Protein AF-0000000086188003 (afdb_homodimer)

pLDDT: mean 90.9, std 12.48, range [24.56, 98.94]

Structure (mmCIF, N/CA/C/O backbone):
data_AF-0000000086188003-model_v1
#
loop_
_entity.id
_entity.type
_entity.pdbx_description
1 polymer Gamma-glutamyltranspeptidase
#
loop_
_atom_site.group_PDB
_atom_site.id
_atom_site.type_symbol
_atom_site.label_atom_id
_atom_site.label_alt_id
_atom_site.label_comp_id
_atom_site.label_asym_id
_atom_site.label_entity_id
_atom_site.label_seq_id
_atom_site.pdbx_PDB_ins_code
_atom_site.Cartn_x
_atom_site.Cartn_y
_atom_site.Cartn_z
_atom_site.occupancy
_atom_site.B_iso_or_equiv
_atom_site.auth_seq_id
_atom_site.auth_comp_id
_atom_site.auth_asym_id
_atom_site.auth_atom_id
_atom_site.pdbx_PDB_model_num
ATOM 1 N N . MET A 1 1 ? -21.703 -11.188 10.836 1 42.25 1 MET A N 1
ATOM 2 C CA . MET A 1 1 ? -21.641 -9.891 10.164 1 42.25 1 MET A CA 1
ATOM 3 C C . MET A 1 1 ? -20.391 -9.781 9.297 1 42.25 1 MET A C 1
ATOM 5 O O . MET A 1 1 ? -19.344 -10.344 9.633 1 42.25 1 MET A O 1
ATOM 9 N N . PRO A 1 2 ? -20.578 -9.297 8.102 1 60.19 2 PRO A N 1
ATOM 10 C CA . PRO A 1 2 ? -19.391 -9.234 7.246 1 60.19 2 PRO A CA 1
ATOM 11 C C . PRO A 1 2 ? -18.266 -8.398 7.855 1 60.19 2 PRO A C 1
ATOM 13 O O . PRO A 1 2 ? -18.531 -7.441 8.586 1 60.19 2 PRO A O 1
ATOM 16 N N . THR A 1 3 ? -17.172 -8.914 7.965 1 78.94 3 THR A N 1
ATOM 17 C CA . THR A 1 3 ? -15.992 -8.242 8.5 1 78.94 3 THR A CA 1
ATOM 18 C C . THR A 1 3 ? -15.805 -6.875 7.848 1 78.94 3 THR A C 1
ATOM 20 O O . THR A 1 3 ? -15.945 -6.738 6.633 1 78.94 3 THR A O 1
ATOM 23 N N . ARG A 1 4 ? -15.695 -5.871 8.664 1 89 4 ARG A N 1
ATOM 24 C CA . ARG A 1 4 ? -15.445 -4.512 8.195 1 89 4 ARG A CA 1
ATOM 25 C C . ARG A 1 4 ? -14.203 -4.457 7.32 1 89 4 ARG A C 1
ATOM 27 O O . ARG A 1 4 ? -13.148 -4.984 7.688 1 89 4 ARG A O 1
ATOM 34 N N . ARG A 1 5 ? -14.422 -3.898 6.188 1 91.38 5 ARG A N 1
ATOM 35 C CA . ARG A 1 5 ? -13.305 -3.664 5.277 1 91.38 5 ARG A CA 1
ATOM 36 C C . ARG A 1 5 ? -12.859 -2.205 5.316 1 91.38 5 ARG A C 1
ATOM 38 O O . ARG A 1 5 ? -13.609 -1.338 5.777 1 91.38 5 ARG A O 1
ATOM 45 N N . VAL A 1 6 ? -11.672 -1.933 4.871 1 95.5 6 VAL A N 1
ATOM 46 C CA . VAL A 1 6 ? -11.148 -0.577 5 1 95.5 6 VAL A CA 1
ATOM 47 C C . VAL A 1 6 ? -10.25 -0.253 3.811 1 95.5 6 VAL A C 1
ATOM 49 O O . VAL A 1 6 ? -9.648 -1.152 3.213 1 95.5 6 VAL A O 1
ATOM 52 N N . ALA A 1 7 ? -10.242 0.967 3.395 1 96.88 7 ALA A N 1
ATOM 53 C CA . ALA A 1 7 ? -9.227 1.56 2.523 1 96.88 7 ALA A CA 1
ATOM 54 C C . ALA A 1 7 ? -8.398 2.598 3.273 1 96.88 7 ALA A C 1
ATOM 56 O O . ALA A 1 7 ? -8.945 3.473 3.945 1 96.88 7 ALA A O 1
ATOM 57 N N . VAL A 1 8 ? -7.074 2.488 3.189 1 98 8 VAL A N 1
ATOM 58 C CA . VAL A 1 8 ? -6.156 3.377 3.891 1 98 8 VAL A CA 1
ATOM 59 C C . VAL A 1 8 ? -5.141 3.953 2.908 1 98 8 VAL A C 1
ATOM 61 O O . VAL A 1 8 ? -4.516 3.211 2.145 1 98 8 VAL A O 1
ATOM 64 N N . ALA A 1 9 ? -4.992 5.211 2.867 1 98.19 9 ALA A N 1
ATOM 65 C CA . ALA A 1 9 ? -3.859 5.895 2.246 1 98.19 9 ALA A CA 1
ATOM 66 C C . ALA A 1 9 ? -2.965 6.547 3.297 1 98.19 9 ALA A C 1
ATOM 68 O O . ALA A 1 9 ? -3.439 7.324 4.129 1 98.19 9 ALA A O 1
ATOM 69 N N . ALA A 1 10 ? -1.712 6.211 3.27 1 97.19 10 ALA A N 1
ATOM 70 C CA . ALA A 1 10 ? -0.79 6.668 4.309 1 97.19 10 ALA A CA 1
ATOM 71 C C . ALA A 1 10 ? 0.584 6.98 3.721 1 97.19 10 ALA A C 1
ATOM 73 O O . ALA A 1 10 ? 0.861 6.652 2.564 1 97.19 10 ALA A O 1
ATOM 74 N N . PRO A 1 11 ? 1.441 7.621 4.5 1 94.69 11 PRO A N 1
ATOM 75 C CA . PRO A 1 11 ? 2.752 8.047 3.996 1 94.69 11 PRO A CA 1
ATOM 76 C C . PRO A 1 11 ? 3.67 6.867 3.68 1 94.69 11 PRO A C 1
ATOM 78 O O . PRO A 1 11 ? 4.625 7.012 2.91 1 94.69 11 PRO A O 1
ATOM 81 N N . ASN A 1 12 ? 3.441 5.727 4.258 1 93.88 12 ASN A N 1
ATOM 82 C CA . ASN A 1 12 ? 4.234 4.535 3.973 1 93.88 12 ASN A CA 1
ATOM 83 C C . ASN A 1 12 ? 3.467 3.258 4.293 1 93.88 12 ASN A C 1
ATOM 85 O O . ASN A 1 12 ? 2.369 3.312 4.852 1 93.88 12 ASN A O 1
ATOM 89 N N . ALA A 1 13 ? 4.082 2.148 3.967 1 94.81 13 ALA A N 1
ATOM 90 C CA . ALA A 1 13 ? 3.367 0.879 4.055 1 94.81 13 ALA A CA 1
ATOM 91 C C . ALA A 1 13 ? 3.199 0.443 5.508 1 94.81 13 ALA A C 1
ATOM 93 O O . ALA A 1 13 ? 2.209 -0.204 5.855 1 94.81 13 ALA A O 1
ATOM 94 N N . LEU A 1 14 ? 4.105 0.763 6.406 1 96.31 14 LEU A N 1
ATOM 95 C CA . LEU A 1 14 ? 3.959 0.449 7.82 1 96.31 14 LEU A CA 1
ATOM 96 C C . LEU A 1 14 ? 2.719 1.123 8.398 1 96.31 14 LEU A C 1
ATOM 98 O O . LEU A 1 14 ? 1.961 0.501 9.148 1 96.31 14 LEU A O 1
ATOM 102 N N . ALA A 1 15 ? 2.607 2.383 8.055 1 97.75 15 ALA A N 1
ATOM 103 C CA . ALA A 1 15 ? 1.451 3.143 8.523 1 97.75 15 ALA A CA 1
ATOM 104 C C . ALA A 1 15 ? 0.156 2.58 7.941 1 97.75 15 ALA A C 1
ATOM 106 O O . ALA A 1 15 ? -0.849 2.467 8.648 1 97.75 15 ALA A O 1
ATOM 107 N N . ALA A 1 16 ? 0.165 2.246 6.68 1 97.25 16 ALA A N 1
ATOM 108 C CA . ALA A 1 16 ? -1.018 1.654 6.059 1 97.25 16 ALA A CA 1
ATOM 109 C C . ALA A 1 16 ? -1.39 0.335 6.73 1 97.25 16 ALA A C 1
ATOM 111 O O . ALA A 1 16 ? -2.57 0.053 6.945 1 97.25 16 ALA A O 1
ATOM 112 N N . GLN A 1 17 ? -0.409 -0.468 7.02 1 96.19 17 GLN A N 1
ATOM 113 C CA . GLN A 1 17 ? -0.63 -1.735 7.707 1 96.19 17 GLN A CA 1
ATOM 114 C C . GLN A 1 17 ? -1.275 -1.517 9.07 1 96.19 17 GLN A C 1
ATOM 116 O O . GLN A 1 17 ? -2.176 -2.26 9.461 1 96.19 17 GLN A O 1
ATOM 121 N N . ALA A 1 18 ? -0.812 -0.528 9.797 1 97.75 18 ALA A N 1
ATOM 122 C CA . ALA A 1 18 ? -1.379 -0.223 11.109 1 97.75 18 ALA A CA 1
ATOM 123 C C . ALA A 1 18 ? -2.871 0.084 11 1 97.75 18 ALA A C 1
ATOM 125 O O . ALA A 1 18 ? -3.666 -0.379 11.82 1 97.75 18 ALA A O 1
ATOM 126 N N . GLY A 1 19 ? -3.197 0.898 10.031 1 97.94 19 GLY A N 1
ATOM 127 C CA . GLY A 1 19 ? -4.605 1.188 9.812 1 97.94 19 GLY A CA 1
ATOM 128 C C . GLY A 1 19 ? -5.434 -0.051 9.531 1 97.94 19 GLY A C 1
ATOM 129 O O . GLY A 1 19 ? -6.52 -0.221 10.094 1 97.94 19 GLY A O 1
ATOM 130 N N . SER A 1 20 ? -4.938 -0.918 8.688 1 95 20 SER A N 1
ATOM 131 C CA . SER A 1 20 ? -5.625 -2.16 8.352 1 95 20 SER A CA 1
ATOM 132 C C . SER A 1 20 ? -5.773 -3.059 9.578 1 95 20 SER A C 1
ATOM 134 O O . SER A 1 20 ? -6.852 -3.607 9.82 1 95 20 SER A O 1
ATOM 136 N N . ASP A 1 21 ? -4.727 -3.199 10.336 1 95.69 21 ASP A N 1
ATOM 137 C CA . ASP A 1 21 ? -4.715 -4.062 11.508 1 95.69 21 ASP A CA 1
ATOM 138 C C . ASP A 1 21 ? -5.781 -3.637 12.516 1 95.69 21 ASP A C 1
ATOM 140 O O . ASP A 1 21 ? -6.5 -4.477 13.062 1 95.69 21 ASP A O 1
ATOM 144 N N . ILE A 1 22 ? -5.824 -2.346 12.695 1 97.38 22 ILE A N 1
ATOM 145 C CA . ILE A 1 22 ? -6.766 -1.835 13.688 1 97.38 22 ILE A CA 1
ATOM 146 C C . ILE A 1 22 ? -8.195 -2.102 13.227 1 97.38 22 ILE A C 1
ATOM 148 O O . ILE A 1 22 ? -9.062 -2.436 14.039 1 97.38 22 ILE A O 1
ATOM 152 N N . THR A 1 23 ? -8.422 -1.973 11.977 1 95.75 23 THR A N 1
ATOM 153 C CA . THR A 1 23 ? -9.75 -2.266 11.453 1 95.75 23 THR A CA 1
ATOM 154 C C . THR A 1 23 ? -10.086 -3.742 11.641 1 95.75 23 THR A C 1
ATOM 156 O O . THR A 1 23 ? -11.227 -4.086 11.977 1 95.75 23 THR A O 1
ATOM 159 N N . HIS A 1 24 ? -9.141 -4.625 11.422 1 91.94 24 HIS A N 1
ATOM 160 C CA . HIS A 1 24 ? -9.328 -6.062 11.578 1 91.94 24 HIS A CA 1
ATOM 161 C C . HIS A 1 24 ? -9.625 -6.426 13.023 1 91.94 24 HIS A C 1
ATOM 163 O O . HIS A 1 24 ? -10.25 -7.449 13.305 1 91.94 24 HIS A O 1
ATOM 169 N N . LEU A 1 25 ? -9.211 -5.527 13.953 1 94.5 25 LEU A N 1
ATOM 170 C CA . LEU A 1 25 ? -9.492 -5.727 15.367 1 94.5 25 LEU A CA 1
ATOM 171 C C . LEU A 1 25 ? -10.852 -5.148 15.734 1 94.5 25 LEU A C 1
ATOM 173 O O . LEU A 1 25 ? -11.242 -5.148 16.906 1 94.5 25 LEU A O 1
ATOM 177 N N . GLY A 1 26 ? -11.523 -4.613 14.734 1 95.12 26 GLY A N 1
ATOM 178 C CA . GLY A 1 26 ? -12.836 -4.043 14.969 1 95.12 26 GLY A CA 1
ATOM 179 C C . GLY A 1 26 ? -12.812 -2.537 15.148 1 95.12 26 GLY A C 1
ATOM 180 O O . GLY A 1 26 ? -13.812 -1.94 15.562 1 95.12 26 GLY A O 1
ATOM 181 N N . GLY A 1 27 ? -11.695 -1.922 14.875 1 97.69 27 GLY A N 1
ATOM 182 C CA . GLY A 1 27 ? -11.562 -0.485 15.062 1 97.69 27 GLY A CA 1
ATOM 183 C C . GLY A 1 27 ? -12.289 0.324 14 1 97.69 27 GLY A C 1
ATOM 184 O O . GLY A 1 27 ? -12.484 -0.152 12.883 1 97.69 27 GLY A O 1
ATOM 185 N N . SER A 1 28 ? -12.625 1.535 14.32 1 98.31 28 SER A N 1
ATOM 186 C CA . SER A 1 28 ? -13.234 2.48 13.398 1 98.31 28 SER A CA 1
ATOM 187 C C . SER A 1 28 ? -12.188 3.117 12.484 1 98.31 28 SER A C 1
ATOM 189 O O . SER A 1 28 ? -10.984 2.969 12.719 1 98.31 28 SER A O 1
ATOM 191 N N . PRO A 1 29 ? -12.656 3.809 11.445 1 98.62 29 PRO A N 1
ATOM 192 C CA . PRO A 1 29 ? -11.719 4.582 10.625 1 98.62 29 PRO A CA 1
ATOM 193 C C . PRO A 1 29 ? -10.93 5.602 11.438 1 98.62 29 PRO A C 1
ATOM 195 O O . PRO A 1 29 ? -9.781 5.902 11.109 1 98.62 29 PRO A O 1
ATOM 198 N N . VAL A 1 30 ? -11.5 6.102 12.492 1 98.88 30 VAL A N 1
ATOM 199 C CA . VAL A 1 30 ? -10.789 7.035 13.367 1 98.88 30 VAL A CA 1
ATOM 200 C C . VAL A 1 30 ? -9.648 6.309 14.078 1 98.88 30 VAL A C 1
ATOM 202 O O . VAL A 1 30 ? -8.523 6.801 14.109 1 98.88 30 VAL A O 1
ATOM 205 N N . ASP A 1 31 ? -9.961 5.121 14.625 1 98.81 31 ASP A N 1
ATOM 206 C CA . ASP A 1 31 ? -8.922 4.309 15.25 1 98.81 31 ASP A CA 1
ATOM 207 C C . ASP A 1 31 ? -7.785 4.02 14.266 1 98.81 31 ASP A C 1
ATOM 209 O O . ASP A 1 31 ? -6.609 4.137 14.609 1 98.81 31 ASP A O 1
ATOM 213 N N . ALA A 1 32 ? -8.203 3.617 13.078 1 98.75 32 ALA A N 1
ATOM 214 C CA . ALA A 1 32 ? -7.242 3.252 12.039 1 98.75 32 ALA A CA 1
ATOM 215 C C . ALA A 1 32 ? -6.371 4.441 11.656 1 98.75 32 ALA A C 1
ATOM 217 O O . ALA A 1 32 ? -5.156 4.301 11.484 1 98.75 32 ALA A O 1
ATOM 218 N N . ALA A 1 33 ? -6.961 5.594 11.508 1 98.88 33 ALA A N 1
ATOM 219 C CA . ALA A 1 33 ? -6.234 6.797 11.102 1 98.88 33 ALA A CA 1
ATOM 220 C C . ALA A 1 33 ? -5.242 7.227 12.18 1 98.88 33 ALA A C 1
ATOM 222 O O . ALA A 1 33 ? -4.117 7.617 11.875 1 98.88 33 ALA A O 1
ATOM 223 N N . ILE A 1 34 ? -5.68 7.184 13.414 1 98.88 34 ILE A N 1
ATOM 224 C CA . ILE A 1 34 ? -4.805 7.559 14.516 1 98.88 34 ILE A CA 1
ATOM 225 C C . ILE A 1 34 ? -3.621 6.594 14.594 1 98.88 34 ILE A C 1
ATOM 227 O O . ILE A 1 34 ? -2.473 7.02 14.727 1 98.88 34 ILE A O 1
ATOM 231 N N . ALA A 1 35 ? -3.889 5.285 14.484 1 98.81 35 ALA A N 1
ATOM 232 C CA . ALA A 1 35 ? -2.816 4.293 14.516 1 98.81 35 ALA A CA 1
ATOM 233 C C . ALA A 1 35 ? -1.811 4.539 13.391 1 98.81 35 ALA A C 1
ATOM 235 O O . ALA A 1 35 ? -0.599 4.48 13.617 1 98.81 35 ALA A O 1
ATOM 236 N N . ALA A 1 36 ? -2.324 4.758 12.242 1 98.69 36 ALA A N 1
ATOM 237 C CA . ALA A 1 36 ? -1.461 5.02 11.094 1 98.69 36 ALA A CA 1
ATOM 238 C C . ALA A 1 36 ? -0.613 6.27 11.312 1 98.69 36 ALA A C 1
ATOM 240 O O . ALA A 1 36 ? 0.575 6.289 10.984 1 98.69 36 ALA A O 1
ATOM 241 N N . MET A 1 37 ? -1.189 7.312 11.852 1 98.69 37 MET A N 1
ATOM 242 C CA . MET A 1 37 ? -0.454 8.555 12.094 1 98.69 37 MET A CA 1
ATOM 243 C C . MET A 1 37 ? 0.604 8.352 13.172 1 98.69 37 MET A C 1
ATOM 245 O O . MET A 1 37 ? 1.71 8.883 13.07 1 98.69 37 MET A O 1
ATOM 249 N N . LEU A 1 38 ? 0.266 7.602 14.211 1 98.69 38 LEU A N 1
ATOM 250 C CA . LEU A 1 38 ? 1.247 7.34 15.258 1 98.69 38 LEU A CA 1
ATOM 251 C C . LEU A 1 38 ? 2.449 6.586 14.695 1 98.69 38 LEU A C 1
ATOM 253 O O . LEU A 1 38 ? 3.592 6.875 15.062 1 98.69 38 LEU A O 1
ATOM 257 N N . VAL A 1 39 ? 2.188 5.625 13.82 1 98.38 39 VAL A N 1
ATOM 258 C CA . VAL A 1 39 ? 3.287 4.918 13.172 1 98.38 39 VAL A CA 1
ATOM 259 C C . VAL A 1 39 ? 4.09 5.895 12.312 1 98.38 39 VAL A C 1
ATOM 261 O O . VAL A 1 39 ? 5.316 5.797 12.234 1 98.38 39 VAL A O 1
ATOM 264 N N . THR A 1 40 ? 3.426 6.793 11.68 1 97.62 40 THR A N 1
ATOM 265 C CA . THR A 1 40 ? 4.086 7.805 10.859 1 97.62 40 THR A CA 1
ATOM 266 C C . THR A 1 40 ? 5.016 8.664 11.711 1 97.62 40 THR A C 1
ATOM 268 O O . THR A 1 40 ? 6.125 9 11.289 1 97.62 40 THR A O 1
ATOM 271 N N . TYR A 1 41 ? 4.598 9.016 12.938 1 97.25 41 TYR A N 1
ATOM 272 C CA . TYR A 1 41 ? 5.434 9.797 13.844 1 97.25 41 TYR A CA 1
ATOM 273 C C . TYR A 1 41 ? 6.754 9.086 14.117 1 97.25 41 TYR A C 1
ATOM 275 O O . TYR A 1 41 ? 7.781 9.734 14.336 1 97.25 41 TYR A O 1
ATOM 283 N N . VAL A 1 42 ? 6.723 7.789 14.062 1 97.56 42 VAL A N 1
ATOM 284 C CA . VAL A 1 42 ? 7.91 6.992 14.359 1 97.56 42 VAL A CA 1
ATOM 285 C C . VAL A 1 42 ? 8.734 6.801 13.094 1 97.56 42 VAL A C 1
ATOM 287 O O . VAL A 1 42 ? 9.953 7 13.102 1 97.56 42 VAL A O 1
ATOM 290 N N . SER A 1 43 ? 8.055 6.539 12 1 96.25 43 SER A N 1
ATOM 291 C CA . SER A 1 43 ? 8.719 6.004 10.812 1 96.25 43 SER A CA 1
ATOM 292 C C . SER A 1 43 ? 9.117 7.117 9.852 1 96.25 43 SER A C 1
ATOM 294 O O . SER A 1 43 ? 9.844 6.879 8.883 1 96.25 43 SER A O 1
ATOM 296 N N . GLU A 1 44 ? 8.68 8.336 10.117 1 94.44 44 GLU A N 1
ATOM 297 C CA . GLU A 1 44 ? 9.031 9.461 9.25 1 94.44 44 GLU A CA 1
ATOM 298 C C . GLU A 1 44 ? 9.727 10.57 10.039 1 94.44 44 GLU A C 1
ATOM 300 O O . GLU A 1 44 ? 9.242 11.703 10.078 1 94.44 44 GLU A O 1
ATOM 305 N N . PRO A 1 45 ? 10.891 10.227 10.578 1 93.25 45 PRO A N 1
ATOM 306 C CA . PRO A 1 45 ? 11.594 11.25 11.359 1 93.25 45 PRO A CA 1
ATOM 307 C C . PRO A 1 45 ? 11.969 12.477 10.523 1 93.25 45 PRO A C 1
ATOM 309 O O . PRO A 1 45 ? 12.414 12.336 9.383 1 93.25 45 PRO A O 1
ATOM 312 N N . GLY A 1 46 ? 11.727 13.609 11.117 1 88.56 46 GLY A N 1
ATOM 313 C CA . GLY A 1 46 ? 12.031 14.852 10.422 1 88.56 46 GLY A CA 1
ATOM 314 C C . GLY A 1 46 ? 10.867 15.375 9.609 1 88.56 46 GLY A C 1
ATOM 315 O O . GLY A 1 46 ? 10.664 16.594 9.516 1 88.56 46 GLY A O 1
ATOM 316 N N . VAL A 1 47 ? 10.102 14.523 9.023 1 88.12 47 VAL A N 1
ATOM 317 C CA . VAL A 1 47 ? 8.945 14.922 8.219 1 88.12 47 VAL A CA 1
ATOM 318 C C . VAL A 1 47 ? 7.82 15.383 9.141 1 88.12 47 VAL A C 1
ATOM 320 O O . VAL A 1 47 ? 7.148 16.375 8.852 1 88.12 47 VAL A O 1
ATOM 323 N N . VAL A 1 48 ? 7.617 14.633 10.18 1 92.5 48 VAL A N 1
ATOM 324 C CA . VAL A 1 48 ? 6.625 14.969 11.195 1 92.5 48 VAL A CA 1
ATOM 325 C C . VAL A 1 48 ? 7.047 14.398 12.547 1 92.5 48 VAL A C 1
ATOM 327 O O . VAL A 1 48 ? 7.84 13.453 12.602 1 92.5 48 VAL A O 1
ATOM 330 N N . SER A 1 49 ? 6.602 15.055 13.625 1 92.06 49 SER A N 1
ATOM 331 C CA . SER A 1 49 ? 6.957 14.562 14.961 1 92.06 49 SER A CA 1
ATOM 332 C C . SER A 1 49 ? 5.734 14.508 15.867 1 92.06 49 SER A C 1
ATOM 334 O O . SER A 1 49 ? 4.711 15.133 15.586 1 92.06 49 SER A O 1
ATOM 336 N N . ALA A 1 50 ? 5.895 13.789 16.922 1 90.69 50 ALA A N 1
ATOM 337 C CA . ALA A 1 50 ? 4.789 13.422 17.812 1 90.69 50 ALA A CA 1
ATOM 338 C C . ALA A 1 50 ? 4.309 14.633 18.609 1 90.69 50 ALA A C 1
ATOM 340 O O . ALA A 1 50 ? 3.148 14.68 19.031 1 90.69 50 ALA A O 1
ATOM 341 N N . LEU A 1 51 ? 5.195 15.625 18.812 1 97.12 51 LEU A N 1
ATOM 342 C CA . LEU A 1 51 ? 4.766 16.781 19.578 1 97.12 51 LEU A CA 1
ATOM 343 C C . LEU A 1 51 ? 4.332 17.922 18.656 1 97.12 51 LEU A C 1
ATOM 345 O O . LEU A 1 51 ? 4.77 19.062 18.828 1 97.12 51 LEU A O 1
ATOM 349 N N . GLY A 1 52 ? 3.484 17.594 17.719 1 96.38 52 GLY A N 1
ATOM 350 C CA . GLY A 1 52 ? 2.922 18.547 16.781 1 96.38 52 GLY A CA 1
ATOM 351 C C . GLY A 1 52 ? 1.44 18.797 16.984 1 96.38 52 GLY A C 1
ATOM 352 O O . GLY A 1 52 ? 0.928 18.609 18.094 1 96.38 52 GLY A O 1
ATOM 353 N N . GLY A 1 53 ? 0.825 19.469 16 1 96.94 53 GLY A N 1
ATOM 354 C CA . GLY A 1 53 ? -0.613 19.672 15.93 1 96.94 53 GLY A CA 1
ATOM 355 C C . GLY A 1 53 ? -1.287 18.812 14.875 1 96.94 53 GLY A C 1
ATOM 356 O O . GLY A 1 53 ? -0.616 18.203 14.039 1 96.94 53 GLY A O 1
ATOM 357 N N . ALA A 1 54 ? -2.564 18.734 14.984 1 98.06 54 ALA A N 1
ATOM 358 C CA . ALA A 1 54 ? -3.307 17.922 14.023 1 98.06 54 ALA A CA 1
ATOM 359 C C . ALA A 1 54 ? -4.746 18.422 13.883 1 98.06 54 ALA A C 1
ATOM 361 O O . ALA A 1 54 ? -5.266 19.094 14.781 1 98.06 54 ALA A O 1
ATOM 362 N N . PHE A 1 55 ? -5.289 18.156 12.75 1 98.44 55 PHE A N 1
ATOM 363 C CA . PHE A 1 55 ? -6.734 18.188 12.547 1 98.44 55 PHE A CA 1
ATOM 364 C C . PHE A 1 55 ? -7.262 16.797 12.18 1 98.44 55 PHE A C 1
ATOM 366 O O . PHE A 1 55 ? -6.691 16.125 11.328 1 98.44 55 PHE A O 1
ATOM 373 N N . VAL A 1 56 ? -8.281 16.391 12.914 1 98.81 56 VAL A N 1
ATOM 374 C CA . VAL A 1 56 ? -8.977 15.133 12.609 1 98.81 56 VAL A CA 1
ATOM 375 C C . VAL A 1 56 ? -10.367 15.438 12.062 1 98.81 56 VAL A C 1
ATOM 377 O O . VAL A 1 56 ? -11.234 15.922 12.789 1 98.81 56 VAL A O 1
ATOM 380 N N . ASN A 1 57 ? -10.578 15.203 10.781 1 98.88 57 ASN A N 1
ATOM 381 C CA . ASN A 1 57 ? -11.875 15.391 10.141 1 98.88 57 ASN A CA 1
ATOM 382 C C . ASN A 1 57 ? -12.617 14.07 9.992 1 98.88 57 ASN A C 1
ATOM 384 O O . ASN A 1 57 ? -12.164 13.164 9.289 1 98.88 57 ASN A O 1
ATOM 388 N N . VAL A 1 58 ? -13.805 13.977 10.625 1 98.88 58 VAL A N 1
ATOM 389 C CA . VAL A 1 58 ? -14.562 12.727 10.648 1 98.88 58 VAL A CA 1
ATOM 390 C C . VAL A 1 58 ? -15.961 12.961 10.086 1 98.88 58 VAL A C 1
ATOM 392 O O . VAL A 1 58 ? -16.672 13.883 10.5 1 98.88 58 VAL A O 1
ATOM 395 N N . TRP A 1 59 ? -16.328 12.203 9.148 1 98.81 59 TRP A N 1
ATOM 396 C CA . TRP A 1 59 ? -17.719 12.086 8.758 1 98.81 59 TRP A CA 1
ATOM 397 C C . TRP A 1 59 ? -18.25 10.695 9.086 1 98.81 59 TRP A C 1
ATOM 399 O O . TRP A 1 59 ? -18.062 9.75 8.32 1 98.81 59 TRP A O 1
ATOM 409 N N . PRO A 1 60 ? -18.984 10.602 10.25 1 98.31 60 PRO A N 1
ATOM 410 C CA . PRO A 1 60 ? -19.516 9.289 10.633 1 98.31 60 PRO A CA 1
ATOM 411 C C . PRO A 1 60 ? -20.562 8.773 9.664 1 98.31 60 PRO A C 1
ATOM 413 O O . PRO A 1 60 ? -21.125 9.547 8.883 1 98.31 60 PRO A O 1
ATOM 416 N N . ALA A 1 61 ? -20.781 7.449 9.695 1 95.12 61 ALA A N 1
ATOM 417 C CA . ALA A 1 61 ? -21.75 6.824 8.812 1 95.12 61 ALA A CA 1
ATOM 418 C C . ALA A 1 61 ? -23.141 7.426 9.016 1 95.12 61 ALA A C 1
ATOM 420 O O . ALA A 1 61 ? -23.906 7.594 8.062 1 95.12 61 ALA A O 1
ATOM 421 N N . ASP A 1 62 ? -23.328 7.637 10.336 1 92.69 62 ASP A N 1
ATOM 422 C CA . ASP A 1 62 ? -24.594 8.258 10.703 1 92.69 62 ASP A CA 1
ATOM 423 C C . ASP A 1 62 ? -24.375 9.57 11.453 1 92.69 62 ASP A C 1
ATOM 425 O O . ASP A 1 62 ? -23.781 9.578 12.531 1 92.69 62 ASP A O 1
ATOM 429 N N . GLY A 1 63 ? -24.609 10.68 10.805 1 94.44 63 GLY A N 1
ATOM 430 C CA . GLY A 1 63 ? -24.469 11.969 11.461 1 94.44 63 GLY A CA 1
ATOM 431 C C . GLY A 1 63 ? -23.734 12.992 10.625 1 94.44 63 GLY A C 1
ATOM 432 O O . GLY A 1 63 ? -23.375 12.719 9.477 1 94.44 63 GLY A O 1
ATOM 433 N N . ASP A 1 64 ? -23.438 14.148 11.312 1 97.12 64 ASP A N 1
ATOM 434 C CA . ASP A 1 64 ? -22.797 15.266 10.641 1 97.12 64 ASP A CA 1
ATOM 435 C C . ASP A 1 64 ? -21.281 15.195 10.805 1 97.12 64 ASP A C 1
ATOM 437 O O . ASP A 1 64 ? -20.781 14.586 11.758 1 97.12 64 ASP A O 1
ATOM 441 N N . PRO A 1 65 ? -20.547 15.773 9.875 1 98.31 65 PRO A N 1
ATOM 442 C CA . PRO A 1 65 ? -19.078 15.789 10 1 98.31 65 PRO A CA 1
ATOM 443 C C . PRO A 1 65 ? -18.594 16.672 11.148 1 98.31 65 PRO A C 1
ATOM 445 O O . PRO A 1 65 ? -19.188 17.719 11.414 1 98.31 65 PRO A O 1
ATOM 448 N N . VAL A 1 66 ? -17.562 16.234 11.773 1 98.25 66 VAL A N 1
ATOM 449 C CA . VAL A 1 66 ? -16.938 16.922 12.891 1 98.25 66 VAL A CA 1
ATOM 450 C C . VAL A 1 66 ? -15.438 17.031 12.664 1 98.25 66 VAL A C 1
ATOM 452 O O . VAL A 1 66 ? -14.812 16.094 12.156 1 98.25 66 VAL A O 1
ATOM 455 N N . VAL A 1 67 ? -14.906 18.188 13.031 1 98.62 67 VAL A N 1
ATOM 456 C CA . VAL A 1 67 ? -13.461 18.375 13 1 98.62 67 VAL A CA 1
ATOM 457 C C . VAL A 1 67 ? -12.93 18.547 14.422 1 98.62 67 VAL A C 1
ATOM 459 O O . VAL A 1 67 ? -13.352 19.453 15.141 1 98.62 67 VAL A O 1
ATOM 462 N N . ILE A 1 68 ? -12.062 17.656 14.797 1 98.81 68 ILE A N 1
ATOM 463 C CA . ILE A 1 68 ? -11.344 17.859 16.047 1 98.81 68 ILE A CA 1
ATOM 464 C C . ILE A 1 68 ? -10.117 18.75 15.805 1 98.81 68 ILE A C 1
ATOM 466 O O . ILE A 1 68 ? -9.148 18.312 15.172 1 98.81 68 ILE A O 1
ATOM 470 N N . ASP A 1 69 ? -10.211 19.984 16.281 1 98.31 69 ASP A N 1
ATOM 471 C CA . ASP A 1 69 ? -9.102 20.922 16.234 1 98.31 69 ASP A CA 1
ATOM 472 C C . ASP A 1 69 ? -8.102 20.641 17.344 1 98.31 69 ASP A C 1
ATOM 474 O O . ASP A 1 69 ? -8.359 20.953 18.516 1 98.31 69 ASP A O 1
ATOM 478 N N . ALA A 1 70 ? -7.016 20.062 16.953 1 98.5 70 ALA A N 1
ATOM 479 C CA . ALA A 1 70 ? -5.922 19.734 17.859 1 98.5 70 ALA A CA 1
ATOM 480 C C . ALA A 1 70 ? -4.625 20.406 17.438 1 98.5 70 ALA A C 1
ATOM 482 O O . ALA A 1 70 ? -3.537 19.859 17.609 1 98.5 70 ALA A O 1
ATOM 483 N N . ASN A 1 71 ? -4.738 21.516 16.781 1 96.75 71 ASN A N 1
ATOM 484 C CA . ASN A 1 71 ? -3.559 22.266 16.359 1 96.75 71 ASN A CA 1
ATOM 485 C C . ASN A 1 71 ? -2.814 22.859 17.547 1 96.75 71 ASN A C 1
ATOM 487 O O . ASN A 1 71 ? -3.34 22.906 18.656 1 96.75 71 ASN A O 1
ATOM 491 N N . CYS A 1 72 ? -1.613 23.297 17.312 1 96.75 72 CYS A N 1
ATOM 492 C CA . CYS A 1 72 ? -0.766 23.875 18.344 1 96.75 72 CYS A CA 1
ATOM 493 C C . CYS A 1 72 ? -1.272 25.25 18.766 1 96.75 72 CYS A C 1
ATOM 495 O O . CYS A 1 72 ? -2.023 25.891 18.031 1 96.75 72 CYS A O 1
ATOM 497 N N . GLU A 1 73 ? -0.882 25.688 19.938 1 96.31 73 GLU A N 1
ATOM 498 C CA . GLU A 1 73 ? -1.232 27.031 20.406 1 96.31 73 GLU A CA 1
ATOM 499 C C . GLU A 1 73 ? -0.016 27.75 20.969 1 96.31 73 GLU A C 1
ATOM 501 O O . GLU A 1 73 ? 0.986 27.125 21.312 1 96.31 73 GLU A O 1
ATOM 506 N N . MET A 1 74 ? -0.121 29.031 21.062 1 96.31 74 MET A N 1
ATOM 507 C CA . MET A 1 74 ? 0.95 29.844 21.609 1 96.31 74 MET A CA 1
ATOM 508 C C . MET A 1 74 ? 1.195 29.516 23.078 1 96.31 74 MET A C 1
ATOM 510 O O . MET A 1 74 ? 0.276 29.578 23.906 1 96.31 74 MET A O 1
ATOM 514 N N . PRO A 1 75 ? 2.471 29.156 23.469 1 98.19 75 PRO A N 1
ATOM 515 C CA . PRO A 1 75 ? 2.799 28.859 24.859 1 98.19 75 PRO A CA 1
ATOM 516 C C . PRO A 1 75 ? 3.164 30.125 25.656 1 98.19 75 PRO A C 1
ATOM 518 O O . PRO A 1 75 ? 3.121 31.234 25.109 1 98.19 75 PRO A O 1
ATOM 521 N N . GLY A 1 76 ? 3.414 29.906 27 1 98.12 76 GLY A N 1
ATOM 522 C CA . GLY A 1 76 ? 3.955 30.969 27.828 1 98.12 76 GLY A CA 1
ATOM 523 C C . GLY A 1 76 ? 3.057 31.328 29 1 98.12 76 GLY A C 1
ATOM 524 O O . GLY A 1 76 ? 3.215 32.406 29.609 1 98.12 76 GLY A O 1
ATOM 525 N N . ARG A 1 77 ? 2.102 30.5 29.234 1 97.31 77 ARG A N 1
ATOM 526 C CA . ARG A 1 77 ? 1.241 30.766 30.391 1 97.31 77 ARG A CA 1
ATOM 527 C C . ARG A 1 77 ? 2.061 30.859 31.672 1 97.31 77 ARG A C 1
ATOM 529 O O . ARG A 1 77 ? 2.863 29.984 31.969 1 97.31 77 ARG A O 1
ATOM 536 N N . GLY A 1 78 ? 1.823 32 32.344 1 96.12 78 GLY A N 1
ATOM 537 C CA . GLY A 1 78 ? 2.445 32.188 33.625 1 96.12 78 GLY A CA 1
ATOM 538 C C . GLY A 1 78 ? 3.863 32.719 33.531 1 96.12 78 GLY A C 1
ATOM 539 O O . GLY A 1 78 ? 4.496 33 34.562 1 96.12 78 GLY A O 1
ATOM 540 N N . LEU A 1 79 ? 4.395 32.906 32.406 1 96.94 79 LEU A N 1
ATOM 541 C CA . LEU A 1 79 ? 5.762 33.375 32.25 1 96.94 79 LEU A CA 1
ATOM 542 C C . LEU A 1 79 ? 5.797 34.906 32.156 1 96.94 79 LEU A C 1
ATOM 544 O O . LEU A 1 79 ? 4.883 35.531 31.578 1 96.94 79 LEU A O 1
ATOM 548 N N . PRO A 1 80 ? 6.863 35.5 32.688 1 95.62 80 PRO A N 1
ATOM 549 C CA . PRO A 1 80 ? 7.031 36.938 32.5 1 95.62 80 PRO A CA 1
ATOM 550 C C . PRO A 1 80 ? 7.355 37.312 31.031 1 95.62 80 PRO A C 1
ATOM 552 O O . PRO A 1 80 ? 7.938 36.469 30.312 1 95.62 80 PRO A O 1
ATOM 555 N N . GLN A 1 81 ? 7.031 38.5 30.609 1 93.25 81 GLN A N 1
ATOM 556 C CA . GLN A 1 81 ? 7.227 38.938 29.25 1 93.25 81 GLN A CA 1
ATOM 557 C C . GLN A 1 81 ? 8.688 38.844 28.828 1 93.25 81 GLN A C 1
ATOM 559 O O . GLN A 1 81 ? 9 38.625 27.656 1 93.25 81 GLN A O 1
ATOM 564 N N . SER A 1 82 ? 9.602 38.906 29.75 1 94 82 SER A N 1
ATOM 565 C CA . SER A 1 82 ? 11.031 38.906 29.484 1 94 82 SER A CA 1
ATOM 566 C C . SER A 1 82 ? 11.477 37.562 28.938 1 94 82 SER A C 1
ATOM 568 O O . SER A 1 82 ? 12.555 37.438 28.344 1 94 82 SER A O 1
ATOM 570 N N . ARG A 1 83 ? 10.648 36.594 29.078 1 94.94 83 ARG A N 1
ATOM 571 C CA . ARG A 1 83 ? 10.992 35.25 28.625 1 94.94 83 ARG A CA 1
ATOM 572 C C . ARG A 1 83 ? 10.719 35.094 27.141 1 94.94 83 ARG A C 1
ATOM 574 O O . ARG A 1 83 ? 11.227 34.156 26.5 1 94.94 83 ARG A O 1
ATOM 581 N N . PHE A 1 84 ? 9.891 35.938 26.609 1 94.5 84 PHE A N 1
ATOM 582 C CA . PHE A 1 84 ? 9.492 35.844 25.203 1 94.5 84 PHE A CA 1
ATOM 583 C C . PHE A 1 84 ? 10.586 36.406 24.297 1 94.5 84 PHE A C 1
ATOM 585 O O . PHE A 1 84 ? 11.32 37.312 24.703 1 94.5 84 PHE A O 1
ATOM 592 N N . GLY A 1 85 ? 10.773 35.781 23.094 1 91.38 85 GLY A N 1
ATOM 593 C CA . GLY A 1 85 ? 11.75 36.25 22.109 1 91.38 85 GLY A CA 1
ATOM 594 C C . GLY A 1 85 ? 13.102 35.562 22.266 1 91.38 85 GLY A C 1
ATOM 595 O O . GLY A 1 85 ? 14.07 35.969 21.609 1 91.38 85 GLY A O 1
ATOM 596 N N . HIS A 1 86 ? 13.141 34.562 23.078 1 91.25 86 HIS A N 1
ATOM 597 C CA . HIS A 1 86 ? 14.391 33.875 23.312 1 91.25 86 HIS A CA 1
ATOM 598 C C . HIS A 1 86 ? 14.289 32.406 22.906 1 91.25 86 HIS A C 1
ATOM 600 O O . HIS A 1 86 ? 13.219 31.938 22.516 1 91.25 86 HIS A O 1
ATOM 606 N N . GLY A 1 87 ? 15.5 31.734 22.953 1 93.12 87 GLY A N 1
ATOM 607 C CA . GLY A 1 87 ? 15.539 30.281 22.766 1 93.12 87 GLY A CA 1
ATOM 608 C C . GLY A 1 87 ? 15.414 29.875 21.312 1 93.12 87 GLY A C 1
ATOM 609 O O . GLY A 1 87 ? 15.008 28.75 21.016 1 93.12 87 GLY A O 1
ATOM 610 N N . MET A 1 88 ? 15.695 30.797 20.438 1 94.12 88 MET A N 1
ATOM 611 C CA . MET A 1 88 ? 15.562 30.5 19.016 1 94.12 88 MET A CA 1
ATOM 612 C C . MET A 1 88 ? 16.922 30.547 18.312 1 94.12 88 MET A C 1
ATOM 614 O O . MET A 1 88 ? 17.766 31.359 18.656 1 94.12 88 MET A O 1
ATOM 618 N N . LEU A 1 89 ? 17.125 29.656 17.422 1 94.19 89 LEU A N 1
ATOM 619 C CA . LEU A 1 89 ? 18.312 29.547 16.594 1 94.19 89 LEU A CA 1
ATOM 620 C C . LEU A 1 89 ? 17.984 29.734 15.117 1 94.19 89 LEU A C 1
ATOM 622 O O . LEU A 1 89 ? 17.203 28.938 14.555 1 94.19 89 LEU A O 1
ATOM 626 N N . GLU A 1 90 ? 18.562 30.766 14.508 1 93.44 90 GLU A N 1
ATOM 627 C CA . GLU A 1 90 ? 18.359 31 13.086 1 93.44 90 GLU A CA 1
ATOM 628 C C . GLU A 1 90 ? 19.203 30.047 12.242 1 93.44 90 GLU A C 1
ATOM 630 O O . GLU A 1 90 ? 20.422 29.969 12.438 1 93.44 90 GLU A O 1
ATOM 635 N N . LEU A 1 91 ? 18.547 29.297 11.398 1 92.75 91 LEU A N 1
ATOM 636 C CA . LEU A 1 91 ? 19.234 28.359 10.531 1 92.75 91 LEU A CA 1
ATOM 637 C C . LEU A 1 91 ? 18.891 28.609 9.07 1 92.75 91 LEU A C 1
ATOM 639 O O . LEU A 1 91 ? 17.734 28.906 8.734 1 92.75 91 LEU A O 1
ATOM 643 N N . ASN A 1 92 ? 19.891 28.578 8.281 1 88.81 92 ASN A N 1
ATOM 644 C CA . ASN A 1 92 ? 19.719 28.578 6.832 1 88.81 92 ASN A CA 1
ATOM 645 C C . ASN A 1 92 ? 19.891 27.172 6.254 1 88.81 92 ASN A C 1
ATOM 647 O O . ASN A 1 92 ? 20.953 26.578 6.344 1 88.81 92 ASN A O 1
ATOM 651 N N . LEU A 1 93 ? 18.812 26.672 5.699 1 84.31 93 LEU A N 1
ATOM 652 C CA . LEU A 1 93 ? 18.797 25.297 5.215 1 84.31 93 LEU A CA 1
ATOM 653 C C . LEU A 1 93 ? 18.75 25.266 3.691 1 84.31 93 LEU A C 1
ATOM 655 O O . LEU A 1 93 ? 18.141 26.125 3.062 1 84.31 93 LEU A O 1
ATOM 659 N N . ALA A 1 94 ? 19.406 24.312 3.07 1 74.5 94 ALA A N 1
ATOM 660 C CA . ALA A 1 94 ? 19.406 24.125 1.623 1 74.5 94 ALA A CA 1
ATOM 661 C C . ALA A 1 94 ? 18.125 23.406 1.167 1 74.5 94 ALA A C 1
ATOM 663 O O . ALA A 1 94 ? 18.047 22.953 0.023 1 74.5 94 ALA A O 1
ATOM 664 N N . TYR A 1 95 ? 17.188 23.391 1.857 1 70.88 95 TYR A N 1
ATOM 665 C CA . TYR A 1 95 ? 15.93 22.75 1.524 1 70.88 95 TYR A CA 1
ATOM 666 C C . TYR A 1 95 ? 15.047 23.688 0.694 1 70.88 95 TYR A C 1
ATOM 668 O O . TYR A 1 95 ? 14.961 24.891 0.973 1 70.88 95 TYR A O 1
ATOM 676 N N . GLY A 1 96 ? 14.461 23.188 -0.365 1 59.56 96 GLY A N 1
ATOM 677 C CA . GLY A 1 96 ? 13.555 23.953 -1.207 1 59.56 96 GLY A CA 1
ATOM 678 C C . GLY A 1 96 ? 14.227 25.125 -1.892 1 59.56 96 GLY A C 1
ATOM 679 O O . GLY A 1 96 ? 13.609 26.188 -2.068 1 59.56 96 GLY A O 1
ATOM 680 N N . GLY A 1 97 ? 15.414 25.031 -2.131 1 63.56 97 GLY A N 1
ATOM 681 C CA . GLY A 1 97 ? 16.141 26.094 -2.795 1 63.56 97 GLY A CA 1
ATOM 682 C C . GLY A 1 97 ? 16.75 27.094 -1.829 1 63.56 97 GLY A C 1
ATOM 683 O O . GLY A 1 97 ? 17.266 28.125 -2.248 1 63.56 97 GLY A O 1
ATOM 684 N N . GLY A 1 98 ? 16.688 26.781 -0.614 1 72.44 98 GLY A N 1
ATOM 685 C CA . GLY A 1 98 ? 17.219 27.656 0.417 1 72.44 98 GLY A CA 1
ATOM 686 C C . GLY A 1 98 ? 16.141 28.344 1.236 1 72.44 98 GLY A C 1
ATOM 687 O O . GLY A 1 98 ? 15.305 29.062 0.691 1 72.44 98 GLY A O 1
ATOM 688 N N . ILE A 1 99 ? 16.125 28.016 2.602 1 76.44 99 ILE A N 1
ATOM 689 C CA . ILE A 1 99 ? 15.125 28.609 3.48 1 76.44 99 ILE A CA 1
ATOM 690 C C . ILE A 1 99 ? 15.758 28.953 4.824 1 76.44 99 ILE A C 1
ATOM 692 O O . ILE A 1 99 ? 16.719 28.312 5.246 1 76.44 99 ILE A O 1
ATOM 696 N N . THR A 1 100 ? 15.242 29.984 5.352 1 85.56 100 THR A N 1
ATOM 697 C CA . THR A 1 100 ? 15.625 30.344 6.715 1 85.56 100 THR A CA 1
ATOM 698 C C . THR A 1 100 ? 14.531 29.922 7.699 1 85.56 100 THR A C 1
ATOM 700 O O . THR A 1 100 ? 13.359 30.266 7.516 1 85.56 100 THR A O 1
ATOM 703 N N . ILE A 1 101 ? 14.93 29.125 8.68 1 87.19 101 ILE A N 1
ATOM 704 C CA . ILE A 1 101 ? 13.992 28.75 9.742 1 87.19 101 ILE A CA 1
ATOM 705 C C . ILE A 1 101 ? 14.602 29.078 11.102 1 87.19 101 ILE A C 1
ATOM 707 O O . ILE A 1 101 ? 15.789 29.359 11.203 1 87.19 101 ILE A O 1
ATOM 711 N N . PHE A 1 102 ? 13.742 29.109 12.031 1 92.25 102 PHE A N 1
ATOM 712 C CA . PHE A 1 102 ? 14.195 29.25 13.406 1 92.25 102 PHE A CA 1
ATOM 713 C C . PHE A 1 102 ? 13.93 27.969 14.195 1 92.25 102 PHE A C 1
ATOM 715 O O . PHE A 1 102 ? 12.797 27.5 14.25 1 92.25 102 PHE A O 1
ATOM 722 N N . ALA A 1 103 ? 15.016 27.422 14.742 1 95.5 103 ALA A N 1
ATOM 723 C CA . ALA A 1 103 ? 14.961 26.188 15.508 1 95.5 103 ALA A CA 1
ATOM 724 C C . ALA A 1 103 ? 15.156 26.453 17 1 95.5 103 ALA A C 1
ATOM 726 O O . ALA A 1 103 ? 15.156 27.609 17.438 1 95.5 103 ALA A O 1
ATOM 727 N N . GLY A 1 104 ? 15.125 25.391 17.828 1 96.44 104 GLY A N 1
ATOM 728 C CA . GLY A 1 104 ? 15.336 25.531 19.25 1 96.44 104 GLY A CA 1
ATOM 729 C C . GLY A 1 104 ? 14.055 25.469 20.062 1 96.44 104 GLY A C 1
ATOM 730 O O . GLY A 1 104 ? 12.961 25.453 19.484 1 96.44 104 GLY A O 1
ATOM 731 N N . ALA A 1 105 ? 14.219 25.531 21.359 1 97.31 105 ALA A N 1
ATOM 732 C CA . ALA A 1 105 ? 13.086 25.344 22.266 1 97.31 105 ALA A CA 1
ATOM 733 C C . ALA A 1 105 ? 12.102 26.5 22.141 1 97.31 105 ALA A C 1
ATOM 735 O O . ALA A 1 105 ? 10.891 26.312 22.281 1 97.31 105 ALA A O 1
ATOM 736 N N . GLY A 1 106 ? 12.641 27.641 21.875 1 96.94 106 GLY A N 1
ATOM 737 C CA . GLY A 1 106 ? 11.789 28.812 21.75 1 96.94 106 GLY A CA 1
ATOM 738 C C . GLY A 1 106 ? 10.883 28.781 20.531 1 96.94 106 GLY A C 1
ATOM 739 O O . GLY A 1 106 ? 9.93 29.547 20.438 1 96.94 106 GLY A O 1
ATOM 740 N N . SER A 1 107 ? 11.172 27.891 19.625 1 96.75 107 SER A N 1
ATOM 741 C CA . SER A 1 107 ? 10.398 27.812 18.391 1 96.75 107 SER A CA 1
ATOM 742 C C . SER A 1 107 ? 9.227 26.844 18.531 1 96.75 107 SER A C 1
ATOM 744 O O . SER A 1 107 ? 8.422 26.688 17.609 1 96.75 107 SER A O 1
ATOM 746 N N . ALA A 1 108 ? 9.078 26.219 19.672 1 97.38 108 ALA A N 1
ATOM 747 C CA . ALA A 1 108 ? 8.07 25.188 19.859 1 97.38 108 ALA A CA 1
ATOM 748 C C . ALA A 1 108 ? 6.777 25.766 20.422 1 97.38 108 ALA A C 1
ATOM 750 O O . ALA A 1 108 ? 6.809 26.594 21.328 1 97.38 108 ALA A O 1
ATOM 751 N N . ALA A 1 109 ? 5.676 25.375 19.844 1 97.44 109 ALA A N 1
ATOM 752 C CA . ALA A 1 109 ? 4.348 25.703 20.344 1 97.44 109 ALA A CA 1
ATOM 753 C C . ALA A 1 109 ? 3.781 24.547 21.172 1 97.44 109 ALA A C 1
ATOM 755 O O . ALA A 1 109 ? 4.301 23.438 21.141 1 97.44 109 ALA A O 1
ATOM 756 N N . THR A 1 110 ? 2.807 24.859 22.016 1 98.44 110 THR A N 1
ATOM 757 C CA . THR A 1 110 ? 2.164 23.812 22.797 1 98.44 110 THR A CA 1
ATOM 758 C C . THR A 1 110 ? 1.544 22.766 21.875 1 98.44 110 THR A C 1
ATOM 760 O O . THR A 1 110 ? 0.672 23.078 21.062 1 98.44 110 THR A O 1
ATOM 763 N N . PRO A 1 111 ? 2.018 21.516 21.953 1 98.44 111 PRO A N 1
ATOM 764 C CA . PRO A 1 111 ? 1.515 20.484 21.031 1 98.44 111 PRO A CA 1
ATOM 765 C C . PRO A 1 111 ? 0.096 20.031 21.375 1 98.44 111 PRO A C 1
ATOM 767 O O . PRO A 1 111 ? -0.271 19.969 22.547 1 98.44 111 PRO A O 1
ATOM 770 N N . GLY A 1 112 ? -0.714 19.672 20.359 1 98.56 112 GLY A N 1
ATOM 771 C CA . GLY A 1 112 ? -2.098 19.312 20.625 1 98.56 112 GLY A CA 1
ATOM 772 C C . GLY A 1 112 ? -2.484 17.969 20.047 1 98.56 112 GLY A C 1
ATOM 773 O O . GLY A 1 112 ? -3.535 17.422 20.391 1 98.56 112 GLY A O 1
ATOM 774 N N . ALA A 1 113 ? -1.659 17.297 19.281 1 98.38 113 ALA A N 1
ATOM 775 C CA . ALA A 1 113 ? -2.031 16.141 18.469 1 98.38 113 ALA A CA 1
ATOM 776 C C . ALA A 1 113 ? -2.562 15 19.344 1 98.38 113 ALA A C 1
ATOM 778 O O . ALA A 1 113 ? -3.652 14.477 19.094 1 98.38 113 ALA A O 1
ATOM 779 N N . PHE A 1 114 ? -1.843 14.648 20.422 1 98.75 114 PHE A N 1
ATOM 780 C CA . PHE A 1 114 ? -2.238 13.516 21.25 1 98.75 114 PHE A CA 1
ATOM 781 C C . PHE A 1 114 ? -3.561 13.797 21.953 1 98.75 114 PHE A C 1
ATOM 783 O O . PHE A 1 114 ? -4.402 12.914 22.078 1 98.75 114 PHE A O 1
ATOM 790 N N . ALA A 1 115 ? -3.736 15.047 22.422 1 98.69 115 ALA A N 1
ATOM 791 C CA . ALA A 1 115 ? -5.02 15.414 23.031 1 98.69 115 ALA A CA 1
ATOM 792 C C . ALA A 1 115 ? -6.156 15.266 22.016 1 98.69 115 ALA A C 1
ATOM 794 O O . ALA A 1 115 ? -7.238 14.781 22.359 1 98.69 115 ALA A O 1
ATOM 795 N N . GLY A 1 116 ? -5.902 15.719 20.828 1 98.75 116 GLY A N 1
ATOM 796 C CA . GLY A 1 116 ? -6.895 15.594 19.781 1 98.75 116 GLY A CA 1
ATOM 797 C C . GLY A 1 116 ? -7.199 14.148 19.422 1 98.75 116 GLY A C 1
ATOM 798 O O . GLY A 1 116 ? -8.352 13.797 19.172 1 98.75 116 GLY A O 1
ATOM 799 N N . PHE A 1 117 ? -6.195 13.32 19.312 1 98.81 117 PHE A N 1
ATOM 800 C CA . PHE A 1 117 ? -6.387 11.906 19.016 1 98.81 117 PHE A CA 1
ATOM 801 C C . PHE A 1 117 ? -7.215 11.227 20.109 1 98.81 117 PHE A C 1
ATOM 803 O O . PHE A 1 117 ? -8.109 10.438 19.812 1 98.81 117 PHE A O 1
ATOM 810 N N . ALA A 1 118 ? -6.922 11.562 21.328 1 98.69 118 ALA A N 1
ATOM 811 C CA . ALA A 1 118 ? -7.691 11.008 22.438 1 98.69 118 ALA A CA 1
ATOM 812 C C . ALA A 1 118 ? -9.156 11.43 22.359 1 98.69 118 ALA A C 1
ATOM 814 O O . ALA A 1 118 ? -10.055 10.625 22.609 1 98.69 118 ALA A O 1
ATOM 815 N N . GLU A 1 119 ? -9.383 12.672 22.047 1 98.69 119 GLU A N 1
ATOM 816 C CA . GLU A 1 119 ? -10.75 13.172 21.922 1 98.69 119 GLU A CA 1
ATOM 817 C C . GLU A 1 119 ? -11.484 12.492 20.766 1 98.69 119 GLU A C 1
ATOM 819 O O . GLU A 1 119 ? -12.648 12.102 20.906 1 98.69 119 GLU A O 1
ATOM 824 N N . ALA A 1 120 ? -10.828 12.383 19.656 1 98.81 120 ALA A N 1
ATOM 825 C CA . ALA A 1 120 ? -11.43 11.695 18.516 1 98.81 120 ALA A CA 1
ATOM 826 C C . ALA A 1 120 ? -11.75 10.242 18.859 1 98.81 120 ALA A C 1
ATOM 828 O O . ALA A 1 120 ? -12.812 9.727 18.484 1 98.81 120 ALA A O 1
ATOM 829 N N . HIS A 1 121 ? -10.82 9.578 19.5 1 98.81 121 HIS A N 1
ATOM 830 C CA . HIS A 1 121 ? -11.008 8.195 19.922 1 98.81 121 HIS A CA 1
ATOM 831 C C . HIS A 1 121 ? -12.18 8.07 20.891 1 98.81 121 HIS A C 1
ATOM 833 O O . HIS A 1 121 ? -12.977 7.133 20.781 1 98.81 121 HIS A O 1
ATOM 839 N N . ARG A 1 122 ? -12.242 8.961 21.828 1 98.5 122 ARG A N 1
ATOM 840 C CA . ARG A 1 122 ? -13.344 8.945 22.797 1 98.5 122 ARG A CA 1
ATOM 841 C C . ARG A 1 122 ? -14.695 9.039 22.094 1 98.5 122 ARG A C 1
ATOM 843 O O . ARG A 1 122 ? -15.648 8.359 22.469 1 98.5 122 ARG A O 1
ATOM 850 N N . ARG A 1 123 ? -14.773 9.781 21.125 1 98.19 123 ARG A N 1
ATOM 851 C CA . ARG A 1 123 ? -16.031 10.062 20.438 1 98.19 123 ARG A CA 1
ATOM 852 C C . ARG A 1 123 ? -16.375 8.953 19.453 1 98.19 123 ARG A C 1
ATOM 854 O O . ARG A 1 123 ? -17.547 8.602 19.281 1 98.19 123 ARG A O 1
ATOM 861 N N . PHE A 1 124 ? -15.328 8.383 18.75 1 98.38 124 PHE A N 1
ATOM 862 C CA . PHE A 1 124 ? -15.648 7.562 17.594 1 98.38 124 PHE A CA 1
ATOM 863 C C . PHE A 1 124 ? -14.906 6.23 17.641 1 98.38 124 PHE A C 1
ATOM 865 O O . PHE A 1 124 ? -15.109 5.363 16.797 1 98.38 124 PHE A O 1
ATOM 872 N N . GLY A 1 125 ? -13.984 6.105 18.609 1 98.31 125 GLY A N 1
ATOM 873 C CA . GLY A 1 125 ? -13.195 4.883 18.719 1 98.31 125 GLY A CA 1
ATOM 874 C C . GLY A 1 125 ? -14.039 3.66 19.031 1 98.31 125 GLY A C 1
ATOM 875 O O . GLY A 1 125 ? -15.117 3.773 19.609 1 98.31 125 GLY A O 1
ATOM 876 N N . GLN A 1 126 ? -13.539 2.484 18.625 1 98.19 126 GLN A N 1
ATOM 877 C CA . GLN A 1 126 ? -14.297 1.254 18.828 1 98.19 126 GLN A CA 1
ATOM 878 C C . GLN A 1 126 ? -13.398 0.133 19.344 1 98.19 126 GLN A C 1
ATOM 880 O O . GLN A 1 126 ? -13.844 -1.006 19.484 1 98.19 126 GLN A O 1
ATOM 885 N N . VAL A 1 127 ? -12.086 0.405 19.531 1 97.94 127 VAL A N 1
ATOM 886 C CA . VAL A 1 127 ? -11.156 -0.513 20.172 1 97.94 127 VAL A CA 1
ATOM 887 C C . VAL A 1 127 ? -10.43 0.199 21.312 1 97.94 127 VAL A C 1
ATOM 889 O O . VAL A 1 127 ? -10.461 1.429 21.406 1 97.94 127 VAL A O 1
ATOM 892 N N . PRO A 1 128 ? -9.781 -0.555 22.234 1 98.25 128 PRO A N 1
ATOM 893 C CA . PRO A 1 128 ? -9.078 0.107 23.344 1 98.25 128 PRO A CA 1
ATOM 894 C C . PRO A 1 128 ? -7.953 1.02 22.859 1 98.25 128 PRO A C 1
ATOM 896 O O . PRO A 1 128 ? -7.254 0.692 21.906 1 98.25 128 PRO A O 1
ATOM 899 N N . TRP A 1 129 ? -7.793 2.094 23.547 1 98.56 129 TRP A N 1
ATOM 900 C CA . TRP A 1 129 ? -6.754 3.074 23.266 1 98.56 129 TRP A CA 1
ATOM 901 C C . TRP A 1 129 ? -5.387 2.406 23.156 1 98.56 129 TRP A C 1
ATOM 903 O O . TRP A 1 129 ? -4.594 2.738 22.266 1 98.56 129 TRP A O 1
ATOM 913 N N . ARG A 1 130 ? -5.09 1.474 23.969 1 98.19 130 ARG A N 1
ATOM 914 C CA . ARG A 1 130 ? -3.811 0.774 23.953 1 98.19 130 ARG A CA 1
ATOM 915 C C . ARG A 1 130 ? -3.58 0.063 22.625 1 98.19 130 ARG A C 1
ATOM 917 O O . ARG A 1 130 ? -2.455 0.019 22.125 1 98.19 130 ARG A O 1
ATOM 924 N N . ALA A 1 131 ? -4.676 -0.516 22.062 1 97.62 131 ALA A N 1
ATOM 925 C CA . ALA A 1 131 ? -4.574 -1.207 20.781 1 97.62 131 ALA A CA 1
ATOM 926 C C . ALA A 1 131 ? -4.18 -0.241 19.656 1 97.62 131 ALA A C 1
ATOM 928 O O . ALA A 1 131 ? -3.41 -0.596 18.766 1 97.62 131 ALA A O 1
ATOM 929 N N . VAL A 1 132 ? -4.68 0.971 19.734 1 98.56 132 VAL A N 1
ATOM 930 C CA . VAL A 1 132 ? -4.43 1.999 18.734 1 98.56 132 VAL A CA 1
ATOM 931 C C . VAL A 1 132 ? -2.965 2.428 18.781 1 98.56 132 VAL A C 1
ATOM 933 O O . VAL A 1 132 ? -2.359 2.723 17.75 1 98.56 132 VAL A O 1
ATOM 936 N N . CYS A 1 133 ? -2.334 2.371 19.953 1 98.69 133 CYS A N 1
ATOM 937 C CA . CYS A 1 133 ? -0.97 2.842 20.156 1 98.69 133 CYS A CA 1
ATOM 938 C C . CYS A 1 133 ? 0.039 1.743 19.844 1 98.69 133 CYS A C 1
ATOM 940 O O . CYS A 1 133 ? 1.198 2.027 19.547 1 98.69 133 CYS A O 1
ATOM 942 N N . GLU A 1 134 ? -0.351 0.515 19.875 1 97.94 134 GLU A N 1
ATOM 943 C CA . GLU A 1 134 ? 0.53 -0.649 19.891 1 97.94 134 GLU A CA 1
ATOM 944 C C . GLU A 1 134 ? 1.381 -0.714 18.625 1 97.94 134 GLU A C 1
ATOM 946 O O . GLU A 1 134 ? 2.576 -1.007 18.688 1 97.94 134 GLU A O 1
ATOM 951 N N . PRO A 1 135 ? 0.759 -0.498 17.453 1 97.88 135 PRO A N 1
ATOM 952 C CA . PRO A 1 135 ? 1.596 -0.591 16.266 1 97.88 135 PRO A CA 1
ATOM 953 C C . PRO A 1 135 ? 2.789 0.361 16.297 1 97.88 135 PRO A C 1
ATOM 955 O O . PRO A 1 135 ? 3.896 -0.016 15.906 1 97.88 135 PRO A O 1
ATOM 958 N N . ALA A 1 136 ? 2.566 1.549 16.75 1 98.56 136 ALA A N 1
ATOM 959 C CA . ALA A 1 136 ? 3.648 2.525 16.828 1 98.56 136 ALA A CA 1
ATOM 960 C C . ALA A 1 136 ? 4.699 2.105 17.844 1 98.56 136 ALA A C 1
ATOM 962 O O . ALA A 1 136 ? 5.902 2.273 17.609 1 98.56 136 ALA A O 1
ATOM 963 N N . ILE A 1 137 ? 4.266 1.58 18.984 1 98.5 137 ILE A N 1
ATOM 964 C CA . ILE A 1 137 ? 5.168 1.092 20.016 1 98.5 137 ILE A CA 1
ATOM 965 C C . ILE A 1 137 ? 6.059 -0.011 19.453 1 98.5 137 ILE A C 1
ATOM 967 O O . ILE A 1 137 ? 7.273 0.002 19.641 1 98.5 137 ILE A O 1
ATOM 971 N N . ASN A 1 138 ? 5.453 -0.932 18.703 1 97 138 ASN A N 1
ATOM 972 C CA . ASN A 1 138 ? 6.18 -2.057 18.125 1 97 138 ASN A CA 1
ATOM 973 C C . ASN A 1 138 ? 7.207 -1.59 17.094 1 97 138 ASN A C 1
ATOM 975 O O . ASN A 1 138 ? 8.352 -2.055 17.109 1 97 138 ASN A O 1
ATOM 979 N N . VAL A 1 139 ? 6.824 -0.666 16.234 1 97.31 139 VAL A N 1
ATOM 980 C CA . VAL A 1 139 ? 7.73 -0.169 15.203 1 97.31 139 VAL A CA 1
ATOM 981 C C . VAL A 1 139 ? 8.906 0.559 15.859 1 97.31 139 VAL A C 1
ATOM 983 O O . VAL A 1 139 ? 10.055 0.397 15.438 1 97.31 139 VAL A O 1
ATOM 986 N N . ALA A 1 140 ? 8.594 1.32 16.891 1 97.88 140 ALA A N 1
ATOM 987 C CA . ALA A 1 140 ? 9.633 2.076 17.578 1 97.88 140 ALA A CA 1
ATOM 988 C C . ALA A 1 140 ? 10.609 1.142 18.297 1 97.88 140 ALA A C 1
ATOM 990 O O . ALA A 1 140 ? 11.805 1.415 18.359 1 97.88 140 ALA A O 1
ATOM 991 N N . ARG A 1 141 ? 10.125 0.069 18.844 1 96.94 141 ARG A N 1
ATOM 992 C CA . ARG A 1 141 ? 10.922 -0.85 19.656 1 96.94 141 ARG A CA 1
ATOM 993 C C . ARG A 1 141 ? 11.688 -1.831 18.781 1 96.94 141 ARG A C 1
ATOM 995 O O . ARG A 1 141 ? 12.875 -2.076 19 1 96.94 141 ARG A O 1
ATOM 1002 N N . GLN A 1 142 ? 11.031 -2.424 17.797 1 93.44 142 GLN A N 1
ATOM 1003 C CA . GLN A 1 142 ? 11.617 -3.469 16.969 1 93.44 142 GLN A CA 1
ATOM 1004 C C . GLN A 1 142 ? 12.492 -2.873 15.867 1 93.44 142 GLN A C 1
ATOM 1006 O O . GLN A 1 142 ? 13.43 -3.518 15.398 1 93.44 142 GLN A O 1
ATOM 1011 N N . GLY A 1 143 ? 12.078 -1.682 15.445 1 95 143 GLY A N 1
ATOM 1012 C CA . GLY A 1 143 ? 12.852 -1.002 14.422 1 95 143 GLY A CA 1
ATOM 1013 C C . GLY A 1 143 ? 12.227 -1.092 13.047 1 95 143 GLY A C 1
ATOM 1014 O O . GLY A 1 143 ? 11.297 -1.867 12.828 1 95 143 GLY A O 1
ATOM 1015 N N . TYR A 1 144 ? 12.695 -0.294 12.172 1 94.38 144 TYR A N 1
ATOM 1016 C CA . TYR A 1 144 ? 12.273 -0.196 10.781 1 94.38 144 TYR A CA 1
ATOM 1017 C C . TYR A 1 144 ? 13.406 0.305 9.898 1 94.38 144 TYR A C 1
ATOM 1019 O O . TYR A 1 144 ? 14.383 0.876 10.391 1 94.38 144 TYR A O 1
ATOM 1027 N N . ARG A 1 145 ? 13.32 0.073 8.617 1 93.44 145 ARG A N 1
ATOM 1028 C CA . ARG A 1 145 ? 14.258 0.638 7.652 1 93.44 145 ARG A CA 1
ATOM 1029 C C . ARG A 1 145 ? 13.789 2.002 7.16 1 93.44 145 ARG A C 1
ATOM 1031 O O . ARG A 1 145 ? 12.656 2.137 6.684 1 93.44 145 ARG A O 1
ATOM 1038 N N . LEU A 1 146 ? 14.68 2.938 7.297 1 94 146 LEU A N 1
ATOM 1039 C CA . LEU A 1 146 ? 14.336 4.316 6.965 1 94 146 LEU A CA 1
ATOM 1040 C C . LEU A 1 146 ? 14.008 4.453 5.484 1 94 146 LEU A C 1
ATOM 1042 O O . LEU A 1 146 ? 14.773 4.004 4.629 1 94 146 LEU A O 1
ATOM 1046 N N . GLY A 1 147 ? 12.867 5.082 5.176 1 89.56 147 GLY A N 1
ATOM 1047 C CA . GLY A 1 147 ? 12.438 5.309 3.803 1 89.56 147 GLY A CA 1
ATOM 1048 C C . GLY A 1 147 ? 13.156 6.465 3.135 1 89.56 147 GLY A C 1
ATOM 1049 O O . GLY A 1 147 ? 13.859 7.234 3.797 1 89.56 147 GLY A O 1
ATOM 1050 N N . SER A 1 148 ? 12.938 6.617 1.87 1 84.69 148 SER A N 1
ATOM 1051 C CA . SER A 1 148 ? 13.68 7.594 1.071 1 84.69 148 SER A CA 1
ATOM 1052 C C . SER A 1 148 ? 13.227 9.016 1.381 1 84.69 148 SER A C 1
ATOM 1054 O O . SER A 1 148 ? 14.031 9.945 1.358 1 84.69 148 SER A O 1
ATOM 1056 N N . ALA A 1 149 ? 11.969 9.203 1.689 1 83.69 149 ALA A N 1
ATOM 1057 C CA . ALA A 1 149 ? 11.453 10.547 1.944 1 83.69 149 ALA A CA 1
ATOM 1058 C C . ALA A 1 149 ? 12.078 11.141 3.199 1 83.69 149 ALA A C 1
ATOM 1060 O O . ALA A 1 149 ? 12.648 12.234 3.152 1 83.69 149 ALA A O 1
ATOM 1061 N N . ALA A 1 150 ? 11.977 10.422 4.23 1 88.81 150 ALA A N 1
ATOM 1062 C CA . ALA A 1 150 ? 12.547 10.891 5.488 1 88.81 150 ALA A CA 1
ATOM 1063 C C . ALA A 1 150 ? 14.062 11.008 5.395 1 88.81 150 ALA A C 1
ATOM 1065 O O . ALA A 1 150 ? 14.656 11.961 5.91 1 88.81 150 ALA A O 1
ATOM 1066 N N . ALA A 1 151 ? 14.711 10.094 4.719 1 90.88 151 ALA A N 1
ATOM 1067 C CA . ALA A 1 151 ? 16.156 10.102 4.57 1 90.88 151 ALA A CA 1
ATOM 1068 C C . ALA A 1 151 ? 16.625 11.328 3.787 1 90.88 151 ALA A C 1
ATOM 1070 O O . ALA A 1 151 ? 17.625 11.953 4.133 1 90.88 151 ALA A O 1
ATOM 1071 N N . SER A 1 152 ? 15.922 11.594 2.742 1 85.75 152 SER A N 1
ATOM 1072 C CA . SER A 1 152 ? 16.281 12.758 1.928 1 85.75 152 SER A CA 1
ATOM 1073 C C . SER A 1 152 ? 16.203 14.039 2.742 1 85.75 152 SER A C 1
ATOM 1075 O O . SER A 1 152 ? 17.094 14.898 2.631 1 85.75 152 SER A O 1
ATOM 1077 N N . TYR A 1 153 ? 15.18 14.164 3.553 1 87.44 153 TYR A N 1
ATOM 1078 C CA . TYR A 1 153 ? 15.047 15.336 4.406 1 87.44 153 TYR A CA 1
ATOM 1079 C C . TYR A 1 153 ? 16.188 15.414 5.41 1 87.44 153 TYR A C 1
ATOM 1081 O O . TYR A 1 153 ? 16.812 16.469 5.582 1 87.44 153 TYR A O 1
ATOM 1089 N N . LEU A 1 154 ? 16.484 14.297 6.039 1 90.94 154 LEU A N 1
ATOM 1090 C CA . LEU A 1 154 ? 17.547 14.242 7.031 1 90.94 154 LEU A CA 1
ATOM 1091 C C . LEU A 1 154 ? 18.891 14.586 6.398 1 90.94 154 LEU A C 1
ATOM 1093 O O . LEU A 1 154 ? 19.719 15.281 7.004 1 90.94 154 LEU A O 1
ATOM 1097 N N . GLN A 1 155 ? 19.109 14.164 5.203 1 87.75 155 GLN A N 1
ATOM 1098 C CA . GLN A 1 155 ? 20.375 14.414 4.531 1 87.75 155 GLN A CA 1
ATOM 1099 C C . GLN A 1 155 ? 20.531 15.891 4.176 1 87.75 155 GLN A C 1
ATOM 1101 O O . GLN A 1 155 ? 21.641 16.422 4.215 1 87.75 155 GLN A O 1
ATOM 1106 N N . ILE A 1 156 ? 19.453 16.469 3.91 1 86.19 156 ILE A N 1
ATOM 1107 C CA . ILE A 1 156 ? 19.5 17.859 3.465 1 86.19 156 ILE A CA 1
ATOM 1108 C C . ILE A 1 156 ? 19.688 18.781 4.664 1 86.19 156 ILE A C 1
ATOM 1110 O O . ILE A 1 156 ? 20.469 19.734 4.609 1 86.19 156 ILE A O 1
ATOM 1114 N N . VAL A 1 157 ? 19.016 18.438 5.762 1 90 157 VAL A N 1
ATOM 1115 C CA . VAL A 1 157 ? 18.984 19.438 6.832 1 90 157 VAL A CA 1
ATOM 1116 C C . VAL A 1 157 ? 19.625 18.859 8.086 1 90 157 VAL A C 1
ATOM 1118 O O . VAL A 1 157 ? 19.844 19.578 9.07 1 90 157 VAL A O 1
ATOM 1121 N N . GLY A 1 158 ? 20.016 17.672 8.102 1 90.94 158 GLY A N 1
ATOM 1122 C CA . GLY A 1 158 ? 20.328 16.906 9.305 1 90.94 158 GLY A CA 1
ATOM 1123 C C . GLY A 1 158 ? 21.469 17.516 10.102 1 90.94 158 GLY A C 1
ATOM 1124 O O . GLY A 1 158 ? 21.359 17.703 11.32 1 90.94 158 GLY A O 1
ATOM 1125 N N . GLU A 1 159 ? 22.5 17.906 9.516 1 91.69 159 GLU A N 1
ATOM 1126 C CA . GLU A 1 159 ? 23.656 18.438 10.227 1 91.69 159 GLU A CA 1
ATOM 1127 C C . GLU A 1 159 ? 23.328 19.75 10.93 1 91.69 159 GLU A C 1
ATOM 1129 O O . GLU A 1 159 ? 23.703 19.953 12.094 1 91.69 159 GLU A O 1
ATOM 1134 N N . ALA A 1 160 ? 22.562 20.562 10.258 1 92.81 160 ALA A N 1
ATOM 1135 C CA . ALA A 1 160 ? 22.266 21.891 10.789 1 92.81 160 ALA A CA 1
ATOM 1136 C C . ALA A 1 160 ? 21.109 21.828 11.781 1 92.81 160 ALA A C 1
ATOM 1138 O O . ALA A 1 160 ? 21.125 22.5 12.812 1 92.81 160 ALA A O 1
ATOM 1139 N N . LEU A 1 161 ? 20.125 21.016 11.555 1 94.44 161 LEU A N 1
ATOM 1140 C CA . LEU A 1 161 ? 18.859 21.078 12.289 1 94.44 161 LEU A CA 1
ATOM 1141 C C . LEU A 1 161 ? 18.781 19.969 13.336 1 94.44 161 LEU A C 1
ATOM 1143 O O . LEU A 1 161 ? 18.219 20.172 14.414 1 94.44 161 LEU A O 1
ATOM 1147 N N . PHE A 1 162 ? 19.359 18.828 13.055 1 94.19 162 PHE A N 1
ATOM 1148 C CA . PHE A 1 162 ? 19.219 17.688 13.945 1 94.19 162 PHE A CA 1
ATOM 1149 C C . PHE A 1 162 ? 20.547 17.328 14.594 1 94.19 162 PHE A C 1
ATOM 1151 O O . PHE A 1 162 ? 20.641 16.359 15.344 1 94.19 162 PHE A O 1
ATOM 1158 N N . GLY A 1 163 ? 21.578 18.172 14.398 1 94.25 163 GLY A N 1
ATOM 1159 C CA . GLY A 1 163 ? 22.922 17.828 14.852 1 94.25 163 GLY A CA 1
ATOM 1160 C C . GLY A 1 163 ? 23.312 18.547 16.125 1 94.25 163 GLY A C 1
ATOM 1161 O O . GLY A 1 163 ? 24.25 18.141 16.812 1 94.25 163 GLY A O 1
ATOM 1162 N N . PHE A 1 164 ? 22.625 19.609 16.469 1 93.5 164 PHE A N 1
ATOM 1163 C CA . PHE A 1 164 ? 23.109 20.438 17.578 1 93.5 164 PHE A CA 1
ATOM 1164 C C . PHE A 1 164 ? 22.594 19.922 18.906 1 93.5 164 PHE A C 1
ATOM 1166 O O . PHE A 1 164 ? 23.219 20.156 19.953 1 93.5 164 PHE A O 1
ATOM 1173 N N . ASP A 1 165 ? 21.484 19.281 19 1 95.56 165 ASP A N 1
ATOM 1174 C CA . ASP A 1 165 ? 20.969 18.641 20.203 1 95.56 165 ASP A CA 1
ATOM 1175 C C . ASP A 1 165 ? 21.484 17.219 20.328 1 95.56 165 ASP A C 1
ATOM 1177 O O . ASP A 1 165 ? 21.234 16.375 19.453 1 95.56 165 ASP A O 1
ATOM 1181 N N . PRO A 1 166 ? 22.109 16.922 21.453 1 95.44 166 PRO A N 1
ATOM 1182 C CA . PRO A 1 166 ? 22.719 15.594 21.578 1 95.44 166 PRO A CA 1
ATOM 1183 C C . PRO A 1 166 ? 21.703 14.461 21.547 1 95.44 166 PRO A C 1
ATOM 1185 O O . PRO A 1 166 ? 21.984 13.383 21 1 95.44 166 PRO A O 1
ATOM 1188 N N . GLN A 1 167 ? 20.547 14.656 22.125 1 95.25 167 GLN A N 1
ATOM 1189 C CA . GLN A 1 167 ? 19.531 13.617 22.125 1 95.25 167 GLN A CA 1
ATOM 1190 C C . GLN A 1 167 ? 19 13.375 20.703 1 95.25 167 GLN A C 1
ATOM 1192 O O . GLN A 1 167 ? 18.828 12.219 20.297 1 95.25 167 GLN A O 1
ATOM 1197 N N . THR A 1 168 ? 18.781 14.438 20 1 96.38 168 THR A N 1
ATOM 1198 C CA . THR A 1 168 ? 18.281 14.32 18.641 1 96.38 168 THR A CA 1
ATOM 1199 C C . THR A 1 168 ? 19.328 13.695 17.734 1 96.38 168 THR A C 1
ATOM 1201 O O . THR A 1 168 ? 19.016 12.844 16.906 1 96.38 168 THR A O 1
ATOM 1204 N N . ARG A 1 169 ? 20.562 14.133 17.891 1 96.06 169 ARG A N 1
ATOM 1205 C CA . ARG A 1 169 ? 21.656 13.578 17.094 1 96.06 169 ARG A CA 1
ATOM 1206 C C . ARG A 1 169 ? 21.781 12.078 17.297 1 96.06 169 ARG A C 1
ATOM 1208 O O . ARG A 1 169 ? 21.953 11.32 16.328 1 96.06 169 ARG A O 1
ATOM 1215 N N . ALA A 1 170 ? 21.656 11.633 18.5 1 94.94 170 ALA A N 1
ATOM 1216 C CA . ALA A 1 170 ? 21.781 10.211 18.812 1 94.94 170 ALA A CA 1
ATOM 1217 C C . ALA A 1 170 ? 20.656 9.406 18.156 1 94.94 170 ALA A C 1
ATOM 1219 O O . ALA A 1 170 ? 20.859 8.25 17.766 1 94.94 170 ALA A O 1
ATOM 1220 N N . ALA A 1 171 ? 19.531 10.008 17.984 1 94 171 ALA A N 1
ATOM 1221 C CA . ALA A 1 171 ? 18.359 9.312 17.469 1 94 171 ALA A CA 1
ATOM 1222 C C . ALA A 1 171 ? 18.391 9.25 15.945 1 94 171 ALA A C 1
ATOM 1224 O O . ALA A 1 171 ? 17.906 8.281 15.352 1 94 171 ALA A O 1
ATOM 1225 N N . TYR A 1 172 ? 19 10.25 15.281 1 95.25 172 TYR A N 1
ATOM 1226 C CA . TYR A 1 172 ? 18.766 10.367 13.844 1 95.25 172 TYR A CA 1
ATOM 1227 C C . TYR A 1 172 ? 20.078 10.234 13.07 1 95.25 172 TYR A C 1
ATOM 1229 O O . TYR A 1 172 ? 20.078 10.227 11.836 1 95.25 172 TYR A O 1
ATOM 1237 N N . PHE A 1 173 ? 21.172 10.07 13.75 1 95.44 173 PHE A N 1
ATOM 1238 C CA . PHE A 1 173 ? 22.469 9.906 13.094 1 95.44 173 PHE A CA 1
ATOM 1239 C C . PHE A 1 173 ? 22.953 8.461 13.188 1 95.44 173 PHE A C 1
ATOM 1241 O O . PHE A 1 173 ? 22.688 7.777 14.18 1 95.44 173 PHE A O 1
ATOM 1248 N N . VAL A 1 174 ? 23.531 7.965 12.188 1 93.62 174 VAL A N 1
ATOM 1249 C CA . VAL A 1 174 ? 24.234 6.688 12.102 1 93.62 174 VAL A CA 1
ATOM 1250 C C . VAL A 1 174 ? 25.672 6.91 11.672 1 93.62 174 VAL A C 1
ATOM 1252 O O . VAL A 1 174 ? 25.938 7.531 10.641 1 93.62 174 VAL A O 1
ATOM 1255 N N . ASP A 1 175 ? 26.641 6.484 12.5 1 93.06 175 ASP A N 1
ATOM 1256 C CA . ASP A 1 175 ? 28.062 6.668 12.242 1 93.06 175 ASP A CA 1
ATOM 1257 C C . ASP A 1 175 ? 28.391 8.141 12.008 1 93.06 175 ASP A C 1
ATOM 1259 O O . ASP A 1 175 ? 29.016 8.492 11 1 93.06 175 ASP A O 1
ATOM 1263 N N . ASP A 1 176 ? 27.781 9.039 12.789 1 92.88 176 ASP A N 1
ATOM 1264 C CA . ASP A 1 176 ? 28.047 10.469 12.891 1 92.88 176 ASP A CA 1
ATOM 1265 C C . ASP A 1 176 ? 27.562 11.219 11.648 1 92.88 176 ASP A C 1
ATOM 1267 O O . ASP A 1 176 ? 28.047 12.305 11.336 1 92.88 176 ASP A O 1
ATOM 1271 N N . ALA A 1 177 ? 26.75 10.586 10.93 1 95.25 177 ALA A N 1
ATOM 1272 C CA . ALA A 1 177 ? 26.078 11.227 9.805 1 95.25 177 ALA A CA 1
ATOM 1273 C C . ALA A 1 177 ? 24.562 11.055 9.898 1 95.25 177 ALA A C 1
ATOM 1275 O O . ALA A 1 177 ? 24.078 10.094 10.492 1 95.25 177 ALA A O 1
ATOM 1276 N N . PRO A 1 178 ? 23.844 12.016 9.344 1 95.88 178 PRO A N 1
ATOM 1277 C CA . PRO A 1 178 ? 22.406 11.781 9.305 1 95.88 178 PRO A CA 1
ATOM 1278 C C . PRO A 1 178 ? 22.047 10.438 8.68 1 95.88 178 PRO A C 1
ATOM 1280 O O . PRO A 1 178 ? 22.656 10.023 7.695 1 95.88 178 PRO A O 1
ATOM 1283 N N . ALA A 1 179 ? 21.094 9.766 9.289 1 95.88 179 ALA A N 1
ATOM 1284 C CA . ALA A 1 179 ? 20.703 8.445 8.805 1 95.88 179 ALA A CA 1
ATOM 1285 C C . ALA A 1 179 ? 20.281 8.5 7.336 1 95.88 179 ALA A C 1
ATOM 1287 O O . ALA A 1 179 ? 19.625 9.461 6.906 1 95.88 179 ALA A O 1
ATOM 1288 N N . ASP A 1 180 ? 20.656 7.57 6.57 1 93.44 180 ASP A N 1
ATOM 1289 C CA . ASP A 1 180 ? 20.344 7.496 5.148 1 93.44 180 ASP A CA 1
ATOM 1290 C C . ASP A 1 180 ? 19.328 6.395 4.863 1 93.44 180 ASP A C 1
ATOM 1292 O O . ASP A 1 180 ? 18.969 5.629 5.758 1 93.44 180 ASP A O 1
ATOM 1296 N N . THR A 1 181 ? 18.844 6.434 3.596 1 92.19 181 THR A N 1
ATOM 1297 C CA . THR A 1 181 ? 17.844 5.465 3.154 1 92.19 181 THR A CA 1
ATOM 1298 C C . THR A 1 181 ? 18.297 4.043 3.473 1 92.19 181 THR A C 1
ATOM 1300 O O . THR A 1 181 ? 19.438 3.676 3.205 1 92.19 181 THR A O 1
ATOM 1303 N N . GLY A 1 182 ? 17.406 3.229 4.133 1 92.06 182 GLY A N 1
ATOM 1304 C CA . GLY A 1 182 ? 17.688 1.828 4.406 1 92.06 182 GLY A CA 1
ATOM 1305 C C . GLY A 1 182 ? 18.281 1.597 5.785 1 92.06 182 GLY A C 1
ATOM 1306 O O . GLY A 1 182 ? 18.312 0.464 6.27 1 92.06 182 GLY A O 1
ATOM 1307 N N . ALA A 1 183 ? 18.688 2.65 6.445 1 94.81 183 ALA A N 1
ATOM 1308 C CA . ALA A 1 183 ? 19.234 2.52 7.793 1 94.81 183 ALA A CA 1
ATOM 1309 C C . ALA A 1 183 ? 18.219 1.881 8.734 1 94.81 183 ALA A C 1
ATOM 1311 O O . ALA A 1 183 ? 17.031 2.193 8.68 1 94.81 183 ALA A O 1
ATOM 1312 N N . LEU A 1 184 ? 18.688 0.922 9.508 1 95.12 184 LEU A N 1
ATOM 1313 C CA . LEU A 1 184 ? 17.844 0.37 10.555 1 95.12 184 LEU A CA 1
ATOM 1314 C C . LEU A 1 184 ? 17.703 1.347 11.719 1 95.12 184 LEU A C 1
ATOM 1316 O O . LEU A 1 184 ? 18.688 1.642 12.398 1 95.12 184 LEU A O 1
ATOM 1320 N N . MET A 1 185 ? 16.531 1.823 11.922 1 96.44 185 MET A N 1
ATOM 1321 C CA . MET A 1 185 ? 16.266 2.809 12.969 1 96.44 185 MET A CA 1
ATOM 1322 C C . MET A 1 185 ? 15.469 2.182 14.109 1 96.44 185 MET A C 1
ATOM 1324 O O . MET A 1 185 ? 14.586 1.356 13.883 1 96.44 185 MET A O 1
ATOM 1328 N N . ARG A 1 186 ? 15.844 2.504 15.352 1 95.88 186 ARG A N 1
ATOM 1329 C CA . ARG A 1 186 ? 15.102 2.16 16.562 1 95.88 186 ARG A CA 1
ATOM 1330 C C . ARG A 1 186 ? 14.953 3.375 17.469 1 95.88 186 ARG A C 1
ATOM 1332 O O . ARG A 1 186 ? 15.82 4.258 17.484 1 95.88 186 ARG A O 1
ATOM 1339 N N . SER A 1 187 ? 13.844 3.461 18.125 1 96.19 187 SER A N 1
ATOM 1340 C CA . SER A 1 187 ? 13.594 4.531 19.078 1 96.19 187 SER A CA 1
ATOM 1341 C C . SER A 1 187 ? 13.039 3.986 20.391 1 96.19 187 SER A C 1
ATOM 1343 O O . SER A 1 187 ? 11.883 4.238 20.734 1 96.19 187 SER A O 1
ATOM 1345 N N . PRO A 1 188 ? 13.898 3.32 21.172 1 97.31 188 PRO A N 1
ATOM 1346 C CA . PRO A 1 188 ? 13.406 2.693 22.391 1 97.31 188 PRO A CA 1
ATOM 1347 C C . PRO A 1 188 ? 12.805 3.701 23.375 1 97.31 188 PRO A C 1
ATOM 1349 O O . PRO A 1 188 ? 11.805 3.408 24.031 1 97.31 188 PRO A O 1
ATOM 1352 N N . GLU A 1 189 ? 13.383 4.887 23.5 1 97.75 189 GLU A N 1
ATOM 1353 C CA . GLU A 1 189 ? 12.836 5.898 24.406 1 97.75 189 GLU A CA 1
ATOM 1354 C C . GLU A 1 189 ? 11.453 6.352 23.938 1 97.75 189 GLU A C 1
ATOM 1356 O O . GLU A 1 189 ? 10.562 6.559 24.766 1 97.75 189 GLU A O 1
ATOM 1361 N N . LEU A 1 190 ? 11.305 6.523 22.625 1 97.94 190 LEU A N 1
ATOM 1362 C CA . LEU A 1 190 ? 9.992 6.887 22.094 1 97.94 190 LEU A CA 1
ATOM 1363 C C . LEU A 1 190 ? 8.984 5.77 22.344 1 97.94 190 LEU A C 1
ATOM 1365 O O . LEU A 1 190 ? 7.82 6.039 22.656 1 97.94 190 LEU A O 1
ATOM 1369 N N . ALA A 1 191 ? 9.438 4.504 22.156 1 98.44 191 ALA A N 1
ATOM 1370 C CA . ALA A 1 191 ? 8.57 3.363 22.453 1 98.44 191 ALA A CA 1
ATOM 1371 C C . ALA A 1 191 ? 8.086 3.408 23.906 1 98.44 191 ALA A C 1
ATOM 1373 O O . ALA A 1 191 ? 6.906 3.176 24.172 1 98.44 191 ALA A O 1
ATOM 1374 N N . ASP A 1 192 ? 8.992 3.717 24.812 1 98.44 192 ASP A N 1
ATOM 1375 C CA . ASP A 1 192 ? 8.648 3.789 26.234 1 98.44 192 ASP A CA 1
ATOM 1376 C C . ASP A 1 192 ? 7.652 4.922 26.5 1 98.44 192 ASP A C 1
ATOM 1378 O O . ASP A 1 192 ? 6.703 4.75 27.266 1 98.44 192 ASP A O 1
ATOM 1382 N N . ALA A 1 193 ? 7.891 6.078 25.922 1 98.5 193 ALA A N 1
ATOM 1383 C CA . ALA A 1 193 ? 6.973 7.203 26.078 1 98.5 193 ALA A CA 1
ATOM 1384 C C . ALA A 1 193 ? 5.586 6.859 25.547 1 98.5 193 ALA A C 1
ATOM 1386 O O . ALA A 1 193 ? 4.578 7.168 26.188 1 98.5 193 ALA A O 1
ATOM 1387 N N . LEU A 1 194 ? 5.531 6.238 24.344 1 98.56 194 LEU A N 1
ATOM 1388 C CA . LEU A 1 194 ? 4.254 5.84 23.766 1 98.56 194 LEU A CA 1
ATOM 1389 C C . LEU A 1 194 ? 3.561 4.797 24.641 1 98.56 194 LEU A C 1
ATOM 1391 O O . LEU A 1 194 ? 2.332 4.777 24.719 1 98.56 194 LEU A O 1
ATOM 1395 N N . GLU A 1 195 ? 4.336 3.928 25.234 1 98.5 195 GLU A N 1
ATOM 1396 C CA . GLU A 1 195 ? 3.768 2.951 26.156 1 98.5 195 GLU A CA 1
ATOM 1397 C C . GLU A 1 195 ? 3.119 3.635 27.359 1 98.5 195 GLU A C 1
ATOM 1399 O O . GLU A 1 195 ? 2.045 3.229 27.797 1 98.5 195 GLU A O 1
ATOM 1404 N N . VAL A 1 196 ? 3.779 4.66 27.891 1 98.56 196 VAL A N 1
ATOM 1405 C CA . VAL A 1 196 ? 3.211 5.434 29 1 98.56 196 VAL A CA 1
ATOM 1406 C C . VAL A 1 196 ? 1.896 6.07 28.547 1 98.56 196 VAL A C 1
ATOM 1408 O O . VAL A 1 196 ? 0.896 6.012 29.266 1 98.56 196 VAL A O 1
ATOM 1411 N N . ILE A 1 197 ? 1.875 6.621 27.406 1 98.56 197 ILE A N 1
ATOM 1412 C CA . ILE A 1 197 ? 0.677 7.262 26.875 1 98.56 197 ILE A CA 1
ATOM 1413 C C . ILE A 1 197 ? -0.415 6.215 26.656 1 98.56 197 ILE A C 1
ATOM 1415 O O . ILE A 1 197 ? -1.592 6.477 26.922 1 98.56 197 ILE A O 1
ATOM 1419 N N . ALA A 1 198 ? -0.02 5.039 26.156 1 98.44 198 ALA A N 1
ATOM 1420 C CA . ALA A 1 198 ? -0.959 3.953 25.891 1 98.44 198 ALA A CA 1
ATOM 1421 C C . ALA A 1 198 ? -1.594 3.453 27.188 1 98.44 198 ALA A C 1
ATOM 1423 O O . ALA A 1 198 ? -2.773 3.096 27.203 1 98.44 198 ALA A O 1
ATOM 1424 N N . THR A 1 199 ? -0.835 3.457 28.281 1 97.81 199 THR A N 1
ATOM 1425 C CA . THR A 1 199 ? -1.269 2.834 29.531 1 97.81 199 THR A CA 1
ATOM 1426 C C . THR A 1 199 ? -1.919 3.863 30.453 1 97.81 199 THR A C 1
ATOM 1428 O O . THR A 1 199 ? -2.936 3.578 31.078 1 97.81 199 THR A O 1
ATOM 1431 N N . GLN A 1 200 ? -1.357 5.074 30.516 1 97.62 200 GLN A N 1
ATOM 1432 C CA . GLN A 1 200 ? -1.829 6.086 31.453 1 97.62 200 GLN A CA 1
ATOM 1433 C C . GLN A 1 200 ? -2.74 7.098 30.766 1 97.62 200 GLN A C 1
ATOM 1435 O O . GLN A 1 200 ? -3.395 7.902 31.422 1 97.62 200 GLN A O 1
ATOM 1440 N N . GLY A 1 201 ? -2.785 6.992 29.484 1 97.69 201 GLY A N 1
ATOM 1441 C CA . GLY A 1 201 ? -3.539 7.984 28.734 1 97.69 201 GLY A CA 1
ATOM 1442 C C . GLY A 1 201 ? -2.725 9.219 28.391 1 97.69 201 GLY A C 1
ATOM 1443 O O . GLY A 1 201 ? -1.584 9.359 28.828 1 97.69 201 GLY A O 1
ATOM 1444 N N . VAL A 1 202 ? -3.363 10.117 27.688 1 98 202 VAL A N 1
ATOM 1445 C CA . VAL A 1 202 ? -2.65 11.281 27.156 1 98 202 VAL A CA 1
ATOM 1446 C C . VAL A 1 202 ? -2.393 12.273 28.297 1 98 202 VAL A C 1
ATOM 1448 O O . VAL A 1 202 ? -1.56 13.172 28.156 1 98 202 VAL A O 1
ATOM 1451 N N . SER A 1 203 ? -2.992 12.109 29.453 1 97.69 203 SER A N 1
ATOM 1452 C CA . SER A 1 203 ? -2.738 12.953 30.625 1 97.69 203 SER A CA 1
ATOM 1453 C C . SER A 1 203 ? -1.271 12.898 31.031 1 97.69 203 SER A C 1
ATOM 1455 O O . SER A 1 203 ? -0.758 13.836 31.656 1 97.69 203 SER A O 1
ATOM 1457 N N . ALA A 1 204 ? -0.597 11.82 30.656 1 98.19 204 ALA A N 1
ATOM 1458 C CA . ALA A 1 204 ? 0.836 11.711 30.922 1 98.19 204 ALA A CA 1
ATOM 1459 C C . ALA A 1 204 ? 1.603 12.852 30.266 1 98.19 204 ALA A C 1
ATOM 1461 O O . ALA A 1 204 ? 2.623 13.305 30.781 1 98.19 204 ALA A O 1
ATOM 1462 N N . LEU A 1 205 ? 1.096 13.312 29.125 1 98.19 205 LEU A N 1
ATOM 1463 C CA . LEU A 1 205 ? 1.746 14.383 28.375 1 98.19 205 LEU A CA 1
ATOM 1464 C C . LEU A 1 205 ? 1.193 15.742 28.781 1 98.19 205 LEU A C 1
ATOM 1466 O O . LEU A 1 205 ? 1.881 16.766 28.641 1 98.19 205 LEU A O 1
ATOM 1470 N N . TYR A 1 206 ? -0.015 15.797 29.281 1 98.31 206 TYR A N 1
ATOM 1471 C CA . TYR A 1 206 ? -0.689 17.062 29.547 1 98.31 206 TYR A CA 1
ATOM 1472 C C . TYR A 1 206 ? -0.863 17.281 31.047 1 98.31 206 TYR A C 1
ATOM 1474 O O . TYR A 1 206 ? -1.951 17.641 31.5 1 98.31 206 TYR A O 1
ATOM 1482 N N . GLY A 1 207 ? 0.246 17.125 31.766 1 95.31 207 GLY A N 1
ATOM 1483 C CA . GLY A 1 207 ? 0.26 17.375 33.188 1 95.31 207 GLY A CA 1
ATOM 1484 C C . GLY A 1 207 ? 0.933 16.281 34 1 95.31 207 GLY A C 1
ATOM 1485 O O . GLY A 1 207 ? 1.212 16.453 35.188 1 95.31 207 GLY A O 1
ATOM 1486 N N . GLY A 1 208 ? 1.223 15.188 33.344 1 97.19 208 GLY A N 1
ATOM 1487 C CA . GLY A 1 208 ? 1.872 14.062 34 1 97.19 208 GLY A CA 1
ATOM 1488 C C . GLY A 1 208 ? 3.379 14.062 33.812 1 97.19 208 GLY A C 1
ATOM 1489 O O . GLY A 1 208 ? 3.996 15.117 33.688 1 97.19 208 GLY A O 1
ATOM 1490 N N . GLU A 1 209 ? 3.975 12.891 33.969 1 97.31 209 GLU A N 1
ATOM 1491 C CA . GLU A 1 209 ? 5.426 12.734 34 1 97.31 209 GLU A CA 1
ATOM 1492 C C . GLU A 1 209 ? 6.066 13.195 32.688 1 97.31 209 GLU A C 1
ATOM 1494 O O . GLU A 1 209 ? 7.086 13.883 32.688 1 97.31 209 GLU A O 1
ATOM 1499 N N . LEU A 1 210 ? 5.48 12.805 31.578 1 98.31 210 LEU A N 1
ATOM 1500 C CA . LEU A 1 210 ? 6.027 13.211 30.281 1 98.31 210 LEU A CA 1
ATOM 1501 C C . LEU A 1 210 ? 5.895 14.719 30.094 1 98.31 210 LEU A C 1
ATOM 1503 O O . LEU A 1 210 ? 6.801 15.359 29.547 1 98.31 210 LEU A O 1
ATOM 1507 N N . GLY A 1 211 ? 4.75 15.281 30.531 1 98.31 211 GLY A N 1
ATOM 1508 C CA . GLY A 1 211 ? 4.559 16.719 30.469 1 98.31 211 GLY A CA 1
ATOM 1509 C C . GLY A 1 211 ? 5.559 17.484 31.312 1 98.31 211 GLY A C 1
ATOM 1510 O O . GLY A 1 211 ? 6.047 18.547 30.891 1 98.31 211 GLY A O 1
ATOM 1511 N N . ARG A 1 212 ? 5.859 16.984 32.469 1 98.25 212 ARG A N 1
ATOM 1512 C CA . ARG A 1 212 ? 6.836 17.609 33.375 1 98.25 212 ARG A CA 1
ATOM 1513 C C . ARG A 1 212 ? 8.234 17.578 32.75 1 98.25 212 ARG A C 1
ATOM 1515 O O . ARG A 1 212 ? 8.969 18.562 32.812 1 98.25 212 ARG A O 1
ATOM 1522 N N . ALA A 1 213 ? 8.531 16.438 32.156 1 98 213 ALA A N 1
ATOM 1523 C CA . ALA A 1 213 ? 9.82 16.344 31.469 1 98 213 ALA A CA 1
ATOM 1524 C C . ALA A 1 213 ? 9.93 17.359 30.344 1 98 213 ALA A C 1
ATOM 1526 O O . ALA A 1 213 ? 10.977 17.984 30.156 1 98 213 ALA A O 1
ATOM 1527 N N . LEU A 1 214 ? 8.875 17.531 29.625 1 98.25 214 LEU A N 1
ATOM 1528 C CA . LEU A 1 214 ? 8.828 18.5 28.531 1 98.25 214 LEU A CA 1
ATOM 1529 C C . LEU A 1 214 ? 8.977 19.922 29.047 1 98.25 214 LEU A C 1
ATOM 1531 O O . LEU A 1 214 ? 9.812 20.688 28.562 1 98.25 214 LEU A O 1
ATOM 1535 N N . ALA A 1 215 ? 8.242 20.281 30.078 1 98.06 215 ALA A N 1
ATOM 1536 C CA . ALA A 1 215 ? 8.289 21.625 30.641 1 98.06 215 ALA A CA 1
ATOM 1537 C C . ALA A 1 215 ? 9.672 21.922 31.219 1 98.06 215 ALA A C 1
ATOM 1539 O O . ALA A 1 215 ? 10.172 23.047 31.078 1 98.06 215 ALA A O 1
ATOM 1540 N N . ASP A 1 216 ? 10.258 20.938 31.844 1 97.31 216 ASP A N 1
ATOM 1541 C CA . ASP A 1 216 ? 11.594 21.094 32.406 1 97.31 216 ASP A CA 1
ATOM 1542 C C . ASP A 1 216 ? 12.617 21.375 31.312 1 97.31 216 ASP A C 1
ATOM 1544 O O . ASP A 1 216 ? 13.484 22.25 31.469 1 97.31 216 ASP A O 1
ATOM 1548 N N . GLN A 1 217 ? 12.484 20.609 30.266 1 96.06 217 GLN A N 1
ATOM 1549 C CA . GLN A 1 217 ? 13.391 20.828 29.141 1 96.06 217 GLN A CA 1
ATOM 1550 C C . GLN A 1 217 ? 13.211 22.219 28.547 1 96.06 217 GLN A C 1
ATOM 1552 O O . GLN A 1 217 ? 14.188 22.859 28.172 1 96.06 217 GLN A O 1
ATOM 1557 N N . MET A 1 218 ? 12.039 22.672 28.422 1 97.31 218 MET A N 1
ATOM 1558 C CA . MET A 1 218 ? 11.734 24 27.906 1 97.31 218 MET A CA 1
ATOM 1559 C C . MET A 1 218 ? 12.359 25.078 28.781 1 97.31 218 MET A C 1
ATOM 1561 O O . MET A 1 218 ? 12.969 26.016 28.281 1 97.31 218 MET A O 1
ATOM 1565 N N . ASP A 1 219 ? 12.203 24.875 30.016 1 96.06 219 ASP A N 1
ATOM 1566 C CA . ASP A 1 219 ? 12.766 25.844 30.953 1 96.06 219 ASP A CA 1
ATOM 1567 C C . ASP A 1 219 ? 14.289 25.891 30.844 1 96.06 219 ASP A C 1
ATOM 1569 O O . ASP A 1 219 ? 14.875 26.984 30.828 1 96.06 219 ASP A O 1
ATOM 1573 N N . ALA A 1 220 ? 14.875 24.812 30.672 1 95.06 220 ALA A N 1
ATOM 1574 C CA . ALA A 1 220 ? 16.328 24.703 30.625 1 95.06 220 ALA A CA 1
ATOM 1575 C C . ALA A 1 220 ? 16.875 25.312 29.328 1 95.06 220 ALA A C 1
ATOM 1577 O O . ALA A 1 220 ? 17.984 25.859 29.312 1 95.06 220 ALA A O 1
ATOM 1578 N N . GLU A 1 221 ? 16.062 25.344 28.312 1 95.38 221 GLU A N 1
ATOM 1579 C CA . GLU A 1 221 ? 16.594 25.703 27 1 95.38 221 GLU A CA 1
ATOM 1580 C C . GLU A 1 221 ? 15.992 27.016 26.5 1 95.38 221 GLU A C 1
ATOM 1582 O O . GLU A 1 221 ? 16.188 27.375 25.328 1 95.38 221 GLU A O 1
ATOM 1587 N N . GLY A 1 222 ? 15.234 27.641 27.312 1 95.12 222 GLY A N 1
ATOM 1588 C CA . GLY A 1 222 ? 14.68 28.938 26.938 1 95.12 222 GLY A CA 1
ATOM 1589 C C . GLY A 1 222 ? 13.391 28.828 26.141 1 95.12 222 GLY A C 1
ATOM 1590 O O . GLY A 1 222 ? 13.031 29.75 25.422 1 95.12 222 GLY A O 1
ATOM 1591 N N . GLY A 1 223 ? 12.766 27.688 26.234 1 97.56 223 GLY A N 1
ATOM 1592 C CA . GLY A 1 223 ? 11.461 27.531 25.609 1 97.56 223 GLY A CA 1
ATOM 1593 C C . GLY A 1 223 ? 10.328 28.141 26.422 1 97.56 223 GLY A C 1
ATOM 1594 O O . GLY A 1 223 ? 10.555 28.625 27.531 1 97.56 223 GLY A O 1
ATOM 1595 N N . LEU A 1 224 ? 9.164 28.141 25.812 1 98.12 224 LEU A N 1
ATOM 1596 C CA . LEU A 1 224 ? 8.07 28.875 26.422 1 98.12 224 LEU A CA 1
ATOM 1597 C C . LEU A 1 224 ? 6.988 27.938 26.938 1 98.12 224 LEU A C 1
ATOM 1599 O O . LEU A 1 224 ? 6.102 28.344 27.688 1 98.12 224 LEU A O 1
ATOM 1603 N N . ILE A 1 225 ? 7.023 26.594 26.578 1 98.56 225 ILE A N 1
ATOM 1604 C CA . ILE A 1 225 ? 5.977 25.672 27 1 98.56 225 ILE A CA 1
ATOM 1605 C C . ILE A 1 225 ? 6.105 25.391 28.5 1 98.56 225 ILE A C 1
ATOM 1607 O O . ILE A 1 225 ? 7.129 24.891 28.953 1 98.56 225 ILE A O 1
ATOM 1611 N N . THR A 1 226 ? 5.094 25.719 29.219 1 98.5 226 THR A N 1
ATOM 1612 C CA . THR A 1 226 ? 5.062 25.484 30.656 1 98.5 226 THR A CA 1
ATOM 1613 C C . THR A 1 226 ? 4.129 24.328 30.984 1 98.5 226 THR A C 1
ATOM 1615 O O . THR A 1 226 ? 3.357 23.875 30.141 1 98.5 226 THR A O 1
ATOM 1618 N N . LEU A 1 227 ? 4.309 23.859 32.219 1 98.25 227 LEU A N 1
ATOM 1619 C CA . LEU A 1 227 ? 3.354 22.859 32.656 1 98.25 227 LEU A CA 1
ATOM 1620 C C . LEU A 1 227 ? 1.931 23.406 32.625 1 98.25 227 LEU A C 1
ATOM 1622 O O . LEU A 1 227 ? 0.981 22.656 32.344 1 98.25 227 LEU A O 1
ATOM 1626 N N . ALA A 1 228 ? 1.779 24.703 32.906 1 98.44 228 ALA A N 1
ATOM 1627 C CA . ALA A 1 228 ? 0.471 25.344 32.844 1 98.44 228 ALA A CA 1
ATOM 1628 C C . ALA A 1 228 ? -0.094 25.297 31.422 1 98.44 228 ALA A C 1
ATOM 1630 O O . ALA A 1 228 ? -1.3 25.125 31.234 1 98.44 228 ALA A O 1
ATOM 1631 N N . ASP A 1 229 ? 0.734 25.531 30.453 1 98.69 229 ASP A N 1
ATOM 1632 C CA . ASP A 1 229 ? 0.298 25.438 29.062 1 98.69 229 ASP A CA 1
ATOM 1633 C C . ASP A 1 229 ? -0.244 24.031 28.75 1 98.69 229 ASP A C 1
ATOM 1635 O O . ASP A 1 229 ? -1.315 23.891 28.172 1 98.69 229 ASP A O 1
ATOM 1639 N N . LEU A 1 230 ? 0.516 23.016 29.141 1 98.69 230 LEU A N 1
ATOM 1640 C CA . LEU A 1 230 ? 0.149 21.625 28.859 1 98.69 230 LEU A CA 1
ATOM 1641 C C . LEU A 1 230 ? -1.135 21.25 29.594 1 98.69 230 LEU A C 1
ATOM 1643 O O . LEU A 1 230 ? -2.018 20.609 29.016 1 98.69 230 LEU A O 1
ATOM 1647 N N . THR A 1 231 ? -1.264 21.672 30.812 1 98.25 231 THR A N 1
ATOM 1648 C CA . THR A 1 231 ? -2.428 21.328 31.609 1 98.25 231 THR A CA 1
ATOM 1649 C C . THR A 1 231 ? -3.678 22.031 31.078 1 98.25 231 THR A C 1
ATOM 1651 O O . THR A 1 231 ? -4.773 21.469 31.141 1 98.25 231 THR A O 1
ATOM 1654 N N . ALA A 1 232 ? -3.5 23.188 30.562 1 98.25 232 ALA A N 1
ATOM 1655 C CA . ALA A 1 232 ? -4.633 24 30.125 1 98.25 232 ALA A CA 1
ATOM 1656 C C . ALA A 1 232 ? -5.078 23.594 28.719 1 98.25 232 ALA A C 1
ATOM 1658 O O . ALA A 1 232 ? -6.184 23.938 28.297 1 98.25 232 ALA A O 1
ATOM 1659 N N . TYR A 1 233 ? -4.277 22.906 28.016 1 98.44 233 TYR A N 1
ATOM 1660 C CA . TYR A 1 233 ? -4.586 22.625 26.609 1 98.44 233 TYR A CA 1
ATOM 1661 C C . TYR A 1 233 ? -5.82 21.734 26.5 1 98.44 233 TYR A C 1
ATOM 1663 O O . TYR A 1 233 ? -5.969 20.766 27.25 1 98.44 233 TYR A O 1
ATOM 1671 N N . ARG A 1 234 ? -6.672 22.109 25.547 1 98.12 234 ARG A N 1
ATOM 1672 C CA . ARG A 1 234 ? -7.836 21.297 25.203 1 98.12 234 ARG A CA 1
ATOM 1673 C C . ARG A 1 234 ? -8.07 21.266 23.688 1 98.12 234 ARG A C 1
ATOM 1675 O O . ARG A 1 234 ? -8.031 22.312 23.031 1 98.12 234 ARG A O 1
ATOM 1682 N N . PRO A 1 235 ? -8.266 20.031 23.141 1 98.25 235 PRO A N 1
ATOM 1683 C CA . PRO A 1 235 ? -8.781 20 21.766 1 98.25 235 PRO A CA 1
ATOM 1684 C C . PRO A 1 235 ? -10.211 20.516 21.656 1 98.25 235 PRO A C 1
ATOM 1686 O O . PRO A 1 235 ? -10.961 20.484 22.641 1 98.25 235 PRO A O 1
ATOM 1689 N N . ILE A 1 236 ? -10.617 21.047 20.5 1 97.88 236 ILE A N 1
ATOM 1690 C CA . ILE A 1 236 ? -11.953 21.594 20.328 1 97.88 236 ILE A CA 1
ATOM 1691 C C . ILE A 1 236 ? -12.672 20.859 19.188 1 97.88 236 ILE A C 1
ATOM 1693 O O . ILE A 1 236 ? -12.164 20.797 18.062 1 97.88 236 ILE A O 1
ATOM 1697 N N . ALA A 1 237 ? -13.797 20.25 19.5 1 98 237 ALA A N 1
ATOM 1698 C CA . ALA A 1 237 ? -14.664 19.703 18.469 1 98 237 ALA A CA 1
ATOM 1699 C C . ALA A 1 237 ? -15.461 20.797 17.781 1 98 237 ALA A C 1
ATOM 1701 O O . ALA A 1 237 ? -16.25 21.5 18.422 1 98 237 ALA A O 1
ATOM 1702 N N . ARG A 1 238 ? -15.219 20.953 16.516 1 97.19 238 ARG A N 1
ATOM 1703 C CA . ARG A 1 238 ? -15.859 22.031 15.75 1 97.19 238 ARG A CA 1
ATOM 1704 C C . ARG A 1 238 ? -16.766 21.453 14.656 1 97.19 238 ARG A C 1
ATOM 1706 O O . ARG A 1 238 ? -16.484 20.391 14.109 1 97.19 238 ARG A O 1
ATOM 1713 N N . ARG A 1 239 ? -17.828 22.172 14.383 1 96.19 239 ARG A N 1
ATOM 1714 C CA . ARG A 1 239 ? -18.625 21.828 13.211 1 96.19 239 ARG A CA 1
ATOM 1715 C C . ARG A 1 239 ? -17.844 22.094 11.922 1 96.19 239 ARG A C 1
ATOM 1717 O O . ARG A 1 239 ? -17.297 23.188 11.742 1 96.19 239 ARG A O 1
ATOM 1724 N N . ALA A 1 240 ? -17.828 21.109 11.023 1 97.25 240 ALA A N 1
ATOM 1725 C CA . ALA A 1 240 ? -17.109 21.281 9.766 1 97.25 240 ALA A CA 1
ATOM 1726 C C . ALA A 1 240 ? -17.812 22.297 8.867 1 97.25 240 ALA A C 1
ATOM 1728 O O . ALA A 1 240 ? -19.031 22.453 8.938 1 97.25 240 ALA A O 1
ATOM 1729 N N . THR A 1 241 ? -17.062 23.031 8.102 1 95.44 241 THR A N 1
ATOM 1730 C CA . THR A 1 241 ? -17.641 23.844 7.031 1 95.44 241 THR A CA 1
ATOM 1731 C C . THR A 1 241 ? -18.125 22.969 5.883 1 95.44 241 THR A C 1
ATOM 1733 O O . THR A 1 241 ? -17.328 22.25 5.262 1 95.44 241 THR A O 1
ATOM 1736 N N . GLN A 1 242 ? -19.422 23.031 5.613 1 96.5 242 GLN A N 1
ATOM 1737 C CA . GLN A 1 242 ? -19.969 22.188 4.57 1 96.5 242 GLN A CA 1
ATOM 1738 C C . GLN A 1 242 ? -20.328 23 3.328 1 96.5 242 GLN A C 1
ATOM 1740 O O . GLN A 1 242 ? -20.844 24.109 3.434 1 96.5 242 GLN A O 1
ATOM 1745 N N . ASP A 1 243 ? -19.984 22.438 2.189 1 94.5 243 ASP A N 1
ATOM 1746 C CA . ASP A 1 243 ? -20.297 23.078 0.916 1 94.5 243 ASP A CA 1
ATOM 1747 C C . ASP A 1 243 ? -20.656 22.047 -0.148 1 94.5 243 ASP A C 1
ATOM 1749 O O . ASP A 1 243 ? -20.266 20.875 -0.038 1 94.5 243 ASP A O 1
ATOM 1753 N N . ALA A 1 244 ? -21.375 22.547 -1.116 1 95.62 244 ALA A N 1
ATOM 1754 C CA . ALA A 1 244 ? -21.688 21.703 -2.264 1 95.62 244 ALA A CA 1
ATOM 1755 C C . ALA A 1 244 ? -20.578 21.766 -3.309 1 95.62 244 ALA A C 1
ATOM 1757 O O . ALA A 1 244 ? -20 22.828 -3.553 1 95.62 244 ALA A O 1
ATOM 1758 N N . LEU A 1 245 ? -20.266 20.703 -3.914 1 97.5 245 LEU A N 1
ATOM 1759 C CA . LEU A 1 245 ? -19.375 20.562 -5.059 1 97.5 245 LEU A CA 1
ATOM 1760 C C . LEU A 1 245 ? -19.906 19.516 -6.031 1 97.5 245 LEU A C 1
ATOM 1762 O O . LEU A 1 245 ? -19.594 18.328 -5.902 1 97.5 245 LEU A O 1
ATOM 1766 N N . GLY A 1 246 ? -20.609 19.984 -7.102 1 96.31 246 GLY A N 1
ATOM 1767 C CA . GLY A 1 246 ? -21.375 19.031 -7.883 1 96.31 246 GLY A CA 1
ATOM 1768 C C . GLY A 1 246 ? -22.422 18.297 -7.066 1 96.31 246 GLY A C 1
ATOM 1769 O O . GLY A 1 246 ? -23.25 18.922 -6.402 1 96.31 246 GLY A O 1
ATOM 1770 N N . GLU A 1 247 ? -22.391 17 -7.078 1 96.75 247 GLU A N 1
ATOM 1771 C CA . GLU A 1 247 ? -23.328 16.188 -6.328 1 96.75 247 GLU A CA 1
ATOM 1772 C C . GLU A 1 247 ? -22.75 15.773 -4.977 1 96.75 247 GLU A C 1
ATOM 1774 O O . GLU A 1 247 ? -23.344 14.953 -4.27 1 96.75 247 GLU A O 1
ATOM 1779 N N . TRP A 1 248 ? -21.625 16.375 -4.723 1 98.12 248 TRP A N 1
ATOM 1780 C CA . TRP A 1 248 ? -20.953 16.078 -3.459 1 98.12 248 TRP A CA 1
ATOM 1781 C C . TRP A 1 248 ? -21.234 17.172 -2.434 1 98.12 248 TRP A C 1
ATOM 1783 O O . TRP A 1 248 ? -21.484 18.328 -2.799 1 98.12 248 TRP A O 1
ATOM 1793 N N . ARG A 1 249 ? -21.234 16.781 -1.188 1 98.12 249 ARG A N 1
ATOM 1794 C CA . ARG A 1 249 ? -21.047 17.688 -0.057 1 98.12 249 ARG A CA 1
ATOM 1795 C C . ARG A 1 249 ? -19.672 17.5 0.574 1 98.12 249 ARG A C 1
ATOM 1797 O O . ARG A 1 249 ? -19.297 16.391 0.926 1 98.12 249 ARG A O 1
ATOM 1804 N N . THR A 1 250 ? -18.938 18.578 0.669 1 98.38 250 THR A N 1
ATOM 1805 C CA . THR A 1 250 ? -17.609 18.516 1.251 1 98.38 250 THR A CA 1
ATOM 1806 C C . THR A 1 250 ? -17.609 19.062 2.674 1 98.38 250 THR A C 1
ATOM 1808 O O . THR A 1 250 ? -18.438 19.922 3.012 1 98.38 250 THR A O 1
ATOM 1811 N N . ALA A 1 251 ? -16.75 18.562 3.529 1 98.69 251 ALA A N 1
ATOM 1812 C CA . ALA A 1 251 ? -16.531 19.031 4.895 1 98.69 251 ALA A CA 1
ATOM 1813 C C . ALA A 1 251 ? -15.07 19.391 5.125 1 98.69 251 ALA A C 1
ATOM 1815 O O . ALA A 1 251 ? -14.203 18.516 5.098 1 98.69 251 ALA A O 1
ATOM 1816 N N . THR A 1 252 ? -14.773 20.656 5.305 1 97.5 252 THR A N 1
ATOM 1817 C CA . THR A 1 252 ? -13.414 21.141 5.562 1 97.5 252 THR A CA 1
ATOM 1818 C C . THR A 1 252 ? -13.305 21.703 6.969 1 97.5 252 THR A C 1
ATOM 1820 O O . THR A 1 252 ? -14.312 21.922 7.641 1 97.5 252 THR A O 1
ATOM 1823 N N . ASN A 1 253 ? -12.055 21.797 7.434 1 94.25 253 ASN A N 1
ATOM 1824 C CA . ASN A 1 253 ? -11.914 22.359 8.766 1 94.25 253 ASN A CA 1
ATOM 1825 C C . ASN A 1 253 ? -12.297 23.844 8.789 1 94.25 253 ASN A C 1
ATOM 1827 O O . ASN A 1 253 ? -11.945 24.594 7.875 1 94.25 253 ASN A O 1
ATOM 1831 N N . PRO A 1 254 ? -13.008 24.281 9.82 1 92.56 254 PRO A N 1
ATOM 1832 C CA . PRO A 1 254 ? -13.461 25.672 9.969 1 92.56 254 PRO A CA 1
ATOM 1833 C C . PRO A 1 254 ? -12.406 26.562 10.602 1 92.56 254 PRO A C 1
ATOM 1835 O O . PRO A 1 254 ? -11.359 26.094 11.039 1 92.56 254 PRO A O 1
ATOM 1838 N N . PRO A 1 255 ? -12.633 27.875 10.492 1 88 255 PRO A N 1
ATOM 1839 C CA . PRO A 1 255 ? -11.781 28.734 11.312 1 88 255 PRO A CA 1
ATOM 1840 C C . PRO A 1 255 ? -11.648 28.234 12.75 1 88 255 PRO A C 1
ATOM 1842 O O . PRO A 1 255 ? -12.562 27.594 13.273 1 88 255 PRO A O 1
ATOM 1845 N N . PRO A 1 256 ? -10.555 28.547 13.391 1 87.88 256 PRO A N 1
ATOM 1846 C CA . PRO A 1 256 ? -9.508 29.516 13.047 1 87.88 256 PRO A CA 1
ATOM 1847 C C . PRO A 1 256 ? -8.453 28.938 12.109 1 87.88 256 PRO A C 1
ATOM 1849 O O . PRO A 1 256 ? -7.445 29.578 11.82 1 87.88 256 PRO A O 1
ATOM 1852 N N . SER A 1 257 ? -8.664 27.688 11.672 1 86.81 257 SER A N 1
ATOM 1853 C CA . SER A 1 257 ? -7.754 27.172 10.648 1 86.81 257 SER A CA 1
ATOM 1854 C C . SER A 1 257 ? -7.785 28.062 9.406 1 86.81 257 SER A C 1
ATOM 1856 O O . SER A 1 257 ? -8.797 28.688 9.109 1 86.81 257 SER A O 1
ATOM 1858 N N . ILE A 1 258 ? -6.691 28.094 8.758 1 84.62 258 ILE A N 1
ATOM 1859 C CA . ILE A 1 258 ? -6.621 28.891 7.531 1 84.62 258 ILE A CA 1
ATOM 1860 C C . ILE A 1 258 ? -6.867 28 6.32 1 84.62 258 ILE A C 1
ATOM 1862 O O . ILE A 1 258 ? -7.562 28.375 5.379 1 84.62 258 ILE A O 1
ATOM 1866 N N . GLY A 1 259 ? -6.344 26.844 6.332 1 89.94 259 GLY A N 1
ATOM 1867 C CA . GLY A 1 259 ? -6.41 25.938 5.195 1 89.94 259 GLY A CA 1
ATOM 1868 C C . GLY A 1 259 ? -7.832 25.578 4.801 1 89.94 259 GLY A C 1
ATOM 1869 O O . GLY A 1 259 ? -8.164 25.547 3.611 1 89.94 259 GLY A O 1
ATOM 1870 N N . GLY A 1 260 ? -8.688 25.297 5.742 1 92.69 260 GLY A N 1
ATOM 1871 C CA . GLY A 1 260 ? -10.062 24.906 5.496 1 92.69 260 GLY A CA 1
ATOM 1872 C C . GLY A 1 260 ? -10.867 25.984 4.789 1 92.69 260 GLY A C 1
ATOM 1873 O O . GLY A 1 260 ? -11.422 25.734 3.709 1 92.69 260 GLY A O 1
ATOM 1874 N N . PRO A 1 261 ? -10.938 27.188 5.355 1 90.69 261 PRO A N 1
ATOM 1875 C CA . PRO A 1 261 ? -11.664 28.297 4.723 1 90.69 261 PRO A CA 1
ATOM 1876 C C . PRO A 1 261 ? -11.125 28.625 3.332 1 90.69 261 PRO A C 1
ATOM 1878 O O . PRO A 1 261 ? -11.898 28.938 2.424 1 90.69 261 PRO A O 1
ATOM 1881 N N . VAL A 1 262 ? -9.828 28.562 3.197 1 89.81 262 VAL A N 1
ATOM 1882 C CA . VAL A 1 262 ? -9.227 28.828 1.892 1 89.81 262 VAL A CA 1
ATOM 1883 C C . VAL A 1 262 ? -9.68 27.781 0.89 1 89.81 262 VAL A C 1
ATOM 1885 O O . VAL A 1 262 ? -10.141 28.109 -0.205 1 89.81 262 VAL A O 1
ATOM 1888 N N . LEU A 1 263 ? -9.594 26.547 1.255 1 95.25 263 LEU A N 1
ATOM 1889 C CA . LEU A 1 263 ? -10.016 25.453 0.374 1 95.25 263 LEU A CA 1
ATOM 1890 C C . LEU A 1 263 ? -11.508 25.547 0.076 1 95.25 263 LEU A C 1
ATOM 1892 O O . LEU A 1 263 ? -11.93 25.406 -1.073 1 95.25 263 LEU A O 1
ATOM 1896 N N . ALA A 1 264 ? -12.297 25.781 1.097 1 94.19 264 ALA A N 1
ATOM 1897 C CA . ALA A 1 264 ? -13.742 25.906 0.923 1 94.19 264 ALA A CA 1
ATOM 1898 C C . ALA A 1 264 ? -14.086 27 -0.084 1 94.19 264 ALA A C 1
ATOM 1900 O O . ALA A 1 264 ? -14.953 26.812 -0.938 1 94.19 264 ALA A O 1
ATOM 1901 N N . THR A 1 265 ? -13.406 28.078 0.049 1 92.31 265 THR A N 1
ATOM 1902 C CA . THR A 1 265 ? -13.641 29.188 -0.862 1 92.31 265 THR A CA 1
ATOM 1903 C C . THR A 1 265 ? -13.266 28.812 -2.293 1 92.31 265 THR A C 1
ATOM 1905 O O . THR A 1 265 ? -14.008 29.109 -3.232 1 92.31 265 THR A O 1
ATOM 1908 N N . MET A 1 266 ? -12.148 28.203 -2.432 1 94.56 266 MET A N 1
ATOM 1909 C CA . MET A 1 266 ? -11.719 27.75 -3.754 1 94.56 266 MET A CA 1
ATOM 1910 C C . MET A 1 266 ? -12.734 26.797 -4.359 1 94.56 266 MET A C 1
ATOM 1912 O O . MET A 1 266 ? -13.055 26.891 -5.547 1 94.56 266 MET A O 1
ATOM 1916 N N . LEU A 1 267 ? -13.25 25.891 -3.594 1 96.31 267 LEU A N 1
ATOM 1917 C CA . LEU A 1 267 ? -14.203 24.906 -4.066 1 96.31 267 LEU A CA 1
ATOM 1918 C C . LEU A 1 267 ? -15.523 25.562 -4.449 1 96.31 267 LEU A C 1
ATOM 1920 O O . LEU A 1 267 ? -16.156 25.172 -5.426 1 96.31 267 LEU A O 1
ATOM 1924 N N . ARG A 1 268 ? -15.984 26.562 -3.699 1 93.12 268 ARG A N 1
ATOM 1925 C CA . ARG A 1 268 ? -17.188 27.312 -4.035 1 93.12 268 ARG A CA 1
ATOM 1926 C C . ARG A 1 268 ? -17.062 27.984 -5.395 1 93.12 268 ARG A C 1
ATOM 1928 O O . ARG A 1 268 ? -18 27.969 -6.195 1 93.12 268 ARG A O 1
ATOM 1935 N N . LEU A 1 269 ? -15.914 28.547 -5.582 1 92.12 269 LEU A N 1
ATOM 1936 C CA . LEU A 1 269 ? -15.672 29.234 -6.852 1 92.12 269 LEU A CA 1
ATOM 1937 C C . LEU A 1 269 ? -15.594 28.234 -8 1 92.12 269 LEU A C 1
ATOM 1939 O O . LEU A 1 269 ? -16.062 28.5 -9.102 1 92.12 269 LEU A O 1
ATOM 1943 N N . LEU A 1 270 ? -14.969 27.078 -7.742 1 95.25 270 LEU A N 1
ATOM 1944 C CA . LEU A 1 270 ? -14.938 26.016 -8.742 1 95.25 270 LEU A CA 1
ATOM 1945 C C . LEU A 1 270 ? -16.359 25.578 -9.109 1 95.25 270 LEU A C 1
ATOM 1947 O O . LEU A 1 270 ? -16.641 25.328 -10.289 1 95.25 270 LEU A O 1
ATOM 1951 N N . GLN A 1 271 ? -17.172 25.406 -8.148 1 93.56 271 GLN A N 1
ATOM 1952 C CA . GLN A 1 271 ? -18.562 25.016 -8.352 1 93.56 271 GLN A CA 1
ATOM 1953 C C . GLN A 1 271 ? -19.297 26.016 -9.242 1 93.56 271 GLN A C 1
ATOM 1955 O O . GLN A 1 271 ? -20.109 25.625 -10.094 1 93.56 271 GLN A O 1
ATOM 1960 N N . ARG A 1 272 ? -19 27.266 -9.117 1 92.62 272 ARG A N 1
ATOM 1961 C CA . ARG A 1 272 ? -19.688 28.344 -9.82 1 92.62 272 ARG A CA 1
ATOM 1962 C C . ARG A 1 272 ? -19.109 28.547 -11.211 1 92.62 272 ARG A C 1
ATOM 1964 O O . ARG A 1 272 ? -19.859 28.844 -12.156 1 92.62 272 ARG A O 1
ATOM 1971 N N . ARG A 1 273 ? -17.781 28.375 -11.32 1 94.75 273 ARG A N 1
ATOM 1972 C CA . ARG A 1 273 ? -17.125 28.875 -12.523 1 94.75 273 ARG A CA 1
ATOM 1973 C C . ARG A 1 273 ? -16.609 27.719 -13.383 1 94.75 273 ARG A C 1
ATOM 1975 O O . ARG A 1 273 ? -16.281 27.922 -14.555 1 94.75 273 ARG A O 1
ATOM 1982 N N . GLY A 1 274 ? -16.5 26.578 -12.805 1 93.88 274 GLY A N 1
ATOM 1983 C CA . GLY A 1 274 ? -15.938 25.438 -13.516 1 93.88 274 GLY A CA 1
ATOM 1984 C C . GLY A 1 274 ? -14.484 25.172 -13.172 1 93.88 274 GLY A C 1
ATOM 1985 O O . GLY A 1 274 ? -13.883 25.906 -12.391 1 93.88 274 GLY A O 1
ATOM 1986 N N . SER A 1 275 ? -13.922 24.094 -13.844 1 95.62 275 SER A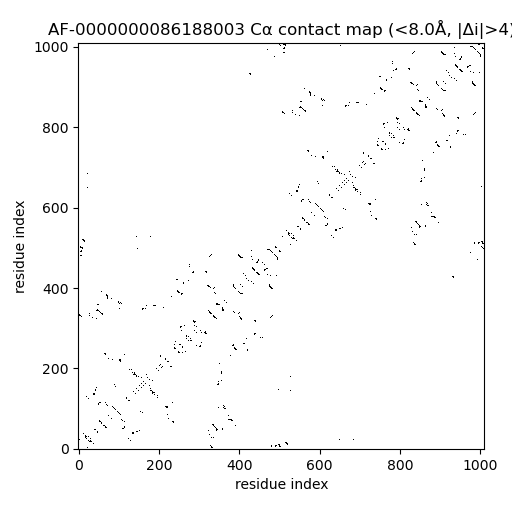 N 1
ATOM 1987 C CA . SER A 1 275 ? -12.609 23.609 -13.43 1 95.62 275 SER A CA 1
ATOM 1988 C C . SER A 1 275 ? -11.609 23.641 -14.586 1 95.62 275 SER A C 1
ATOM 1990 O O . SER A 1 275 ? -10.68 22.844 -14.633 1 95.62 275 SER A O 1
ATOM 1992 N N . SER A 1 276 ? -11.797 24.516 -15.578 1 95.44 276 SER A N 1
ATOM 1993 C CA . SER A 1 276 ? -10.797 24.656 -16.625 1 95.44 276 SER A CA 1
ATOM 1994 C C . SER A 1 276 ? -9.477 25.156 -16.062 1 95.44 276 SER A C 1
ATOM 1996 O O . SER A 1 276 ? -9.445 25.812 -15.031 1 95.44 276 SER A O 1
ATOM 1998 N N . PRO A 1 277 ? -8.352 24.828 -16.75 1 95.88 277 PRO A N 1
ATOM 1999 C CA . PRO A 1 277 ? -7.062 25.328 -16.281 1 95.88 277 PRO A CA 1
ATOM 2000 C C . PRO A 1 277 ? -7.051 26.844 -16.109 1 95.88 277 PRO A C 1
ATOM 2002 O O . PRO A 1 277 ? -6.43 27.359 -15.172 1 95.88 277 PRO A O 1
ATOM 2005 N N . GLU A 1 278 ? -7.738 27.562 -17 1 94.69 278 GLU A N 1
ATOM 2006 C CA . GLU A 1 278 ? -7.832 29.016 -16.891 1 94.69 278 GLU A CA 1
ATOM 2007 C C . GLU A 1 278 ? -8.508 29.438 -15.594 1 94.69 278 GLU A C 1
ATOM 2009 O O . GLU A 1 278 ? -8.039 30.344 -14.906 1 94.69 278 GLU A O 1
ATOM 2014 N N . GLU A 1 279 ? -9.609 28.797 -15.289 1 94.75 279 GLU A N 1
ATOM 2015 C CA . GLU A 1 279 ? -10.344 29.125 -14.07 1 94.75 279 GLU A CA 1
ATOM 2016 C C . GLU A 1 279 ? -9.562 28.719 -12.828 1 94.75 279 GLU A C 1
ATOM 2018 O O . GLU A 1 279 ? -9.594 29.406 -11.805 1 94.75 279 GLU A O 1
ATOM 2023 N N . ILE A 1 280 ? -8.914 27.594 -12.859 1 96.38 280 ILE A N 1
ATOM 2024 C CA . ILE A 1 280 ? -8.094 27.125 -11.742 1 96.38 280 ILE A CA 1
ATOM 2025 C C . ILE A 1 280 ? -7.035 28.172 -11.414 1 96.38 280 ILE A C 1
ATOM 2027 O O . ILE A 1 280 ? -6.859 28.547 -10.25 1 96.38 280 ILE A O 1
ATOM 2031 N N . LEU A 1 281 ? -6.363 28.688 -12.43 1 95.06 281 LEU A N 1
ATOM 2032 C CA . LEU A 1 281 ? -5.332 29.703 -12.242 1 95.06 281 LEU A CA 1
ATOM 2033 C C . LEU A 1 281 ? -5.934 31 -11.688 1 95.06 281 LEU A C 1
ATOM 2035 O O . LEU A 1 281 ? -5.375 31.609 -10.773 1 95.06 281 LEU A O 1
ATOM 2039 N N . ARG A 1 282 ? -7.047 31.375 -12.203 1 92.56 282 ARG A N 1
ATOM 2040 C CA . ARG A 1 282 ? -7.703 32.594 -11.773 1 92.56 282 ARG A CA 1
ATOM 2041 C C . ARG A 1 282 ? -8.148 32.5 -10.312 1 92.56 282 ARG A C 1
ATOM 2043 O O . ARG A 1 282 ? -7.984 33.438 -9.547 1 92.56 282 ARG A O 1
ATOM 2050 N N . ILE A 1 283 ? -8.719 31.406 -9.938 1 93.19 283 ILE A N 1
ATOM 2051 C CA . ILE A 1 283 ? -9.203 31.188 -8.586 1 93.19 283 ILE A CA 1
ATOM 2052 C C . ILE A 1 283 ? -8.031 31.203 -7.605 1 93.19 283 ILE A C 1
ATOM 2054 O O . ILE A 1 283 ? -8.102 31.812 -6.543 1 93.19 283 ILE A O 1
ATOM 2058 N N . GLN A 1 284 ? -6.977 30.469 -7.961 1 93.94 284 GLN A N 1
ATOM 2059 C CA . GLN A 1 284 ? -5.805 30.453 -7.094 1 93.94 284 GLN A CA 1
ATOM 2060 C C . GLN A 1 284 ? -5.262 31.859 -6.883 1 93.94 284 GLN A C 1
ATOM 2062 O O . GLN A 1 284 ? -4.887 32.219 -5.766 1 93.94 284 GLN A O 1
ATOM 2067 N N . ARG A 1 285 ? -5.188 32.594 -7.922 1 89.81 285 ARG A N 1
ATOM 2068 C CA . ARG A 1 285 ? -4.656 33.969 -7.832 1 89.81 285 ARG A CA 1
ATOM 2069 C C . ARG A 1 285 ? -5.551 34.844 -6.965 1 89.81 285 ARG A C 1
ATOM 2071 O O . ARG A 1 285 ? -5.059 35.594 -6.113 1 89.81 285 ARG A O 1
ATOM 2078 N N . GLU A 1 286 ? -6.852 34.719 -7.152 1 85.81 286 GLU A N 1
ATOM 2079 C CA . GLU A 1 286 ? -7.816 35.562 -6.422 1 85.81 286 GLU A CA 1
ATOM 2080 C C . GLU A 1 286 ? -7.82 35.188 -4.934 1 85.81 286 GLU A C 1
ATOM 2082 O O . GLU A 1 286 ? -7.75 36.094 -4.082 1 85.81 286 GLU A O 1
ATOM 2087 N N . VAL A 1 287 ? -7.902 33.969 -4.648 1 84.5 287 VAL A N 1
ATOM 2088 C CA . VAL A 1 287 ? -8 33.5 -3.262 1 84.5 287 VAL A CA 1
ATOM 2089 C C . VAL A 1 287 ? -6.648 33.688 -2.57 1 84.5 287 VAL A C 1
ATOM 2091 O O . VAL A 1 287 ? -6.59 34.062 -1.398 1 84.5 287 VAL A O 1
ATOM 2094 N N . GLY A 1 288 ? -5.574 33.344 -3.271 1 81.94 288 GLY A N 1
ATOM 2095 C CA . GLY A 1 288 ? -4.238 33.531 -2.734 1 81.94 288 GLY A CA 1
ATOM 2096 C C . GLY A 1 288 ? -3.953 34.969 -2.359 1 81.94 288 GLY A C 1
ATOM 2097 O O . GLY A 1 288 ? -3.334 35.25 -1.327 1 81.94 288 GLY A O 1
ATOM 2098 N N . SER A 1 289 ? -4.352 35.812 -3.172 1 74.88 289 SER A N 1
ATOM 2099 C CA . SER A 1 289 ? -4.168 37.25 -2.9 1 74.88 289 SER A CA 1
ATOM 2100 C C . SER A 1 289 ? -4.957 37.688 -1.671 1 74.88 289 SER A C 1
ATOM 2102 O O . SER A 1 289 ? -4.473 38.469 -0.868 1 74.88 289 SER A O 1
ATOM 2104 N N . TYR A 1 290 ? -6.133 37.156 -1.506 1 71.88 290 TYR A N 1
ATOM 2105 C CA . TYR A 1 290 ? -6.957 37.438 -0.343 1 71.88 290 TYR A CA 1
ATOM 2106 C C . TYR A 1 290 ? -6.32 36.906 0.934 1 71.88 290 TYR A C 1
ATOM 2108 O O . TYR A 1 290 ? -6.305 37.594 1.961 1 71.88 290 TYR A O 1
ATOM 2116 N N . ARG A 1 291 ? -5.883 35.844 0.909 1 71.62 291 ARG A N 1
ATOM 2117 C CA . ARG A 1 291 ? -5.238 35.188 2.047 1 71.62 291 ARG A CA 1
ATOM 2118 C C . ARG A 1 291 ? -4.031 36 2.521 1 71.62 291 ARG A C 1
ATOM 2120 O O . ARG A 1 291 ? -3.885 36.25 3.719 1 71.62 291 ARG A O 1
ATOM 2127 N N . SER A 1 292 ? -3.246 36.312 1.666 1 67 292 SER A N 1
ATOM 2128 C CA . SER A 1 292 ? -2.014 37.031 1.983 1 67 292 SER A CA 1
ATOM 2129 C C . SER A 1 292 ? -2.307 38.406 2.594 1 67 292 SER A C 1
ATOM 2131 O O . SER A 1 292 ? -1.603 38.844 3.504 1 67 292 SER A O 1
ATOM 2133 N N . ASP A 1 293 ? -3.395 38.938 2.17 1 66 293 ASP A N 1
ATOM 2134 C CA . ASP A 1 293 ? -3.699 40.312 2.564 1 66 293 ASP A CA 1
ATOM 2135 C C . ASP A 1 293 ? -4.465 40.344 3.885 1 66 293 ASP A C 1
ATOM 2137 O O . ASP A 1 293 ? -4.371 41.312 4.637 1 66 293 ASP A O 1
ATOM 2141 N N . ARG A 1 294 ? -5.145 39.281 4.184 1 65.69 294 ARG A N 1
ATOM 2142 C CA . ARG A 1 294 ? -6.086 39.406 5.293 1 65.69 294 ARG A CA 1
ATOM 2143 C C . ARG A 1 294 ? -5.852 38.312 6.32 1 65.69 294 ARG A C 1
ATOM 2145 O O . ARG A 1 294 ? -5.699 38.594 7.512 1 65.69 294 ARG A O 1
ATOM 2152 N N . LEU A 1 295 ? -5.738 37.156 5.918 1 66.19 295 LEU A N 1
ATOM 2153 C CA . LEU A 1 295 ? -5.715 36.031 6.844 1 66.19 295 LEU A CA 1
ATOM 2154 C C . LEU A 1 295 ? -4.352 35.938 7.523 1 66.19 295 LEU A C 1
ATOM 2156 O O . LEU A 1 295 ? -4.27 35.812 8.75 1 66.19 295 LEU A O 1
ATOM 2160 N N . ASP A 1 296 ? -3.355 36.125 6.766 1 66.44 296 ASP A N 1
ATOM 2161 C CA . ASP A 1 296 ? -2.006 35.875 7.273 1 66.44 296 ASP A CA 1
ATOM 2162 C C . ASP A 1 296 ? -1.592 36.969 8.258 1 66.44 296 ASP A C 1
ATOM 2164 O O . ASP A 1 296 ? -0.647 36.781 9.031 1 66.44 296 ASP A O 1
ATOM 2168 N N . VAL A 1 297 ? -2.367 38.062 8.242 1 65.5 297 VAL A N 1
ATOM 2169 C CA . VAL A 1 297 ? -1.993 39.156 9.109 1 65.5 297 VAL A CA 1
ATOM 2170 C C . VAL A 1 297 ? -3.076 39.375 10.164 1 65.5 297 VAL A C 1
ATOM 2172 O O . VAL A 1 297 ? -2.994 40.312 10.969 1 65.5 297 VAL A O 1
ATOM 2175 N N . ALA A 1 298 ? -4.031 38.406 10.203 1 64.06 298 ALA A N 1
ATOM 2176 C CA . ALA A 1 298 ? -5.168 38.594 11.102 1 64.06 298 ALA A CA 1
ATOM 2177 C C . ALA A 1 298 ? -4.801 38.25 12.539 1 64.06 298 ALA A C 1
ATOM 2179 O O . ALA A 1 298 ? -4.125 37.25 12.781 1 64.06 298 ALA A O 1
ATOM 2180 N N . GLU A 1 299 ? -5.215 39.094 13.391 1 63.72 299 GLU A N 1
ATOM 2181 C CA . GLU A 1 299 ? -5.051 38.812 14.812 1 63.72 299 GLU A CA 1
ATOM 2182 C C . GLU A 1 299 ? -6.039 37.75 15.273 1 63.72 299 GLU A C 1
ATOM 2184 O O . GLU A 1 299 ? -5.723 36.938 16.156 1 63.72 299 GLU A O 1
ATOM 2189 N N . ASP A 1 300 ? -7.188 37.781 14.711 1 63.88 300 ASP A N 1
ATOM 2190 C CA . ASP A 1 300 ? -8.258 36.844 15.023 1 63.88 300 ASP A CA 1
ATOM 2191 C C . ASP A 1 300 ? -8.555 35.938 13.828 1 63.88 300 ASP A C 1
ATOM 2193 O O . ASP A 1 300 ? -9.352 36.312 12.953 1 63.88 300 ASP A O 1
ATOM 2197 N N . LEU A 1 301 ? -8.047 34.844 13.844 1 66.94 301 LEU A N 1
ATOM 2198 C CA . LEU A 1 301 ? -8.148 33.938 12.719 1 66.94 301 LEU A CA 1
ATOM 2199 C C . LEU A 1 301 ? -9.562 33.375 12.578 1 66.94 301 LEU A C 1
ATOM 2201 O O . LEU A 1 301 ? -10 33.031 11.477 1 66.94 301 LEU A O 1
ATOM 2205 N N . GLU A 1 302 ? -10.219 33.219 13.656 1 67.38 302 GLU A N 1
ATOM 2206 C CA . GLU A 1 302 ? -11.609 32.812 13.578 1 67.38 302 GLU A CA 1
ATOM 2207 C C . GLU A 1 302 ? -12.453 33.781 12.781 1 67.38 302 GLU A C 1
ATOM 2209 O O . GLU A 1 302 ? -13.188 33.406 11.875 1 67.38 302 GLU A O 1
ATOM 2214 N N . ALA A 1 303 ? -12.281 35 13.172 1 67.5 303 ALA A N 1
ATOM 2215 C CA . ALA A 1 303 ? -13.047 36.062 12.516 1 67.5 303 ALA A CA 1
ATOM 2216 C C . ALA A 1 303 ? -12.633 36.188 11.047 1 67.5 303 ALA A C 1
ATOM 2218 O O . ALA A 1 303 ? -13.492 36.281 10.164 1 67.5 303 ALA A O 1
ATOM 2219 N N . ALA A 1 304 ? -11.359 36.156 10.805 1 63.78 304 ALA A N 1
ATOM 2220 C CA . ALA A 1 304 ? -10.852 36.344 9.445 1 63.78 304 ALA A CA 1
ATOM 2221 C C . ALA A 1 304 ? -11.258 35.188 8.539 1 63.78 304 ALA A C 1
ATOM 2223 O O . ALA A 1 304 ? -11.578 35.406 7.363 1 63.78 304 ALA A O 1
ATOM 2224 N N . GLY A 1 305 ? -11.25 34.062 9.008 1 68.12 305 GLY A N 1
ATOM 2225 C CA . GLY A 1 305 ? -11.672 32.906 8.25 1 68.12 305 GLY A CA 1
ATOM 2226 C C . GLY A 1 305 ? -13.141 32.938 7.875 1 68.12 305 GLY A C 1
ATOM 2227 O O . GLY A 1 305 ? -13.508 32.594 6.75 1 68.12 305 GLY A O 1
ATOM 2228 N N . VAL A 1 306 ? -13.906 33.406 8.805 1 62.84 306 VAL A N 1
ATOM 2229 C CA . VAL A 1 306 ? -15.336 33.531 8.562 1 62.84 306 VAL A CA 1
ATOM 2230 C C . VAL A 1 306 ? -15.57 34.594 7.477 1 62.84 306 VAL A C 1
ATOM 2232 O O . VAL A 1 306 ? -16.406 34.406 6.594 1 62.84 306 VAL A O 1
ATOM 2235 N N . GLU A 1 307 ? -14.773 35.625 7.598 1 63 307 GLU A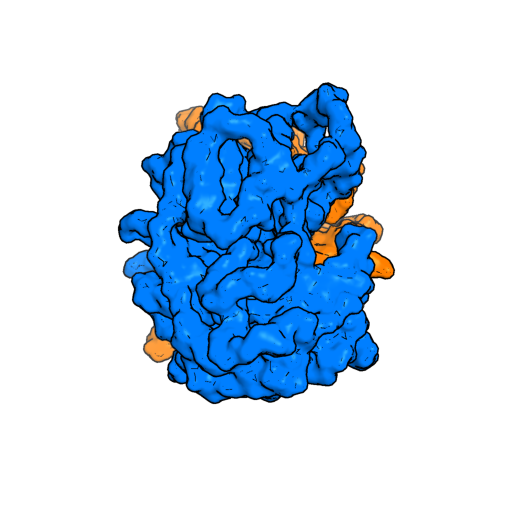 N 1
ATOM 2236 C CA . GLU A 1 307 ? -14.891 36.719 6.609 1 63 307 GLU A CA 1
ATOM 2237 C C . GLU A 1 307 ? -14.555 36.188 5.211 1 63 307 GLU A C 1
ATOM 2239 O O . GLU A 1 307 ? -15.227 36.562 4.238 1 63 307 GLU A O 1
ATOM 2244 N N . LEU A 1 308 ? -13.555 35.438 5.141 1 65.94 308 LEU A N 1
ATOM 2245 C CA . LEU A 1 308 ? -13.172 34.875 3.857 1 65.94 308 LEU A CA 1
ATOM 2246 C C . LEU A 1 308 ? -14.289 34 3.307 1 65.94 308 LEU A C 1
ATOM 2248 O O . LEU A 1 308 ? -14.625 34.062 2.123 1 65.94 308 LEU A O 1
ATOM 2252 N N . LEU A 1 309 ? -14.781 33.281 4.094 1 64.88 309 LEU A N 1
ATOM 2253 C CA . LEU A 1 309 ? -15.859 32.375 3.67 1 64.88 309 LEU A CA 1
ATOM 2254 C C . LEU A 1 309 ? -17.062 33.188 3.199 1 64.88 309 LEU A C 1
ATOM 2256 O O . LEU A 1 309 ? -17.781 32.75 2.295 1 64.88 309 LEU A O 1
ATOM 2260 N N . LYS A 1 310 ? -17.125 34.25 3.904 1 62.03 310 LYS A N 1
ATOM 2261 C CA . LYS A 1 310 ? -18.203 35.156 3.547 1 62.03 310 LYS A CA 1
ATOM 2262 C C . LYS A 1 310 ? -17.828 36.062 2.361 1 62.03 310 LYS A C 1
ATOM 2264 O O . LYS A 1 310 ? -18.688 36.5 1.614 1 62.03 310 LYS A O 1
ATOM 2269 N N . ALA A 1 311 ? -16.359 36.5 2.303 1 52.44 311 ALA A N 1
ATOM 2270 C CA . ALA A 1 311 ? -15.844 37.5 1.375 1 52.44 311 ALA A CA 1
ATOM 2271 C C . ALA A 1 311 ? -16.031 37.062 -0.073 1 52.44 311 ALA A C 1
ATOM 2273 O O . ALA A 1 311 ? -15.484 37.656 -0.993 1 52.44 311 ALA A O 1
ATOM 2274 N N . LEU A 1 312 ? -16.422 36.031 -0.345 1 50.28 312 LEU A N 1
ATOM 2275 C CA . LEU A 1 312 ? -16.453 35.781 -1.784 1 50.28 312 LEU A CA 1
ATOM 2276 C C . LEU A 1 312 ? -16.891 37.031 -2.535 1 50.28 312 LEU A C 1
ATOM 2278 O O . LEU A 1 312 ? -16.906 37.031 -3.768 1 50.28 312 LEU A O 1
ATOM 2282 N N . GLU A 1 313 ? -17.266 38.031 -1.804 1 31.08 313 GLU A N 1
ATOM 2283 C CA . GLU A 1 313 ? -17.719 39.125 -2.656 1 31.08 313 GLU A CA 1
ATOM 2284 C C . GLU A 1 313 ? -16.578 40.031 -3.053 1 31.08 313 GLU A C 1
ATOM 2286 O O . GLU A 1 313 ? -16.656 40.75 -4.059 1 31.08 313 GLU A O 1
ATOM 2291 N N . GLY A 1 314 ? -15.516 40.531 -2.146 1 29.12 314 GLY A N 1
ATOM 2292 C CA . GLY A 1 314 ? -14.68 41.688 -2.473 1 29.12 314 GLY A CA 1
ATOM 2293 C C . GLY A 1 314 ? -13.266 41.281 -2.873 1 29.12 314 GLY A C 1
ATOM 2294 O O . GLY A 1 314 ? -12.836 40.156 -2.627 1 29.12 314 GLY A O 1
ATOM 2295 N N . ASN A 1 315 ? -12.375 42 -3.717 1 28.17 315 ASN A N 1
ATOM 2296 C CA . ASN A 1 315 ? -11.266 41.781 -4.633 1 28.17 315 ASN A CA 1
ATOM 2297 C C . ASN A 1 315 ? -9.914 41.906 -3.93 1 28.17 315 ASN A C 1
ATOM 2299 O O . ASN A 1 315 ? -8.883 42.031 -4.582 1 28.17 315 ASN A O 1
ATOM 2303 N N . ASP A 1 316 ? -9.586 42.344 -2.75 1 24.56 316 ASP A N 1
ATOM 2304 C CA . ASP A 1 316 ? -8.234 42.875 -2.527 1 24.56 316 ASP A CA 1
ATOM 2305 C C . ASP A 1 316 ? -7.312 41.781 -1.971 1 24.56 316 ASP A C 1
ATOM 2307 O O . ASP A 1 316 ? -7.492 41.344 -0.84 1 24.56 316 ASP A O 1
ATOM 2311 N N . LEU A 1 317 ? -6.398 40.906 -2.688 1 28.62 317 LEU A N 1
ATOM 2312 C CA . LEU A 1 317 ? -5.914 39.594 -2.283 1 28.62 317 LEU A CA 1
ATOM 2313 C C . LEU A 1 317 ? -4.395 39.594 -2.15 1 28.62 317 LEU A C 1
ATOM 2315 O O . LEU A 1 317 ? -3.682 39.875 -3.119 1 28.62 317 LEU A O 1
ATOM 2319 N N . ARG A 1 318 ? -3.576 39.938 -0.98 1 29.17 318 ARG A N 1
ATOM 2320 C CA . ARG A 1 318 ? -2.127 40.031 -0.838 1 29.17 318 ARG A CA 1
ATOM 2321 C C . ARG A 1 318 ? -1.521 38.688 -0.468 1 29.17 318 ARG A C 1
ATOM 2323 O O . ARG A 1 318 ? -2.236 37.75 -0.066 1 29.17 318 ARG A O 1
ATOM 2330 N N . THR A 1 319 ? -0.054 38.281 -0.246 1 32.16 319 THR A N 1
ATOM 2331 C CA . THR A 1 319 ? 0.928 37.25 -0.546 1 32.16 319 THR A CA 1
ATOM 2332 C C . THR A 1 319 ? 1.051 36.281 0.615 1 32.16 319 THR A C 1
ATOM 2334 O O . THR A 1 319 ? 0.931 36.656 1.778 1 32.16 319 THR A O 1
ATOM 2337 N N . LEU A 1 320 ? 1.167 34.781 0.32 1 36.47 320 LEU A N 1
ATOM 2338 C CA . LEU A 1 320 ? 0.939 33.688 1.257 1 36.47 320 LEU A CA 1
ATOM 2339 C C . LEU A 1 320 ? 2.246 32.969 1.591 1 36.47 320 LEU A C 1
ATOM 2341 O O . LEU A 1 320 ? 3.055 32.688 0.701 1 36.47 320 LEU A O 1
ATOM 2345 N N . PRO A 1 321 ? 2.568 32.625 2.945 1 34.81 321 PRO A N 1
ATOM 2346 C CA . PRO A 1 321 ? 3.766 31.891 3.379 1 34.81 321 PRO A CA 1
ATOM 2347 C C . PRO A 1 321 ? 3.574 30.375 3.373 1 34.81 321 PRO A C 1
ATOM 2349 O O . PRO A 1 321 ? 2.449 29.891 3.529 1 34.81 321 PRO A O 1
ATOM 2352 N N . THR A 1 322 ? 4.688 29.406 2.867 1 45.22 322 THR A N 1
ATOM 2353 C CA . THR A 1 322 ? 4.492 28 2.494 1 45.22 322 THR A CA 1
ATOM 2354 C C . THR A 1 322 ? 5.305 27.078 3.398 1 45.22 322 THR A C 1
ATOM 2356 O O . THR A 1 322 ? 6.445 27.406 3.748 1 45.22 322 THR A O 1
ATOM 2359 N N . SER A 1 323 ? 4.793 26.359 4.414 1 46.34 323 SER A N 1
ATOM 2360 C CA . SER A 1 323 ? 5.516 25.297 5.121 1 46.34 323 SER A CA 1
ATOM 2361 C C . SER A 1 323 ? 5.262 23.938 4.492 1 46.34 323 SER A C 1
ATOM 2363 O O . SER A 1 323 ? 4.121 23.594 4.18 1 46.34 323 SER A O 1
ATOM 2365 N N . LYS A 1 324 ? 6.391 23.016 4.211 1 53.28 324 LYS A N 1
ATOM 2366 C CA . LYS A 1 324 ? 6.305 21.797 3.402 1 53.28 324 LYS A CA 1
ATOM 2367 C C . LYS A 1 324 ? 6.133 20.562 4.281 1 53.28 324 LYS A C 1
ATOM 2369 O O . LYS A 1 324 ? 5.766 19.5 3.791 1 53.28 324 LYS A O 1
ATOM 2374 N N . ASP A 1 325 ? 6.328 20.672 5.641 1 66.69 325 ASP A N 1
ATOM 2375 C CA . ASP A 1 325 ? 6.414 19.406 6.363 1 66.69 325 ASP A CA 1
ATOM 2376 C C . ASP A 1 325 ? 5.094 19.078 7.055 1 66.69 325 ASP A C 1
ATOM 2378 O O . ASP A 1 325 ? 4.652 19.812 7.938 1 66.69 325 ASP A O 1
ATOM 2382 N N . THR A 1 326 ? 4.414 18.203 6.59 1 84.31 326 THR A N 1
ATOM 2383 C CA . THR A 1 326 ? 3.064 17.766 6.93 1 84.31 326 THR A CA 1
ATOM 2384 C C . THR A 1 326 ? 2.836 16.328 6.477 1 84.31 326 THR A C 1
ATOM 2386 O O . THR A 1 326 ? 3.479 15.852 5.539 1 84.31 326 THR A O 1
ATOM 2389 N N . ALA A 1 327 ? 2.23 15.57 7.395 1 91.94 327 ALA A N 1
ATOM 2390 C CA . ALA A 1 327 ? 1.828 14.219 7.02 1 91.94 327 ALA A CA 1
ATOM 2391 C C . ALA A 1 327 ? 0.308 14.086 6.992 1 91.94 327 ALA A C 1
ATOM 2393 O O . ALA A 1 327 ? -0.397 14.812 7.699 1 91.94 327 ALA A O 1
ATOM 2394 N N . HIS A 1 328 ? -0.118 13.148 6.16 1 97.12 328 HIS A N 1
ATOM 2395 C CA . HIS A 1 328 ? -1.558 12.969 6.016 1 97.12 328 HIS A CA 1
ATOM 2396 C C . HIS A 1 328 ? -1.921 11.484 5.914 1 97.12 328 HIS A C 1
ATOM 2398 O O . HIS A 1 328 ? -1.179 10.703 5.316 1 97.12 328 HIS A O 1
ATOM 2404 N N . VAL A 1 329 ? -3.092 11.133 6.527 1 98.31 329 VAL A N 1
ATOM 2405 C CA . VAL A 1 329 ? -3.688 9.805 6.43 1 98.31 329 VAL A CA 1
ATOM 2406 C C . VAL A 1 329 ? -5.172 9.93 6.094 1 98.31 329 VAL A C 1
ATOM 2408 O O . VAL A 1 329 ? -5.887 10.734 6.691 1 98.31 329 VAL A O 1
ATOM 2411 N N . SER A 1 330 ? -5.641 9.102 5.148 1 98.81 330 SER A N 1
ATOM 2412 C CA . SER A 1 330 ? -7.059 9.008 4.809 1 98.81 330 SER A CA 1
ATOM 2413 C C . SER A 1 330 ? -7.57 7.582 4.977 1 98.81 330 SER A C 1
ATOM 2415 O O . SER A 1 330 ? -6.938 6.629 4.516 1 98.81 330 SER A O 1
ATOM 2417 N N . VAL A 1 331 ? -8.758 7.441 5.629 1 98.75 331 VAL A N 1
ATOM 2418 C CA . VAL A 1 331 ? -9.336 6.125 5.871 1 98.75 331 VAL A CA 1
ATOM 2419 C C . VAL A 1 331 ? -10.836 6.168 5.605 1 98.75 331 VAL A C 1
ATOM 2421 O O . VAL A 1 331 ? -11.531 7.09 6.039 1 98.75 331 VAL A O 1
ATOM 2424 N N . VAL A 1 332 ? -11.359 5.203 4.875 1 98.62 332 VAL A N 1
ATOM 2425 C CA . VAL A 1 332 ? -12.789 4.969 4.691 1 98.62 332 VAL A CA 1
ATOM 2426 C C . VAL A 1 332 ? -13.094 3.484 4.891 1 98.62 332 VAL A C 1
ATOM 2428 O O . VAL A 1 332 ? -12.312 2.623 4.484 1 98.62 332 VAL A O 1
ATOM 2431 N N . ASP A 1 333 ? -14.188 3.203 5.566 1 97.31 333 ASP A N 1
ATOM 2432 C CA . ASP A 1 333 ? -14.523 1.795 5.754 1 97.31 333 ASP A CA 1
ATOM 2433 C C . ASP A 1 333 ? -15.805 1.435 5.016 1 97.31 333 ASP A C 1
ATOM 2435 O O . ASP A 1 333 ? -16.438 2.297 4.406 1 97.31 333 ASP A O 1
ATOM 2439 N N . SER A 1 334 ? -16.172 0.17 5.047 1 94.12 334 SER A N 1
ATOM 2440 C CA . SER A 1 334 ? -17.312 -0.383 4.336 1 94.12 334 SER A CA 1
ATOM 2441 C C . SER A 1 334 ? -18.625 0.065 4.969 1 94.12 334 SER A C 1
ATOM 2443 O O . SER A 1 334 ? -19.688 -0.032 4.352 1 94.12 334 SER A O 1
ATOM 2445 N N . ASP A 1 335 ? -18.594 0.606 6.246 1 95.19 335 ASP A N 1
ATOM 2446 C CA . ASP A 1 335 ? -19.797 1.072 6.922 1 95.19 335 ASP A CA 1
ATOM 2447 C C . ASP A 1 335 ? -20.109 2.52 6.547 1 95.19 335 ASP A C 1
ATOM 2449 O O . ASP A 1 335 ? -21.188 3.029 6.871 1 95.19 335 ASP A O 1
ATOM 2453 N N . GLY A 1 336 ? -19.141 3.186 5.961 1 97.31 336 GLY A N 1
ATOM 2454 C CA . GLY A 1 336 ? -19.406 4.516 5.434 1 97.31 336 GLY A CA 1
ATOM 2455 C C . GLY A 1 336 ? -18.812 5.621 6.285 1 97.31 336 GLY A C 1
ATOM 2456 O O . GLY A 1 336 ? -19.156 6.793 6.109 1 97.31 336 GLY A O 1
ATOM 2457 N N . MET A 1 337 ? -17.984 5.312 7.199 1 98.5 337 MET A N 1
ATOM 2458 C CA . MET A 1 337 ? -17.297 6.359 7.949 1 98.5 337 MET A CA 1
ATOM 2459 C C . MET A 1 337 ? -16.016 6.785 7.227 1 98.5 337 MET A C 1
ATOM 2461 O O . MET A 1 337 ? -15.289 5.945 6.699 1 98.5 337 MET A O 1
ATOM 2465 N N . ALA A 1 338 ? -15.812 8.062 7.191 1 98.81 338 ALA A N 1
ATOM 2466 C CA . ALA A 1 338 ? -14.586 8.641 6.633 1 98.81 338 ALA A CA 1
ATOM 2467 C C . ALA A 1 338 ? -13.797 9.391 7.699 1 98.81 338 ALA A C 1
ATOM 2469 O O . ALA A 1 338 ? -14.383 10.062 8.555 1 98.81 338 ALA A O 1
ATOM 2470 N N . CYS A 1 339 ? -12.5 9.266 7.637 1 98.94 339 CYS A N 1
ATOM 2471 C CA . CYS A 1 339 ? -11.625 10.016 8.539 1 98.94 339 CYS A CA 1
ATOM 2472 C C . CYS A 1 339 ? -10.367 10.484 7.809 1 98.94 339 CYS A C 1
ATOM 2474 O O . CYS A 1 339 ? -9.656 9.68 7.211 1 98.94 339 CYS A O 1
ATOM 2476 N N . ALA A 1 340 ? -10.102 11.734 7.84 1 98.88 340 ALA A N 1
ATOM 2477 C CA . ALA A 1 340 ? -8.883 12.352 7.328 1 98.88 340 ALA A CA 1
ATOM 2478 C C . ALA A 1 340 ? -8.109 13.047 8.445 1 98.88 340 ALA A C 1
ATOM 2480 O O . ALA A 1 340 ? -8.664 13.867 9.172 1 98.88 340 ALA A O 1
ATOM 2481 N N . VAL A 1 341 ? -6.812 12.719 8.57 1 98.75 341 VAL A N 1
ATOM 2482 C CA . VAL A 1 341 ? -5.965 13.32 9.594 1 98.75 341 VAL A CA 1
ATOM 2483 C C . VAL A 1 341 ? -4.742 13.961 8.945 1 98.75 341 VAL A C 1
ATOM 2485 O O . VAL A 1 341 ? -4.016 13.305 8.195 1 98.75 341 VAL A O 1
ATOM 2488 N N . THR A 1 342 ? -4.555 15.172 9.156 1 98 342 THR A N 1
ATOM 2489 C CA . THR A 1 342 ? -3.32 15.859 8.797 1 98 342 THR A CA 1
ATOM 2490 C C . THR A 1 342 ? -2.607 16.375 10.039 1 98 342 THR A C 1
ATOM 2492 O O . THR A 1 342 ? -3.24 16.938 10.945 1 98 342 THR A O 1
ATOM 2495 N N . SER A 1 343 ? -1.35 16.109 10.125 1 97.31 343 SER A N 1
ATOM 2496 C CA . SER A 1 343 ? -0.54 16.547 11.258 1 97.31 343 SER A CA 1
ATOM 2497 C C . SER A 1 343 ? 0.714 17.281 10.797 1 97.31 343 SER A C 1
ATOM 2499 O O . SER A 1 343 ? 1.294 16.938 9.758 1 97.31 343 SER A O 1
ATOM 2501 N N . SER A 1 344 ? 1.086 18.266 11.617 1 94.81 344 SER A N 1
ATOM 2502 C CA . SER A 1 344 ? 2.275 19.062 11.312 1 94.81 344 SER A CA 1
ATOM 2503 C C . SER A 1 344 ? 3.078 19.359 12.57 1 94.81 344 SER A C 1
ATOM 2505 O O . SER A 1 344 ? 2.506 19.578 13.641 1 94.81 344 SER A O 1
ATOM 2507 N N . ALA A 1 345 ? 4.352 19.344 12.375 1 94.19 345 ALA A N 1
ATOM 2508 C CA . ALA A 1 345 ? 5.273 19.734 13.438 1 94.19 345 ALA A CA 1
ATOM 2509 C C . ALA A 1 345 ? 6.23 20.828 12.953 1 94.19 345 ALA A C 1
ATOM 2511 O O . ALA A 1 345 ? 7.246 21.094 13.594 1 94.19 345 ALA A O 1
ATOM 2512 N N . GLY A 1 346 ? 5.848 21.438 11.836 1 89.69 346 GLY A N 1
ATOM 2513 C CA . GLY A 1 346 ? 6.801 22.359 11.242 1 89.69 346 GLY A CA 1
ATOM 2514 C C . GLY A 1 346 ? 8.062 21.672 10.75 1 89.69 346 GLY A C 1
ATOM 2515 O O . GLY A 1 346 ? 8.039 20.5 10.398 1 89.69 346 GLY A O 1
ATOM 2516 N N . TYR A 1 347 ? 9.172 22.422 10.711 1 87.44 347 TYR A N 1
ATOM 2517 C CA . TYR A 1 347 ? 10.422 21.859 10.203 1 87.44 347 TYR A CA 1
ATOM 2518 C C . TYR A 1 347 ? 11.188 21.172 11.32 1 87.44 347 TYR A C 1
ATOM 2520 O O . TYR A 1 347 ? 12.273 20.625 11.086 1 87.44 347 TYR A O 1
ATOM 2528 N N . SER A 1 348 ? 10.656 21.109 12.469 1 92.5 348 SER A N 1
ATOM 2529 C CA . SER A 1 348 ? 11.273 20.547 13.672 1 92.5 348 SER A CA 1
ATOM 2530 C C . SER A 1 348 ? 12.117 21.594 14.398 1 92.5 348 SER A C 1
ATOM 2532 O O . SER A 1 348 ? 12.75 22.438 13.758 1 92.5 348 SER A O 1
ATOM 2534 N N . SER A 1 349 ? 12.172 21.516 15.641 1 95.38 349 SER A N 1
ATOM 2535 C CA . SER A 1 349 ? 12.992 22.406 16.469 1 95.38 349 SER A CA 1
ATOM 2536 C C . SER A 1 349 ? 14.422 21.875 16.562 1 95.38 349 SER A C 1
ATOM 2538 O O . SER A 1 349 ? 15.328 22.609 16.969 1 95.38 349 SER A O 1
ATOM 2540 N N . GLY A 1 350 ? 14.508 20.609 16.281 1 96 350 GLY A N 1
ATOM 2541 C CA . GLY A 1 350 ? 15.797 19.953 16.438 1 96 350 GLY A CA 1
ATOM 2542 C C . GLY A 1 350 ? 16.031 19.438 17.859 1 96 350 GLY A C 1
ATOM 2543 O O . GLY A 1 350 ? 17.062 18.844 18.141 1 96 350 GLY A O 1
ATOM 2544 N N . ILE A 1 351 ? 15.07 19.578 18.703 1 96.69 351 ILE A N 1
ATOM 2545 C CA . ILE A 1 351 ? 15.273 19.234 20.094 1 96.69 351 ILE A CA 1
ATOM 2546 C C . ILE A 1 351 ? 14.391 18.047 20.469 1 96.69 351 ILE A C 1
ATOM 2548 O O . ILE A 1 351 ? 13.195 18.047 20.188 1 96.69 351 ILE A O 1
ATOM 2552 N N . THR A 1 352 ? 15 17.062 21.109 1 96.94 352 THR A N 1
ATOM 2553 C CA . THR A 1 352 ? 14.289 15.922 21.672 1 96.94 352 THR A CA 1
ATOM 2554 C C . THR A 1 352 ? 14.234 16.016 23.203 1 96.94 352 THR A C 1
ATOM 2556 O O . THR A 1 352 ? 15.25 16.281 23.844 1 96.94 352 THR A O 1
ATOM 2559 N N . VAL A 1 353 ? 13.039 15.883 23.781 1 97.62 353 VAL A N 1
ATOM 2560 C CA . VAL A 1 353 ? 12.906 15.852 25.234 1 97.62 353 VAL A CA 1
ATOM 2561 C C . VAL A 1 353 ? 13.703 14.68 25.797 1 97.62 353 VAL A C 1
ATOM 2563 O O . VAL A 1 353 ? 13.438 13.523 25.453 1 97.62 353 VAL A O 1
ATOM 2566 N N . PRO A 1 354 ? 14.617 14.969 26.672 1 96 354 PRO A N 1
ATOM 2567 C CA . PRO A 1 354 ? 15.523 13.914 27.141 1 96 354 PRO A CA 1
ATOM 2568 C C . PRO A 1 354 ? 14.789 12.727 27.75 1 96 354 PRO A C 1
ATOM 2570 O O . PRO A 1 354 ? 13.844 12.922 28.531 1 96 354 PRO A O 1
ATOM 2573 N N . GLY A 1 355 ? 15.188 11.562 27.312 1 95.31 355 GLY A N 1
ATOM 2574 C CA . GLY A 1 355 ? 14.672 10.328 27.891 1 95.31 355 GLY A CA 1
ATOM 2575 C C . GLY A 1 355 ? 13.32 9.93 27.344 1 95.31 355 GLY A C 1
ATOM 2576 O O . GLY A 1 355 ? 12.719 8.953 27.797 1 95.31 355 GLY A O 1
ATOM 2577 N N . THR A 1 356 ? 12.797 10.648 26.406 1 97.19 356 THR A N 1
ATOM 2578 C CA . THR A 1 356 ? 11.438 10.367 25.969 1 97.19 356 THR A CA 1
ATOM 2579 C C . THR A 1 356 ? 11.406 10.023 24.469 1 97.19 356 THR A C 1
ATOM 2581 O O . THR A 1 356 ? 10.453 9.406 24 1 97.19 356 THR A O 1
ATOM 2584 N N . GLY A 1 357 ? 12.383 10.461 23.734 1 97 357 GLY A N 1
ATOM 2585 C CA . GLY A 1 357 ? 12.367 10.305 22.297 1 97 357 GLY A CA 1
ATOM 2586 C C . GLY A 1 357 ? 11.359 11.211 21.609 1 97 357 GLY A C 1
ATOM 2587 O O . GLY A 1 357 ? 11.211 11.172 20.375 1 97 357 GLY A O 1
ATOM 2588 N N . LEU A 1 358 ? 10.672 12.102 22.297 1 97.69 358 LEU A N 1
ATOM 2589 C CA . LEU A 1 358 ? 9.688 13.023 21.75 1 97.69 358 LEU A CA 1
ATOM 2590 C C . LEU A 1 358 ? 10.359 14.281 21.203 1 97.69 358 LEU A C 1
ATOM 2592 O O . LEU A 1 358 ? 10.977 15.031 21.969 1 97.69 358 LEU A O 1
ATOM 2596 N N . VAL A 1 359 ? 10.203 14.508 19.938 1 96.44 359 VAL A N 1
ATOM 2597 C CA . VAL A 1 359 ? 10.828 15.648 19.281 1 96.44 359 VAL A CA 1
ATOM 2598 C C . VAL A 1 359 ? 9.859 16.828 19.266 1 96.44 359 VAL A C 1
ATOM 2600 O O . VAL A 1 359 ? 8.703 16.688 18.859 1 96.44 359 VAL A O 1
ATOM 2603 N N . LEU A 1 360 ? 10.391 18 19.625 1 96.88 360 LEU A N 1
ATOM 2604 C CA . LEU A 1 360 ? 9.578 19.219 19.688 1 96.88 360 LEU A CA 1
ATOM 2605 C C . LEU A 1 360 ? 9.258 19.734 18.297 1 96.88 360 LEU A C 1
ATOM 2607 O O . LEU A 1 360 ? 10.086 19.656 17.391 1 96.88 360 LEU A O 1
ATOM 2611 N N . ASN A 1 361 ? 8.039 20.297 18.172 1 96.25 361 ASN A N 1
ATOM 2612 C CA . ASN A 1 361 ? 7.688 20.969 16.938 1 96.25 361 ASN A CA 1
ATOM 2613 C C . ASN A 1 361 ? 8.438 22.297 16.797 1 96.25 361 ASN A C 1
ATOM 2615 O O . ASN A 1 361 ? 9.195 22.688 17.688 1 96.25 361 ASN A O 1
ATOM 2619 N N . ASN A 1 362 ? 8.25 22.969 15.672 1 94.69 362 ASN A N 1
ATOM 2620 C CA . ASN A 1 362 ? 8.773 24.312 15.461 1 94.69 362 ASN A CA 1
ATOM 2621 C C . ASN A 1 362 ? 7.711 25.234 14.875 1 94.69 362 ASN A C 1
ATOM 2623 O O . ASN A 1 362 ? 8.008 26.062 14.016 1 94.69 362 ASN A O 1
ATOM 2627 N N . CYS A 1 363 ? 6.527 25.047 15.297 1 92.38 363 CYS A N 1
ATOM 2628 C CA . CYS A 1 363 ? 5.375 25.734 14.711 1 92.38 363 CYS A CA 1
ATOM 2629 C C . CYS A 1 363 ? 5.492 27.234 14.883 1 92.38 363 CYS A C 1
ATOM 2631 O O . CYS A 1 363 ? 4.879 28 14.133 1 92.38 363 CYS A O 1
ATOM 2633 N N . LEU A 1 364 ? 6.316 27.766 15.773 1 93.56 364 LEU A N 1
ATOM 2634 C CA . LEU A 1 364 ? 6.516 29.188 15.953 1 93.56 364 LEU A CA 1
ATOM 2635 C C . LEU A 1 364 ? 7.711 29.688 15.148 1 93.56 364 LEU A C 1
ATOM 2637 O O . LEU A 1 364 ? 7.879 30.891 14.945 1 93.56 364 LEU A O 1
ATOM 2641 N N . GLY A 1 365 ? 8.469 28.75 14.68 1 91.19 365 GLY A N 1
ATOM 2642 C CA . GLY A 1 365 ? 9.758 29.109 14.102 1 91.19 365 GLY A CA 1
ATOM 2643 C C . GLY A 1 365 ? 9.711 29.281 12.594 1 91.19 365 GLY A C 1
ATOM 2644 O O . GLY A 1 365 ? 10.75 29.391 11.945 1 91.19 365 GLY A O 1
ATOM 2645 N N . GLU A 1 366 ? 8.586 29.25 12.102 1 85.06 366 GLU A N 1
ATOM 2646 C CA . GLU A 1 366 ? 8.414 29.438 10.664 1 85.06 366 GLU A CA 1
ATOM 2647 C C . GLU A 1 366 ? 7.988 30.875 10.352 1 85.06 366 GLU A C 1
ATOM 2649 O O . GLU A 1 366 ? 6.828 31.234 10.555 1 85.06 366 GLU A O 1
ATOM 2654 N N . PRO A 1 367 ? 8.898 31.578 9.789 1 76.12 367 PRO A N 1
ATOM 2655 C CA . PRO A 1 367 ? 8.594 33 9.555 1 76.12 367 PRO A CA 1
ATOM 2656 C C . PRO A 1 367 ? 7.355 33.188 8.68 1 76.12 367 PRO A C 1
ATOM 2658 O O . PRO A 1 367 ? 6.609 34.156 8.867 1 76.12 367 PRO A O 1
ATOM 2661 N N . GLU A 1 368 ? 7.125 32.344 7.816 1 68.12 368 GLU A N 1
ATOM 2662 C CA . GLU A 1 368 ? 6.012 32.469 6.883 1 68.12 368 GLU A CA 1
ATOM 2663 C C . GLU A 1 368 ? 4.672 32.344 7.598 1 68.12 368 GLU A C 1
ATOM 2665 O O . GLU A 1 368 ? 3.672 32.938 7.16 1 68.12 368 GLU A O 1
ATOM 2670 N N . LEU A 1 369 ? 4.613 31.672 8.656 1 72 369 LEU A N 1
ATOM 2671 C CA . LEU A 1 369 ? 3.373 31.438 9.391 1 72 369 LEU A CA 1
ATOM 2672 C C . LEU A 1 369 ? 3.221 32.438 10.531 1 72 369 LEU A C 1
ATOM 2674 O O . LEU A 1 369 ? 2.123 32.594 11.07 1 72 369 LEU A O 1
ATOM 2678 N N . ASN A 1 370 ? 4.34 33.031 10.898 1 77.62 370 ASN A N 1
ATOM 2679 C CA . ASN A 1 370 ? 4.352 33.938 12.047 1 77.62 370 ASN A CA 1
ATOM 2680 C C . ASN A 1 370 ? 4.844 35.312 11.656 1 77.62 370 ASN A C 1
ATOM 2682 O O . ASN A 1 370 ? 5.77 35.844 12.281 1 77.62 370 ASN A O 1
ATOM 2686 N N . ARG A 1 371 ? 4.152 35.875 10.836 1 71.12 371 ARG A N 1
ATOM 2687 C CA . ARG A 1 371 ? 4.574 37.156 10.227 1 71.12 371 ARG A CA 1
ATOM 2688 C C . ARG A 1 371 ? 4.5 38.281 11.234 1 71.12 371 ARG A C 1
ATOM 2690 O O . ARG A 1 371 ? 5.234 39.281 11.125 1 71.12 371 ARG A O 1
ATOM 2697 N N . ARG A 1 372 ? 3.689 38.188 12.148 1 75.31 372 ARG A N 1
ATOM 2698 C CA . ARG A 1 372 ? 3.555 39.25 13.148 1 75.31 372 ARG A CA 1
ATOM 2699 C C . ARG A 1 372 ? 4.609 39.125 14.234 1 75.31 372 ARG A C 1
ATOM 2701 O O . ARG A 1 372 ? 4.766 40 15.07 1 75.31 372 ARG A O 1
ATOM 2708 N N . GLY A 1 373 ? 5.328 38.125 14.141 1 83.25 373 GLY A N 1
ATOM 2709 C CA . GLY A 1 373 ? 6.289 37.781 15.18 1 83.25 373 GLY A CA 1
ATOM 2710 C C . GLY A 1 373 ? 6.121 36.375 15.703 1 83.25 373 GLY A C 1
ATOM 2711 O O . GLY A 1 373 ? 5 35.875 15.812 1 83.25 373 GLY A O 1
ATOM 2712 N N . PHE A 1 374 ? 7.172 35.844 16.141 1 87.62 374 PHE A N 1
ATOM 2713 C CA . PHE A 1 374 ? 7.184 34.438 16.516 1 87.62 374 PHE A CA 1
ATOM 2714 C C . PHE A 1 374 ? 6.441 34.219 17.828 1 87.62 374 PHE A C 1
ATOM 2716 O O . PHE A 1 374 ? 5.879 33.156 18.062 1 87.62 374 PHE A O 1
ATOM 2723 N N . HIS A 1 375 ? 6.52 35.25 18.719 1 92.12 375 HIS A N 1
ATOM 2724 C CA . HIS A 1 375 ? 5.887 35.125 20.031 1 92.12 375 HIS A CA 1
ATOM 2725 C C . HIS A 1 375 ? 4.855 36.25 20.234 1 92.12 375 HIS A C 1
ATOM 2727 O O . HIS A 1 375 ? 4.727 36.781 21.328 1 92.12 375 HIS A O 1
ATOM 2733 N N . ALA A 1 376 ? 4.137 36.531 19.125 1 87.69 376 ALA A N 1
ATOM 2734 C CA . ALA A 1 376 ? 3.309 37.719 19.156 1 87.69 376 ALA A CA 1
ATOM 2735 C C . ALA A 1 376 ? 1.903 37.438 19.656 1 87.69 376 ALA A C 1
ATOM 2737 O O . ALA A 1 376 ? 1.19 38.312 20.109 1 87.69 376 ALA A O 1
ATOM 2738 N N . LEU A 1 377 ? 1.488 36.219 19.656 1 88.25 377 LEU A N 1
ATOM 2739 C CA . LEU A 1 377 ? 0.125 35.844 20.031 1 88.25 377 LEU A CA 1
ATOM 2740 C C . LEU A 1 377 ? 0.005 35.656 21.547 1 88.25 377 LEU A C 1
ATOM 2742 O O . LEU A 1 377 ? 0.97 35.281 22.203 1 88.25 377 LEU A O 1
ATOM 2746 N N . PRO A 1 378 ? -1.174 36.031 22.078 1 91.75 378 PRO A N 1
ATOM 2747 C CA . PRO A 1 378 ? -1.374 35.688 23.484 1 91.75 378 PRO A CA 1
ATOM 2748 C C . PRO A 1 378 ? -1.306 34.188 23.766 1 91.75 378 PRO A C 1
ATOM 2750 O O . PRO A 1 378 ? -1.796 33.375 22.953 1 91.75 378 PRO A O 1
ATOM 2753 N N . PRO A 1 379 ? -0.68 33.875 24.938 1 95.88 379 PRO A N 1
ATOM 2754 C CA . PRO A 1 379 ? -0.663 32.438 25.297 1 95.88 379 PRO A CA 1
ATOM 2755 C C . PRO A 1 379 ? -2.051 31.812 25.25 1 95.88 379 PRO A C 1
ATOM 2757 O O . PRO A 1 379 ? -3.025 32.406 25.703 1 95.88 379 PRO A O 1
ATOM 2760 N N . GLY A 1 380 ? -2.107 30.625 24.594 1 95.62 380 GLY A N 1
ATOM 2761 C CA . GLY A 1 380 ? -3.371 29.922 24.484 1 95.62 380 GLY A CA 1
ATOM 2762 C C . GLY A 1 380 ? -4.055 30.094 23.156 1 95.62 380 GLY A C 1
ATOM 2763 O O . GLY A 1 380 ? -5 29.375 22.828 1 95.62 380 GLY A O 1
ATOM 2764 N N . THR A 1 381 ? -3.545 30.953 22.328 1 92.75 381 THR A N 1
ATOM 2765 C CA . THR A 1 381 ? -4.129 31.203 21.016 1 92.75 381 THR A CA 1
ATOM 2766 C C . THR A 1 381 ? -3.691 30.141 20.016 1 92.75 381 THR A C 1
ATOM 2768 O O . THR A 1 381 ? -2.502 29.844 19.891 1 92.75 381 THR A O 1
ATOM 2771 N N . ARG A 1 382 ? -4.699 29.547 19.281 1 92.75 382 ARG A N 1
ATOM 2772 C CA . ARG A 1 382 ? -4.363 28.594 18.219 1 92.75 382 ARG A CA 1
ATOM 2773 C C . ARG A 1 382 ? -3.514 29.266 17.141 1 92.75 382 ARG A C 1
ATOM 2775 O O . ARG A 1 382 ? -3.789 30.391 16.734 1 92.75 382 ARG A O 1
ATOM 2782 N N . ILE A 1 383 ? -2.508 28.531 16.75 1 88.75 383 ILE A N 1
ATOM 2783 C CA . ILE A 1 383 ? -1.654 29.062 15.695 1 88.75 383 ILE A CA 1
ATOM 2784 C C . ILE A 1 383 ? -2.295 28.797 14.336 1 88.75 383 ILE A C 1
ATOM 2786 O O . ILE A 1 383 ? -3.111 27.875 14.195 1 88.75 383 ILE A O 1
ATOM 2790 N N . ALA A 1 384 ? -1.915 29.594 13.336 1 82.81 384 ALA A N 1
ATOM 2791 C CA . ALA A 1 384 ? -2.42 29.422 11.977 1 82.81 384 ALA A CA 1
ATOM 2792 C C . ALA A 1 384 ? -1.912 28.125 11.367 1 82.81 384 ALA A C 1
ATOM 2794 O O . ALA A 1 384 ? -0.778 27.719 11.617 1 82.81 384 ALA A O 1
ATOM 2795 N N . SER A 1 385 ? -2.752 27.531 10.531 1 88.19 385 SER A N 1
ATOM 2796 C CA . SER A 1 385 ? -2.35 26.297 9.859 1 88.19 385 SER A CA 1
ATOM 2797 C C . SER A 1 385 ? -2.99 26.188 8.477 1 88.19 385 SER A C 1
ATOM 2799 O O . SER A 1 385 ? -4.156 26.531 8.297 1 88.19 385 SER A O 1
ATOM 2801 N N . ASN A 1 386 ? -2.203 25.641 7.531 1 88.31 386 ASN A N 1
ATOM 2802 C CA . ASN A 1 386 ? -2.701 25.406 6.184 1 88.31 386 ASN A CA 1
ATOM 2803 C C . ASN A 1 386 ? -3.311 24.016 6.051 1 88.31 386 ASN A C 1
ATOM 2805 O O . ASN A 1 386 ? -3.887 23.672 5.012 1 88.31 386 ASN A O 1
ATOM 2809 N N . MET A 1 387 ? -3.207 23.203 7.098 1 94.5 387 MET A N 1
ATOM 2810 C CA . MET A 1 387 ? -3.748 21.844 7.027 1 94.5 387 MET A CA 1
ATOM 2811 C C . MET A 1 387 ? -5.23 21.875 6.68 1 94.5 387 MET A C 1
ATOM 2813 O O . MET A 1 387 ? -5.988 22.688 7.215 1 94.5 387 MET A O 1
ATOM 2817 N N . ALA A 1 388 ? -5.586 20.984 5.766 1 96.69 388 ALA A N 1
ATOM 2818 C CA . ALA A 1 388 ? -6.984 21 5.336 1 96.69 388 ALA A CA 1
ATOM 2819 C C . ALA A 1 388 ? -7.48 19.578 5.078 1 96.69 388 ALA A C 1
ATOM 2821 O O . ALA A 1 388 ? -8.023 19.281 4.008 1 96.69 388 ALA A O 1
ATOM 2822 N N . PRO A 1 389 ? -7.359 18.703 6.078 1 98.5 389 PRO A N 1
ATOM 2823 C CA . PRO A 1 389 ? -8.023 17.406 5.871 1 98.5 389 PRO A CA 1
ATOM 2824 C C . PRO A 1 389 ? -9.508 17.547 5.551 1 98.5 389 PRO A C 1
ATOM 2826 O O . PRO A 1 389 ? -10.203 18.359 6.176 1 98.5 389 PRO A O 1
ATOM 2829 N N . THR A 1 390 ? -9.992 16.766 4.59 1 98.81 390 THR A N 1
ATOM 2830 C CA . THR A 1 390 ? -11.336 16.953 4.051 1 98.81 390 THR A CA 1
ATOM 2831 C C . THR A 1 390 ? -12.055 15.617 3.891 1 98.81 390 THR A C 1
ATOM 2833 O O . THR A 1 390 ? -11.453 14.625 3.484 1 98.81 390 THR A O 1
ATOM 2836 N N . THR A 1 391 ? -13.312 15.57 4.273 1 98.88 391 THR A N 1
ATOM 2837 C CA . THR A 1 391 ? -14.203 14.461 3.963 1 98.88 391 THR A CA 1
ATOM 2838 C C . THR A 1 391 ? -15.328 14.914 3.041 1 98.88 391 THR A C 1
ATOM 2840 O O . THR A 1 391 ? -15.57 16.109 2.885 1 98.88 391 THR A O 1
ATOM 2843 N N . ALA A 1 392 ? -15.969 13.961 2.391 1 98.81 392 ALA A N 1
ATOM 2844 C CA . ALA A 1 392 ? -17.062 14.305 1.491 1 98.81 392 ALA A CA 1
ATOM 2845 C C . ALA A 1 392 ? -18.016 13.125 1.31 1 98.81 392 ALA A C 1
ATOM 2847 O O . ALA A 1 392 ? -17.641 11.977 1.515 1 98.81 392 ALA A O 1
ATOM 2848 N N . ARG A 1 393 ? -19.234 13.484 0.946 1 98.25 393 ARG A N 1
ATOM 2849 C CA . ARG A 1 393 ? -20.266 12.492 0.624 1 98.25 393 ARG A CA 1
ATOM 2850 C C . ARG A 1 393 ? -21 12.867 -0.662 1 98.25 393 ARG A C 1
ATOM 2852 O O . ARG A 1 393 ? -21.266 14.047 -0.912 1 98.25 393 ARG A O 1
ATOM 2859 N N . HIS A 1 394 ? -21.234 11.875 -1.384 1 97.62 394 HIS A N 1
ATOM 2860 C CA . HIS A 1 394 ? -22 12.016 -2.619 1 97.62 394 HIS A CA 1
ATOM 2861 C C . HIS A 1 394 ? -23.438 11.57 -2.428 1 97.62 394 HIS A C 1
ATOM 2863 O O . HIS A 1 394 ? -23.719 10.688 -1.614 1 97.62 394 HIS A O 1
ATOM 2869 N N . ARG A 1 395 ? -24.359 12.016 -3.205 1 94.69 395 ARG A N 1
ATOM 2870 C CA . ARG A 1 395 ? -25.781 11.695 -3.127 1 94.69 395 ARG A CA 1
ATOM 2871 C C . ARG A 1 395 ? -26.031 10.219 -3.412 1 94.69 395 ARG A C 1
ATOM 2873 O O . ARG A 1 395 ? -27 9.641 -2.916 1 94.69 395 ARG A O 1
ATOM 2880 N N . ASP A 1 396 ? -25.125 9.648 -4.137 1 94.81 396 ASP A N 1
ATOM 2881 C CA . ASP A 1 396 ? -25.328 8.266 -4.535 1 94.81 396 ASP A CA 1
ATOM 2882 C C . ASP A 1 396 ? -24.75 7.301 -3.5 1 94.81 396 ASP A C 1
ATOM 2884 O O . ASP A 1 396 ? -24.734 6.086 -3.713 1 94.81 396 ASP A O 1
ATOM 2888 N N . GLY A 1 397 ? -24.203 7.812 -2.426 1 94.81 397 GLY A N 1
ATOM 2889 C CA . GLY A 1 397 ? -23.719 6.961 -1.352 1 94.81 397 GLY A CA 1
ATOM 2890 C C . GLY A 1 397 ? -22.203 6.902 -1.273 1 94.81 397 GLY A C 1
ATOM 2891 O O . GLY A 1 397 ? -21.656 6.379 -0.306 1 94.81 397 GLY A O 1
ATOM 2892 N N . ARG A 1 398 ? -21.547 7.457 -2.252 1 97 398 ARG A N 1
ATOM 2893 C CA . ARG A 1 398 ? -20.078 7.488 -2.205 1 97 398 ARG A CA 1
ATOM 2894 C C . ARG A 1 398 ? -19.594 8.297 -1.013 1 97 398 ARG A C 1
ATOM 2896 O O . ARG A 1 398 ? -20.234 9.281 -0.619 1 97 398 ARG A O 1
ATOM 2903 N N . VAL A 1 399 ? -18.422 7.887 -0.455 1 98.44 399 VAL A N 1
ATOM 2904 C CA . VAL A 1 399 ? -17.75 8.547 0.664 1 98.44 399 VAL A CA 1
ATOM 2905 C C . VAL A 1 399 ? -16.281 8.781 0.323 1 98.44 399 VAL A C 1
ATOM 2907 O O . VAL A 1 399 ? -15.672 8 -0.408 1 98.44 399 VAL A O 1
ATOM 2910 N N . LEU A 1 400 ? -15.75 9.945 0.83 1 98.75 400 LEU A N 1
ATOM 2911 C CA . LEU A 1 400 ? -14.375 10.305 0.509 1 98.75 400 LEU A CA 1
ATOM 2912 C C . LEU A 1 400 ? -13.656 10.867 1.733 1 98.75 400 LEU A C 1
ATOM 2914 O O . LEU A 1 400 ? -14.234 11.648 2.488 1 98.75 400 LEU A O 1
ATOM 2918 N N . ALA A 1 401 ? -12.469 10.445 2.002 1 98.88 401 ALA A N 1
ATOM 2919 C CA . ALA A 1 401 ? -11.477 11.109 2.844 1 98.88 401 ALA A CA 1
ATOM 2920 C C . ALA A 1 401 ? -10.25 11.508 2.033 1 98.88 401 ALA A C 1
ATOM 2922 O O . ALA A 1 401 ? -9.75 10.711 1.227 1 98.88 401 ALA A O 1
ATOM 2923 N N . VAL A 1 402 ? -9.773 12.75 2.219 1 98.81 402 VAL A N 1
ATOM 2924 C CA . VAL A 1 402 ? -8.672 13.219 1.382 1 98.81 402 VAL A CA 1
ATOM 2925 C C . VAL A 1 402 ? -7.891 14.312 2.109 1 98.81 402 VAL A C 1
ATOM 2927 O O . VAL A 1 402 ? -8.453 15.039 2.932 1 98.81 402 VAL A O 1
ATOM 2930 N N . GLY A 1 403 ? -6.672 14.445 1.853 1 98.25 403 GLY A N 1
ATOM 2931 C CA . GLY A 1 403 ? -5.781 15.477 2.361 1 98.25 403 GLY A CA 1
ATOM 2932 C C . GLY A 1 403 ? -4.406 15.445 1.722 1 98.25 403 GLY A C 1
ATOM 2933 O O . GLY A 1 403 ? -4.152 14.648 0.822 1 98.25 403 GLY A O 1
ATOM 2934 N N . SER A 1 404 ? -3.594 16.344 2.17 1 96.69 404 SER A N 1
ATOM 2935 C CA . SER A 1 404 ? -2.266 16.469 1.579 1 96.69 404 SER A CA 1
ATOM 2936 C C . SER A 1 404 ? -1.317 17.234 2.496 1 96.69 404 SER A C 1
ATOM 2938 O O . SER A 1 404 ? -1.723 18.188 3.156 1 96.69 404 SER A O 1
ATOM 2940 N N . PRO A 1 405 ? -0.058 16.812 2.471 1 92.06 405 PRO A N 1
ATOM 2941 C CA . PRO A 1 405 ? 0.982 17.734 2.928 1 92.06 405 PRO A CA 1
ATOM 2942 C C . PRO A 1 405 ? 1.38 18.75 1.859 1 92.06 405 PRO A C 1
ATOM 2944 O O . PRO A 1 405 ? 0.887 18.688 0.73 1 92.06 405 PRO A O 1
ATOM 2947 N N . GLY A 1 406 ? 2.236 19.797 2.211 1 85 406 GLY A N 1
ATOM 2948 C CA . GLY A 1 406 ? 2.783 20.641 1.163 1 85 406 GLY A CA 1
ATOM 2949 C C . GLY A 1 406 ? 2.639 22.125 1.458 1 85 406 GLY A C 1
ATOM 2950 O O . GLY A 1 406 ? 2.49 22.938 0.54 1 85 406 GLY A O 1
ATOM 2951 N N . ALA A 1 407 ? 2.574 22.453 2.598 1 79.88 407 ALA A N 1
ATOM 2952 C CA . ALA A 1 407 ? 2.551 23.844 3.004 1 79.88 407 ALA A CA 1
ATOM 2953 C C . ALA A 1 407 ? 1.453 24.609 2.271 1 79.88 407 ALA A C 1
ATOM 2955 O O . ALA A 1 407 ? 0.289 24.203 2.287 1 79.88 407 ALA A O 1
ATOM 2956 N N . ASP A 1 408 ? 1.82 25.656 1.508 1 78.94 408 ASP A N 1
ATOM 2957 C CA . ASP A 1 408 ? 0.815 26.5 0.863 1 78.94 408 ASP A CA 1
ATOM 2958 C C . ASP A 1 408 ? 0.229 25.812 -0.366 1 78.94 408 ASP A C 1
ATOM 2960 O O . ASP A 1 408 ? -0.769 26.266 -0.925 1 78.94 408 ASP A O 1
ATOM 2964 N N . ARG A 1 409 ? 0.815 24.656 -0.714 1 89.62 409 ARG A N 1
ATOM 2965 C CA . ARG A 1 409 ? 0.316 23.922 -1.867 1 89.62 409 ARG A CA 1
ATOM 2966 C C . ARG A 1 409 ? -0.807 22.969 -1.464 1 89.62 409 ARG A C 1
ATOM 2968 O O . ARG A 1 409 ? -1.502 22.422 -2.322 1 89.62 409 ARG A O 1
ATOM 2975 N N . ILE A 1 410 ? -1.033 22.844 -0.176 1 92.25 410 ILE A N 1
ATOM 2976 C CA . ILE A 1 410 ? -2.049 21.906 0.296 1 92.25 410 ILE A CA 1
ATOM 2977 C C . ILE A 1 410 ? -3.393 22.234 -0.35 1 92.25 410 ILE A C 1
ATOM 2979 O O . ILE A 1 410 ? -4.016 21.375 -0.974 1 92.25 410 ILE A O 1
ATOM 2983 N N . THR A 1 411 ? -3.762 23.484 -0.296 1 93.62 411 THR A N 1
ATOM 2984 C CA . THR A 1 411 ? -5.109 23.844 -0.727 1 93.62 411 THR A CA 1
ATOM 2985 C C . THR A 1 411 ? -5.215 23.812 -2.248 1 93.62 411 THR A C 1
ATOM 2987 O O . THR A 1 411 ? -6.246 23.406 -2.793 1 93.62 411 THR A O 1
ATOM 2990 N N . THR A 1 412 ? -4.113 24.188 -2.943 1 95.38 412 THR A N 1
ATOM 2991 C CA . THR A 1 412 ? -4.18 24.172 -4.398 1 95.38 412 THR A CA 1
ATOM 2992 C C . THR A 1 412 ? -4.125 22.75 -4.93 1 95.38 412 THR A C 1
ATOM 2994 O O . THR A 1 412 ? -4.758 22.422 -5.941 1 95.38 412 THR A O 1
ATOM 2997 N N . ALA A 1 413 ? -3.355 21.906 -4.219 1 96.56 413 ALA A N 1
ATOM 2998 C CA . ALA A 1 413 ? -3.361 20.5 -4.594 1 96.56 413 ALA A CA 1
ATOM 2999 C C . ALA A 1 413 ? -4.746 19.875 -4.402 1 96.56 413 ALA A C 1
ATOM 3001 O O . ALA A 1 413 ? -5.258 19.203 -5.293 1 96.56 413 ALA A O 1
ATOM 3002 N N . LEU A 1 414 ? -5.355 20.156 -3.312 1 98.12 414 LEU A N 1
ATOM 3003 C CA . LEU A 1 414 ? -6.641 19.547 -2.977 1 98.12 414 LEU A CA 1
ATOM 3004 C C . LEU A 1 414 ? -7.746 20.094 -3.875 1 98.12 414 LEU A C 1
ATOM 3006 O O . LEU A 1 414 ? -8.633 19.359 -4.293 1 98.12 414 LEU A O 1
ATOM 3010 N N . MET A 1 415 ? -7.719 21.391 -4.176 1 97.62 415 MET A N 1
ATOM 3011 C CA . MET A 1 415 ? -8.742 21.953 -5.059 1 97.62 415 MET A CA 1
ATOM 3012 C C . MET A 1 415 ? -8.734 21.25 -6.41 1 97.62 415 MET A C 1
ATOM 3014 O O . MET A 1 415 ? -9.797 20.953 -6.965 1 97.62 415 MET A O 1
ATOM 3018 N N . GLN A 1 416 ? -7.566 21 -6.906 1 98 416 GLN A N 1
ATOM 3019 C CA . GLN A 1 416 ? -7.449 20.422 -8.234 1 98 416 GLN A CA 1
ATOM 3020 C C . GLN A 1 416 ? -7.863 18.938 -8.227 1 98 416 GLN A C 1
ATOM 3022 O O . GLN A 1 416 ? -8.555 18.484 -9.133 1 98 416 GLN A O 1
ATOM 3027 N N . VAL A 1 417 ? -7.477 18.188 -7.227 1 98.31 417 VAL A N 1
ATOM 3028 C CA . VAL A 1 417 ? -7.863 16.781 -7.125 1 98.31 417 VAL A CA 1
ATOM 3029 C C . VAL A 1 417 ? -9.375 16.688 -6.953 1 98.31 417 VAL A C 1
ATOM 3031 O O . VAL A 1 417 ? -10.016 15.828 -7.578 1 98.31 417 VAL A O 1
ATOM 3034 N N . LEU A 1 418 ? -9.93 17.531 -6.141 1 98.5 418 LEU A N 1
ATOM 3035 C CA . LEU A 1 418 ? -11.367 17.5 -5.902 1 98.5 418 LEU A CA 1
ATOM 3036 C C . LEU A 1 418 ? -12.133 17.969 -7.137 1 98.5 418 LEU A C 1
ATOM 3038 O O . LEU A 1 418 ? -13.234 17.484 -7.41 1 98.5 418 LEU A O 1
ATOM 3042 N N . ALA A 1 419 ? -11.586 18.891 -7.914 1 98 419 ALA A N 1
ATOM 3043 C CA . ALA A 1 419 ? -12.188 19.25 -9.195 1 98 419 ALA A CA 1
ATOM 3044 C C . ALA A 1 419 ? -12.281 18.047 -10.125 1 98 419 ALA A C 1
ATOM 3046 O O . ALA A 1 419 ? -13.328 17.812 -10.734 1 98 419 ALA A O 1
ATOM 3047 N N . HIS A 1 420 ? -11.234 17.328 -10.211 1 97.25 420 HIS A N 1
ATOM 3048 C CA . HIS A 1 420 ? -11.18 16.156 -11.094 1 97.25 420 HIS A CA 1
ATOM 3049 C C . HIS A 1 420 ? -12.117 15.062 -10.602 1 97.25 420 HIS A C 1
ATOM 3051 O O . HIS A 1 420 ? -12.875 14.484 -11.391 1 97.25 420 HIS A O 1
ATOM 3057 N N . TYR A 1 421 ? -12.109 14.797 -9.344 1 97.62 421 TYR A N 1
ATOM 3058 C CA . TYR A 1 421 ? -12.828 13.648 -8.812 1 97.62 421 TYR A CA 1
ATOM 3059 C C . TYR A 1 421 ? -14.305 13.969 -8.617 1 97.62 421 TYR A C 1
ATOM 3061 O O . TYR A 1 421 ? -15.18 13.18 -8.992 1 97.62 421 TYR A O 1
ATOM 3069 N N . CYS A 1 422 ? -14.586 15.109 -8.047 1 97.44 422 CYS A N 1
ATOM 3070 C CA . CYS A 1 422 ? -15.953 15.414 -7.641 1 97.44 422 CYS A CA 1
ATOM 3071 C C . CYS A 1 422 ? -16.703 16.109 -8.766 1 97.44 422 CYS A C 1
ATOM 3073 O O . CYS A 1 422 ? -17.875 15.812 -9.008 1 97.44 422 CYS A O 1
ATOM 3075 N N . LEU A 1 423 ? -16.094 16.984 -9.484 1 96.12 423 LEU A N 1
ATOM 3076 C CA . LEU A 1 423 ? -16.812 17.734 -10.516 1 96.12 423 LEU A CA 1
ATOM 3077 C C . LEU A 1 423 ? -16.766 17 -11.852 1 96.12 423 LEU A C 1
ATOM 3079 O O . LEU A 1 423 ? -17.781 16.875 -12.531 1 96.12 423 LEU A O 1
ATOM 3083 N N . GLU A 1 424 ? -15.547 16.547 -12.164 1 95.25 424 GLU A N 1
ATOM 3084 C CA . GLU A 1 424 ? -15.383 15.898 -13.461 1 95.25 424 GLU A CA 1
ATOM 3085 C C . GLU A 1 424 ? -15.656 14.398 -13.367 1 95.25 424 GLU A C 1
ATOM 3087 O O . GLU A 1 424 ? -15.766 13.719 -14.391 1 95.25 424 GLU A O 1
ATOM 3092 N N . GLU A 1 425 ? -15.695 13.844 -12.156 1 93.75 425 GLU A N 1
ATOM 3093 C CA . GLU A 1 425 ? -16.047 12.453 -11.883 1 93.75 425 GLU A CA 1
ATOM 3094 C C . GLU A 1 425 ? -15.039 11.492 -12.523 1 93.75 425 GLU A C 1
ATOM 3096 O O . GLU A 1 425 ? -15.422 10.5 -13.133 1 93.75 425 GLU A O 1
ATOM 3101 N N . ARG A 1 426 ? -13.789 11.898 -12.438 1 93 426 ARG A N 1
ATOM 3102 C CA . ARG A 1 426 ? -12.711 11.016 -12.859 1 93 426 ARG A CA 1
ATOM 3103 C C . ARG A 1 426 ? -12.398 9.984 -11.781 1 93 426 ARG A C 1
ATOM 3105 O O . ARG A 1 426 ? -12.719 10.188 -10.609 1 93 426 ARG A O 1
ATOM 3112 N N . PRO A 1 427 ? -11.789 8.805 -12.18 1 91.75 427 PRO A N 1
ATOM 3113 C CA . PRO A 1 427 ? -11.359 7.836 -11.18 1 91.75 427 PRO A CA 1
ATOM 3114 C C . PRO A 1 427 ? -10.383 8.43 -10.164 1 91.75 427 PRO A C 1
ATOM 3116 O O . PRO A 1 427 ? -9.609 9.328 -10.5 1 91.75 427 PRO A O 1
ATOM 3119 N N . LEU A 1 428 ? -10.414 7.906 -8.984 1 94.69 428 LEU A N 1
ATOM 3120 C CA . LEU A 1 428 ? -9.719 8.492 -7.848 1 94.69 428 LEU A CA 1
ATOM 3121 C C . LEU A 1 428 ? -8.219 8.602 -8.125 1 94.69 428 LEU A C 1
ATOM 3123 O O . LEU A 1 428 ? -7.633 9.672 -7.98 1 94.69 428 LEU A O 1
ATOM 3127 N N . GLN A 1 429 ? -7.602 7.48 -8.516 1 93.25 429 GLN A N 1
ATOM 3128 C CA . GLN A 1 429 ? -6.156 7.508 -8.727 1 93.25 429 GLN A CA 1
ATOM 3129 C C . GLN A 1 429 ? -5.781 8.445 -9.875 1 93.25 429 GLN A C 1
ATOM 3131 O O . GLN A 1 429 ? -4.762 9.133 -9.812 1 93.25 429 GLN A O 1
ATOM 3136 N N . GLU A 1 430 ? -6.547 8.461 -10.922 1 91.25 430 GLU A N 1
ATOM 3137 C CA . GLU A 1 430 ? -6.32 9.391 -12.031 1 91.25 430 GLU A CA 1
ATOM 3138 C C . GLU A 1 430 ? -6.371 10.836 -11.555 1 91.25 430 GLU A C 1
ATOM 3140 O O . GLU A 1 430 ? -5.586 11.672 -12.016 1 91.25 430 GLU A O 1
ATOM 3145 N N . SER A 1 431 ? -7.309 11.141 -10.703 1 95.88 431 SER A N 1
ATOM 3146 C CA . SER A 1 431 ? -7.449 12.492 -10.156 1 95.88 431 SER A CA 1
ATOM 3147 C C . SER A 1 431 ? -6.215 12.891 -9.352 1 95.88 431 SER A C 1
ATOM 3149 O O . SER A 1 431 ? -5.773 14.039 -9.422 1 95.88 431 SER A O 1
ATOM 3151 N N . VAL A 1 432 ? -5.656 11.961 -8.609 1 95.5 432 VAL A N 1
ATOM 3152 C CA . VAL A 1 432 ? -4.473 12.219 -7.785 1 95.5 432 VAL A CA 1
ATOM 3153 C C . VAL A 1 432 ? -3.244 12.352 -8.68 1 95.5 432 VAL A C 1
ATOM 3155 O O . VAL A 1 432 ? -2.367 13.18 -8.422 1 95.5 432 VAL A O 1
ATOM 3158 N N . ASP A 1 433 ? -3.215 11.656 -9.781 1 92.56 433 ASP A N 1
ATOM 3159 C CA . ASP A 1 433 ? -2.053 11.609 -10.664 1 92.56 433 ASP A CA 1
ATOM 3160 C C . ASP A 1 433 ? -2.002 12.836 -11.57 1 92.56 433 ASP A C 1
ATOM 3162 O O . ASP A 1 433 ? -0.948 13.172 -12.117 1 92.56 433 ASP A O 1
ATOM 3166 N N . ALA A 1 434 ? -3.115 13.461 -11.773 1 93.94 434 ALA A N 1
ATOM 3167 C CA . ALA A 1 434 ? -3.203 14.547 -12.75 1 93.94 434 ALA A CA 1
ATOM 3168 C C . ALA A 1 434 ? -2.178 15.633 -12.453 1 93.94 434 ALA A C 1
ATOM 3170 O O . ALA A 1 434 ? -1.889 15.93 -11.289 1 93.94 434 ALA A O 1
ATOM 3171 N N . PRO A 1 435 ? -1.612 16.266 -13.547 1 94.38 435 PRO A N 1
ATOM 3172 C CA . PRO A 1 435 ? -0.663 17.359 -13.344 1 94.38 435 PRO A CA 1
ATOM 3173 C C . PRO A 1 435 ? -1.282 18.547 -12.602 1 94.38 435 PRO A C 1
ATOM 3175 O O . PRO A 1 435 ? -2.498 18.75 -12.656 1 94.38 435 PRO A O 1
ATOM 3178 N N . ARG A 1 436 ? -0.435 19.328 -11.945 1 96.25 436 ARG A N 1
ATOM 3179 C CA . ARG A 1 436 ? -0.965 20.375 -11.086 1 96.25 436 ARG A CA 1
ATOM 3180 C C . ARG A 1 436 ? -0.338 21.734 -11.422 1 96.25 436 ARG A C 1
ATOM 3182 O O . ARG A 1 436 ? 0.76 21.781 -11.977 1 96.25 436 ARG A O 1
ATOM 3189 N N . LEU A 1 437 ? -1.086 22.688 -11.156 1 96.62 437 LEU A N 1
ATOM 3190 C CA . LEU A 1 437 ? -0.706 24.094 -11.258 1 96.62 437 LEU A CA 1
ATOM 3191 C C . LEU A 1 437 ? -0.715 24.766 -9.883 1 96.62 437 LEU A C 1
ATOM 3193 O O . LEU A 1 437 ? -1.56 24.438 -9.039 1 96.62 437 LEU A O 1
ATOM 3197 N N . HIS A 1 438 ? 0.212 25.672 -9.648 1 95.19 438 HIS A N 1
ATOM 3198 C CA . HIS A 1 438 ? 0.244 26.438 -8.406 1 95.19 438 HIS A CA 1
ATOM 3199 C C . HIS A 1 438 ? 0.629 27.891 -8.664 1 95.19 438 HIS A C 1
ATOM 3201 O O . HIS A 1 438 ? 1.696 28.172 -9.219 1 95.19 438 HIS A O 1
ATOM 3207 N N . VAL A 1 439 ? -0.202 28.781 -8.281 1 93.38 439 VAL A N 1
ATOM 3208 C CA . VAL A 1 439 ? 0.115 30.203 -8.297 1 93.38 439 VAL A CA 1
ATOM 3209 C C . VAL A 1 439 ? 0.739 30.609 -6.969 1 93.38 439 VAL A C 1
ATOM 3211 O O . VAL A 1 439 ? 0.098 30.516 -5.918 1 93.38 439 VAL A O 1
ATOM 3214 N N . ARG A 1 440 ? 1.955 31.047 -7.074 1 87.38 440 ARG A N 1
ATOM 3215 C CA . ARG A 1 440 ? 2.617 31.453 -5.844 1 87.38 440 ARG A CA 1
ATOM 3216 C C . ARG A 1 440 ? 1.916 32.656 -5.227 1 87.38 440 ARG A C 1
ATOM 3218 O O . ARG A 1 440 ? 1.48 33.562 -5.941 1 87.38 440 ARG A O 1
ATOM 3225 N N . PRO A 1 441 ? 1.846 32.5 -3.947 1 76.06 441 PRO A N 1
ATOM 3226 C CA . PRO A 1 441 ? 1.312 33.719 -3.303 1 76.06 441 PRO A CA 1
ATOM 3227 C C . PRO A 1 441 ? 2.287 34.875 -3.346 1 76.06 441 PRO A C 1
ATOM 3229 O O . PRO A 1 441 ? 3.502 34.688 -3.416 1 76.06 441 PRO A O 1
ATOM 3232 N N . GLY A 1 442 ? 1.823 36.094 -3.371 1 72.25 442 GLY A N 1
ATOM 3233 C CA . GLY A 1 442 ? 2.678 37.25 -3.307 1 72.25 442 GLY A CA 1
ATOM 3234 C C . GLY A 1 442 ? 2.477 38.219 -4.473 1 72.25 442 GLY A C 1
ATOM 3235 O O . GLY A 1 442 ? 1.521 38.062 -5.238 1 72.25 442 GLY A O 1
ATOM 3236 N N . ASP A 1 443 ? 3.449 39.125 -4.516 1 66.94 443 ASP A N 1
ATOM 3237 C CA . ASP A 1 443 ? 3.322 40.219 -5.461 1 66.94 443 ASP A CA 1
ATOM 3238 C C . ASP A 1 443 ? 3.684 39.781 -6.875 1 66.94 443 ASP A C 1
ATOM 3240 O O . ASP A 1 443 ? 3.023 40.156 -7.84 1 66.94 443 ASP A O 1
ATOM 3244 N N . ALA A 1 444 ? 4.664 38.969 -6.938 1 77.69 444 ALA A N 1
ATOM 3245 C CA . ALA A 1 444 ? 5.023 38.469 -8.258 1 77.69 444 ALA A CA 1
ATOM 3246 C C . ALA A 1 444 ? 4.039 37.406 -8.727 1 77.69 444 ALA A C 1
ATOM 3248 O O . ALA A 1 444 ? 3.592 36.562 -7.93 1 77.69 444 ALA A O 1
ATOM 3249 N N . PHE A 1 445 ? 3.596 37.625 -9.875 1 86.69 445 PHE A N 1
ATOM 3250 C CA . PHE A 1 445 ? 2.701 36.656 -10.461 1 86.69 445 PHE A CA 1
ATOM 3251 C C . PHE A 1 445 ? 3.496 35.5 -11.094 1 86.69 445 PHE A C 1
ATOM 3253 O O . PHE A 1 445 ? 3.922 35.625 -12.25 1 86.69 445 PHE A O 1
ATOM 3260 N N . VAL A 1 446 ? 3.709 34.438 -10.328 1 92.56 446 VAL A N 1
ATOM 3261 C CA . VAL A 1 446 ? 4.484 33.281 -10.758 1 92.56 446 VAL A CA 1
ATOM 3262 C C . VAL A 1 446 ? 3.602 32.031 -10.734 1 92.56 446 VAL A C 1
ATOM 3264 O O . VAL A 1 446 ? 2.865 31.812 -9.773 1 92.56 446 VAL A O 1
ATOM 3267 N N . ILE A 1 447 ? 3.645 31.297 -11.797 1 95.19 447 ILE A N 1
ATOM 3268 C CA . ILE A 1 447 ? 2.924 30.031 -11.883 1 95.19 447 ILE A CA 1
ATOM 3269 C C . ILE A 1 447 ? 3.918 28.875 -11.953 1 95.19 447 ILE A C 1
ATOM 3271 O O . ILE A 1 447 ? 4.746 28.812 -12.867 1 95.19 447 ILE A O 1
ATOM 3275 N N . ASP A 1 448 ? 3.896 28.016 -10.953 1 94.19 448 ASP A N 1
A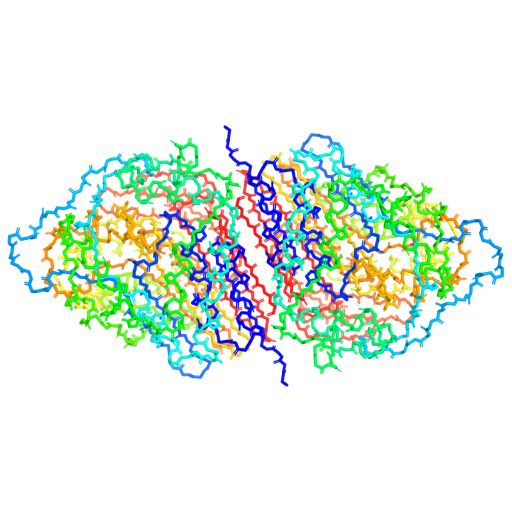TOM 3276 C CA . ASP A 1 448 ? 4.574 26.719 -11.039 1 94.19 448 ASP A CA 1
ATOM 3277 C C . ASP A 1 448 ? 3.686 25.688 -11.719 1 94.19 448 ASP A C 1
ATOM 3279 O O . ASP A 1 448 ? 2.482 25.625 -11.461 1 94.19 448 ASP A O 1
ATOM 3283 N N . THR A 1 449 ? 4.254 24.922 -12.688 1 95.62 449 THR A N 1
ATOM 3284 C CA . THR A 1 449 ? 3.443 23.953 -13.414 1 95.62 449 THR A CA 1
ATOM 3285 C C . THR A 1 449 ? 4.23 22.672 -13.664 1 95.62 449 THR A C 1
ATOM 3287 O O . THR A 1 449 ? 5.434 22.719 -13.922 1 95.62 449 THR A O 1
ATOM 3290 N N . GLU A 1 450 ? 3.564 21.562 -13.523 1 93.56 450 GLU A N 1
ATOM 3291 C CA . GLU A 1 450 ? 4.031 20.312 -14.133 1 93.56 450 GLU A CA 1
ATOM 3292 C C . GLU A 1 450 ? 3.727 20.297 -15.633 1 93.56 450 GLU A C 1
ATOM 3294 O O . GLU A 1 450 ? 3.037 21.172 -16.141 1 93.56 450 GLU A O 1
ATOM 3299 N N . PRO A 1 451 ? 4.371 19.344 -16.391 1 91.69 451 PRO A N 1
ATOM 3300 C CA . PRO A 1 451 ? 3.949 19.234 -17.781 1 91.69 451 PRO A CA 1
ATOM 3301 C C . PRO A 1 451 ? 2.455 18.953 -17.938 1 91.69 451 PRO A C 1
ATOM 3303 O O . PRO A 1 451 ? 1.988 17.875 -17.562 1 91.69 451 PRO A O 1
ATOM 3306 N N . TYR A 1 452 ? 1.758 19.938 -18.375 1 93.62 452 TYR A N 1
ATOM 3307 C CA . TYR A 1 452 ? 0.301 19.906 -18.406 1 93.62 452 TYR A CA 1
ATOM 3308 C C . TYR A 1 452 ? -0.224 20.391 -19.766 1 93.62 452 TYR A C 1
ATOM 3310 O O . TYR A 1 452 ? -0.716 21.516 -19.875 1 93.62 452 TYR A O 1
ATOM 3318 N N . PRO A 1 453 ? -0.344 19.516 -20.75 1 92.25 453 PRO A N 1
ATOM 3319 C CA . PRO A 1 453 ? -0.758 19.906 -22.094 1 92.25 453 PRO A CA 1
ATOM 3320 C C . PRO A 1 453 ? -2.117 20.609 -22.109 1 92.25 453 PRO A C 1
ATOM 3322 O O . PRO A 1 453 ? -2.307 21.594 -22.828 1 92.25 453 PRO A O 1
ATOM 3325 N N . ALA A 1 454 ? -3.016 20.156 -21.328 1 92.75 454 ALA A N 1
ATOM 3326 C CA . ALA A 1 454 ? -4.367 20.703 -21.328 1 92.75 454 ALA A CA 1
ATOM 3327 C C . ALA A 1 454 ? -4.375 22.141 -20.828 1 92.75 454 ALA A C 1
ATOM 3329 O O . ALA A 1 454 ? -5.348 22.875 -21.031 1 92.75 454 ALA A O 1
ATOM 3330 N N . ALA A 1 455 ? -3.32 22.547 -20.125 1 95.75 455 ALA A N 1
ATOM 3331 C CA . ALA A 1 455 ? -3.258 23.906 -19.562 1 95.75 455 ALA A CA 1
ATOM 3332 C C . ALA A 1 455 ? -2.393 24.812 -20.438 1 95.75 455 ALA A C 1
ATOM 3334 O O . ALA A 1 455 ? -2.203 25.984 -20.109 1 95.75 455 ALA A O 1
ATOM 3335 N N . ALA A 1 456 ? -1.896 24.344 -21.578 1 95.12 456 ALA A N 1
ATOM 3336 C CA . ALA A 1 456 ? -0.919 25.062 -22.375 1 95.12 456 ALA A CA 1
ATOM 3337 C C . ALA A 1 456 ? -1.467 26.422 -22.812 1 95.12 456 ALA A C 1
ATOM 3339 O O . ALA A 1 456 ? -0.76 27.438 -22.766 1 95.12 456 ALA A O 1
ATOM 3340 N N . GLN A 1 457 ? -2.584 26.438 -23.312 1 94.75 457 GLN A N 1
ATOM 3341 C CA . GLN A 1 457 ? -3.186 27.688 -23.797 1 94.75 457 GLN A CA 1
ATOM 3342 C C . GLN A 1 457 ? -3.334 28.688 -22.656 1 94.75 457 GLN A C 1
ATOM 3344 O O . GLN A 1 457 ? -3.039 29.875 -22.828 1 94.75 457 GLN A O 1
ATOM 3349 N N . ALA A 1 458 ? -3.836 28.234 -21.516 1 95.5 458 ALA A N 1
ATOM 3350 C CA . ALA A 1 458 ? -4.008 29.109 -20.359 1 95.5 458 ALA A CA 1
ATOM 3351 C C . ALA A 1 458 ? -2.67 29.672 -19.891 1 95.5 458 ALA A C 1
ATOM 3353 O O . ALA A 1 458 ? -2.586 30.828 -19.5 1 95.5 458 ALA A O 1
ATOM 3354 N N . LEU A 1 459 ? -1.698 28.859 -19.891 1 95.94 459 LEU A N 1
ATOM 3355 C CA . LEU A 1 459 ? -0.366 29.281 -19.453 1 95.94 459 LEU A CA 1
ATOM 3356 C C . LEU A 1 459 ? 0.232 30.297 -20.422 1 95.94 459 LEU A C 1
ATOM 3358 O O . LEU A 1 459 ? 0.843 31.281 -20.016 1 95.94 459 LEU A O 1
ATOM 3362 N N . SER A 1 460 ? 0.012 30.047 -21.719 1 94.12 460 SER A N 1
ATOM 3363 C CA . SER A 1 460 ? 0.541 30.938 -22.75 1 94.12 460 SER A CA 1
ATOM 3364 C C . SER A 1 460 ? -0.167 32.281 -22.703 1 94.12 460 SER A C 1
ATOM 3366 O O . SER A 1 460 ? 0.43 33.312 -23.031 1 94.12 460 SER A O 1
ATOM 3368 N N . ALA A 1 461 ? -1.333 32.281 -22.359 1 93.5 461 ALA A N 1
ATOM 3369 C CA . ALA A 1 461 ? -2.143 33.5 -22.344 1 93.5 461 ALA A CA 1
ATOM 3370 C C . ALA A 1 461 ? -1.896 34.312 -21.078 1 93.5 461 ALA A C 1
ATOM 3372 O O . ALA A 1 461 ? -2.314 35.469 -20.984 1 93.5 461 ALA A O 1
ATOM 3373 N N . SER A 1 462 ? -1.203 33.75 -20.188 1 91.56 462 SER A N 1
ATOM 3374 C CA . SER A 1 462 ? -0.976 34.375 -18.891 1 91.56 462 SER A CA 1
ATOM 3375 C C . SER A 1 462 ? 0.229 35.312 -18.953 1 91.56 462 SER A C 1
ATOM 3377 O O . SER A 1 462 ? 1.202 35.031 -19.656 1 91.56 462 SER A O 1
ATOM 3379 N N . ASP A 1 463 ? 0.196 36.438 -18.172 1 90.12 463 ASP A N 1
ATOM 3380 C CA . ASP A 1 463 ? 1.325 37.344 -18.047 1 90.12 463 ASP A CA 1
ATOM 3381 C C . ASP A 1 463 ? 2.252 36.938 -16.906 1 90.12 463 ASP A C 1
ATOM 3383 O O . ASP A 1 463 ? 3.16 37.688 -16.531 1 90.12 463 ASP A O 1
ATOM 3387 N N . ALA A 1 464 ? 2.041 35.781 -16.375 1 92.94 464 ALA A N 1
ATOM 3388 C CA . ALA A 1 464 ? 2.832 35.281 -15.258 1 92.94 464 ALA A CA 1
ATOM 3389 C C . ALA A 1 464 ? 4.172 34.75 -15.727 1 92.94 464 ALA A C 1
ATOM 3391 O O . ALA A 1 464 ? 4.301 34.312 -16.875 1 92.94 464 ALA A O 1
ATOM 3392 N N . THR A 1 465 ? 5.176 34.844 -14.844 1 93.75 465 THR A N 1
ATOM 3393 C CA . THR A 1 465 ? 6.367 34 -15.031 1 93.75 465 THR A CA 1
ATOM 3394 C C . THR A 1 465 ? 6.047 32.531 -14.812 1 93.75 465 THR A C 1
ATOM 3396 O O . THR A 1 465 ? 5.5 32.156 -13.773 1 93.75 465 THR A O 1
ATOM 3399 N N . ILE A 1 466 ? 6.395 31.75 -15.773 1 95.38 466 ILE A N 1
ATOM 3400 C CA . ILE A 1 466 ? 6.086 30.328 -15.688 1 95.38 466 ILE A CA 1
ATOM 3401 C C . ILE A 1 466 ? 7.328 29.562 -15.242 1 95.38 466 ILE A C 1
ATOM 3403 O O . ILE A 1 466 ? 8.398 29.688 -15.844 1 95.38 466 ILE A O 1
ATOM 3407 N N . VAL A 1 467 ? 7.246 28.812 -14.188 1 93.06 467 VAL A N 1
ATOM 3408 C CA . VAL A 1 467 ? 8.297 27.922 -13.711 1 93.06 467 VAL A CA 1
ATOM 3409 C C . VAL A 1 467 ? 7.883 26.469 -13.938 1 93.06 467 VAL A C 1
ATOM 3411 O O . VAL A 1 467 ? 6.949 25.969 -13.305 1 93.06 467 VAL A O 1
ATOM 3414 N N . GLU A 1 468 ? 8.586 25.781 -14.75 1 93.19 468 GLU A N 1
ATOM 3415 C CA . GLU A 1 468 ? 8.258 24.391 -15.07 1 93.19 468 GLU A CA 1
ATOM 3416 C C . GLU A 1 468 ? 9.008 23.422 -14.156 1 93.19 468 GLU A C 1
ATOM 3418 O O . GLU A 1 468 ? 10.188 23.625 -13.859 1 93.19 468 GLU A O 1
ATOM 3423 N N . HIS A 1 469 ? 8.234 22.5 -13.656 1 90.56 469 HIS A N 1
ATOM 3424 C CA . HIS A 1 469 ? 8.797 21.422 -12.852 1 90.56 469 HIS A CA 1
ATOM 3425 C C . HIS A 1 469 ? 8.742 20.094 -13.594 1 90.56 469 HIS A C 1
ATOM 3427 O O . HIS A 1 469 ? 8.039 19.969 -14.594 1 90.56 469 HIS A O 1
ATOM 3433 N N . ASP A 1 470 ? 9.484 19.109 -13.086 1 85.38 470 ASP A N 1
ATOM 3434 C CA . ASP A 1 470 ? 9.398 17.75 -13.609 1 85.38 470 ASP A CA 1
ATOM 3435 C C . ASP A 1 470 ? 8.039 17.125 -13.305 1 85.38 470 ASP A C 1
ATOM 3437 O O . ASP A 1 470 ? 7.336 17.578 -12.398 1 85.38 470 ASP A O 1
ATOM 3441 N N . PRO A 1 471 ? 7.641 16.156 -14.109 1 85.5 471 PRO A N 1
ATOM 3442 C CA . PRO A 1 471 ? 6.391 15.461 -13.781 1 85.5 471 PRO A CA 1
ATOM 3443 C C . PRO A 1 471 ? 6.391 14.867 -12.375 1 85.5 471 PRO A C 1
ATOM 3445 O O . PRO A 1 471 ? 7.402 14.32 -11.938 1 85.5 471 PRO A O 1
ATOM 3448 N N . HIS A 1 472 ? 5.266 15.102 -11.664 1 84.25 472 HIS A N 1
ATOM 3449 C CA . HIS A 1 472 ? 5.043 14.555 -10.336 1 84.25 472 HIS A CA 1
ATOM 3450 C C . HIS A 1 472 ? 6.102 15.039 -9.352 1 84.25 472 HIS A C 1
ATOM 3452 O O . HIS A 1 472 ? 6.707 14.242 -8.641 1 84.25 472 HIS A O 1
ATOM 3458 N N . SER A 1 473 ? 6.297 16.297 -9.391 1 84 473 SER A N 1
ATOM 3459 C CA . SER A 1 473 ? 7.227 16.953 -8.477 1 84 473 SER A CA 1
ATOM 3460 C C . SER A 1 473 ? 6.652 17.047 -7.066 1 84 473 SER A C 1
ATOM 3462 O O . SER A 1 473 ? 5.488 17.406 -6.887 1 84 473 SER A O 1
ATOM 3464 N N . MET A 1 474 ? 7.473 16.766 -6.113 1 81.62 474 MET A N 1
ATOM 3465 C CA . MET A 1 474 ? 7.086 16.844 -4.707 1 81.62 474 MET A CA 1
ATOM 3466 C C . MET A 1 474 ? 6.637 18.266 -4.344 1 81.62 474 MET A C 1
ATOM 3468 O O . MET A 1 474 ? 5.934 18.453 -3.35 1 81.62 474 MET A O 1
ATOM 3472 N N . TYR A 1 475 ? 6.996 19.203 -5.176 1 84.69 475 TYR A N 1
ATOM 3473 C CA . TYR A 1 475 ? 6.629 20.594 -4.965 1 84.69 475 TYR A CA 1
ATOM 3474 C C . TYR A 1 475 ? 5.117 20.75 -4.867 1 84.69 475 TYR A C 1
ATOM 3476 O O . TYR A 1 475 ? 4.621 21.609 -4.125 1 84.69 475 TYR A O 1
ATOM 3484 N N . PHE A 1 476 ? 4.395 19.859 -5.496 1 89.5 476 PHE A N 1
ATOM 3485 C CA . PHE A 1 476 ? 2.959 20.047 -5.66 1 89.5 476 PHE A CA 1
ATOM 3486 C C . PHE A 1 476 ? 2.182 19.219 -4.645 1 89.5 476 PHE A C 1
ATOM 3488 O O . PHE A 1 476 ? 1.014 18.891 -4.867 1 89.5 476 PHE A O 1
ATOM 3495 N N . GLY A 1 477 ? 2.764 18.844 -3.537 1 89.25 477 GLY A N 1
ATOM 3496 C CA . GLY A 1 477 ? 2.082 18.156 -2.453 1 89.25 477 GLY A CA 1
ATOM 3497 C C . GLY A 1 477 ? 2.223 16.641 -2.521 1 89.25 477 GLY A C 1
ATOM 3498 O O . GLY A 1 477 ? 3.213 16.125 -3.051 1 89.25 477 GLY A O 1
ATOM 3499 N N . GLY A 1 478 ? 1.399 15.93 -1.83 1 92.94 478 GLY A N 1
ATOM 3500 C CA . GLY A 1 478 ? 1.297 14.484 -1.724 1 92.94 478 GLY A CA 1
ATOM 3501 C C . GLY A 1 478 ? -0.049 14.023 -1.2 1 92.94 478 GLY A C 1
ATOM 3502 O O . GLY A 1 478 ? -0.17 13.641 -0.033 1 92.94 478 GLY A O 1
ATOM 3503 N N . VAL A 1 479 ? -0.978 13.992 -2.158 1 97.06 479 VAL A N 1
ATOM 3504 C CA . VAL A 1 479 ? -2.369 13.766 -1.781 1 97.06 479 VAL A CA 1
ATOM 3505 C C . VAL A 1 479 ? -2.576 12.289 -1.428 1 97.06 479 VAL A C 1
ATOM 3507 O O . VAL A 1 479 ? -2.109 11.406 -2.145 1 97.06 479 VAL A O 1
ATOM 3510 N N . GLY A 1 480 ? -3.176 11.992 -0.323 1 97.5 480 GLY A N 1
ATOM 3511 C CA . GLY A 1 480 ? -3.713 10.695 0.058 1 97.5 480 GLY A CA 1
ATOM 3512 C C . GLY A 1 480 ? -5.227 10.68 0.147 1 97.5 480 GLY A C 1
ATOM 3513 O O . GLY A 1 480 ? -5.824 11.547 0.786 1 97.5 480 GLY A O 1
ATOM 3514 N N . ALA A 1 481 ? -5.832 9.68 -0.519 1 98.44 481 ALA A N 1
ATOM 3515 C CA . ALA A 1 481 ? -7.293 9.648 -0.543 1 98.44 481 ALA A CA 1
ATOM 3516 C C . ALA A 1 481 ? -7.812 8.219 -0.416 1 98.44 481 ALA A C 1
ATOM 3518 O O . ALA A 1 481 ? -7.141 7.27 -0.822 1 98.44 481 ALA A O 1
ATOM 3519 N N . ALA A 1 482 ? -8.914 8.062 0.172 1 98.31 482 ALA A N 1
ATOM 3520 C CA . ALA A 1 482 ? -9.664 6.82 0.283 1 98.31 482 ALA A CA 1
ATOM 3521 C C . ALA A 1 482 ? -11.148 7.051 -0.002 1 98.31 482 ALA A C 1
ATOM 3523 O O . ALA A 1 482 ? -11.711 8.078 0.387 1 98.31 482 ALA A O 1
ATOM 3524 N N . THR A 1 483 ? -11.789 6.102 -0.667 1 97.75 483 THR A N 1
ATOM 3525 C CA . THR A 1 483 ? -13.195 6.305 -1.028 1 97.75 483 THR A CA 1
ATOM 3526 C C . THR A 1 483 ? -13.969 4.992 -0.941 1 97.75 483 THR A C 1
ATOM 3528 O O . THR A 1 483 ? -13.375 3.91 -0.995 1 97.75 483 THR A O 1
ATOM 3531 N N . LEU A 1 484 ? -15.164 5.102 -0.605 1 96.38 484 LEU A N 1
ATOM 3532 C CA . LEU A 1 484 ? -16.172 4.062 -0.758 1 96.38 484 LEU A CA 1
ATOM 3533 C C . LEU A 1 484 ? -17.078 4.355 -1.952 1 96.38 484 LEU A C 1
ATOM 3535 O O . LEU A 1 484 ? -17.672 5.43 -2.037 1 96.38 484 LEU A O 1
ATOM 3539 N N . LEU A 1 485 ? -17.078 3.486 -2.912 1 92.75 485 LEU A N 1
ATOM 3540 C CA . LEU A 1 485 ? -17.906 3.646 -4.102 1 92.75 485 LEU A CA 1
ATOM 3541 C C . LEU A 1 485 ? -19.297 3.049 -3.879 1 92.75 485 LEU A C 1
ATOM 3543 O O . LEU A 1 485 ? -19.516 2.307 -2.918 1 92.75 485 LEU A O 1
ATOM 3547 N N . PRO A 1 486 ? -20.156 3.434 -4.902 1 87.12 486 PRO A N 1
ATOM 3548 C CA . PRO A 1 486 ? -21.469 2.785 -4.785 1 87.12 486 PRO A CA 1
ATOM 3549 C C . PRO A 1 486 ? -21.375 1.264 -4.887 1 87.12 486 PRO A C 1
ATOM 3551 O O . PRO A 1 486 ? -20.562 0.737 -5.645 1 87.12 486 PRO A O 1
ATOM 3554 N N . GLY A 1 487 ? -22.062 0.516 -4.156 1 79.25 487 GLY A N 1
ATOM 3555 C CA . GLY A 1 487 ? -22.016 -0.937 -4.203 1 79.25 487 GLY A CA 1
ATOM 3556 C C . GLY A 1 487 ? -21.094 -1.54 -3.162 1 79.25 487 GLY A C 1
ATOM 3557 O O . GLY A 1 487 ? -21.031 -2.762 -3.012 1 79.25 487 GLY A O 1
ATOM 3558 N N . GLY A 1 488 ? -20.219 -0.628 -2.637 1 86.5 488 GLY A N 1
ATOM 3559 C CA . GLY A 1 488 ? -19.453 -1.111 -1.491 1 86.5 488 GLY A CA 1
ATOM 3560 C C . GLY A 1 488 ? -17.984 -1.282 -1.778 1 86.5 488 GLY A C 1
ATOM 3561 O O . GLY A 1 488 ? -17.219 -1.722 -0.913 1 86.5 488 GLY A O 1
ATOM 3562 N N . GLU A 1 489 ? -17.562 -0.899 -2.93 1 86.44 489 GLU A N 1
ATOM 3563 C CA . GLU A 1 489 ? -16.156 -1.013 -3.277 1 86.44 489 GLU A CA 1
ATOM 3564 C C . GLU A 1 489 ? -15.32 0.055 -2.572 1 86.44 489 GLU A C 1
ATOM 3566 O O . GLU A 1 489 ? -15.727 1.217 -2.5 1 86.44 489 GLU A O 1
ATOM 3571 N N . LEU A 1 490 ? -14.148 -0.441 -2.066 1 92.69 490 LEU A N 1
ATOM 3572 C CA . LEU A 1 490 ? -13.211 0.467 -1.419 1 92.69 490 LEU A CA 1
ATOM 3573 C C . LEU A 1 490 ? -11.977 0.682 -2.289 1 92.69 490 LEU A C 1
ATOM 3575 O O . LEU A 1 490 ? -11.484 -0.256 -2.924 1 92.69 490 LEU A O 1
ATOM 3579 N N . GLN A 1 491 ? -11.539 1.946 -2.363 1 93.62 491 GLN A N 1
ATOM 3580 C CA . GLN A 1 491 ? -10.32 2.303 -3.08 1 93.62 491 GLN A CA 1
ATOM 3581 C C . GLN A 1 491 ? -9.469 3.277 -2.27 1 93.62 491 GLN A C 1
ATOM 3583 O O . GLN A 1 491 ? -10 4.066 -1.484 1 93.62 491 GLN A O 1
ATOM 3588 N N . ALA A 1 492 ? -8.227 3.191 -2.422 1 95.5 492 ALA A N 1
ATOM 3589 C CA . ALA A 1 492 ? -7.277 4.172 -1.902 1 95.5 492 ALA A CA 1
ATOM 3590 C C . ALA A 1 492 ? -6.293 4.609 -2.984 1 95.5 492 ALA A C 1
ATOM 3592 O O . ALA A 1 492 ? -5.953 3.83 -3.875 1 95.5 492 ALA A O 1
ATOM 3593 N N . ALA A 1 493 ? -5.93 5.84 -2.93 1 94.56 493 ALA A N 1
ATOM 3594 C CA . ALA A 1 493 ? -4.988 6.398 -3.896 1 94.56 493 ALA A CA 1
ATOM 3595 C C . ALA A 1 493 ? -3.791 7.031 -3.195 1 94.56 493 ALA A C 1
ATOM 3597 O O . ALA A 1 493 ? -3.943 7.676 -2.152 1 94.56 493 ALA A O 1
ATOM 3598 N N . ALA A 1 494 ? -2.66 6.746 -3.754 1 90.12 494 ALA A N 1
ATOM 3599 C CA . ALA A 1 494 ? -1.392 7.297 -3.287 1 90.12 494 ALA A CA 1
ATOM 3600 C C . ALA A 1 494 ? -0.788 8.234 -4.328 1 90.12 494 ALA A C 1
ATOM 3602 O O . ALA A 1 494 ? -0.913 8.008 -5.531 1 90.12 494 ALA A O 1
ATOM 3603 N N . ASP A 1 495 ? -0.148 9.25 -3.84 1 92.31 495 ASP A N 1
ATOM 3604 C CA . ASP A 1 495 ? 0.447 10.258 -4.711 1 92.31 495 ASP A CA 1
ATOM 3605 C C . ASP A 1 495 ? 1.917 9.945 -4.984 1 92.31 495 ASP A C 1
ATOM 3607 O O . ASP A 1 495 ? 2.746 9.992 -4.074 1 92.31 495 ASP A O 1
ATOM 3611 N N . PRO A 1 496 ? 2.236 9.68 -6.191 1 84.19 496 PRO A N 1
ATOM 3612 C CA . PRO A 1 496 ? 3.623 9.32 -6.5 1 84.19 496 PRO A CA 1
ATOM 3613 C C . PRO A 1 496 ? 4.59 10.484 -6.316 1 84.19 496 PRO A C 1
ATOM 3615 O O . PRO A 1 496 ? 5.809 10.297 -6.387 1 84.19 496 PRO A O 1
ATOM 3618 N N . ARG A 1 497 ? 4.078 11.633 -6.102 1 87.31 497 ARG A N 1
ATOM 3619 C CA . ARG A 1 497 ? 4.914 12.805 -5.883 1 87.31 497 ARG A CA 1
ATOM 3620 C C . ARG A 1 497 ? 5.699 12.688 -4.582 1 87.31 497 ARG A C 1
ATOM 3622 O O . ARG A 1 497 ? 6.703 13.375 -4.391 1 87.31 497 ARG A O 1
ATOM 3629 N N . ARG A 1 498 ? 5.227 11.82 -3.691 1 84.81 498 ARG A N 1
ATOM 3630 C CA . ARG A 1 498 ? 5.895 11.484 -2.438 1 84.81 498 ARG A CA 1
ATOM 3631 C C . ARG A 1 498 ? 5.898 9.984 -2.203 1 84.81 498 ARG A C 1
ATOM 3633 O O . ARG A 1 498 ? 5.199 9.234 -2.895 1 84.81 498 ARG A O 1
ATOM 3640 N N . ALA A 1 499 ? 6.766 9.57 -1.29 1 85.5 499 ALA A N 1
ATOM 3641 C CA . ALA A 1 499 ? 6.586 8.203 -0.809 1 85.5 499 ALA A CA 1
ATOM 3642 C C . ALA A 1 499 ? 5.188 8 -0.229 1 85.5 499 ALA A C 1
ATOM 3644 O O . ALA A 1 499 ? 4.664 8.883 0.458 1 85.5 499 ALA A O 1
ATOM 3645 N N . ALA A 1 500 ? 4.543 6.914 -0.672 1 90.75 500 ALA A N 1
ATOM 3646 C CA . ALA A 1 500 ? 3.168 6.688 -0.238 1 90.75 500 ALA A CA 1
ATOM 3647 C C . ALA A 1 500 ? 2.793 5.211 -0.353 1 90.75 500 ALA A C 1
ATOM 3649 O O . ALA A 1 500 ? 3.457 4.449 -1.062 1 90.75 500 ALA A O 1
ATOM 3650 N N . ALA A 1 501 ? 1.807 4.898 0.371 1 93.12 501 ALA A N 1
ATOM 3651 C CA . ALA A 1 501 ? 1.313 3.525 0.359 1 93.12 501 ALA A CA 1
ATOM 3652 C C . ALA A 1 501 ? -0.2 3.484 0.551 1 93.12 501 ALA A C 1
ATOM 3654 O O . ALA A 1 501 ? -0.779 4.387 1.159 1 93.12 501 ALA A O 1
ATOM 3655 N N . THR A 1 502 ? -0.771 2.457 0.004 1 95.25 502 THR A N 1
ATOM 3656 C CA . THR A 1 502 ? -2.191 2.193 0.209 1 95.25 502 THR A CA 1
ATOM 3657 C C . THR A 1 502 ? -2.416 0.744 0.631 1 95.25 502 THR A C 1
ATOM 3659 O O . THR A 1 502 ? -1.58 -0.123 0.365 1 95.25 502 THR A O 1
ATOM 3662 N N . ALA A 1 503 ? -3.467 0.515 1.317 1 93.62 503 ALA A N 1
ATOM 3663 C CA . ALA A 1 503 ? -3.938 -0.821 1.674 1 93.62 503 ALA A CA 1
ATOM 3664 C C . ALA A 1 503 ? -5.461 -0.9 1.615 1 93.62 503 ALA A C 1
ATOM 3666 O O . ALA A 1 503 ? -6.152 0.032 2.033 1 93.62 503 ALA A O 1
ATOM 3667 N N . VAL A 1 504 ? -5.941 -1.938 1.042 1 91.56 504 VAL A N 1
ATOM 3668 C CA . VAL A 1 504 ? -7.367 -2.24 1.011 1 91.56 504 VAL A CA 1
ATOM 3669 C C . VAL A 1 504 ? -7.602 -3.676 1.477 1 91.56 504 VAL A C 1
ATOM 3671 O O . VAL A 1 504 ? -6.863 -4.586 1.095 1 91.56 504 VAL A O 1
ATOM 3674 N N . GLY A 1 505 ? -8.664 -3.945 2.34 1 85.44 505 GLY A N 1
ATOM 3675 C CA . GLY A 1 505 ? -8.945 -5.305 2.771 1 85.44 505 GLY A CA 1
ATOM 3676 C C . GLY A 1 505 ? -9.945 -5.375 3.914 1 85.44 505 GLY A C 1
ATOM 3677 O O . GLY A 1 505 ? -10.266 -4.355 4.523 1 85.44 505 GLY A O 1
ATOM 3678 N N . MET B 1 1 ? 24.531 9.312 -6.445 1 42.03 1 MET B N 1
ATOM 3679 C CA . MET B 1 1 ? 23.562 8.734 -7.371 1 42.03 1 MET B CA 1
ATOM 3680 C C . MET B 1 1 ? 22.172 8.75 -6.773 1 42.03 1 MET B C 1
ATOM 3682 O O . MET B 1 1 ? 22 8.625 -5.559 1 42.03 1 MET B O 1
ATOM 3686 N N . PRO B 1 2 ? 21.219 9.164 -7.57 1 59.78 2 PRO B N 1
ATOM 3687 C CA . PRO B 1 2 ? 19.875 9.227 -6.984 1 59.78 2 PRO B CA 1
ATOM 3688 C C . PRO B 1 2 ? 19.406 7.879 -6.445 1 59.78 2 PRO B C 1
ATOM 3690 O O . PRO B 1 2 ? 19.781 6.828 -6.98 1 59.78 2 PRO B O 1
ATOM 3693 N N . THR B 1 3 ? 19.031 7.824 -5.297 1 78.5 3 THR B N 1
ATOM 3694 C CA . THR B 1 3 ? 18.531 6.625 -4.633 1 78.5 3 THR B CA 1
ATOM 3695 C C . THR B 1 3 ? 17.469 5.938 -5.492 1 78.5 3 THR B C 1
ATOM 3697 O O . THR B 1 3 ? 16.594 6.594 -6.055 1 78.5 3 THR B O 1
ATOM 3700 N N . ARG B 1 4 ? 17.703 4.688 -5.746 1 89.06 4 ARG B N 1
ATOM 3701 C CA . ARG B 1 4 ? 16.75 3.871 -6.5 1 89.06 4 ARG B CA 1
ATOM 3702 C C . ARG B 1 4 ? 15.367 3.928 -5.875 1 89.06 4 ARG B C 1
ATOM 3704 O O . ARG B 1 4 ? 15.219 3.752 -4.664 1 89.06 4 ARG B O 1
ATOM 3711 N N . ARG B 1 5 ? 14.453 4.238 -6.727 1 91.38 5 ARG B N 1
ATOM 3712 C CA . ARG B 1 5 ? 13.055 4.223 -6.309 1 91.38 5 ARG B CA 1
ATOM 3713 C C . ARG B 1 5 ? 12.344 2.969 -6.816 1 91.38 5 ARG B C 1
ATOM 3715 O O . ARG B 1 5 ? 12.828 2.305 -7.734 1 91.38 5 ARG B O 1
ATOM 3722 N N . VAL B 1 6 ? 11.234 2.623 -6.219 1 95.56 6 VAL B N 1
ATOM 3723 C CA . VAL B 1 6 ? 10.586 1.367 -6.574 1 95.56 6 VAL B CA 1
ATOM 3724 C C . VAL B 1 6 ? 9.07 1.52 -6.457 1 95.56 6 VAL B C 1
ATOM 3726 O O . VAL B 1 6 ? 8.578 2.34 -5.676 1 95.56 6 VAL B O 1
ATOM 3729 N N . ALA B 1 7 ? 8.344 0.853 -7.293 1 96.94 7 ALA B N 1
ATOM 3730 C CA . ALA B 1 7 ? 6.918 0.582 -7.148 1 96.94 7 ALA B CA 1
ATOM 3731 C C . ALA B 1 7 ? 6.664 -0.902 -6.898 1 96.94 7 ALA B C 1
ATOM 3733 O O . ALA B 1 7 ? 7.191 -1.758 -7.613 1 96.94 7 ALA B O 1
ATOM 3734 N N . VAL B 1 8 ? 5.891 -1.217 -5.859 1 98.06 8 VAL B N 1
ATOM 3735 C CA . VAL B 1 8 ? 5.594 -2.592 -5.473 1 98.06 8 VAL B CA 1
ATOM 3736 C C . VAL B 1 8 ? 4.086 -2.783 -5.352 1 98.06 8 VAL B C 1
ATOM 3738 O O . VAL B 1 8 ? 3.404 -1.997 -4.691 1 98.06 8 VAL B O 1
ATOM 3741 N N . ALA B 1 9 ? 3.551 -3.738 -5.988 1 98.19 9 ALA B N 1
ATOM 3742 C CA . ALA B 1 9 ? 2.209 -4.258 -5.73 1 98.19 9 ALA B CA 1
ATOM 3743 C C . ALA B 1 9 ? 2.27 -5.652 -5.113 1 98.19 9 ALA B C 1
ATOM 3745 O O . ALA B 1 9 ? 2.906 -6.555 -5.66 1 98.19 9 ALA B O 1
ATOM 3746 N N . ALA B 1 10 ? 1.641 -5.809 -3.994 1 97.19 10 ALA B N 1
ATOM 3747 C CA . ALA B 1 10 ? 1.74 -7.062 -3.246 1 97.19 10 ALA B CA 1
ATOM 3748 C C . ALA B 1 10 ? 0.411 -7.41 -2.584 1 97.19 10 ALA B C 1
ATOM 3750 O O . ALA B 1 10 ? -0.507 -6.59 -2.547 1 97.19 10 ALA B O 1
ATOM 3751 N N . PRO B 1 11 ? 0.293 -8.625 -2.066 1 94.62 11 PRO B N 1
ATOM 3752 C CA . PRO B 1 11 ? -0.972 -9.086 -1.487 1 94.62 11 PRO B CA 1
ATOM 3753 C C . PRO B 1 11 ? -1.34 -8.336 -0.207 1 94.62 11 PRO B C 1
ATOM 3755 O O . PRO B 1 11 ? -2.508 -8.328 0.192 1 94.62 11 PRO B O 1
ATOM 3758 N N . ASN B 1 12 ? -0.396 -7.746 0.462 1 93.88 12 ASN B N 1
ATOM 3759 C CA . ASN B 1 12 ? -0.664 -6.969 1.666 1 93.88 12 ASN B CA 1
ATOM 3760 C C . ASN B 1 12 ? 0.442 -5.953 1.934 1 93.88 12 ASN B C 1
ATOM 3762 O O . ASN B 1 12 ? 1.469 -5.953 1.252 1 93.88 12 ASN B O 1
ATOM 3766 N N . ALA B 1 13 ? 0.217 -5.148 2.939 1 94.75 13 ALA B N 1
ATOM 3767 C CA . ALA B 1 13 ? 1.112 -4.016 3.172 1 94.75 13 ALA B CA 1
ATOM 3768 C C . ALA B 1 13 ? 2.445 -4.48 3.75 1 94.75 13 ALA B C 1
ATOM 3770 O O . ALA B 1 13 ? 3.488 -3.875 3.488 1 94.75 13 ALA B O 1
ATOM 3771 N N . LEU B 1 14 ? 2.494 -5.547 4.523 1 96.25 14 LEU B N 1
ATOM 3772 C CA . LEU B 1 14 ? 3.748 -6.086 5.039 1 96.25 14 LEU B CA 1
ATOM 3773 C C . LEU B 1 14 ? 4.664 -6.516 3.898 1 96.25 14 LEU B C 1
ATOM 3775 O O . LEU B 1 14 ? 5.867 -6.238 3.924 1 96.25 14 LEU B O 1
ATOM 3779 N N . ALA B 1 15 ? 4.043 -7.203 2.977 1 97.75 15 ALA B N 1
ATOM 3780 C CA . ALA B 1 15 ? 4.801 -7.652 1.812 1 97.75 15 ALA B CA 1
ATOM 3781 C C . ALA B 1 15 ? 5.297 -6.469 0.987 1 97.75 15 ALA B C 1
ATOM 3783 O O . ALA B 1 15 ? 6.438 -6.461 0.523 1 97.75 15 ALA B O 1
ATOM 3784 N N . ALA B 1 16 ? 4.445 -5.484 0.785 1 97.25 16 ALA B N 1
ATOM 3785 C CA . ALA B 1 16 ? 4.852 -4.289 0.05 1 97.25 16 ALA B CA 1
ATOM 3786 C C . ALA B 1 16 ? 6.008 -3.58 0.751 1 97.25 16 ALA B C 1
ATOM 3788 O O . ALA B 1 16 ? 6.941 -3.104 0.098 1 97.25 16 ALA B O 1
ATOM 3789 N N . GLN B 1 17 ? 5.934 -3.486 2.043 1 96.25 17 GLN B N 1
ATOM 3790 C CA . GLN B 1 17 ? 7 -2.871 2.83 1 96.25 17 GLN B CA 1
ATOM 3791 C C . GLN B 1 17 ? 8.32 -3.613 2.646 1 96.25 17 GLN B C 1
ATOM 3793 O O . GLN B 1 17 ? 9.375 -2.99 2.527 1 96.25 17 GLN B O 1
ATOM 3798 N N . ALA B 1 18 ? 8.273 -4.918 2.645 1 97.81 18 ALA B N 1
ATOM 3799 C CA . ALA B 1 18 ? 9.477 -5.719 2.451 1 97.81 18 ALA B CA 1
ATOM 3800 C C . ALA B 1 18 ? 10.148 -5.387 1.121 1 97.81 18 ALA B C 1
ATOM 3802 O O . ALA B 1 18 ? 11.367 -5.254 1.051 1 97.81 18 ALA B O 1
ATOM 3803 N N . GLY B 1 19 ? 9.336 -5.316 0.101 1 97.94 19 GLY B N 1
ATOM 3804 C CA . GLY B 1 19 ? 9.875 -4.938 -1.192 1 97.94 19 GLY B CA 1
ATOM 3805 C C . GLY B 1 19 ? 10.547 -3.578 -1.183 1 97.94 19 GLY B C 1
ATOM 3806 O O . GLY B 1 19 ? 11.648 -3.418 -1.722 1 97.94 19 GLY B O 1
ATOM 3807 N N . SER B 1 20 ? 9.922 -2.611 -0.571 1 95.06 20 SER B N 1
ATOM 3808 C CA . SER B 1 20 ? 10.477 -1.265 -0.468 1 95.06 20 SER B CA 1
ATOM 3809 C C . SER B 1 20 ? 11.781 -1.259 0.327 1 95.06 20 SER B C 1
ATOM 3811 O O . SER B 1 20 ? 12.758 -0.635 -0.083 1 95.06 20 SER B O 1
ATOM 3813 N N . ASP B 1 21 ? 11.789 -1.948 1.436 1 95.69 21 ASP B N 1
ATOM 3814 C CA . ASP B 1 21 ? 12.953 -1.994 2.314 1 95.69 21 ASP B CA 1
ATOM 3815 C C . ASP B 1 21 ? 14.172 -2.543 1.58 1 95.69 21 ASP B C 1
ATOM 3817 O O . ASP B 1 21 ? 15.273 -1.998 1.7 1 95.69 21 ASP B O 1
ATOM 3821 N N . ILE B 1 22 ? 13.914 -3.59 0.85 1 97.38 22 ILE B N 1
ATOM 3822 C CA . ILE B 1 22 ? 15.023 -4.234 0.156 1 97.38 22 ILE B CA 1
ATOM 3823 C C . ILE B 1 22 ? 15.586 -3.291 -0.905 1 97.38 22 ILE B C 1
ATOM 3825 O O . ILE B 1 22 ? 16.797 -3.229 -1.108 1 97.38 22 ILE B O 1
ATOM 3829 N N . THR B 1 23 ? 14.727 -2.584 -1.533 1 95.75 23 THR B N 1
ATOM 3830 C CA . THR B 1 23 ? 15.195 -1.619 -2.525 1 95.75 23 THR B CA 1
ATOM 3831 C C . THR B 1 23 ? 16.016 -0.519 -1.864 1 95.75 23 THR B C 1
ATOM 3833 O O . THR B 1 23 ? 17.031 -0.083 -2.412 1 95.75 23 THR B O 1
ATOM 3836 N N . HIS B 1 24 ? 15.602 -0.052 -0.707 1 91.88 24 HIS B N 1
ATOM 3837 C CA . HIS B 1 24 ? 16.312 0.988 0.032 1 91.88 24 HIS B CA 1
ATOM 3838 C C . HIS B 1 24 ? 17.688 0.508 0.476 1 91.88 24 HIS B C 1
ATOM 3840 O O . HIS B 1 24 ? 18.594 1.317 0.687 1 91.88 24 HIS B O 1
ATOM 3846 N N . LEU B 1 25 ? 17.844 -0.835 0.548 1 94.5 25 LEU B N 1
ATOM 3847 C CA . LEU B 1 25 ? 19.141 -1.422 0.89 1 94.5 25 LEU B CA 1
ATOM 3848 C C . LEU B 1 25 ? 20 -1.607 -0.356 1 94.5 25 LEU B C 1
ATOM 3850 O O . LEU B 1 25 ? 21.094 -2.16 -0.281 1 94.5 25 LEU B O 1
ATOM 3854 N N . GLY B 1 26 ? 19.453 -1.192 -1.476 1 95.06 26 GLY B N 1
ATOM 3855 C CA . GLY B 1 26 ? 20.188 -1.311 -2.725 1 95.06 26 GLY B CA 1
ATOM 3856 C C . GLY B 1 26 ? 19.812 -2.543 -3.523 1 95.06 26 GLY B C 1
ATOM 3857 O O . GLY B 1 26 ? 20.484 -2.896 -4.488 1 95.06 26 GLY B O 1
ATOM 3858 N N . GLY B 1 27 ? 18.75 -3.213 -3.125 1 97.62 27 GLY B N 1
ATOM 3859 C CA . GLY B 1 27 ? 18.344 -4.434 -3.803 1 97.62 27 GLY B CA 1
ATOM 3860 C C . GLY B 1 27 ? 17.688 -4.18 -5.145 1 97.62 27 GLY B C 1
ATOM 3861 O O . GLY B 1 27 ? 17.125 -3.107 -5.371 1 97.62 27 GLY B O 1
ATOM 3862 N N . SER B 1 28 ? 17.719 -5.148 -6.004 1 98.31 28 SER B N 1
ATOM 3863 C CA . SER B 1 28 ? 17.062 -5.109 -7.305 1 98.31 28 SER B CA 1
ATOM 3864 C C . SER B 1 28 ? 15.57 -5.398 -7.172 1 98.31 28 SER B C 1
ATOM 3866 O O . SER B 1 28 ? 15.102 -5.82 -6.109 1 98.31 28 SER B O 1
ATOM 3868 N N . PRO B 1 29 ? 14.828 -5.145 -8.25 1 98.62 29 PRO B N 1
ATOM 3869 C CA . PRO B 1 29 ? 13.422 -5.551 -8.25 1 98.62 29 PRO B CA 1
ATOM 3870 C C . PRO B 1 29 ? 13.234 -7.047 -8 1 98.62 29 PRO B C 1
ATOM 3872 O O . PRO B 1 29 ? 12.234 -7.457 -7.41 1 98.62 29 PRO B O 1
ATOM 3875 N N . VAL B 1 30 ? 14.188 -7.84 -8.391 1 98.88 30 VAL B N 1
ATOM 3876 C CA . VAL B 1 30 ? 14.125 -9.273 -8.125 1 98.88 30 VAL B CA 1
ATOM 3877 C C . VAL B 1 30 ? 14.25 -9.531 -6.629 1 98.88 30 VAL B C 1
ATOM 3879 O O . VAL B 1 30 ? 13.469 -10.297 -6.055 1 98.88 30 VAL B O 1
ATOM 3882 N N . ASP B 1 31 ? 15.242 -8.875 -6 1 98.81 31 ASP B N 1
ATOM 3883 C CA . ASP B 1 31 ? 15.383 -8.984 -4.551 1 98.81 31 ASP B CA 1
ATOM 3884 C C . ASP B 1 31 ? 14.094 -8.57 -3.84 1 98.81 31 ASP B C 1
ATOM 3886 O O . ASP B 1 31 ? 13.641 -9.25 -2.918 1 98.81 31 ASP B O 1
ATOM 3890 N N . ALA B 1 32 ? 13.578 -7.445 -4.289 1 98.75 32 ALA B N 1
ATOM 3891 C CA . ALA B 1 32 ? 12.375 -6.883 -3.684 1 98.75 32 ALA B CA 1
ATOM 3892 C C . ALA B 1 32 ? 11.188 -7.832 -3.844 1 98.75 32 ALA B C 1
ATOM 3894 O O . ALA B 1 32 ? 10.414 -8.031 -2.902 1 98.75 32 ALA B O 1
ATOM 3895 N N . ALA B 1 33 ? 11.023 -8.398 -4.992 1 98.88 33 ALA B N 1
ATOM 3896 C CA . ALA B 1 33 ? 9.906 -9.297 -5.273 1 98.88 33 ALA B CA 1
ATOM 3897 C C . ALA B 1 33 ? 10.008 -10.57 -4.445 1 98.88 33 ALA B C 1
ATOM 3899 O O . ALA B 1 33 ? 9 -11.062 -3.924 1 98.88 33 ALA B O 1
ATOM 3900 N N . ILE B 1 34 ? 11.195 -11.117 -4.371 1 98.88 34 ILE B N 1
ATOM 3901 C CA . ILE B 1 34 ? 11.398 -12.328 -3.588 1 98.88 34 ILE B CA 1
ATOM 3902 C C . ILE B 1 34 ? 11.102 -12.047 -2.117 1 98.88 34 ILE B C 1
ATOM 3904 O O . ILE B 1 34 ? 10.398 -12.82 -1.461 1 98.88 34 ILE B O 1
ATOM 3908 N N . ALA B 1 35 ? 11.609 -10.938 -1.59 1 98.81 35 ALA B N 1
ATOM 3909 C CA . ALA B 1 35 ? 11.352 -10.578 -0.198 1 98.81 35 ALA B CA 1
ATOM 3910 C C . ALA B 1 35 ? 9.852 -10.438 0.065 1 98.81 35 ALA B C 1
ATOM 3912 O O . ALA B 1 35 ? 9.344 -10.93 1.076 1 98.81 35 ALA B O 1
ATOM 3913 N N . ALA B 1 36 ? 9.211 -9.758 -0.812 1 98.69 36 ALA B N 1
ATOM 3914 C CA . ALA B 1 36 ? 7.77 -9.57 -0.675 1 98.69 36 ALA B CA 1
ATOM 3915 C C . ALA B 1 36 ? 7.035 -10.906 -0.696 1 98.69 36 ALA B C 1
ATOM 3917 O O . ALA B 1 36 ? 6.105 -11.125 0.083 1 98.69 36 ALA B O 1
ATOM 3918 N N . MET B 1 37 ? 7.414 -11.789 -1.569 1 98.69 37 MET B N 1
ATOM 3919 C CA . MET B 1 37 ? 6.762 -13.094 -1.663 1 98.69 37 MET B CA 1
ATOM 3920 C C . MET B 1 37 ?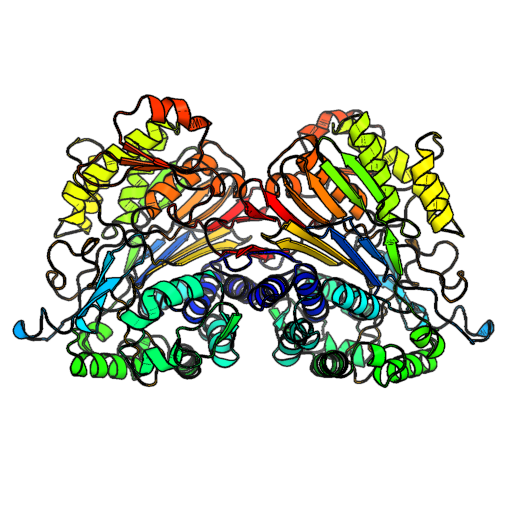 7.035 -13.93 -0.417 1 98.69 37 MET B C 1
ATOM 3922 O O . MET B 1 37 ? 6.148 -14.633 0.07 1 98.69 37 MET B O 1
ATOM 3926 N N . LEU B 1 38 ? 8.25 -13.875 0.083 1 98.69 38 LEU B N 1
ATOM 3927 C CA . LEU B 1 38 ? 8.57 -14.617 1.298 1 98.69 38 LEU B CA 1
ATOM 3928 C C . LEU B 1 38 ? 7.711 -14.141 2.465 1 98.69 38 LEU B C 1
ATOM 3930 O O . LEU B 1 38 ? 7.234 -14.945 3.264 1 98.69 38 LEU B O 1
ATOM 3934 N N . VAL B 1 39 ? 7.531 -12.828 2.561 1 98.38 39 VAL B N 1
ATOM 3935 C CA . VAL B 1 39 ? 6.648 -12.289 3.596 1 98.38 39 VAL B CA 1
ATOM 3936 C C . VAL B 1 39 ? 5.223 -12.781 3.361 1 98.38 39 VAL B C 1
ATOM 3938 O O . VAL B 1 39 ? 4.496 -13.078 4.312 1 98.38 39 VAL B O 1
ATOM 3941 N N . THR B 1 40 ? 4.824 -12.859 2.148 1 97.56 40 THR B N 1
ATOM 3942 C CA . THR B 1 40 ? 3.494 -13.344 1.801 1 97.56 40 THR B CA 1
ATOM 3943 C C . THR B 1 40 ? 3.311 -14.789 2.26 1 97.56 40 THR B C 1
ATOM 3945 O O . THR B 1 40 ? 2.246 -15.156 2.764 1 97.56 40 THR B O 1
ATOM 3948 N N . TYR B 1 41 ? 4.355 -15.617 2.123 1 97.19 41 TYR B N 1
ATOM 3949 C CA . TYR B 1 41 ? 4.293 -17 2.574 1 97.19 41 TYR B CA 1
ATOM 3950 C C . TYR B 1 41 ? 3.979 -17.078 4.062 1 97.19 41 TYR B C 1
ATOM 3952 O O . TYR B 1 41 ? 3.344 -18.031 4.523 1 97.19 41 TYR B O 1
ATOM 3960 N N . VAL B 1 42 ? 4.391 -16.078 4.781 1 97.56 42 VAL B N 1
ATOM 3961 C CA . VAL B 1 42 ? 4.199 -16.062 6.23 1 97.56 42 VAL B CA 1
ATOM 3962 C C . VAL B 1 42 ? 2.84 -15.453 6.562 1 97.56 42 VAL B C 1
ATOM 3964 O O . VAL B 1 42 ? 2.082 -16.016 7.359 1 97.56 42 VAL B O 1
ATOM 3967 N N . SER B 1 43 ? 2.508 -14.391 5.863 1 96.19 43 SER B N 1
ATOM 3968 C CA . SER B 1 43 ? 1.42 -13.523 6.301 1 96.19 43 SER B CA 1
ATOM 3969 C C . SER B 1 43 ? 0.099 -13.922 5.656 1 96.19 43 SER B C 1
ATOM 3971 O O . SER B 1 43 ? -0.962 -13.422 6.035 1 96.19 43 SER B O 1
ATOM 3973 N N . GLU B 1 44 ? 0.131 -14.836 4.699 1 94.44 44 GLU B N 1
ATOM 3974 C CA . GLU B 1 44 ? -1.091 -15.281 4.039 1 94.44 44 GLU B CA 1
ATOM 3975 C C . GLU B 1 44 ? -1.263 -16.797 4.16 1 94.44 44 GLU B C 1
ATOM 3977 O O . GLU B 1 44 ? -1.345 -17.5 3.154 1 94.44 44 GLU B O 1
ATOM 3982 N N . PRO B 1 45 ? -1.414 -17.25 5.406 1 93.25 45 PRO B N 1
ATOM 3983 C CA . PRO B 1 45 ? -1.57 -18.688 5.586 1 93.25 45 PRO B CA 1
ATOM 3984 C C . PRO B 1 45 ? -2.814 -19.234 4.887 1 93.25 45 PRO B C 1
ATOM 3986 O O . PRO B 1 45 ? -3.883 -18.625 4.953 1 93.25 45 PRO B O 1
ATOM 3989 N N . GLY B 1 46 ? -2.605 -20.344 4.25 1 88.62 46 GLY B N 1
ATOM 3990 C CA . GLY B 1 46 ? -3.709 -20.969 3.539 1 88.62 46 GLY B CA 1
ATOM 3991 C C . GLY B 1 46 ? -3.83 -20.5 2.1 1 88.62 46 GLY B C 1
ATOM 3992 O O . GLY B 1 46 ? -4.184 -21.281 1.216 1 88.62 46 GLY B O 1
ATOM 3993 N N . VAL B 1 47 ? -3.547 -19.266 1.836 1 88.12 47 VAL B N 1
ATOM 3994 C CA . VAL B 1 47 ? -3.625 -18.719 0.489 1 88.12 47 VAL B CA 1
ATOM 3995 C C . VAL B 1 47 ? -2.451 -19.219 -0.347 1 88.12 47 VAL B C 1
ATOM 3997 O O . VAL B 1 47 ? -2.617 -19.562 -1.519 1 88.12 47 VAL B O 1
ATOM 4000 N N . VAL B 1 48 ? -1.305 -19.203 0.254 1 92.5 48 VAL B N 1
ATOM 4001 C CA . VAL B 1 48 ? -0.09 -19.703 -0.374 1 92.5 48 VAL B CA 1
ATOM 4002 C C . VAL B 1 48 ? 0.875 -20.203 0.698 1 92.5 48 VAL B C 1
ATOM 4004 O O . VAL B 1 48 ? 0.779 -19.812 1.862 1 92.5 48 VAL B O 1
ATOM 4007 N N . SER B 1 49 ? 1.721 -21.156 0.327 1 92 49 SER B N 1
ATOM 4008 C CA . SER B 1 49 ? 2.678 -21.688 1.291 1 92 49 SER B CA 1
ATOM 4009 C C . SER B 1 49 ? 4.078 -21.766 0.691 1 92 49 SER B C 1
ATOM 4011 O O . SER B 1 49 ? 4.238 -21.734 -0.531 1 92 49 SER B O 1
ATOM 4013 N N . ALA B 1 50 ? 5.023 -21.906 1.552 1 90.56 50 ALA B N 1
ATOM 4014 C CA . ALA B 1 50 ? 6.438 -21.781 1.21 1 90.56 50 ALA B CA 1
ATOM 4015 C C . ALA B 1 50 ? 6.91 -22.984 0.395 1 90.56 50 ALA B C 1
ATOM 4017 O O . ALA B 1 50 ? 7.871 -22.891 -0.37 1 90.56 50 ALA B O 1
ATOM 4018 N N . LEU B 1 51 ? 6.223 -24.125 0.55 1 97.12 51 LEU B N 1
ATOM 4019 C CA . LEU B 1 51 ? 6.656 -25.297 -0.207 1 97.12 51 LEU B CA 1
ATOM 4020 C C . LEU B 1 51 ? 5.832 -25.453 -1.48 1 97.12 51 LEU B C 1
ATOM 4022 O O . LEU B 1 51 ? 5.312 -26.547 -1.759 1 97.12 51 LEU B O 1
ATOM 4026 N N . GLY B 1 52 ? 5.73 -24.375 -2.217 1 96.38 52 GLY B N 1
ATOM 4027 C CA . GLY B 1 52 ? 5.023 -24.359 -3.488 1 96.38 52 GLY B CA 1
ATOM 4028 C C . GLY B 1 52 ? 5.941 -24.172 -4.68 1 96.38 52 GLY B C 1
ATOM 4029 O O . GLY B 1 52 ? 7.125 -24.516 -4.617 1 96.38 52 GLY B O 1
ATOM 4030 N N . GLY B 1 53 ? 5.316 -23.875 -5.84 1 96.94 53 GLY B N 1
ATOM 4031 C CA . GLY B 1 53 ? 6.016 -23.516 -7.059 1 96.94 53 GLY B CA 1
ATOM 4032 C C . GLY B 1 53 ? 5.906 -22.031 -7.387 1 96.94 53 GLY B C 1
ATOM 4033 O O . GLY B 1 53 ? 5.094 -21.328 -6.789 1 96.94 53 GLY B O 1
ATOM 4034 N N . ALA B 1 54 ? 6.742 -21.625 -8.266 1 98.06 54 ALA B N 1
ATOM 4035 C CA . ALA B 1 54 ? 6.707 -20.219 -8.656 1 98.06 54 ALA B CA 1
ATOM 4036 C C . ALA B 1 54 ? 7.27 -20.016 -10.062 1 98.06 54 ALA B C 1
ATOM 4038 O O . ALA B 1 54 ? 8.016 -20.859 -10.562 1 98.06 54 ALA B O 1
ATOM 4039 N N . PHE B 1 55 ? 6.816 -18.969 -10.664 1 98.44 55 PHE B N 1
ATOM 4040 C CA . PHE B 1 55 ? 7.477 -18.406 -11.828 1 98.44 55 PHE B CA 1
ATOM 4041 C C . PHE B 1 55 ? 7.969 -16.984 -11.539 1 98.44 55 PHE B C 1
ATOM 4043 O O . PHE B 1 55 ? 7.23 -16.172 -10.977 1 98.44 55 PHE B O 1
ATOM 4050 N N . VAL B 1 56 ? 9.227 -16.766 -11.836 1 98.81 56 VAL B N 1
ATOM 4051 C CA . VAL B 1 56 ? 9.812 -15.43 -11.719 1 98.81 56 VAL B CA 1
ATOM 4052 C C . VAL B 1 56 ? 10.102 -14.875 -13.117 1 98.81 56 VAL B C 1
ATOM 4054 O O . VAL B 1 56 ? 10.984 -15.367 -13.82 1 98.81 56 VAL B O 1
ATOM 4057 N N . ASN B 1 57 ? 9.344 -13.891 -13.531 1 98.88 57 ASN B N 1
ATOM 4058 C CA . ASN B 1 57 ? 9.539 -13.219 -14.812 1 98.88 57 ASN B CA 1
ATOM 4059 C C . ASN B 1 57 ? 10.297 -11.906 -14.648 1 98.88 57 ASN B C 1
ATOM 4061 O O . ASN B 1 57 ? 9.805 -10.977 -14 1 98.88 57 ASN B O 1
ATOM 4065 N N . VAL B 1 58 ? 11.469 -11.805 -15.289 1 98.88 58 VAL B N 1
ATOM 4066 C CA . VAL B 1 58 ? 12.336 -10.648 -15.117 1 98.88 58 VAL B CA 1
ATOM 4067 C C . VAL B 1 58 ? 12.633 -10.023 -16.484 1 98.88 58 VAL B C 1
ATOM 4069 O O . VAL B 1 58 ? 13.039 -10.711 -17.422 1 98.88 58 VAL B O 1
ATOM 4072 N N . TRP B 1 59 ? 12.391 -8.797 -16.609 1 98.81 59 TRP B N 1
ATOM 4073 C CA . TRP B 1 59 ? 12.938 -8.016 -17.703 1 98.81 59 TRP B CA 1
ATOM 4074 C C . TRP B 1 59 ? 13.953 -7 -17.203 1 98.81 59 TRP B C 1
ATOM 4076 O O . TRP B 1 59 ? 13.586 -5.914 -16.75 1 98.81 59 TRP B O 1
ATOM 4086 N N . PRO B 1 60 ? 15.266 -7.375 -17.328 1 98.31 60 PRO B N 1
ATOM 4087 C CA . PRO B 1 60 ? 16.297 -6.453 -16.828 1 98.31 60 PRO B CA 1
ATOM 4088 C C . PRO B 1 60 ? 16.344 -5.152 -17.641 1 98.31 60 PRO B C 1
ATOM 4090 O O . PRO B 1 60 ? 15.836 -5.09 -18.75 1 98.31 60 PRO B O 1
ATOM 4093 N N . ALA B 1 61 ? 16.922 -4.125 -17.016 1 95 61 ALA B N 1
ATOM 4094 C CA . ALA B 1 61 ? 17.031 -2.818 -17.656 1 95 61 ALA B CA 1
ATOM 4095 C C . ALA B 1 61 ? 17.781 -2.924 -18.984 1 95 61 ALA B C 1
ATOM 4097 O O . ALA B 1 61 ? 17.438 -2.238 -19.953 1 95 61 ALA B O 1
ATOM 4098 N N . ASP B 1 62 ? 18.812 -3.768 -18.828 1 92.62 62 ASP B N 1
ATOM 4099 C CA . ASP B 1 62 ? 19.625 -4.008 -20.016 1 92.62 62 ASP B CA 1
ATOM 4100 C C . ASP B 1 62 ? 19.609 -5.488 -20.391 1 92.62 62 ASP B C 1
ATOM 4102 O O . ASP B 1 62 ? 20.109 -6.328 -19.641 1 92.62 62 ASP B O 1
ATOM 4106 N N . GLY B 1 63 ? 18.859 -5.859 -21.391 1 94.38 63 GLY B N 1
ATOM 4107 C CA . GLY B 1 63 ? 18.844 -7.242 -21.844 1 94.38 63 GLY B CA 1
ATOM 4108 C C . GLY B 1 63 ? 17.453 -7.758 -22.141 1 94.38 63 GLY B C 1
ATOM 4109 O O . GLY B 1 63 ? 16.469 -7.008 -22.062 1 94.38 63 GLY B O 1
ATOM 4110 N N . ASP B 1 64 ? 17.422 -9.109 -22.391 1 97.12 64 ASP B N 1
ATOM 4111 C CA . ASP B 1 64 ? 16.172 -9.766 -22.766 1 97.12 64 ASP B CA 1
ATOM 4112 C C . ASP B 1 64 ? 15.461 -10.32 -21.531 1 97.12 64 ASP B C 1
ATOM 4114 O O . ASP B 1 64 ? 16.094 -10.594 -20.516 1 97.12 64 ASP B O 1
ATOM 4118 N N . PRO B 1 65 ? 14.156 -10.453 -21.625 1 98.31 65 PRO B N 1
ATOM 4119 C CA . PRO B 1 65 ? 13.414 -11.023 -20.484 1 98.31 65 PRO B CA 1
ATOM 4120 C C . PRO B 1 65 ? 13.703 -12.508 -20.281 1 98.31 65 PRO B C 1
ATOM 4122 O O . PRO B 1 65 ? 13.891 -13.25 -21.25 1 98.31 65 PRO B O 1
ATOM 4125 N N . VAL B 1 66 ? 13.727 -12.883 -19.062 1 98.25 66 VAL B N 1
ATOM 4126 C CA . VAL B 1 66 ? 13.977 -14.266 -18.641 1 98.25 66 VAL B CA 1
ATOM 4127 C C . VAL B 1 66 ? 12.914 -14.711 -17.641 1 98.25 66 VAL B C 1
ATOM 4129 O O . VAL B 1 66 ? 12.492 -13.93 -16.797 1 98.25 66 VAL B O 1
ATOM 4132 N N . VAL B 1 67 ? 12.492 -15.961 -17.812 1 98.62 67 VAL B N 1
ATOM 4133 C CA . VAL B 1 67 ? 11.586 -16.562 -16.844 1 98.62 67 VAL B CA 1
ATOM 4134 C C . VAL B 1 67 ? 12.289 -17.688 -16.109 1 98.62 67 VAL B C 1
ATOM 4136 O O . VAL B 1 67 ? 12.773 -18.641 -16.734 1 98.62 67 VAL B O 1
ATOM 4139 N N . ILE B 1 68 ? 12.383 -17.547 -14.82 1 98.81 68 ILE B N 1
ATOM 4140 C CA . ILE B 1 68 ? 12.844 -18.672 -14.008 1 98.81 68 ILE B CA 1
ATOM 4141 C C . ILE B 1 68 ? 11.664 -19.594 -13.688 1 98.81 68 ILE B C 1
ATOM 4143 O O . ILE B 1 68 ? 10.781 -19.219 -12.906 1 98.81 68 ILE B O 1
ATOM 4147 N N . ASP B 1 69 ? 11.656 -20.734 -14.32 1 98.31 69 ASP B N 1
ATOM 4148 C CA . ASP B 1 69 ? 10.672 -21.781 -14.055 1 98.31 69 ASP B CA 1
ATOM 4149 C C . ASP B 1 69 ? 11.031 -22.562 -12.797 1 98.31 69 ASP B C 1
ATOM 4151 O O . ASP B 1 69 ? 11.953 -23.391 -12.805 1 98.31 69 ASP B O 1
ATOM 4155 N N . ALA B 1 70 ? 10.32 -22.266 -11.766 1 98.5 70 ALA B N 1
ATOM 4156 C CA . ALA B 1 70 ? 10.492 -22.906 -10.469 1 98.5 70 ALA B CA 1
ATOM 4157 C C . ALA B 1 70 ? 9.203 -23.594 -10.023 1 98.5 70 ALA B C 1
ATOM 4159 O O . ALA B 1 70 ? 8.906 -23.656 -8.82 1 98.5 70 ALA B O 1
ATOM 4160 N N . ASN B 1 71 ? 8.398 -24 -10.969 1 96.81 71 ASN B N 1
ATOM 4161 C CA . ASN B 1 71 ? 7.156 -24.703 -10.648 1 96.81 71 ASN B CA 1
ATOM 4162 C C . ASN B 1 71 ? 7.422 -26.078 -10.07 1 96.81 71 ASN B C 1
ATOM 4164 O O . ASN B 1 71 ? 8.547 -26.578 -10.133 1 96.81 71 ASN B O 1
ATOM 4168 N N . CYS B 1 72 ? 6.426 -26.672 -9.477 1 96.75 72 CYS B N 1
ATOM 4169 C CA . CYS B 1 72 ? 6.523 -27.984 -8.852 1 96.75 72 CYS B CA 1
ATOM 4170 C C . CYS B 1 72 ? 6.668 -29.078 -9.906 1 96.75 72 CYS B C 1
ATOM 4172 O O . CYS B 1 72 ? 6.332 -28.859 -11.07 1 96.75 72 CYS B O 1
ATOM 4174 N N . GLU B 1 73 ? 7.168 -30.219 -9.508 1 96.38 73 GLU B N 1
ATOM 4175 C CA . GLU B 1 73 ? 7.273 -31.359 -10.406 1 96.38 73 GLU B CA 1
ATOM 4176 C C . GLU B 1 73 ? 6.77 -32.625 -9.734 1 96.38 73 GLU B C 1
ATOM 4178 O O . GLU B 1 73 ? 6.656 -32.688 -8.508 1 96.38 73 GLU B O 1
ATOM 4183 N N . MET B 1 74 ? 6.477 -33.594 -10.531 1 96.38 74 MET B N 1
ATOM 4184 C CA . MET B 1 74 ? 6.008 -34.875 -10.039 1 96.38 74 MET B CA 1
ATOM 4185 C C . MET B 1 74 ? 7.078 -35.562 -9.203 1 96.38 74 MET B C 1
ATOM 4187 O O . MET B 1 74 ? 8.195 -35.781 -9.672 1 96.38 74 MET B O 1
ATOM 4191 N N . PRO B 1 75 ? 6.762 -35.969 -7.91 1 98.19 75 PRO B N 1
ATOM 4192 C CA . PRO B 1 75 ? 7.719 -36.656 -7.062 1 98.19 75 PRO B CA 1
ATOM 4193 C C . PRO B 1 75 ? 7.684 -38.188 -7.277 1 98.19 75 PRO B C 1
ATOM 4195 O O . PRO B 1 75 ? 6.93 -38.656 -8.125 1 98.19 75 PRO B O 1
ATOM 4198 N N . GLY B 1 76 ? 8.633 -38.875 -6.527 1 98.12 76 GLY B N 1
ATOM 4199 C CA . GLY B 1 76 ? 8.586 -40.344 -6.484 1 98.12 76 GLY B CA 1
ATOM 4200 C C . GLY B 1 76 ? 9.852 -41 -7.004 1 98.12 76 GLY B C 1
ATOM 4201 O O . GLY B 1 76 ? 9.859 -42.188 -7.312 1 98.12 76 GLY B O 1
ATOM 4202 N N . ARG B 1 77 ? 10.844 -40.188 -7.176 1 97.31 77 ARG B N 1
ATOM 4203 C CA . ARG B 1 77 ? 12.109 -40.781 -7.613 1 97.31 77 ARG B CA 1
ATOM 4204 C C . ARG B 1 77 ? 12.57 -41.875 -6.66 1 97.31 77 ARG B C 1
ATOM 4206 O O . ARG B 1 77 ? 12.625 -41.656 -5.449 1 97.31 77 ARG B O 1
ATOM 4213 N N . GLY B 1 78 ? 12.844 -43.031 -7.277 1 96.12 78 GLY B N 1
ATOM 4214 C CA . GLY B 1 78 ? 13.391 -44.125 -6.523 1 96.12 78 GLY B CA 1
ATOM 4215 C C . GLY B 1 78 ? 12.336 -44.938 -5.801 1 96.12 78 GLY B C 1
ATOM 4216 O O . GLY B 1 78 ? 12.648 -45.969 -5.16 1 96.12 78 GLY B O 1
ATOM 4217 N N . LEU B 1 79 ? 11.109 -44.594 -5.867 1 96.88 79 LEU B N 1
ATOM 4218 C CA . LEU B 1 79 ? 10.055 -45.312 -5.168 1 96.88 79 LEU B CA 1
ATOM 4219 C C . LEU B 1 79 ? 9.445 -46.406 -6.062 1 96.88 79 LEU B C 1
ATOM 4221 O O . LEU B 1 79 ? 9.344 -46.219 -7.277 1 96.88 79 LEU B O 1
ATOM 4225 N N . PRO B 1 80 ? 9.055 -47.5 -5.461 1 95.62 80 PRO B N 1
ATOM 4226 C CA . PRO B 1 80 ? 8.32 -48.5 -6.238 1 95.62 80 PRO B CA 1
ATOM 4227 C C . PRO B 1 80 ? 6.93 -48.031 -6.648 1 95.62 80 PRO B C 1
ATOM 4229 O O . PRO B 1 80 ? 6.332 -47.219 -5.957 1 95.62 80 PRO B O 1
ATOM 4232 N N . GLN B 1 81 ? 6.414 -48.562 -7.711 1 93.19 81 GLN B N 1
ATOM 4233 C CA . GLN B 1 81 ? 5.125 -48.188 -8.266 1 93.19 81 GLN B CA 1
ATOM 4234 C C . GLN B 1 81 ? 4.008 -48.344 -7.238 1 93.19 81 GLN B C 1
ATOM 4236 O O . GLN B 1 81 ? 3.023 -47.625 -7.246 1 93.19 81 GLN B O 1
ATOM 4241 N N . SER B 1 82 ? 4.141 -49.25 -6.312 1 93.88 82 SER B N 1
ATOM 4242 C CA . SER B 1 82 ? 3.123 -49.562 -5.316 1 93.88 82 SER B CA 1
ATOM 4243 C C . SER B 1 82 ? 2.908 -48.375 -4.363 1 93.88 82 SER B C 1
ATOM 4245 O O . SER B 1 82 ? 1.891 -48.312 -3.668 1 93.88 82 SER B O 1
ATOM 4247 N N . ARG B 1 83 ? 3.812 -47.469 -4.359 1 94.88 83 ARG B N 1
ATOM 4248 C CA . ARG B 1 83 ? 3.719 -46.344 -3.463 1 94.88 83 ARG B CA 1
ATOM 4249 C C . ARG B 1 83 ? 2.811 -45.25 -4.047 1 94.88 83 ARG B C 1
ATOM 4251 O O . ARG B 1 83 ? 2.346 -44.375 -3.326 1 94.88 83 ARG B O 1
ATOM 4258 N N . PHE B 1 84 ? 2.617 -45.281 -5.32 1 94.44 84 PHE B N 1
ATOM 4259 C CA . PHE B 1 84 ? 1.822 -44.281 -6.008 1 94.44 84 PHE B CA 1
ATOM 4260 C C . PHE B 1 84 ? 0.333 -44.531 -5.801 1 94.44 84 PHE B C 1
ATOM 4262 O O . PHE B 1 84 ? -0.095 -45.688 -5.652 1 94.44 84 PHE B O 1
ATOM 4269 N N . GLY B 1 85 ? -0.481 -43.406 -5.676 1 91.31 85 GLY B N 1
ATOM 4270 C CA . GLY B 1 85 ? -1.924 -43.531 -5.52 1 91.31 85 GLY B CA 1
ATOM 4271 C C . GLY B 1 85 ? -2.367 -43.562 -4.07 1 91.31 85 GLY B C 1
ATOM 4272 O O . GLY B 1 85 ? -3.541 -43.781 -3.781 1 91.31 85 GLY B O 1
ATOM 4273 N N . HIS B 1 86 ? -1.443 -43.312 -3.189 1 91.38 86 HIS B N 1
ATOM 4274 C CA . HIS B 1 86 ? -1.749 -43.344 -1.764 1 91.38 86 HIS B CA 1
ATOM 4275 C C . HIS B 1 86 ? -1.509 -42 -1.112 1 91.38 86 HIS B C 1
ATOM 4277 O O . HIS B 1 86 ? -1.044 -41.062 -1.769 1 91.38 86 HIS B O 1
ATOM 4283 N N . GLY B 1 87 ? -1.945 -41.938 0.2 1 93.25 87 GLY B N 1
ATOM 4284 C CA . GLY B 1 87 ? -1.625 -40.75 1.013 1 93.25 87 GLY B CA 1
ATOM 4285 C C . GLY B 1 87 ? -2.5 -39.562 0.705 1 93.25 87 GLY B C 1
ATOM 4286 O O . GLY B 1 87 ? -2.109 -38.406 0.961 1 93.25 87 GLY B O 1
ATOM 4287 N N . MET B 1 88 ? -3.619 -39.812 0.107 1 94.25 88 MET B N 1
ATOM 4288 C CA . MET B 1 88 ? -4.504 -38.719 -0.263 1 94.25 88 MET B CA 1
ATOM 4289 C C . MET B 1 88 ? -5.824 -38.781 0.498 1 94.25 88 MET B C 1
ATOM 4291 O O . MET B 1 88 ? -6.324 -39.875 0.762 1 94.25 88 MET B O 1
ATOM 4295 N N . LEU B 1 89 ? -6.32 -37.688 0.877 1 94.44 89 LEU B N 1
ATOM 4296 C CA . LEU B 1 89 ? -7.594 -37.531 1.57 1 94.44 89 LEU B CA 1
ATOM 4297 C C . LEU B 1 89 ? -8.555 -36.688 0.748 1 94.44 89 LEU B C 1
ATOM 4299 O O . LEU B 1 89 ? -8.273 -35.531 0.447 1 94.44 89 LEU B O 1
ATOM 4303 N N . GLU B 1 90 ? -9.703 -37.281 0.394 1 93.62 90 GLU B N 1
ATOM 4304 C CA . GLU B 1 90 ? -10.719 -36.531 -0.343 1 93.62 90 GLU B CA 1
ATOM 4305 C C . GLU B 1 90 ? -11.523 -35.625 0.586 1 93.62 90 GLU B C 1
ATOM 4307 O O . GLU B 1 90 ? -12.047 -36.094 1.605 1 93.62 90 GLU B O 1
ATOM 4312 N N . LEU B 1 91 ? -11.523 -34.375 0.272 1 92.94 91 LEU B N 1
ATOM 4313 C CA . LEU B 1 91 ? -12.258 -33.406 1.068 1 92.94 91 LEU B CA 1
ATOM 4314 C C . LEU B 1 91 ? -13.242 -32.625 0.204 1 92.94 91 LEU B C 1
ATOM 4316 O O . LEU B 1 91 ? -12.922 -32.25 -0.927 1 92.94 91 LEU B O 1
ATOM 4320 N N . ASN B 1 92 ? -14.383 -32.469 0.726 1 89 92 ASN B N 1
ATOM 4321 C CA . ASN B 1 92 ? -15.375 -31.562 0.151 1 89 92 ASN B CA 1
ATOM 4322 C C . ASN B 1 92 ? -15.43 -30.25 0.907 1 89 92 ASN B C 1
ATOM 4324 O O . ASN B 1 92 ? -15.789 -30.219 2.086 1 89 92 ASN B O 1
ATOM 4328 N N . LEU B 1 93 ? -15.07 -29.203 0.229 1 84.56 93 LEU B N 1
ATOM 4329 C CA . LEU B 1 93 ? -14.969 -27.906 0.866 1 84.56 93 LEU B CA 1
ATOM 4330 C C . LEU B 1 93 ? -16.062 -26.969 0.376 1 84.56 93 LEU B C 1
ATOM 4332 O O . LEU B 1 93 ? -16.484 -27.047 -0.781 1 84.56 93 LEU B O 1
ATOM 4336 N N . ALA B 1 94 ? -16.578 -26.125 1.209 1 74.81 94 ALA B N 1
ATOM 4337 C CA . ALA B 1 94 ? -17.594 -25.141 0.871 1 74.81 94 ALA B CA 1
ATOM 4338 C C . ALA B 1 94 ? -16.984 -23.922 0.186 1 74.81 94 ALA B C 1
ATOM 4340 O O . ALA B 1 94 ? -17.672 -22.922 -0.038 1 74.81 94 ALA B O 1
ATOM 4341 N N . TYR B 1 95 ? -15.914 -24 -0.257 1 70.94 95 TYR B N 1
ATOM 4342 C CA . TYR B 1 95 ? -15.234 -22.906 -0.941 1 70.94 95 TYR B CA 1
ATOM 4343 C C . TYR B 1 95 ? -15.672 -22.828 -2.4 1 70.94 95 TYR B C 1
ATOM 4345 O O . TYR B 1 95 ? -15.812 -23.844 -3.072 1 70.94 95 TYR B O 1
ATOM 4353 N N . GLY B 1 96 ? -15.961 -21.641 -2.887 1 59.78 96 GLY B N 1
ATOM 4354 C CA . GLY B 1 96 ? -16.328 -21.406 -4.273 1 59.78 96 GLY B CA 1
ATOM 4355 C C . GLY B 1 96 ? -17.609 -22.109 -4.672 1 59.78 96 GLY B C 1
ATOM 4356 O O . GLY B 1 96 ? -17.75 -22.578 -5.801 1 59.78 96 GLY B O 1
ATOM 4357 N N . GLY B 1 97 ? -18.438 -22.281 -3.795 1 63.56 97 GLY B N 1
ATOM 4358 C CA . GLY B 1 97 ? -19.703 -22.938 -4.07 1 63.56 97 GLY B CA 1
ATOM 4359 C C . GLY B 1 97 ? -19.656 -24.438 -3.906 1 63.56 97 GLY B C 1
ATOM 4360 O O . GLY B 1 97 ? -20.609 -25.141 -4.242 1 63.56 97 GLY B O 1
ATOM 4361 N N . GLY B 1 98 ? -18.609 -24.891 -3.393 1 72.44 98 GLY B N 1
ATOM 4362 C CA . GLY B 1 98 ? -18.438 -26.328 -3.186 1 72.44 98 GLY B CA 1
ATOM 4363 C C . GLY B 1 98 ? -17.422 -26.938 -4.141 1 72.44 98 GLY B C 1
ATOM 4364 O O . GLY B 1 98 ? -17.594 -26.875 -5.359 1 72.44 98 GLY B O 1
ATOM 4365 N N . ILE B 1 99 ? -16.297 -27.5 -3.539 1 76.62 99 ILE B N 1
ATOM 4366 C CA . ILE B 1 99 ? -15.266 -28.109 -4.363 1 76.62 99 ILE B CA 1
ATOM 4367 C C . ILE B 1 99 ? -14.742 -29.375 -3.674 1 76.62 99 ILE B C 1
ATOM 4369 O O . ILE B 1 99 ? -14.766 -29.469 -2.445 1 76.62 99 ILE B O 1
ATOM 4373 N N . THR B 1 100 ? -14.391 -30.266 -4.488 1 85.81 100 THR B N 1
ATOM 4374 C CA . THR B 1 100 ? -13.695 -31.438 -3.984 1 85.81 100 THR B CA 1
ATOM 4375 C C . THR B 1 100 ? -12.195 -31.344 -4.258 1 85.81 100 THR B C 1
ATOM 4377 O O . THR B 1 100 ? -11.781 -31.109 -5.391 1 85.81 100 THR B O 1
ATOM 4380 N N . ILE B 1 101 ? -11.422 -31.453 -3.191 1 87.44 101 ILE B N 1
ATOM 4381 C CA . ILE B 1 101 ? -9.977 -31.484 -3.352 1 87.44 101 ILE B CA 1
ATOM 4382 C C . ILE B 1 101 ? -9.406 -32.719 -2.66 1 87.44 101 ILE B C 1
ATOM 4384 O O . ILE B 1 101 ? -10.109 -33.406 -1.902 1 87.44 101 ILE B O 1
ATOM 4388 N N . PHE B 1 102 ? -8.234 -33 -3.027 1 92.44 102 PHE B N 1
ATOM 4389 C CA . PHE B 1 102 ? -7.504 -34.062 -2.336 1 92.44 102 PHE B CA 1
ATOM 4390 C C . PHE B 1 102 ? -6.34 -33.469 -1.541 1 92.44 102 PHE B C 1
ATOM 4392 O O . PHE B 1 102 ? -5.512 -32.75 -2.088 1 92.44 102 PHE B O 1
ATOM 4399 N N . ALA B 1 103 ? -6.371 -33.781 -0.249 1 95.62 103 ALA B N 1
ATOM 4400 C CA . ALA B 1 103 ? -5.352 -33.281 0.682 1 95.62 103 ALA B CA 1
ATOM 4401 C C . ALA B 1 103 ? -4.438 -34.406 1.133 1 95.62 103 ALA B C 1
ATOM 4403 O O . ALA B 1 103 ? -4.496 -35.531 0.591 1 95.62 103 ALA B O 1
ATOM 4404 N N . GLY B 1 104 ? -3.449 -34.094 2.002 1 96.5 104 GLY B N 1
ATOM 4405 C CA . GLY B 1 104 ? -2.547 -35.125 2.523 1 96.5 104 GLY B CA 1
ATOM 4406 C C . GLY B 1 104 ? -1.191 -35.125 1.84 1 96.5 104 GLY B C 1
ATOM 4407 O O . GLY B 1 104 ? -0.991 -34.406 0.848 1 96.5 104 GLY B O 1
ATOM 4408 N N . ALA B 1 105 ? -0.333 -35.969 2.34 1 97.31 105 ALA B N 1
ATOM 4409 C CA . ALA B 1 105 ? 1.053 -35.969 1.881 1 97.31 105 ALA B CA 1
ATOM 4410 C C . ALA B 1 105 ? 1.144 -36.438 0.428 1 97.31 105 ALA B C 1
ATOM 4412 O O . ALA B 1 105 ? 2.004 -35.969 -0.323 1 97.31 105 ALA B O 1
ATOM 4413 N N . GLY B 1 106 ? 0.251 -37.312 0.077 1 96.94 106 GLY B N 1
ATOM 4414 C CA . GLY B 1 106 ? 0.253 -37.812 -1.282 1 96.94 106 GLY B CA 1
ATOM 4415 C C . GLY B 1 106 ? -0.129 -36.781 -2.316 1 96.94 106 GLY B C 1
ATOM 4416 O O . GLY B 1 106 ? 0.093 -36.969 -3.514 1 96.94 106 GLY B O 1
ATOM 4417 N N . SER B 1 107 ? -0.684 -35.688 -1.867 1 96.75 107 SER B N 1
ATOM 4418 C CA . SER B 1 107 ? -1.14 -34.656 -2.787 1 96.75 107 SER B CA 1
ATOM 4419 C C . SER B 1 107 ? -0.043 -33.62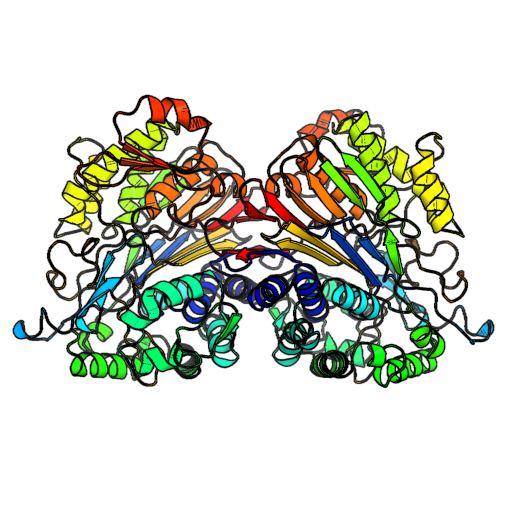5 -3.051 1 96.75 107 SER B C 1
ATOM 4421 O O . SER B 1 107 ? -0.222 -32.719 -3.859 1 96.75 107 SER B O 1
ATOM 4423 N N . ALA B 1 108 ? 1.11 -33.781 -2.445 1 97.38 108 ALA B N 1
ATOM 4424 C CA . ALA B 1 108 ? 2.172 -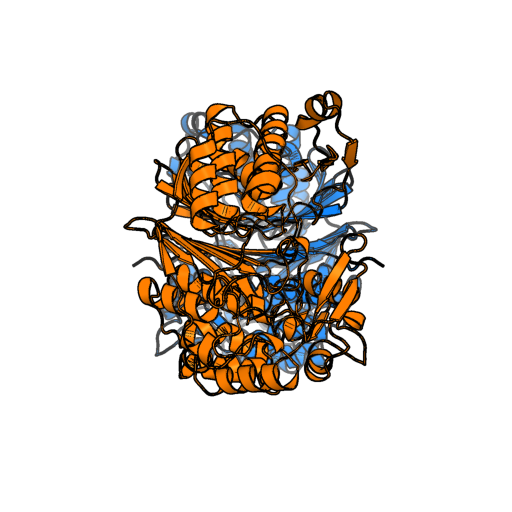32.781 -2.531 1 97.38 108 ALA B CA 1
ATOM 4425 C C . ALA B 1 108 ? 3.139 -33.125 -3.668 1 97.38 108 ALA B C 1
ATOM 4427 O O . ALA B 1 108 ? 3.533 -34.281 -3.846 1 97.38 108 ALA B O 1
ATOM 4428 N N . ALA B 1 109 ? 3.457 -32.125 -4.453 1 97.5 109 ALA B N 1
ATOM 4429 C CA . ALA B 1 109 ? 4.492 -32.219 -5.48 1 97.5 109 ALA B CA 1
ATOM 4430 C C . ALA B 1 109 ? 5.82 -31.656 -4.973 1 97.5 109 ALA B C 1
ATOM 4432 O O . ALA B 1 109 ? 5.863 -30.984 -3.939 1 97.5 109 ALA B O 1
ATOM 4433 N N . THR B 1 110 ? 6.906 -32.062 -5.621 1 98.44 110 THR B N 1
ATOM 4434 C CA . THR B 1 110 ? 8.203 -31.5 -5.242 1 98.44 110 THR B CA 1
ATOM 4435 C C . THR B 1 110 ? 8.219 -29.984 -5.383 1 98.44 110 THR B C 1
ATOM 4437 O O . THR B 1 110 ? 8.008 -29.453 -6.477 1 98.44 110 THR B O 1
ATOM 4440 N N . PRO B 1 111 ? 8.422 -29.266 -4.281 1 98.44 111 PRO B N 1
ATOM 4441 C CA . PRO B 1 111 ? 8.359 -27.797 -4.352 1 98.44 111 PRO B CA 1
ATOM 4442 C C . PRO B 1 111 ? 9.578 -27.188 -5.043 1 98.44 111 PRO B C 1
ATOM 4444 O O . PRO B 1 111 ? 10.695 -27.703 -4.91 1 98.44 111 PRO B O 1
ATOM 4447 N N . GLY B 1 112 ? 9.414 -26.062 -5.746 1 98.56 112 GLY B N 1
ATOM 4448 C CA . GLY B 1 112 ? 10.523 -25.484 -6.488 1 98.56 112 GLY B CA 1
ATOM 4449 C C . GLY B 1 112 ? 10.758 -24.031 -6.172 1 98.56 112 GLY B C 1
ATOM 4450 O O . GLY B 1 112 ? 11.797 -23.469 -6.539 1 98.56 112 GLY B O 1
ATOM 4451 N N . ALA B 1 113 ? 9.922 -23.359 -5.406 1 98.38 113 ALA B N 1
ATOM 4452 C CA . ALA B 1 113 ? 9.914 -21.906 -5.266 1 98.38 113 ALA B CA 1
ATOM 4453 C C . ALA B 1 113 ? 11.242 -21.391 -4.727 1 98.38 113 ALA B C 1
ATOM 4455 O O . ALA B 1 113 ? 11.859 -20.5 -5.312 1 98.38 113 ALA B O 1
ATOM 4456 N N . PHE B 1 114 ? 11.766 -22 -3.65 1 98.75 114 PHE B N 1
ATOM 4457 C CA . PHE B 1 114 ? 12.992 -21.516 -3.029 1 98.75 114 PHE B CA 1
ATOM 4458 C C . PHE B 1 114 ? 14.18 -21.688 -3.965 1 98.75 114 PHE B C 1
ATOM 4460 O O . PHE B 1 114 ? 15.055 -20.812 -4.039 1 98.75 114 PHE B O 1
ATOM 4467 N N . ALA B 1 115 ? 14.219 -22.828 -4.68 1 98.69 115 ALA B N 1
ATOM 4468 C CA . ALA B 1 115 ? 15.273 -23.016 -5.664 1 98.69 115 ALA B CA 1
ATOM 4469 C C . ALA B 1 115 ? 15.219 -21.938 -6.746 1 98.69 115 ALA B C 1
ATOM 4471 O O . ALA B 1 115 ? 16.25 -21.422 -7.176 1 98.69 115 ALA B O 1
ATOM 4472 N N . GLY B 1 116 ? 14.039 -21.672 -7.184 1 98.75 116 GLY B N 1
ATOM 4473 C CA . GLY B 1 116 ? 13.859 -20.625 -8.18 1 98.75 116 GLY B CA 1
ATOM 4474 C C . GLY B 1 116 ? 14.242 -19.25 -7.684 1 98.75 116 GLY B C 1
ATOM 4475 O O . GLY B 1 116 ? 14.844 -18.469 -8.422 1 98.75 116 GLY B O 1
ATOM 4476 N N . PHE B 1 117 ? 13.875 -18.922 -6.484 1 98.81 117 PHE B N 1
ATOM 4477 C CA . PHE B 1 117 ? 14.227 -17.641 -5.895 1 98.81 117 PHE B CA 1
ATOM 4478 C C . PHE B 1 117 ? 15.742 -17.5 -5.781 1 98.81 117 PHE B C 1
ATOM 4480 O O . PHE B 1 117 ? 16.297 -16.438 -6.082 1 98.81 117 PHE B O 1
ATOM 4487 N N . ALA B 1 118 ? 16.375 -18.547 -5.375 1 98.69 118 ALA B N 1
ATOM 4488 C CA . ALA B 1 118 ? 17.828 -18.516 -5.281 1 98.69 118 ALA B CA 1
ATOM 4489 C C . ALA B 1 118 ? 18.469 -18.297 -6.648 1 98.69 118 ALA B C 1
ATOM 4491 O O . ALA B 1 118 ? 19.438 -17.547 -6.777 1 98.69 118 ALA B O 1
ATOM 4492 N N . GLU B 1 119 ? 17.953 -18.969 -7.645 1 98.69 119 GLU B N 1
ATOM 4493 C CA . GLU B 1 119 ? 18.469 -18.797 -9 1 98.69 119 GLU B CA 1
ATOM 4494 C C . GLU B 1 119 ? 18.25 -17.375 -9.508 1 98.69 119 GLU B C 1
ATOM 4496 O O . GLU B 1 119 ? 19.156 -16.781 -10.109 1 98.69 119 GLU B O 1
ATOM 4501 N N . ALA B 1 120 ? 17.094 -16.875 -9.297 1 98.81 120 ALA B N 1
ATOM 4502 C CA . ALA B 1 120 ? 16.797 -15.508 -9.703 1 98.81 120 ALA B CA 1
ATOM 4503 C C . ALA B 1 120 ? 17.719 -14.523 -8.984 1 98.81 120 ALA B C 1
ATOM 4505 O O . ALA B 1 120 ? 18.219 -13.578 -9.602 1 98.81 120 ALA B O 1
ATOM 4506 N N . HIS B 1 121 ? 17.891 -14.711 -7.715 1 98.81 121 HIS B N 1
ATOM 4507 C CA . HIS B 1 121 ? 18.781 -13.867 -6.918 1 98.81 121 HIS B CA 1
ATOM 4508 C C . HIS B 1 121 ? 20.219 -13.953 -7.414 1 98.81 121 HIS B C 1
ATOM 4510 O O . HIS B 1 121 ? 20.906 -12.938 -7.5 1 98.81 121 HIS B O 1
ATOM 4516 N N . ARG B 1 122 ? 20.656 -15.141 -7.691 1 98.5 122 ARG B N 1
ATOM 4517 C CA . ARG B 1 122 ? 22.016 -15.328 -8.211 1 98.5 122 ARG B CA 1
ATOM 4518 C C . ARG B 1 122 ? 22.219 -14.531 -9.492 1 98.5 122 ARG B C 1
ATOM 4520 O O . ARG B 1 122 ? 23.281 -13.93 -9.695 1 98.5 122 ARG B O 1
ATOM 4527 N N . ARG B 1 123 ? 21.297 -14.492 -10.289 1 98.19 123 ARG B N 1
ATOM 4528 C CA . ARG B 1 123 ? 21.406 -13.883 -11.609 1 98.19 123 ARG B CA 1
ATOM 4529 C C . ARG B 1 123 ? 21.234 -12.367 -11.531 1 98.19 123 ARG B C 1
ATOM 4531 O O . ARG B 1 123 ? 21.891 -11.625 -12.258 1 98.19 123 ARG B O 1
ATOM 4538 N N . PHE B 1 124 ? 20.297 -11.891 -10.641 1 98.38 124 PHE B N 1
ATOM 4539 C CA . PHE B 1 124 ? 19.875 -10.5 -10.758 1 98.38 124 PHE B CA 1
ATOM 4540 C C . PHE B 1 124 ? 19.938 -9.797 -9.406 1 98.38 124 PHE B C 1
ATOM 4542 O O . PHE B 1 124 ? 19.719 -8.586 -9.32 1 98.38 124 PHE B O 1
ATOM 4549 N N . GLY B 1 125 ? 20.188 -10.578 -8.336 1 98.31 125 GLY B N 1
ATOM 4550 C CA . GLY B 1 125 ? 20.234 -9.992 -7.004 1 98.31 125 GLY B CA 1
ATOM 4551 C C . GLY B 1 125 ? 21.344 -8.984 -6.832 1 98.31 125 GLY B C 1
ATOM 4552 O O . GLY B 1 125 ? 22.375 -9.062 -7.516 1 98.31 125 GLY B O 1
ATOM 4553 N N . GLN B 1 126 ? 21.156 -8.055 -5.902 1 98.19 126 GLN B N 1
ATOM 4554 C CA . GLN B 1 126 ? 22.141 -7.004 -5.695 1 98.19 126 GLN B CA 1
ATOM 4555 C C . GLN B 1 126 ? 22.391 -6.773 -4.207 1 98.19 126 GLN B C 1
ATOM 4557 O O . GLN B 1 126 ? 23.141 -5.871 -3.83 1 98.19 126 GLN B O 1
ATOM 4562 N N . VAL B 1 127 ? 21.703 -7.531 -3.32 1 97.94 127 VAL B N 1
ATOM 4563 C CA . VAL B 1 127 ? 21.953 -7.535 -1.883 1 97.94 127 VAL B CA 1
ATOM 4564 C C . VAL B 1 127 ? 22.156 -8.969 -1.397 1 97.94 127 VAL B C 1
ATOM 4566 O O . VAL B 1 127 ? 21.828 -9.922 -2.107 1 97.94 127 VAL B O 1
ATOM 4569 N N . PRO B 1 128 ? 22.719 -9.148 -0.178 1 98.25 128 PRO B N 1
ATOM 4570 C CA . PRO B 1 128 ? 22.922 -10.516 0.305 1 98.25 128 PRO B CA 1
ATOM 4571 C C . PRO B 1 128 ? 21.625 -11.297 0.469 1 98.25 128 PRO B C 1
ATOM 4573 O O . PRO B 1 128 ? 20.609 -10.727 0.887 1 98.25 128 PRO B O 1
ATOM 4576 N N . TRP B 1 129 ? 21.688 -12.547 0.177 1 98.56 129 TRP B N 1
ATOM 4577 C CA . TRP B 1 129 ? 20.547 -13.445 0.292 1 98.56 129 TRP B CA 1
ATOM 4578 C C . TRP B 1 129 ? 19.906 -13.344 1.673 1 98.56 129 TRP B C 1
ATOM 4580 O O . TRP B 1 129 ? 18.688 -13.344 1.797 1 98.56 129 TRP B O 1
ATOM 4590 N N . ARG B 1 130 ? 20.672 -13.227 2.689 1 98.19 130 ARG B N 1
ATOM 4591 C CA . ARG B 1 130 ? 20.156 -13.125 4.059 1 98.19 130 ARG B CA 1
ATOM 4592 C C . ARG B 1 130 ? 19.266 -11.906 4.227 1 98.19 130 ARG B C 1
ATOM 4594 O O . ARG B 1 130 ? 18.266 -11.953 4.941 1 98.19 130 ARG B O 1
ATOM 4601 N N . ALA B 1 131 ? 19.672 -10.781 3.564 1 97.62 131 ALA B N 1
ATOM 4602 C CA . ALA B 1 131 ? 18.875 -9.555 3.643 1 97.62 131 ALA B CA 1
ATOM 4603 C C . ALA B 1 131 ? 17.5 -9.758 3.023 1 97.62 131 ALA B C 1
ATOM 4605 O O . ALA B 1 131 ? 16.5 -9.227 3.527 1 97.62 131 ALA B O 1
ATOM 4606 N N . VAL B 1 132 ? 17.438 -10.523 1.971 1 98.5 132 VAL B N 1
ATOM 4607 C CA . VAL B 1 132 ? 16.203 -10.789 1.245 1 98.5 132 VAL B CA 1
ATOM 4608 C C . VAL B 1 132 ? 15.258 -11.625 2.109 1 98.5 132 VAL B C 1
ATOM 4610 O O . VAL B 1 132 ? 14.039 -11.445 2.07 1 98.5 132 VAL B O 1
ATOM 4613 N N . CYS B 1 133 ? 15.789 -12.477 2.977 1 98.69 133 CYS B N 1
ATOM 4614 C CA . CYS B 1 133 ? 15.008 -13.406 3.789 1 98.69 133 CYS B CA 1
ATOM 4615 C C . CYS B 1 133 ? 14.562 -12.75 5.09 1 98.69 133 CYS B C 1
ATOM 4617 O O . CYS B 1 133 ? 13.578 -13.172 5.695 1 98.69 133 CYS B O 1
ATOM 4619 N N . GLU B 1 134 ? 15.219 -11.734 5.527 1 97.94 134 GLU B N 1
ATOM 4620 C CA . GLU B 1 134 ? 15.117 -11.18 6.875 1 97.94 134 GLU B CA 1
ATOM 4621 C C . GLU B 1 134 ? 13.703 -10.68 7.152 1 97.94 134 GLU B C 1
ATOM 4623 O O . GLU B 1 134 ? 13.164 -10.898 8.242 1 97.94 134 GLU B O 1
ATOM 4628 N N . PRO B 1 135 ? 13.109 -9.945 6.195 1 97.88 135 PRO B N 1
ATOM 4629 C CA . PRO B 1 135 ? 11.766 -9.453 6.504 1 97.88 135 PRO B CA 1
ATOM 4630 C C . PRO B 1 135 ? 10.797 -10.578 6.855 1 97.88 135 PRO B C 1
ATOM 4632 O O . PRO B 1 135 ? 9.992 -10.438 7.785 1 97.88 135 PRO B O 1
ATOM 4635 N N . ALA B 1 136 ? 10.867 -11.641 6.141 1 98.56 136 ALA B N 1
ATOM 4636 C CA . ALA B 1 136 ? 9.977 -12.773 6.41 1 98.56 136 ALA B CA 1
ATOM 4637 C C . ALA B 1 136 ? 10.281 -13.406 7.762 1 98.56 136 ALA B C 1
ATOM 4639 O O . ALA B 1 136 ? 9.367 -13.797 8.492 1 98.56 136 ALA B O 1
ATOM 4640 N N . ILE B 1 137 ? 11.555 -13.539 8.086 1 98.5 137 ILE B N 1
ATOM 4641 C CA . ILE B 1 137 ? 11.984 -14.086 9.375 1 98.5 137 ILE B CA 1
ATOM 4642 C C . ILE B 1 137 ? 11.414 -13.227 10.508 1 98.5 137 ILE B C 1
ATOM 4644 O O . ILE B 1 137 ? 10.859 -13.758 11.469 1 98.5 137 ILE B O 1
ATOM 4648 N N . ASN B 1 138 ? 11.516 -11.914 10.367 1 97 138 ASN B N 1
ATOM 4649 C CA . ASN B 1 138 ? 11.039 -10.992 11.383 1 97 138 ASN B CA 1
ATOM 4650 C C . ASN B 1 138 ? 9.523 -11.078 11.562 1 97 138 ASN B C 1
ATOM 4652 O O . ASN B 1 138 ? 9.031 -11.117 12.695 1 97 138 ASN B O 1
ATOM 4656 N N . VAL B 1 139 ? 8.781 -11.133 10.461 1 97.31 139 VAL B N 1
ATOM 4657 C CA . VAL B 1 139 ? 7.328 -11.203 10.531 1 97.31 139 VAL B CA 1
ATOM 4658 C C . VAL B 1 139 ? 6.906 -12.508 11.195 1 97.31 139 VAL B C 1
ATOM 4660 O O . VAL B 1 139 ? 5.992 -12.531 12.023 1 97.31 139 VAL B O 1
ATOM 4663 N N . ALA B 1 140 ? 7.602 -13.562 10.836 1 97.88 140 ALA B N 1
ATOM 4664 C CA . ALA B 1 140 ? 7.27 -14.875 11.398 1 97.88 140 ALA B CA 1
ATOM 4665 C C . ALA B 1 140 ? 7.562 -14.922 12.891 1 97.88 140 ALA B C 1
ATOM 4667 O O . ALA B 1 140 ? 6.832 -15.562 13.656 1 97.88 140 ALA B O 1
ATOM 4668 N N . ARG B 1 141 ? 8.609 -14.289 13.32 1 96.94 141 ARG B N 1
ATOM 4669 C CA . ARG B 1 141 ? 9.07 -14.344 14.711 1 96.94 141 ARG B CA 1
ATOM 4670 C C . ARG B 1 141 ? 8.297 -13.359 15.578 1 96.94 141 ARG B C 1
ATOM 4672 O O . ARG B 1 141 ? 7.871 -13.703 16.688 1 96.94 141 ARG B O 1
ATOM 4679 N N . GLN B 1 142 ? 8.141 -12.125 15.125 1 93.44 142 GLN B N 1
ATOM 4680 C CA . GLN B 1 142 ? 7.527 -11.062 15.914 1 93.44 142 GLN B CA 1
ATOM 4681 C C . GLN B 1 142 ? 6.004 -11.156 15.883 1 93.44 142 GLN B C 1
ATOM 4683 O O . GLN B 1 142 ? 5.328 -10.711 16.812 1 93.44 142 GLN B O 1
ATOM 4688 N N . GLY B 1 143 ? 5.531 -11.664 14.742 1 95 143 GLY B N 1
ATOM 4689 C CA . GLY B 1 143 ? 4.094 -11.828 14.609 1 95 143 GLY B CA 1
ATOM 4690 C C . GLY B 1 143 ? 3.445 -10.742 13.766 1 95 143 GLY B C 1
ATOM 4691 O O . GLY B 1 143 ? 4.078 -9.734 13.453 1 95 143 GLY B O 1
ATOM 4692 N N . TYR B 1 144 ? 2.258 -10.992 13.383 1 94.44 144 TYR B N 1
ATOM 4693 C CA . TYR B 1 144 ? 1.426 -10.109 12.578 1 94.44 144 TYR B CA 1
ATOM 4694 C C . TYR B 1 144 ? -0.053 -10.344 12.859 1 94.44 144 TYR B C 1
ATOM 4696 O O . TYR B 1 144 ? -0.43 -11.375 13.406 1 94.44 144 TYR B O 1
ATOM 4704 N N . ARG B 1 145 ? -0.89 -9.391 12.531 1 93.44 145 ARG B N 1
ATOM 4705 C CA . ARG B 1 145 ? -2.338 -9.562 12.609 1 93.44 145 ARG B CA 1
ATOM 4706 C C . ARG B 1 145 ? -2.889 -10.133 11.305 1 93.44 145 ARG B C 1
ATOM 4708 O O . ARG B 1 145 ? -2.643 -9.578 10.227 1 93.44 145 ARG B O 1
ATOM 4715 N N . LEU B 1 146 ? -3.611 -11.195 11.469 1 94.06 146 LEU B N 1
ATOM 4716 C CA . LEU B 1 146 ? -4.125 -11.914 10.305 1 94.06 146 LEU B CA 1
ATOM 4717 C C . LEU B 1 146 ? -5.102 -11.039 9.523 1 94.06 146 LEU B C 1
ATOM 4719 O O . LEU B 1 146 ? -6.031 -10.469 10.102 1 94.06 146 LEU B O 1
ATOM 4723 N N . GLY B 1 147 ? -4.895 -10.945 8.211 1 89.5 147 GLY B N 1
ATOM 4724 C CA . GLY B 1 147 ? -5.758 -10.172 7.332 1 89.5 147 GLY B CA 1
ATOM 4725 C C . GLY B 1 147 ? -7.051 -10.883 6.992 1 89.5 147 GLY B C 1
ATOM 4726 O O . GLY B 1 147 ? -7.207 -12.07 7.277 1 89.5 147 GLY B O 1
ATOM 4727 N N . SER B 1 148 ? -7.93 -10.18 6.348 1 84.62 148 SER B N 1
ATOM 4728 C CA . SER B 1 148 ? -9.273 -10.688 6.086 1 84.62 148 SER B CA 1
ATOM 4729 C C . SER B 1 148 ? -9.25 -11.773 5.012 1 84.62 148 SER B C 1
ATOM 4731 O O . SER B 1 148 ? -10.039 -12.719 5.062 1 84.62 148 SER B O 1
ATOM 4733 N N . ALA B 1 149 ? -8.367 -11.672 4.051 1 83.56 149 ALA B N 1
ATOM 4734 C CA . ALA B 1 149 ? -8.336 -12.641 2.959 1 83.56 149 ALA B CA 1
ATOM 4735 C C . ALA B 1 149 ? -7.949 -14.023 3.469 1 83.56 149 ALA B C 1
ATOM 4737 O O . ALA B 1 149 ? -8.672 -15 3.246 1 83.56 149 ALA B O 1
ATOM 4738 N N . ALA B 1 150 ? -6.871 -14.055 4.133 1 88.75 150 ALA B N 1
ATOM 4739 C CA . ALA B 1 150 ? -6.41 -15.328 4.672 1 88.75 150 ALA B CA 1
ATOM 4740 C C . ALA B 1 150 ? -7.387 -15.867 5.715 1 88.75 150 ALA B C 1
ATOM 4742 O O . ALA B 1 150 ? -7.66 -17.062 5.754 1 88.75 150 ALA B O 1
ATOM 4743 N N . ALA B 1 151 ? -7.949 -15 6.523 1 90.81 151 ALA B N 1
ATOM 4744 C CA . ALA B 1 151 ? -8.891 -15.414 7.562 1 90.81 151 ALA B CA 1
ATOM 4745 C C . ALA B 1 151 ? -10.156 -16.016 6.949 1 90.81 151 ALA B C 1
ATOM 4747 O O . ALA B 1 151 ? -10.68 -17.016 7.449 1 90.81 151 ALA B O 1
ATOM 4748 N N . SER B 1 152 ? -10.625 -15.359 5.941 1 85.56 152 SER B N 1
ATOM 4749 C CA . SER B 1 152 ? -11.82 -15.859 5.281 1 85.56 152 SER B CA 1
ATOM 4750 C C . SER B 1 152 ? -11.602 -17.266 4.73 1 85.56 152 SER B C 1
ATOM 4752 O O . SER B 1 152 ? -12.477 -18.125 4.859 1 85.56 152 SER B O 1
ATOM 4754 N N . TYR B 1 153 ? -10.453 -17.484 4.125 1 87.5 153 TYR B N 1
ATOM 4755 C CA . TYR B 1 153 ? -10.133 -18.812 3.605 1 87.5 153 TYR B CA 1
ATOM 4756 C C . TYR B 1 153 ? -10.055 -19.828 4.734 1 87.5 153 TYR B C 1
ATOM 4758 O O . TYR B 1 153 ? -10.625 -20.922 4.633 1 87.5 153 TYR B O 1
ATOM 4766 N N . LEU B 1 154 ? -9.367 -19.484 5.797 1 90.94 154 LEU B N 1
ATOM 4767 C CA . LEU B 1 154 ? -9.219 -20.375 6.938 1 90.94 154 LEU B CA 1
ATOM 4768 C C . LEU B 1 154 ? -10.57 -20.703 7.551 1 90.94 154 LEU B C 1
ATOM 4770 O O . LEU B 1 154 ? -10.812 -21.859 7.941 1 90.94 154 LEU B O 1
ATOM 4774 N N . GLN B 1 155 ? -11.453 -19.766 7.598 1 87.81 155 GLN B N 1
ATOM 4775 C CA . GLN B 1 155 ? -12.766 -19.984 8.195 1 87.81 155 GLN B CA 1
ATOM 4776 C C . GLN B 1 155 ? -13.609 -20.922 7.34 1 87.81 155 GLN B C 1
ATOM 4778 O O . GLN B 1 155 ? -14.391 -21.703 7.867 1 87.81 155 GLN B O 1
ATOM 4783 N N . ILE B 1 156 ? -13.391 -20.844 6.105 1 86.25 156 ILE B N 1
ATOM 4784 C CA . ILE B 1 156 ? -14.211 -21.625 5.188 1 86.25 156 ILE B CA 1
ATOM 4785 C C . ILE B 1 156 ? -13.719 -23.062 5.164 1 86.25 156 ILE B C 1
ATOM 4787 O O . ILE B 1 156 ? -14.523 -24 5.18 1 86.25 156 ILE B O 1
ATOM 4791 N N . VAL B 1 157 ? -12.406 -23.234 5.203 1 90.12 157 VAL B N 1
ATOM 4792 C CA . VAL B 1 157 ? -11.914 -24.578 4.926 1 90.12 157 VAL B CA 1
ATOM 4793 C C . VAL B 1 157 ? -11.148 -25.109 6.137 1 90.12 157 VAL B C 1
ATOM 4795 O O . VAL B 1 157 ? -10.773 -26.281 6.184 1 90.12 157 VAL B O 1
ATOM 4798 N N . GLY B 1 158 ? -10.945 -24.359 7.129 1 91.06 158 GLY B N 1
ATOM 4799 C CA . GLY B 1 158 ? -9.984 -24.609 8.188 1 91.06 158 GLY B CA 1
ATOM 4800 C C . GLY B 1 158 ? -10.234 -25.906 8.93 1 91.06 158 GLY B C 1
ATOM 4801 O O . GLY B 1 158 ? -9.32 -26.703 9.117 1 91.06 158 GLY B O 1
ATOM 4802 N N . GLU B 1 159 ? -11.398 -26.188 9.305 1 91.75 159 GLU B N 1
ATOM 4803 C CA . GLU B 1 159 ? -11.703 -27.375 10.086 1 91.75 159 GLU B CA 1
ATOM 4804 C C . GLU B 1 159 ? -11.422 -28.641 9.281 1 91.75 159 GLU B C 1
ATOM 4806 O O . GLU B 1 159 ? -10.836 -29.594 9.805 1 91.75 159 GLU B O 1
ATOM 4811 N N . ALA B 1 160 ? -11.75 -28.594 8.023 1 92.88 160 ALA B N 1
ATOM 4812 C CA . ALA B 1 160 ? -11.625 -29.797 7.188 1 92.88 160 ALA B CA 1
ATOM 4813 C C . ALA B 1 160 ? -10.203 -29.938 6.66 1 92.88 160 ALA B C 1
ATOM 4815 O O . ALA B 1 160 ? -9.664 -31.047 6.609 1 92.88 160 ALA B O 1
ATOM 4816 N N . LEU B 1 161 ? -9.539 -28.875 6.328 1 94.5 161 LEU B N 1
ATOM 4817 C CA . LEU B 1 161 ? -8.289 -28.922 5.578 1 94.5 161 LEU B CA 1
ATOM 4818 C C . LEU B 1 161 ? -7.094 -28.703 6.496 1 94.5 161 LEU B C 1
ATOM 4820 O O . LEU B 1 161 ? -6.031 -29.281 6.297 1 94.5 161 LEU B O 1
ATOM 4824 N N . PHE B 1 162 ? -7.254 -27.891 7.5 1 94.19 162 PHE B N 1
ATOM 4825 C CA . PHE B 1 162 ? -6.121 -27.516 8.336 1 94.19 162 PHE B CA 1
ATOM 4826 C C . PHE B 1 162 ? -6.289 -28.062 9.75 1 94.19 162 PHE B C 1
ATOM 4828 O O . PHE B 1 162 ? -5.457 -27.812 10.625 1 94.19 162 PHE B O 1
ATOM 4835 N N . GLY B 1 163 ? -7.293 -28.922 9.969 1 94.19 163 GLY B N 1
ATOM 4836 C CA . GLY B 1 163 ? -7.613 -29.375 11.305 1 94.19 163 GLY B CA 1
ATOM 4837 C C . GLY B 1 163 ? -7.121 -30.781 11.586 1 94.19 163 GLY B C 1
ATOM 4838 O O . GLY B 1 163 ? -6.992 -31.188 12.742 1 94.19 163 GLY B O 1
ATOM 4839 N N . PHE B 1 164 ? -6.816 -31.547 10.562 1 93.44 164 PHE B N 1
ATOM 4840 C CA . PHE B 1 164 ? -6.551 -32.969 10.789 1 93.44 164 PHE B CA 1
ATOM 4841 C C . PHE B 1 164 ? -5.078 -33.188 11.117 1 93.44 164 PHE B C 1
ATOM 4843 O O . PHE B 1 164 ? -4.73 -34.156 11.781 1 93.44 164 PHE B O 1
ATOM 4850 N N . ASP B 1 165 ? -4.176 -32.375 10.688 1 95.5 165 ASP B N 1
ATOM 4851 C CA . ASP B 1 165 ? -2.762 -32.438 11.047 1 95.5 165 ASP B CA 1
ATOM 4852 C C . ASP B 1 165 ? -2.484 -31.641 12.312 1 95.5 165 ASP B C 1
ATOM 4854 O O . ASP B 1 165 ? -2.717 -30.422 12.344 1 95.5 165 ASP B O 1
ATOM 4858 N N . PRO B 1 166 ? -1.895 -32.281 13.305 1 95.31 166 PRO B N 1
ATOM 4859 C CA . PRO B 1 166 ? -1.719 -31.562 14.578 1 95.31 166 PRO B CA 1
ATOM 4860 C C . PRO B 1 166 ? -0.785 -30.375 14.461 1 95.31 166 PRO B C 1
ATOM 4862 O O . PRO B 1 166 ? -0.993 -29.359 15.133 1 95.31 166 PRO B O 1
ATOM 4865 N N . GLN B 1 167 ? 0.245 -30.484 13.664 1 95.25 167 GLN B N 1
ATOM 4866 C CA . GLN B 1 167 ? 1.171 -29.359 13.492 1 95.25 167 GLN B CA 1
ATOM 4867 C C . GLN B 1 167 ? 0.49 -28.188 12.812 1 95.25 167 GLN B C 1
ATOM 4869 O O . GLN B 1 167 ? 0.669 -27.031 13.219 1 95.25 167 GLN B O 1
ATOM 4874 N N . THR B 1 168 ? -0.253 -28.484 11.789 1 96.38 168 THR B N 1
ATOM 4875 C CA . THR B 1 168 ? -0.958 -27.438 11.062 1 96.38 168 THR B CA 1
ATOM 4876 C C . THR B 1 168 ? -2.029 -26.797 11.938 1 96.38 168 THR B C 1
ATOM 4878 O O . THR B 1 168 ? -2.193 -25.578 11.93 1 96.38 168 THR B O 1
ATOM 4881 N N . ARG B 1 169 ? -2.766 -27.609 12.648 1 96.06 169 ARG B N 1
ATOM 4882 C CA . ARG B 1 169 ? -3.805 -27.109 13.547 1 96.06 169 ARG B CA 1
ATOM 4883 C C . ARG B 1 169 ? -3.221 -26.156 14.578 1 96.06 169 ARG B C 1
ATOM 4885 O O . ARG B 1 169 ? -3.789 -25.094 14.844 1 96.06 169 ARG B O 1
ATOM 4892 N N . ALA B 1 170 ? -2.1 -26.484 15.125 1 94.88 170 ALA B N 1
ATOM 4893 C CA . ALA B 1 170 ? -1.45 -25.656 16.141 1 94.88 170 ALA B CA 1
ATOM 4894 C C . ALA B 1 170 ? -1.041 -24.297 15.562 1 94.88 170 ALA B C 1
ATOM 4896 O O . ALA B 1 170 ? -1.065 -23.281 16.266 1 94.88 170 ALA B O 1
ATOM 4897 N N . ALA B 1 171 ? -0.725 -24.281 14.32 1 93.88 171 ALA B N 1
ATOM 4898 C CA . ALA B 1 171 ? -0.213 -23.078 13.68 1 93.88 171 ALA B CA 1
ATOM 4899 C C . ALA B 1 171 ? -1.353 -22.141 13.266 1 93.88 171 ALA B C 1
ATOM 4901 O O . ALA B 1 171 ? -1.202 -20.922 13.273 1 93.88 171 ALA B O 1
ATOM 4902 N N . TYR B 1 172 ? -2.539 -22.719 12.922 1 95.25 172 TYR B N 1
ATOM 4903 C CA . TYR B 1 172 ? -3.529 -21.891 12.234 1 95.25 172 TYR B CA 1
ATOM 4904 C C . TYR B 1 172 ? -4.809 -21.781 13.055 1 95.25 172 TYR B C 1
ATOM 4906 O O . TYR B 1 172 ? -5.734 -21.062 12.672 1 95.25 172 TYR B O 1
ATOM 4914 N N . PHE B 1 173 ? -4.863 -22.406 14.188 1 95.38 173 PHE B N 1
ATOM 4915 C CA . PHE B 1 173 ? -6.039 -22.344 15.047 1 95.38 173 PHE B CA 1
ATOM 4916 C C . PHE B 1 173 ? -5.762 -21.484 16.281 1 95.38 173 PHE B C 1
ATOM 4918 O O . PHE B 1 173 ? -4.637 -21.469 16.781 1 95.38 173 PHE B O 1
ATOM 4925 N N . VAL B 1 174 ? -6.68 -20.734 16.703 1 93.62 174 VAL B N 1
ATOM 4926 C CA . VAL B 1 174 ? -6.711 -19.969 17.938 1 93.62 174 VAL B CA 1
ATOM 4927 C C . VAL B 1 174 ? -7.934 -20.359 18.766 1 93.62 174 VAL B C 1
ATOM 4929 O O . VAL B 1 174 ? -9.062 -20.312 18.266 1 93.62 174 VAL B O 1
ATOM 4932 N N . ASP B 1 175 ? -7.723 -20.844 19.984 1 93.06 175 ASP B N 1
ATOM 4933 C CA . ASP B 1 175 ? -8.789 -21.312 20.859 1 93.06 175 ASP B CA 1
ATOM 4934 C C . ASP B 1 175 ? -9.648 -22.375 20.172 1 93.06 175 ASP B C 1
ATOM 4936 O O . ASP B 1 175 ? -10.875 -22.25 20.125 1 93.06 175 ASP B O 1
ATOM 4940 N N . ASP B 1 176 ? -9.008 -23.297 19.438 1 92.88 176 ASP B N 1
ATOM 4941 C CA . ASP B 1 176 ? -9.562 -24.516 18.844 1 92.88 176 ASP B CA 1
ATOM 4942 C C . ASP B 1 176 ? -10.461 -24.172 17.656 1 92.88 176 ASP B C 1
ATOM 4944 O O . ASP B 1 176 ? -11.336 -24.969 17.297 1 92.88 176 ASP B O 1
ATOM 4948 N N . ALA B 1 177 ? -10.336 -23.016 17.188 1 95.19 177 ALA B N 1
ATOM 4949 C CA . ALA B 1 177 ? -11.008 -22.609 15.961 1 95.19 177 ALA B CA 1
ATOM 4950 C C . ALA B 1 177 ? -10.016 -22.031 14.953 1 95.19 177 ALA B C 1
ATOM 4952 O O . ALA B 1 177 ? -8.969 -21.5 15.344 1 95.19 177 ALA B O 1
ATOM 4953 N N . PRO B 1 178 ? -10.328 -22.172 13.68 1 95.88 178 PRO B N 1
ATOM 4954 C CA . PRO B 1 178 ? -9.453 -21.5 12.727 1 95.88 178 PRO B CA 1
ATOM 4955 C C . PRO B 1 178 ? -9.273 -20.016 13.047 1 95.88 178 PRO B C 1
ATOM 4957 O O . PRO B 1 178 ? -10.227 -19.344 13.445 1 95.88 178 PRO B O 1
ATOM 4960 N N . ALA B 1 179 ? -8.055 -19.562 12.914 1 95.88 179 ALA B N 1
ATOM 4961 C CA . ALA B 1 179 ? -7.758 -18.172 13.242 1 95.88 179 ALA B CA 1
ATOM 4962 C C . ALA B 1 179 ? -8.641 -17.219 12.445 1 95.88 179 ALA B C 1
ATOM 4964 O O . ALA B 1 179 ? -8.906 -17.453 11.266 1 95.88 179 ALA B O 1
ATOM 4965 N N . ASP B 1 180 ? -9.109 -16.203 13.023 1 93.44 180 ASP B N 1
ATOM 4966 C CA . ASP B 1 180 ? -9.977 -15.211 12.398 1 93.44 180 ASP B CA 1
ATOM 4967 C C . ASP B 1 180 ? -9.242 -13.891 12.188 1 93.44 180 ASP B C 1
ATOM 4969 O O . ASP B 1 180 ? -8.102 -13.727 12.641 1 93.44 180 ASP B O 1
ATOM 4973 N N . THR B 1 181 ? -9.93 -13.016 11.406 1 92.12 181 THR B N 1
ATOM 4974 C CA . THR B 1 181 ? -9.359 -11.711 11.086 1 92.12 181 THR B CA 1
ATOM 4975 C C . THR B 1 181 ? -8.906 -10.992 12.352 1 92.12 181 THR B C 1
ATOM 4977 O O . THR B 1 181 ? -9.633 -10.945 13.344 1 92.12 181 THR B O 1
ATOM 4980 N N . GLY B 1 182 ? -7.633 -10.477 12.359 1 92.06 182 GLY B N 1
ATOM 4981 C CA . GLY B 1 182 ? -7.117 -9.695 13.477 1 92.06 182 GLY B CA 1
ATOM 4982 C C . GLY B 1 182 ? -6.348 -10.523 14.484 1 92.06 182 GLY B C 1
ATOM 4983 O O . GLY B 1 182 ? -5.621 -9.977 15.32 1 92.06 182 GLY B O 1
ATOM 4984 N N . ALA B 1 183 ? -6.441 -11.828 14.383 1 94.81 183 ALA B N 1
ATOM 4985 C CA . ALA B 1 183 ? -5.699 -12.703 15.289 1 94.81 183 ALA B CA 1
ATOM 4986 C C . ALA B 1 183 ? -4.199 -12.438 15.195 1 94.81 183 ALA B C 1
ATOM 4988 O O . ALA B 1 183 ? -3.668 -12.234 14.102 1 94.81 183 ALA B O 1
ATOM 4989 N N . LEU B 1 184 ? -3.566 -12.336 16.344 1 95.06 184 LEU B N 1
ATOM 4990 C CA . LEU B 1 184 ? -2.111 -12.258 16.344 1 95.06 184 LEU B CA 1
ATOM 4991 C C . LEU B 1 184 ? -1.486 -13.609 16.031 1 95.06 184 LEU B C 1
ATOM 4993 O O . LEU B 1 184 ? -1.629 -14.555 16.812 1 95.06 184 LEU B O 1
ATOM 4997 N N . MET B 1 185 ? -0.827 -13.688 14.945 1 96.38 185 MET B N 1
ATOM 4998 C CA . MET B 1 185 ? -0.214 -14.93 14.492 1 96.38 185 MET B CA 1
ATOM 4999 C C . MET B 1 185 ? 1.304 -14.875 14.625 1 96.38 185 MET B C 1
ATOM 5001 O O . MET B 1 185 ? 1.913 -13.836 14.375 1 96.38 185 MET B O 1
ATOM 5005 N N . ARG B 1 186 ? 1.91 -15.961 15.109 1 95.69 186 ARG B N 1
ATOM 5006 C CA . ARG B 1 186 ? 3.355 -16.156 15.133 1 95.69 186 ARG B CA 1
ATOM 5007 C C . ARG B 1 186 ? 3.721 -17.547 14.594 1 95.69 186 ARG B C 1
ATOM 5009 O O . ARG B 1 186 ? 2.947 -18.5 14.734 1 95.69 186 ARG B O 1
ATOM 5016 N N . SER B 1 187 ? 4.816 -17.625 13.906 1 96.12 187 SER B N 1
ATOM 5017 C CA . SER B 1 187 ? 5.316 -18.891 13.398 1 96.12 187 SER B CA 1
ATOM 5018 C C . SER B 1 187 ? 6.801 -19.062 13.703 1 96.12 187 SER B C 1
ATOM 5020 O O . SER B 1 187 ? 7.633 -19.062 12.797 1 96.12 187 SER B O 1
ATOM 5022 N N . PRO B 1 188 ? 7.113 -19.312 14.977 1 97.25 188 PRO B N 1
ATOM 5023 C CA . PRO B 1 188 ? 8.523 -19.391 15.359 1 97.25 188 PRO B CA 1
ATOM 5024 C C . PRO B 1 188 ? 9.266 -20.516 14.625 1 97.25 188 PRO B C 1
ATOM 5026 O O . PRO B 1 188 ? 10.43 -20.344 14.25 1 97.25 188 PRO B O 1
ATOM 5029 N N . GLU B 1 189 ? 8.641 -21.656 14.414 1 97.75 189 GLU B N 1
ATOM 5030 C CA . GLU B 1 189 ? 9.289 -22.75 13.688 1 97.75 189 GLU B CA 1
ATOM 5031 C C . GLU B 1 189 ? 9.586 -22.344 12.25 1 97.75 189 GLU B C 1
ATOM 5033 O O . GLU B 1 189 ? 10.648 -22.688 11.711 1 97.75 189 GLU B O 1
ATOM 5038 N N . LEU B 1 190 ? 8.625 -21.656 11.617 1 97.94 190 LEU B N 1
ATOM 5039 C CA . LEU B 1 190 ? 8.867 -21.188 10.258 1 97.94 190 LEU B CA 1
ATOM 5040 C C . LEU B 1 190 ? 9.992 -20.156 10.227 1 97.94 190 LEU B C 1
ATOM 5042 O O . LEU B 1 190 ? 10.805 -20.156 9.297 1 97.94 190 LEU B O 1
ATOM 5046 N N . ALA B 1 191 ? 10.008 -19.266 11.25 1 98.44 191 ALA B N 1
ATOM 5047 C CA . ALA B 1 191 ? 11.109 -18.312 11.367 1 98.44 191 ALA B CA 1
ATOM 5048 C C . ALA B 1 191 ? 12.453 -19.016 11.422 1 98.44 191 ALA B C 1
ATOM 5050 O O . ALA B 1 191 ? 13.406 -18.609 10.758 1 98.44 191 ALA B O 1
ATOM 5051 N N . ASP B 1 192 ? 12.523 -20.078 12.211 1 98.44 192 ASP B N 1
ATOM 5052 C CA . ASP B 1 192 ? 13.758 -20.844 12.352 1 98.44 192 ASP B CA 1
ATOM 5053 C C . ASP B 1 192 ? 14.148 -21.5 11.031 1 98.44 192 ASP B C 1
ATOM 5055 O O . ASP B 1 192 ? 15.32 -21.516 10.656 1 98.44 192 ASP B O 1
ATOM 5059 N N . ALA B 1 193 ? 13.188 -22.109 10.352 1 98.5 193 ALA B N 1
ATOM 5060 C CA . ALA B 1 193 ? 13.461 -22.719 9.055 1 98.5 193 ALA B CA 1
ATOM 5061 C C . ALA B 1 193 ? 13.969 -21.703 8.047 1 98.5 193 ALA B C 1
ATOM 5063 O O . ALA B 1 193 ? 14.922 -21.969 7.312 1 98.5 193 ALA B O 1
ATOM 5064 N N . LEU B 1 194 ? 13.297 -20.516 8 1 98.56 194 LEU B N 1
ATOM 5065 C CA . LEU B 1 194 ? 13.719 -19.453 7.098 1 98.56 194 LEU B CA 1
ATOM 5066 C C . LEU B 1 194 ? 15.117 -18.969 7.453 1 98.56 194 LEU B C 1
ATOM 5068 O O . LEU B 1 194 ? 15.891 -18.578 6.57 1 98.56 194 LEU B O 1
ATOM 5072 N N . GLU B 1 195 ? 15.414 -18.938 8.727 1 98.5 195 GLU B N 1
ATOM 5073 C CA . GLU B 1 195 ? 16.75 -18.547 9.164 1 98.5 195 GLU B CA 1
ATOM 5074 C C . GLU B 1 195 ? 17.797 -19.547 8.656 1 98.5 195 GLU B C 1
ATOM 5076 O O . GLU B 1 195 ? 18.891 -19.141 8.227 1 98.5 195 GLU B O 1
ATOM 5081 N N . VAL B 1 196 ? 17.484 -20.828 8.719 1 98.56 196 VAL B N 1
ATOM 5082 C CA . VAL B 1 196 ? 18.375 -21.859 8.188 1 98.56 196 VAL B CA 1
ATOM 5083 C C . VAL B 1 196 ? 18.578 -21.625 6.688 1 98.56 196 VAL B C 1
ATOM 5085 O O . VAL B 1 196 ? 19.703 -21.672 6.199 1 98.56 196 VAL B O 1
ATOM 5088 N N . ILE B 1 197 ? 17.547 -21.359 5.992 1 98.56 197 ILE B N 1
ATOM 5089 C CA . ILE B 1 197 ? 17.625 -21.125 4.555 1 98.56 197 ILE B CA 1
ATOM 5090 C C . ILE B 1 197 ? 18.438 -19.859 4.281 1 98.56 197 ILE B C 1
ATOM 5092 O O . ILE B 1 197 ? 19.219 -19.812 3.326 1 98.56 197 ILE B O 1
ATOM 5096 N N . ALA B 1 198 ? 18.219 -18.844 5.098 1 98.44 198 ALA B N 1
ATOM 5097 C CA . ALA B 1 198 ? 18.922 -17.562 4.945 1 98.44 198 ALA B CA 1
ATOM 5098 C C . ALA B 1 198 ? 20.422 -17.734 5.168 1 98.44 198 ALA B C 1
ATOM 5100 O O . ALA B 1 198 ? 21.234 -17.094 4.5 1 98.44 198 ALA B O 1
ATOM 5101 N N . THR B 1 199 ? 20.797 -18.625 6.078 1 97.81 199 THR B N 1
ATOM 5102 C CA . THR B 1 199 ? 22.188 -18.75 6.504 1 97.81 199 THR B CA 1
ATOM 5103 C C . THR B 1 199 ? 22.906 -19.828 5.707 1 97.81 199 THR B C 1
ATOM 5105 O O . THR B 1 199 ? 24.062 -19.656 5.309 1 97.81 199 THR B O 1
ATOM 5108 N N . GLN B 1 200 ? 22.234 -20.953 5.441 1 97.62 200 GLN B N 1
ATOM 5109 C CA . GLN B 1 200 ? 22.891 -22.078 4.793 1 97.62 200 GLN B CA 1
ATOM 5110 C C . GLN B 1 200 ? 22.547 -22.125 3.305 1 97.62 200 GLN B C 1
ATOM 5112 O O . GLN B 1 200 ? 23.156 -22.891 2.553 1 97.62 200 GLN B O 1
ATOM 5117 N N . GLY B 1 201 ? 21.641 -21.297 2.939 1 97.69 201 GLY B N 1
ATOM 5118 C CA . GLY B 1 201 ? 21.188 -21.344 1.562 1 97.69 201 GLY B CA 1
ATOM 5119 C C . GLY B 1 201 ? 20.062 -22.328 1.344 1 97.69 201 GLY B C 1
ATOM 5120 O O . GLY B 1 201 ? 19.688 -23.062 2.258 1 97.69 201 GLY B O 1
ATOM 5121 N N . VAL B 1 202 ? 19.578 -22.375 0.119 1 98 202 VAL B N 1
ATOM 5122 C CA . VAL B 1 202 ? 18.406 -23.172 -0.189 1 98 202 VAL B CA 1
ATOM 5123 C C . VAL B 1 202 ? 18.766 -24.641 -0.221 1 98 202 VAL B C 1
ATOM 5125 O O . VAL B 1 202 ? 17.891 -25.516 -0.163 1 98 202 VAL B O 1
ATOM 5128 N N . SER B 1 203 ? 20.047 -25 -0.214 1 97.69 203 SER B N 1
ATOM 5129 C CA . SER B 1 203 ? 20.484 -26.391 -0.151 1 97.69 203 SER B CA 1
ATOM 5130 C C . SER B 1 203 ? 19.984 -27.078 1.114 1 97.69 203 SER B C 1
ATOM 5132 O O . SER B 1 203 ? 19.844 -28.297 1.15 1 97.69 203 SER B O 1
ATOM 5134 N N . ALA B 1 204 ? 19.672 -26.281 2.125 1 98.19 204 ALA B N 1
ATOM 5135 C CA . ALA B 1 204 ? 19.094 -26.828 3.348 1 98.19 204 ALA B CA 1
ATOM 5136 C C . ALA B 1 204 ? 17.781 -27.547 3.051 1 98.19 204 ALA B C 1
ATOM 5138 O O . ALA B 1 204 ? 17.438 -28.531 3.717 1 98.19 204 ALA B O 1
ATOM 5139 N N . LEU B 1 205 ? 17.062 -27.062 2.053 1 98.19 205 LEU B N 1
ATOM 5140 C CA . LEU B 1 205 ? 15.766 -27.641 1.684 1 98.19 205 LEU B CA 1
ATOM 5141 C C . LEU B 1 205 ? 15.938 -28.688 0.601 1 98.19 205 LEU B C 1
ATOM 5143 O O . LEU B 1 205 ? 15.117 -29.609 0.492 1 98.19 205 LEU B O 1
ATOM 5147 N N . TYR B 1 206 ? 16.984 -28.625 -0.181 1 98.31 206 TYR B N 1
ATOM 5148 C CA . TYR B 1 206 ? 17.141 -29.484 -1.341 1 98.31 206 TYR B CA 1
ATOM 5149 C C . TYR B 1 206 ? 18.297 -30.469 -1.133 1 98.31 206 TYR B C 1
ATOM 5151 O O . TYR B 1 206 ? 19.156 -30.625 -2.004 1 98.31 206 TYR B O 1
ATOM 5159 N N . GLY B 1 207 ? 18.25 -31.141 0.01 1 95.31 207 GLY B N 1
ATOM 5160 C CA . GLY B 1 207 ? 19.234 -32.188 0.318 1 95.31 207 GLY B CA 1
ATOM 5161 C C . GLY B 1 207 ? 19.812 -32.062 1.715 1 95.31 207 GLY B C 1
ATOM 5162 O O . GLY B 1 207 ? 20.484 -32.969 2.201 1 95.31 207 GLY B O 1
ATOM 5163 N N . GLY B 1 208 ? 19.516 -30.953 2.371 1 97.12 208 GLY B N 1
ATOM 5164 C CA . GLY B 1 208 ? 20.016 -30.719 3.717 1 97.12 208 GLY B CA 1
ATOM 5165 C C . GLY B 1 208 ? 19.031 -31.109 4.797 1 97.12 208 GLY B C 1
ATOM 5166 O O . GLY B 1 208 ? 18.219 -32.031 4.598 1 97.12 208 GLY B O 1
ATOM 5167 N N . GLU B 1 209 ? 19.172 -30.516 5.965 1 97.31 209 GLU B N 1
ATOM 5168 C CA . GLU B 1 209 ? 18.438 -30.906 7.156 1 97.31 209 GLU B CA 1
ATOM 5169 C C . GLU B 1 209 ? 16.938 -30.703 6.965 1 97.31 209 GLU B C 1
ATOM 5171 O O . GLU B 1 209 ? 16.125 -31.562 7.332 1 97.31 209 GLU B O 1
ATOM 5176 N N . LEU B 1 210 ? 16.562 -29.578 6.395 1 98.31 210 LEU B N 1
ATOM 5177 C CA . LEU B 1 210 ? 15.148 -29.312 6.164 1 98.31 210 LEU B CA 1
ATOM 5178 C C . LEU B 1 210 ? 14.57 -30.266 5.129 1 98.31 210 LEU B C 1
ATOM 5180 O O . LEU B 1 210 ? 13.438 -30.734 5.266 1 98.31 210 LEU B O 1
ATOM 5184 N N . GLY B 1 211 ? 15.359 -30.547 4.078 1 98.25 211 GLY B N 1
ATOM 5185 C CA . GLY B 1 211 ? 14.938 -31.516 3.076 1 98.25 211 GLY B CA 1
ATOM 5186 C C . GLY B 1 211 ? 14.75 -32.906 3.641 1 98.25 211 GLY B C 1
ATOM 5187 O O . GLY B 1 211 ? 13.805 -33.625 3.268 1 98.25 211 GLY B O 1
ATOM 5188 N N . ARG B 1 212 ? 15.633 -33.312 4.535 1 98.25 212 ARG B N 1
ATOM 5189 C CA . ARG B 1 212 ? 15.523 -34.625 5.172 1 98.25 212 ARG B CA 1
ATOM 5190 C C . ARG B 1 212 ? 14.273 -34.719 6.043 1 98.25 212 ARG B C 1
ATOM 5192 O O . ARG B 1 212 ? 13.57 -35.719 6.035 1 98.25 212 ARG B O 1
ATOM 5199 N N . ALA B 1 213 ? 14.039 -33.625 6.754 1 98 213 ALA B N 1
ATOM 5200 C CA . ALA B 1 213 ? 12.828 -33.594 7.566 1 98 213 ALA B CA 1
ATOM 5201 C C . ALA B 1 213 ? 11.578 -33.719 6.699 1 98 213 ALA B C 1
ATOM 5203 O O . ALA B 1 213 ? 10.633 -34.438 7.066 1 98 213 ALA B O 1
ATOM 5204 N N . LEU B 1 214 ? 11.578 -33.094 5.59 1 98.19 214 LEU B N 1
ATOM 5205 C CA . LEU B 1 214 ? 10.469 -33.156 4.652 1 98.19 214 LEU B CA 1
ATOM 5206 C C . LEU B 1 214 ? 10.297 -34.562 4.098 1 98.19 214 LEU B C 1
ATOM 5208 O O . LEU B 1 214 ? 9.195 -35.125 4.121 1 98.19 214 LEU B O 1
ATOM 5212 N N . ALA B 1 215 ? 11.359 -35.156 3.646 1 98.06 215 ALA B N 1
ATOM 5213 C CA . ALA B 1 215 ? 11.32 -36.5 3.078 1 98.06 215 ALA B CA 1
ATOM 5214 C C . ALA B 1 215 ? 10.852 -37.531 4.113 1 98.06 215 ALA B C 1
ATOM 5216 O O . ALA B 1 215 ? 10.094 -38.438 3.795 1 98.06 215 ALA B O 1
ATOM 5217 N N . ASP B 1 216 ? 11.328 -37.375 5.328 1 97.25 216 ASP B N 1
ATOM 5218 C CA . ASP B 1 216 ? 10.93 -38.25 6.406 1 97.25 216 ASP B CA 1
ATOM 5219 C C . ASP B 1 216 ? 9.43 -38.156 6.676 1 97.25 216 ASP B C 1
ATOM 5221 O O . ASP B 1 216 ? 8.766 -39.188 6.863 1 97.25 216 ASP B O 1
ATOM 5225 N N . GLN B 1 217 ? 8.984 -36.938 6.699 1 96 217 GLN B N 1
ATOM 5226 C CA . GLN B 1 217 ? 7.551 -36.75 6.902 1 96 217 GLN B CA 1
ATOM 5227 C C . GLN B 1 217 ? 6.742 -37.375 5.77 1 96 217 GLN B C 1
ATOM 5229 O O . GLN B 1 217 ? 5.68 -37.969 6 1 96 217 GLN B O 1
ATOM 5234 N N . MET B 1 218 ? 7.172 -37.25 4.586 1 97.25 218 MET B N 1
ATOM 5235 C CA . MET B 1 218 ? 6.512 -37.812 3.42 1 97.25 218 MET B CA 1
ATOM 5236 C C . MET B 1 218 ? 6.453 -39.344 3.529 1 97.25 218 MET B C 1
ATOM 5238 O O . MET B 1 218 ? 5.406 -39.938 3.281 1 97.25 218 MET B O 1
ATOM 5242 N N . ASP B 1 219 ? 7.527 -39.844 3.916 1 96 219 ASP B N 1
ATOM 5243 C CA . ASP B 1 219 ? 7.594 -41.312 4.062 1 96 219 ASP B CA 1
ATOM 5244 C C . ASP B 1 219 ? 6.621 -41.781 5.137 1 96 219 ASP B C 1
ATOM 5246 O O . ASP B 1 219 ? 5.918 -42.781 4.941 1 96 219 ASP B O 1
ATOM 5250 N N . ALA B 1 220 ? 6.516 -41.094 6.164 1 95.06 220 ALA B N 1
ATOM 5251 C CA . ALA B 1 220 ? 5.684 -41.469 7.301 1 95.06 220 ALA B CA 1
ATOM 5252 C C . ALA B 1 220 ? 4.203 -41.344 6.961 1 95.06 220 ALA B C 1
ATOM 5254 O O . ALA B 1 220 ? 3.377 -42.125 7.469 1 95.06 220 ALA B O 1
ATOM 5255 N N . GLU B 1 221 ? 3.889 -40.5 6.012 1 95.25 221 GLU B N 1
ATOM 5256 C CA . GLU B 1 221 ? 2.48 -40.188 5.793 1 95.25 221 GLU B CA 1
ATOM 5257 C C . GLU B 1 221 ? 2.016 -40.656 4.418 1 95.25 221 GLU B C 1
ATOM 5259 O O . GLU B 1 221 ? 0.911 -40.312 3.984 1 95.25 221 GLU B O 1
ATOM 5264 N N . GLY B 1 222 ? 2.857 -41.344 3.738 1 95.12 222 GLY B N 1
ATOM 5265 C CA . GLY B 1 222 ? 2.463 -41.906 2.455 1 95.12 222 GLY B CA 1
ATOM 5266 C C . GLY B 1 222 ? 2.639 -40.938 1.301 1 95.12 222 GLY B C 1
ATOM 5267 O O . GLY B 1 222 ? 1.987 -41.062 0.264 1 95.12 222 GLY B O 1
ATOM 5268 N N . GLY B 1 223 ? 3.434 -39.938 1.507 1 97.56 223 GLY B N 1
ATOM 5269 C CA . GLY B 1 223 ? 3.764 -39 0.429 1 97.56 223 GLY B CA 1
ATOM 5270 C C . GLY B 1 223 ? 4.82 -39.562 -0.515 1 97.56 223 GLY B C 1
ATOM 5271 O O . GLY B 1 223 ? 5.355 -40.656 -0.297 1 97.56 223 GLY B O 1
ATOM 5272 N N . LEU B 1 224 ? 5.039 -38.812 -1.571 1 98.12 224 LEU B N 1
ATOM 5273 C CA . LEU B 1 224 ? 5.879 -39.344 -2.633 1 98.12 224 LEU B CA 1
ATOM 5274 C C . LEU B 1 224 ? 7.195 -38.594 -2.732 1 98.12 224 LEU B C 1
ATOM 5276 O O . LEU B 1 224 ? 8.133 -39.031 -3.398 1 98.12 224 LEU B O 1
ATOM 5280 N N . ILE B 1 225 ? 7.352 -37.406 -2.043 1 98.62 225 ILE B N 1
ATOM 5281 C CA . ILE B 1 225 ? 8.578 -36.625 -2.158 1 98.62 225 ILE B CA 1
ATOM 5282 C C . ILE B 1 225 ? 9.719 -37.344 -1.432 1 98.62 225 ILE B C 1
ATOM 5284 O O . ILE B 1 225 ? 9.648 -37.562 -0.221 1 98.62 225 ILE B O 1
ATOM 5288 N N . THR B 1 226 ? 10.711 -37.625 -2.145 1 98.5 226 THR B N 1
ATOM 5289 C CA . THR B 1 226 ? 11.891 -38.281 -1.581 1 98.5 226 THR B CA 1
ATOM 5290 C C . THR B 1 226 ? 13.062 -37.312 -1.502 1 98.5 226 THR B C 1
ATOM 5292 O O . THR B 1 226 ? 13.016 -36.219 -2.08 1 98.5 226 THR B O 1
ATOM 5295 N N . LEU B 1 227 ? 14.031 -37.719 -0.722 1 98.25 227 LEU B N 1
ATOM 5296 C CA . LEU B 1 227 ? 15.258 -36.938 -0.711 1 98.25 227 LEU B CA 1
ATOM 5297 C C . LEU B 1 227 ? 15.859 -36.844 -2.109 1 98.25 227 LEU B C 1
ATOM 5299 O O . LEU B 1 227 ? 16.453 -35.844 -2.475 1 98.25 227 LEU B O 1
ATOM 5303 N N . ALA B 1 228 ? 15.719 -37.906 -2.891 1 98.44 228 ALA B N 1
ATOM 5304 C CA . ALA B 1 228 ? 16.203 -37.906 -4.27 1 98.44 228 ALA B CA 1
ATOM 5305 C C . ALA B 1 228 ? 15.484 -36.875 -5.105 1 98.44 228 ALA B C 1
ATOM 5307 O O . ALA B 1 228 ? 16.094 -36.219 -5.965 1 98.44 228 ALA B O 1
ATOM 5308 N N . ASP B 1 229 ? 14.203 -36.75 -4.926 1 98.69 229 ASP B N 1
ATOM 5309 C CA . ASP B 1 229 ? 13.445 -35.719 -5.625 1 98.69 229 ASP B CA 1
ATOM 5310 C C . ASP B 1 229 ? 13.992 -34.344 -5.312 1 98.69 229 ASP B C 1
ATOM 5312 O O . ASP B 1 229 ? 14.203 -33.531 -6.219 1 98.69 229 ASP B O 1
ATOM 5316 N N . LEU B 1 230 ? 14.18 -34.062 -4.031 1 98.69 230 LEU B N 1
ATOM 5317 C CA . LEU B 1 230 ? 14.641 -32.75 -3.586 1 98.69 230 LEU B CA 1
ATOM 5318 C C . LEU B 1 230 ? 16.047 -32.469 -4.098 1 98.69 230 LEU B C 1
ATOM 5320 O O . LEU B 1 230 ? 16.328 -31.359 -4.562 1 98.69 230 LEU B O 1
ATOM 5324 N N . THR B 1 231 ? 16.891 -33.438 -4.059 1 98.19 231 THR B N 1
ATOM 5325 C CA . THR B 1 231 ? 18.281 -33.25 -4.48 1 98.19 231 THR B CA 1
ATOM 5326 C C . THR B 1 231 ? 18.359 -33.062 -5.992 1 98.19 231 THR B C 1
ATOM 5328 O O . THR B 1 231 ? 19.203 -32.312 -6.473 1 98.19 231 THR B O 1
ATOM 5331 N N . ALA B 1 232 ? 17.484 -33.688 -6.699 1 98.25 232 ALA B N 1
ATOM 5332 C CA . ALA B 1 232 ? 17.531 -33.656 -8.156 1 98.25 232 ALA B CA 1
ATOM 5333 C C . ALA B 1 232 ? 16.859 -32.375 -8.695 1 98.25 232 ALA B C 1
ATOM 5335 O O . ALA B 1 232 ? 17.062 -32 -9.859 1 98.25 232 ALA B O 1
ATOM 5336 N N . TYR B 1 233 ? 16.094 -31.719 -7.914 1 98.38 233 TYR B N 1
ATOM 5337 C CA . TYR B 1 233 ? 15.32 -30.594 -8.414 1 98.38 233 TYR B CA 1
ATOM 5338 C C . TYR B 1 233 ? 16.234 -29.453 -8.859 1 98.38 233 TYR B C 1
ATOM 5340 O O . TYR B 1 233 ? 17.203 -29.125 -8.172 1 98.38 233 TYR B O 1
ATOM 5348 N N . ARG B 1 234 ? 15.883 -28.875 -10.016 1 98.12 234 ARG B N 1
ATOM 5349 C CA . ARG B 1 234 ? 16.562 -27.688 -10.523 1 98.12 234 ARG B CA 1
ATOM 5350 C C . ARG B 1 234 ? 15.57 -26.719 -11.148 1 98.12 234 ARG B C 1
ATOM 5352 O O . ARG B 1 234 ? 14.711 -27.125 -11.938 1 98.12 234 ARG B O 1
ATOM 5359 N N . PRO B 1 235 ? 15.672 -25.422 -10.75 1 98.25 235 PRO B N 1
ATOM 5360 C CA . PRO B 1 235 ? 14.938 -24.422 -11.547 1 98.25 235 PRO B CA 1
ATOM 5361 C C . PRO B 1 235 ? 15.508 -24.266 -12.961 1 98.25 235 PRO B C 1
ATOM 5363 O O . PRO B 1 235 ? 16.688 -24.562 -13.188 1 98.25 235 PRO B O 1
ATOM 5366 N N . ILE B 1 236 ? 14.695 -23.844 -13.922 1 97.81 236 ILE B N 1
ATOM 5367 C CA . ILE B 1 236 ? 15.148 -23.703 -15.305 1 97.81 236 ILE B CA 1
ATOM 5368 C C . ILE B 1 236 ? 14.945 -22.25 -15.766 1 97.81 236 ILE B C 1
ATOM 5370 O O . ILE B 1 236 ? 13.836 -21.734 -15.719 1 97.81 236 ILE B O 1
ATOM 5374 N N . ALA B 1 237 ? 16.016 -21.625 -16.156 1 97.94 237 ALA B N 1
ATOM 5375 C CA . ALA B 1 237 ? 15.914 -20.312 -16.812 1 97.94 237 ALA B CA 1
ATOM 5376 C C . ALA B 1 237 ? 15.484 -20.469 -18.266 1 97.94 237 ALA B C 1
ATOM 5378 O O . ALA B 1 237 ? 16.188 -21.094 -19.062 1 97.94 237 ALA B O 1
ATOM 5379 N N . ARG B 1 238 ? 14.367 -19.938 -18.562 1 97.19 238 ARG B N 1
ATOM 5380 C CA . ARG B 1 238 ? 13.805 -20.062 -19.906 1 97.19 238 ARG B CA 1
ATOM 5381 C C . ARG B 1 238 ? 13.688 -18.703 -20.594 1 97.19 238 ARG B C 1
ATOM 5383 O O . ARG B 1 238 ? 13.477 -17.688 -19.922 1 97.19 238 ARG B O 1
ATOM 5390 N N . ARG B 1 239 ? 13.852 -18.719 -21.891 1 96.06 239 ARG B N 1
ATOM 5391 C CA . ARG B 1 239 ? 13.539 -17.516 -22.656 1 96.06 239 ARG B CA 1
ATOM 5392 C C . ARG B 1 239 ? 12.047 -17.219 -22.641 1 96.06 239 ARG B C 1
ATOM 5394 O O . ARG B 1 239 ? 11.234 -18.109 -22.922 1 96.06 239 ARG B O 1
ATOM 5401 N N . ALA B 1 240 ? 11.688 -15.984 -22.312 1 97.19 240 ALA B N 1
ATOM 5402 C CA . ALA B 1 240 ? 10.273 -15.617 -22.266 1 97.19 240 ALA B CA 1
ATOM 5403 C C . ALA B 1 240 ? 9.664 -15.609 -23.672 1 97.19 240 ALA B C 1
ATOM 5405 O O . ALA B 1 240 ? 10.359 -15.367 -24.656 1 97.19 240 ALA B O 1
ATOM 5406 N N . THR B 1 241 ? 8.422 -15.953 -23.781 1 95.31 241 THR B N 1
ATOM 5407 C CA . THR B 1 241 ? 7.676 -15.742 -25.016 1 95.31 241 THR B CA 1
ATOM 5408 C C . THR B 1 241 ? 7.375 -14.258 -25.219 1 95.31 241 THR B C 1
ATOM 5410 O O . THR B 1 241 ? 6.691 -13.641 -24.406 1 95.31 241 THR B O 1
ATOM 5413 N N . GLN B 1 242 ? 7.891 -13.727 -26.328 1 96.38 242 GLN B N 1
ATOM 5414 C CA . GLN B 1 242 ? 7.707 -12.305 -26.562 1 96.38 242 GLN B CA 1
ATOM 5415 C C . GLN B 1 242 ? 6.703 -12.062 -27.703 1 96.38 242 GLN B C 1
ATOM 5417 O O . GLN B 1 242 ? 6.711 -12.773 -28.703 1 96.38 242 GLN B O 1
ATOM 5422 N N . ASP B 1 243 ? 5.84 -11.109 -27.469 1 94.44 243 ASP B N 1
ATOM 5423 C CA . ASP B 1 243 ? 4.852 -10.734 -28.484 1 94.44 243 ASP B CA 1
ATOM 5424 C C . ASP B 1 243 ? 4.602 -9.227 -28.469 1 94.44 243 ASP B C 1
ATOM 5426 O O . ASP B 1 243 ? 4.852 -8.555 -27.469 1 94.44 243 ASP B O 1
ATOM 5430 N N . ALA B 1 244 ? 4.125 -8.805 -29.609 1 95.56 244 ALA B N 1
ATOM 5431 C CA . ALA B 1 244 ? 3.723 -7.402 -29.719 1 95.56 244 ALA B CA 1
ATOM 5432 C C . ALA B 1 244 ? 2.285 -7.211 -29.234 1 95.56 244 ALA B C 1
ATOM 5434 O O . ALA B 1 244 ? 1.42 -8.047 -29.5 1 95.56 244 ALA B O 1
ATOM 5435 N N . LEU B 1 245 ? 1.996 -6.18 -28.578 1 97.44 245 LEU B N 1
ATOM 5436 C CA . LEU B 1 245 ? 0.675 -5.703 -28.188 1 97.44 245 LEU B CA 1
ATOM 5437 C C . LEU B 1 245 ? 0.599 -4.184 -28.266 1 97.44 245 LEU B C 1
ATOM 5439 O O . LEU B 1 245 ? 0.917 -3.482 -27.312 1 97.44 245 LEU B O 1
ATOM 5443 N N . GLY B 1 246 ? 0.042 -3.67 -29.422 1 96.31 246 GLY B N 1
ATOM 5444 C CA . GLY B 1 246 ? 0.215 -2.25 -29.672 1 96.31 246 GLY B CA 1
ATOM 5445 C C . GLY B 1 246 ? 1.671 -1.836 -29.781 1 96.31 246 GLY B C 1
ATOM 5446 O O . GLY B 1 246 ? 2.428 -2.412 -30.562 1 96.31 246 GLY B O 1
ATOM 5447 N N . GLU B 1 247 ? 2.078 -0.885 -29 1 96.75 247 GLU B N 1
ATOM 5448 C CA . GLU B 1 247 ? 3.455 -0.403 -29 1 96.75 247 GLU B CA 1
ATOM 5449 C C . GLU B 1 247 ? 4.277 -1.076 -27.906 1 96.75 247 GLU B C 1
ATOM 5451 O O . GLU B 1 247 ? 5.418 -0.68 -27.641 1 96.75 247 GLU B O 1
ATOM 5456 N N . TRP B 1 248 ? 3.623 -2.053 -27.328 1 98.12 248 TRP B N 1
ATOM 5457 C CA . TRP B 1 248 ? 4.289 -2.797 -26.266 1 98.12 248 TRP B CA 1
ATOM 5458 C C . TRP B 1 248 ? 4.852 -4.113 -26.781 1 98.12 248 TRP B C 1
ATOM 5460 O O . TRP B 1 248 ? 4.344 -4.664 -27.766 1 98.12 248 TRP B O 1
ATOM 5470 N N . ARG B 1 249 ? 5.918 -4.535 -26.172 1 98.12 249 ARG B N 1
ATOM 5471 C CA . ARG B 1 249 ? 6.359 -5.926 -26.219 1 98.12 249 ARG B CA 1
ATOM 5472 C C . ARG B 1 249 ? 6.105 -6.613 -24.875 1 98.12 249 ARG B C 1
ATOM 5474 O O . ARG B 1 249 ? 6.527 -6.121 -23.828 1 98.12 249 ARG B O 1
ATOM 5481 N N . THR B 1 250 ? 5.402 -7.707 -24.906 1 98.38 250 THR B N 1
ATOM 5482 C CA . THR B 1 250 ? 5.098 -8.445 -23.688 1 98.38 250 THR B CA 1
ATOM 5483 C C . THR B 1 250 ? 5.98 -9.68 -23.578 1 98.38 250 THR B C 1
ATOM 5485 O O . THR B 1 250 ? 6.422 -10.234 -24.578 1 98.38 250 THR B O 1
ATOM 5488 N N . ALA B 1 251 ? 6.301 -10.094 -22.375 1 98.69 251 ALA B N 1
ATOM 5489 C CA . ALA B 1 251 ? 7.043 -11.312 -22.062 1 98.69 251 ALA B CA 1
ATOM 5490 C C . ALA B 1 251 ? 6.262 -12.195 -21.094 1 98.69 251 ALA B C 1
ATOM 5492 O O . ALA B 1 251 ? 6.035 -11.812 -19.938 1 98.69 251 ALA B O 1
ATOM 5493 N N . THR B 1 252 ? 5.801 -13.336 -21.547 1 97.5 252 THR B N 1
ATOM 5494 C CA . THR B 1 252 ? 5.062 -14.289 -20.734 1 97.5 252 THR B CA 1
ATOM 5495 C C . THR B 1 252 ? 5.863 -15.578 -20.547 1 97.5 252 THR B C 1
ATOM 5497 O O . THR B 1 252 ? 6.867 -15.797 -21.219 1 97.5 252 THR B O 1
ATOM 5500 N N . ASN B 1 253 ? 5.469 -16.328 -19.5 1 94.25 253 ASN B N 1
ATOM 5501 C CA . ASN B 1 253 ? 6.203 -17.578 -19.312 1 94.25 253 ASN B CA 1
ATOM 5502 C C . ASN B 1 253 ? 5.945 -18.547 -20.453 1 94.25 253 ASN B C 1
ATOM 5504 O O . ASN B 1 253 ? 4.809 -18.688 -20.922 1 94.25 253 ASN B O 1
ATOM 5508 N N . PRO B 1 254 ? 6.973 -19.234 -20.922 1 92.56 254 PRO B N 1
ATOM 5509 C CA . PRO B 1 254 ? 6.887 -20.203 -22.031 1 92.56 254 PRO B CA 1
ATOM 5510 C C . PRO B 1 254 ? 6.465 -21.594 -21.562 1 92.56 254 PRO B C 1
ATOM 5512 O O . PRO B 1 254 ? 6.363 -21.844 -20.359 1 92.56 254 PRO B O 1
ATOM 5515 N N . PRO B 1 255 ? 6.059 -22.422 -22.531 1 88 255 PRO B N 1
ATOM 5516 C CA . PRO B 1 255 ? 5.898 -23.812 -22.141 1 88 255 PRO B CA 1
ATOM 5517 C C . PRO B 1 255 ? 7.07 -24.328 -21.312 1 88 255 PRO B C 1
ATOM 5519 O O . PRO B 1 255 ? 8.203 -23.859 -21.469 1 88 255 PRO B O 1
ATOM 5522 N N . PRO B 1 256 ? 6.836 -25.312 -20.469 1 87.69 256 PRO B N 1
ATOM 5523 C CA . PRO B 1 256 ? 5.656 -26.172 -20.344 1 87.69 256 PRO B CA 1
ATOM 5524 C C . PRO B 1 256 ? 4.543 -25.531 -19.516 1 87.69 256 PRO B C 1
ATOM 5526 O O . PRO B 1 256 ? 3.531 -26.172 -19.234 1 87.69 256 PRO B O 1
ATOM 5529 N N . SER B 1 257 ? 4.762 -24.297 -19.062 1 86.94 257 SER B N 1
ATOM 5530 C CA . SER B 1 257 ? 3.641 -23.625 -18.422 1 86.94 257 SER B CA 1
ATOM 5531 C C . SER B 1 257 ? 2.436 -23.531 -19.344 1 86.94 257 SER B C 1
ATOM 5533 O O . SER B 1 257 ? 2.588 -23.484 -20.562 1 86.94 257 SER B O 1
ATOM 5535 N N . ILE B 1 258 ? 1.311 -23.547 -18.766 1 84.69 258 ILE B N 1
ATOM 5536 C CA . ILE B 1 258 ? 0.093 -23.453 -19.562 1 84.69 258 ILE B CA 1
ATOM 5537 C C . ILE B 1 258 ? -0.382 -22 -19.594 1 84.69 258 ILE B C 1
ATOM 5539 O O . ILE B 1 258 ? -0.826 -21.5 -20.625 1 84.69 258 ILE B O 1
ATOM 5543 N N . GLY B 1 259 ? -0.3 -21.328 -18.516 1 89.94 259 GLY B N 1
ATOM 5544 C CA . GLY B 1 259 ? -0.814 -19.984 -18.391 1 89.94 259 GLY B CA 1
ATOM 5545 C C . GLY B 1 259 ? -0.18 -19.016 -19.375 1 89.94 259 GLY B C 1
ATOM 5546 O O . GLY B 1 259 ? -0.872 -18.188 -19.984 1 89.94 259 GLY B O 1
ATOM 5547 N N . GLY B 1 260 ? 1.112 -19.062 -19.562 1 92.62 260 GLY B N 1
ATOM 5548 C CA . GLY B 1 260 ? 1.846 -18.172 -20.438 1 92.62 260 GLY B CA 1
ATOM 5549 C C . GLY B 1 260 ? 1.419 -18.281 -21.891 1 92.62 260 GLY B C 1
ATOM 5550 O O . GLY B 1 260 ? 1.003 -17.297 -22.5 1 92.62 260 GLY B O 1
ATOM 5551 N N . PRO B 1 261 ? 1.469 -19.484 -22.469 1 90.75 261 PRO B N 1
ATOM 5552 C CA . PRO B 1 261 ? 1.04 -19.688 -23.844 1 90.75 261 PRO B CA 1
ATOM 5553 C C . PRO B 1 261 ? -0.42 -19.312 -24.078 1 90.75 261 PRO B C 1
ATOM 5555 O O . PRO B 1 261 ? -0.758 -18.75 -25.125 1 90.75 261 PRO B O 1
ATOM 5558 N N . VAL B 1 262 ? -1.241 -19.625 -23.109 1 89.94 262 VAL B N 1
ATOM 5559 C CA . VAL B 1 262 ? -2.65 -19.25 -23.219 1 89.94 262 VAL B CA 1
ATOM 5560 C C . VAL B 1 262 ? -2.789 -17.734 -23.266 1 89.94 262 VAL B C 1
ATOM 5562 O O . VAL B 1 262 ? -3.457 -17.188 -24.141 1 89.94 262 VAL B O 1
ATOM 5565 N N . LEU B 1 263 ? -2.152 -17.062 -22.359 1 95.25 263 LEU B N 1
ATOM 5566 C CA . LEU B 1 263 ? -2.209 -15.609 -22.312 1 95.25 263 LEU B CA 1
ATOM 5567 C C . LEU B 1 263 ? -1.612 -15.008 -23.594 1 95.25 263 LEU B C 1
ATOM 5569 O O . LEU B 1 263 ? -2.184 -14.086 -24.172 1 95.25 263 LEU B O 1
ATOM 5573 N N . ALA B 1 264 ? -0.475 -15.516 -24 1 94.12 264 ALA B N 1
ATOM 5574 C CA . ALA B 1 264 ? 0.18 -15.023 -25.203 1 94.12 264 ALA B CA 1
ATOM 5575 C C . ALA B 1 264 ? -0.744 -15.133 -26.406 1 94.12 264 ALA B C 1
ATOM 5577 O O . ALA B 1 264 ? -0.827 -14.203 -27.219 1 94.12 264 ALA B O 1
ATOM 5578 N N . THR B 1 265 ? -1.397 -16.234 -26.484 1 92.25 265 THR B N 1
ATOM 5579 C CA . THR B 1 265 ? -2.314 -16.453 -27.609 1 92.25 265 THR B CA 1
ATOM 5580 C C . THR B 1 265 ? -3.475 -15.469 -27.547 1 92.25 265 THR B C 1
ATOM 5582 O O . THR B 1 265 ? -3.857 -14.891 -28.562 1 92.25 265 THR B O 1
ATOM 5585 N N . MET B 1 266 ? -4.016 -15.312 -26.391 1 94.56 266 MET B N 1
ATOM 5586 C CA . MET B 1 266 ? -5.105 -14.352 -26.219 1 94.56 266 MET B CA 1
ATOM 5587 C C . MET B 1 266 ? -4.656 -12.945 -26.625 1 94.56 266 MET B C 1
ATOM 5589 O O . MET B 1 266 ? -5.395 -12.219 -27.281 1 94.56 266 MET B O 1
ATOM 5593 N N . LEU B 1 267 ? -3.488 -12.555 -26.25 1 96.19 267 LEU B N 1
ATOM 5594 C CA . LEU B 1 267 ? -2.967 -11.227 -26.531 1 96.19 267 LEU B CA 1
ATOM 5595 C C . LEU B 1 267 ? -2.719 -11.055 -28.031 1 96.19 267 LEU B C 1
ATOM 5597 O O . LEU B 1 267 ? -2.957 -9.977 -28.578 1 96.19 267 LEU B O 1
ATOM 5601 N N . ARG B 1 268 ? -2.229 -12.07 -28.703 1 93.12 268 ARG B N 1
ATOM 5602 C CA . ARG B 1 268 ? -2.039 -12.023 -30.156 1 93.12 268 ARG B CA 1
ATOM 5603 C C . ARG B 1 268 ? -3.361 -11.773 -30.875 1 93.12 268 ARG B C 1
ATOM 5605 O O . ARG B 1 268 ? -3.422 -10.984 -31.828 1 93.12 268 ARG B O 1
ATOM 5612 N N . LEU B 1 269 ? -4.348 -12.469 -30.406 1 92.25 269 LEU B N 1
ATOM 5613 C CA . LEU B 1 269 ? -5.664 -12.312 -31.016 1 92.25 269 LEU B CA 1
ATOM 5614 C C . LEU B 1 269 ? -6.234 -10.93 -30.734 1 92.25 269 LEU B C 1
ATOM 5616 O O . LEU B 1 269 ? -6.887 -10.328 -31.594 1 92.25 269 LEU B O 1
ATOM 5620 N N . LEU B 1 270 ? -6.008 -10.445 -29.5 1 95.12 270 LEU B N 1
ATOM 5621 C CA . LEU B 1 270 ? -6.422 -9.086 -29.172 1 95.12 270 LEU B CA 1
ATOM 5622 C C . LEU B 1 270 ? -5.75 -8.07 -30.094 1 95.12 270 LEU B C 1
ATOM 5624 O O . LEU B 1 270 ? -6.383 -7.109 -30.531 1 95.12 270 LEU B O 1
ATOM 5628 N N . GLN B 1 271 ? -4.5 -8.234 -30.312 1 93.5 271 GLN B N 1
ATOM 5629 C CA . GLN B 1 271 ? -3.73 -7.355 -31.203 1 93.5 271 GLN B CA 1
ATOM 5630 C C . GLN B 1 271 ? -4.32 -7.336 -32.594 1 93.5 271 GLN B C 1
ATOM 5632 O O . GLN B 1 271 ? -4.371 -6.285 -33.25 1 93.5 271 GLN B O 1
ATOM 5637 N N . ARG B 1 272 ? -4.809 -8.43 -33.062 1 92.56 272 ARG B N 1
ATOM 5638 C CA . ARG B 1 272 ? -5.297 -8.586 -34.438 1 92.56 272 ARG B CA 1
ATOM 5639 C C . ARG B 1 272 ? -6.742 -8.117 -34.562 1 92.56 272 ARG B C 1
ATOM 5641 O O . ARG B 1 272 ? -7.129 -7.539 -35.594 1 92.56 272 ARG B O 1
ATOM 5648 N N . ARG B 1 273 ? -7.52 -8.375 -33.5 1 94.69 273 ARG B N 1
ATOM 5649 C CA . ARG B 1 273 ? -8.969 -8.266 -33.656 1 94.69 273 ARG B CA 1
ATOM 5650 C C . ARG B 1 273 ? -9.523 -7.086 -32.875 1 94.69 273 ARG B C 1
ATOM 5652 O O . ARG B 1 273 ? -10.648 -6.648 -33.094 1 94.69 273 ARG B O 1
ATOM 5659 N N . GLY B 1 274 ? -8.758 -6.598 -31.938 1 93.75 274 GLY B N 1
ATOM 5660 C CA . GLY B 1 274 ? -9.227 -5.527 -31.078 1 93.75 274 GLY B CA 1
ATOM 5661 C C . GLY B 1 274 ? -9.711 -6.02 -29.719 1 93.75 274 GLY B C 1
ATOM 5662 O O . GLY B 1 274 ? -9.719 -7.223 -29.453 1 93.75 274 GLY B O 1
ATOM 5663 N N . SER B 1 275 ? -10.18 -5.031 -28.875 1 95.56 275 SER B N 1
ATOM 5664 C CA . SER B 1 275 ? -10.461 -5.359 -27.484 1 95.56 275 SER B CA 1
ATOM 5665 C C . SER B 1 275 ? -11.906 -5.047 -27.125 1 95.56 275 SER B C 1
ATOM 5667 O O . SER B 1 275 ? -12.211 -4.742 -25.969 1 95.56 275 SER B O 1
ATOM 5669 N N . SER B 1 276 ? -12.836 -5.031 -28.078 1 95.38 276 SER B N 1
ATOM 5670 C CA . SER B 1 276 ? -14.242 -4.859 -27.734 1 95.38 276 SER B CA 1
ATOM 5671 C C . SER B 1 276 ? -14.742 -6.004 -26.859 1 95.38 276 SER B C 1
ATOM 5673 O O . SER B 1 276 ? -14.203 -7.105 -26.906 1 95.38 276 SER B O 1
ATOM 5675 N N . PRO B 1 277 ? -15.789 -5.734 -26.047 1 95.81 277 PRO B N 1
ATOM 5676 C CA . PRO B 1 277 ? -16.328 -6.816 -25.219 1 95.81 277 PRO B CA 1
ATOM 5677 C C . PRO B 1 277 ? -16.719 -8.047 -26.031 1 95.81 277 PRO B C 1
ATOM 5679 O O . PRO B 1 277 ? -16.547 -9.18 -25.578 1 95.81 277 PRO B O 1
ATOM 5682 N N . GLU B 1 278 ? -17.234 -7.82 -27.25 1 94.62 278 GLU B N 1
ATOM 5683 C CA . GLU B 1 278 ? -17.578 -8.93 -28.141 1 94.62 278 GLU B CA 1
ATOM 5684 C C . GLU B 1 278 ? -16.359 -9.766 -28.484 1 94.62 278 GLU B C 1
ATOM 5686 O O . GLU B 1 278 ? -16.406 -11 -28.438 1 94.62 278 GLU B O 1
ATOM 5691 N N . GLU B 1 279 ? -15.297 -9.117 -28.844 1 94.69 279 GLU B N 1
ATOM 5692 C CA . GLU B 1 279 ? -14.07 -9.82 -29.203 1 94.69 279 GLU B CA 1
ATOM 5693 C C . GLU B 1 279 ? -13.445 -10.508 -28 1 94.69 279 GLU B C 1
ATOM 5695 O O . GLU B 1 279 ? -12.891 -11.602 -28.109 1 94.69 279 GLU B O 1
ATOM 5700 N N . ILE B 1 280 ? -13.453 -9.867 -26.859 1 96.31 280 ILE B N 1
ATOM 5701 C CA . ILE B 1 280 ? -12.938 -10.445 -25.625 1 96.31 280 ILE B CA 1
ATOM 5702 C C . ILE B 1 280 ? -13.641 -11.773 -25.344 1 96.31 280 ILE B C 1
ATOM 5704 O O . ILE B 1 280 ? -12.984 -12.781 -25.062 1 96.31 280 ILE B O 1
ATOM 5708 N N . LEU B 1 281 ? -14.961 -11.773 -25.453 1 95 281 LEU B N 1
ATOM 5709 C CA . LEU B 1 281 ? -15.742 -12.984 -25.219 1 95 281 LEU B CA 1
ATOM 5710 C C . LEU B 1 281 ? -15.406 -14.062 -26.25 1 95 281 LEU B C 1
ATOM 5712 O O . LEU B 1 281 ? -15.242 -15.227 -25.891 1 95 281 LEU B O 1
ATOM 5716 N N . ARG B 1 282 ? -15.297 -13.656 -27.453 1 92.44 282 ARG B N 1
ATOM 5717 C CA . ARG B 1 282 ? -15.008 -14.594 -28.531 1 92.44 282 ARG B CA 1
ATOM 5718 C C . ARG B 1 282 ? -13.625 -15.227 -28.359 1 92.44 282 ARG B C 1
ATOM 5720 O O . ARG B 1 282 ? -13.461 -16.438 -28.547 1 92.44 282 ARG B O 1
ATOM 5727 N N . ILE B 1 283 ? -12.656 -14.453 -28.031 1 93.12 283 ILE B N 1
ATOM 5728 C CA . ILE B 1 283 ? -11.289 -14.922 -27.859 1 93.12 283 ILE B CA 1
ATOM 5729 C C . ILE B 1 283 ? -11.219 -15.883 -26.672 1 93.12 283 ILE B C 1
ATOM 5731 O O . ILE B 1 283 ? -10.594 -16.938 -26.766 1 93.12 283 ILE B O 1
ATOM 5735 N N . GLN B 1 284 ? -11.844 -15.484 -25.562 1 93.81 284 GLN B N 1
ATOM 5736 C CA . GLN B 1 284 ? -11.852 -16.375 -24.406 1 93.81 284 GLN B CA 1
ATOM 5737 C C . GLN B 1 284 ? -12.477 -17.719 -24.75 1 93.81 284 GLN B C 1
ATOM 5739 O O . GLN B 1 284 ? -11.969 -18.766 -24.328 1 93.81 284 GLN B O 1
ATOM 5744 N N . ARG B 1 285 ? -13.547 -17.688 -25.453 1 89.88 285 ARG B N 1
ATOM 5745 C CA . ARG B 1 285 ? -14.234 -18.922 -25.812 1 89.88 285 ARG B CA 1
ATOM 5746 C C . ARG B 1 285 ? -13.367 -19.781 -26.734 1 89.88 285 ARG B C 1
ATOM 5748 O O . ARG B 1 285 ? -13.258 -21 -26.531 1 89.88 285 ARG B O 1
ATOM 5755 N N . GLU B 1 286 ? -12.734 -19.156 -27.703 1 85.94 286 GLU B N 1
ATOM 5756 C CA . GLU B 1 286 ? -11.906 -19.859 -28.672 1 85.94 286 GLU B CA 1
ATOM 5757 C C . GLU B 1 286 ? -10.672 -20.469 -28.016 1 85.94 286 GLU B C 1
ATOM 5759 O O . GLU B 1 286 ? -10.375 -21.641 -28.203 1 85.94 286 GLU B O 1
ATOM 5764 N N . VAL B 1 287 ? -9.992 -19.688 -27.266 1 84.69 287 VAL B N 1
ATOM 5765 C CA . VAL B 1 287 ? -8.75 -20.125 -26.641 1 84.69 287 VAL B CA 1
ATOM 5766 C C . VAL B 1 287 ? -9.062 -21.109 -25.516 1 84.69 287 VAL B C 1
ATOM 5768 O O . VAL B 1 287 ? -8.344 -22.094 -25.328 1 84.69 287 VAL B O 1
ATOM 5771 N N . GLY B 1 288 ? -10.094 -20.797 -24.719 1 82.31 288 GLY B N 1
ATOM 5772 C CA . GLY B 1 288 ? -10.516 -21.703 -23.672 1 82.31 288 GLY B CA 1
ATOM 5773 C C . GLY B 1 288 ? -10.875 -23.094 -24.172 1 82.31 288 GLY B C 1
ATOM 5774 O O . GLY B 1 288 ? -10.539 -24.094 -23.547 1 82.31 288 GLY B O 1
ATOM 5775 N N . SER B 1 289 ? -11.531 -23.094 -25.219 1 75.25 289 SER B N 1
ATOM 5776 C CA . SER B 1 289 ? -11.906 -24.375 -25.828 1 75.25 289 SER B CA 1
ATOM 5777 C C . SER B 1 289 ? -10.68 -25.156 -26.281 1 75.25 289 SER B C 1
ATOM 5779 O O . SER B 1 289 ? -10.609 -26.375 -26.141 1 75.25 289 SER B O 1
ATOM 5781 N N . TYR B 1 290 ? -9.711 -24.469 -26.812 1 72.25 290 TYR B N 1
ATOM 5782 C CA . TYR B 1 290 ? -8.469 -25.094 -27.25 1 72.25 290 TYR B CA 1
ATOM 5783 C C . TYR B 1 290 ? -7.691 -25.656 -26.062 1 72.25 290 TYR B C 1
ATOM 5785 O O . TYR B 1 290 ? -7.16 -26.766 -26.125 1 72.25 290 TYR B O 1
ATOM 5793 N N . ARG B 1 291 ? -7.605 -24.969 -25.125 1 72.44 291 ARG B N 1
ATOM 5794 C CA . ARG B 1 291 ? -6.906 -25.375 -23.906 1 72.44 291 ARG B CA 1
ATOM 5795 C C . ARG B 1 291 ? -7.508 -26.641 -23.312 1 72.44 291 ARG B C 1
ATOM 5797 O O . ARG B 1 291 ? -6.781 -27.578 -22.969 1 72.44 291 ARG B O 1
ATOM 5804 N N . SER B 1 292 ? -8.719 -26.656 -23.188 1 67.19 292 SER B N 1
ATOM 5805 C CA . SER B 1 292 ? -9.422 -27.781 -22.578 1 67.19 292 SER B CA 1
ATOM 5806 C C . SER B 1 292 ? -9.25 -29.047 -23.406 1 67.19 292 SER B C 1
ATOM 5808 O O . SER B 1 292 ? -9.117 -30.141 -22.844 1 67.19 292 SER B O 1
ATOM 5810 N N . ASP B 1 293 ? -9.133 -28.828 -24.656 1 66.5 293 ASP B N 1
ATOM 5811 C CA . ASP B 1 293 ? -9.117 -29.984 -25.562 1 66.5 293 ASP B CA 1
ATOM 5812 C C . ASP B 1 293 ? -7.703 -30.516 -25.75 1 66.5 293 ASP B C 1
ATOM 5814 O O . ASP B 1 293 ? -7.516 -31.719 -26 1 66.5 293 ASP B O 1
ATOM 5818 N N . ARG B 1 294 ? -6.742 -29.688 -25.578 1 66.56 294 ARG B N 1
ATOM 5819 C CA . ARG B 1 294 ? -5.41 -30.094 -26 1 66.56 294 ARG B CA 1
ATOM 5820 C C . ARG B 1 294 ? -4.406 -29.953 -24.859 1 66.56 294 ARG B C 1
ATOM 5822 O O . ARG B 1 294 ? -3.689 -30.906 -24.531 1 66.56 294 ARG B O 1
ATOM 5829 N N . LEU B 1 295 ? -4.398 -28.938 -24.234 1 67.31 295 LEU B N 1
ATOM 5830 C CA . LEU B 1 295 ? -3.34 -28.641 -23.266 1 67.31 295 LEU B CA 1
ATOM 5831 C C . LEU B 1 295 ? -3.572 -29.406 -21.969 1 67.31 295 LEU B C 1
ATOM 5833 O O . LEU B 1 295 ? -2.662 -30.062 -21.453 1 67.31 295 LEU B O 1
ATOM 5837 N N . ASP B 1 296 ? -4.77 -29.438 -21.562 1 66.81 296 ASP B N 1
ATOM 5838 C CA . ASP B 1 296 ? -5.086 -30.016 -20.25 1 66.81 296 ASP B CA 1
ATOM 5839 C C . ASP B 1 296 ? -4.945 -31.531 -20.266 1 66.81 296 ASP B C 1
ATOM 5841 O O . ASP B 1 296 ? -4.84 -32.156 -19.219 1 66.81 296 ASP B O 1
ATOM 5845 N N . VAL B 1 297 ? -4.879 -32.062 -21.484 1 66.25 297 VAL B N 1
ATOM 5846 C CA . VAL B 1 297 ? -4.812 -33.531 -21.578 1 66.25 297 VAL B CA 1
ATOM 5847 C C . VAL B 1 297 ? -3.48 -33.938 -22.188 1 66.25 297 VAL B C 1
ATOM 5849 O O . VAL B 1 297 ? -3.252 -35.125 -22.453 1 66.25 297 VAL B O 1
ATOM 5852 N N . ALA B 1 298 ? -2.588 -32.938 -22.328 1 65 298 ALA B N 1
ATOM 5853 C CA . ALA B 1 298 ? -1.329 -33.219 -23.016 1 65 298 ALA B CA 1
ATOM 5854 C C . ALA B 1 298 ? -0.344 -33.906 -22.078 1 65 298 ALA B C 1
ATOM 5856 O O . ALA B 1 298 ? -0.219 -33.562 -20.906 1 65 298 ALA B O 1
ATOM 5857 N N . GLU B 1 299 ? 0.256 -34.906 -22.625 1 64.88 299 GLU B N 1
ATOM 5858 C CA . GLU B 1 299 ? 1.323 -35.562 -21.891 1 64.88 299 GLU B CA 1
ATOM 5859 C C . GLU B 1 299 ? 2.594 -34.719 -21.859 1 64.88 299 GLU B C 1
ATOM 5861 O O . GLU B 1 299 ? 3.338 -34.75 -20.875 1 64.88 299 GLU B O 1
ATOM 5866 N N . ASP B 1 300 ? 2.811 -34.062 -22.938 1 64.94 300 ASP B N 1
ATOM 5867 C CA . ASP B 1 300 ? 3.967 -33.156 -23.078 1 64.94 300 ASP B CA 1
ATOM 5868 C C . ASP B 1 300 ? 3.541 -31.703 -23.156 1 64.94 300 ASP B C 1
ATOM 5870 O O . ASP B 1 300 ? 3.213 -31.203 -24.234 1 64.94 300 ASP B O 1
ATOM 5874 N N . LEU B 1 301 ? 3.623 -31.078 -22.125 1 68.38 301 LEU B N 1
ATOM 5875 C CA . LEU B 1 301 ? 3.139 -29.703 -22.016 1 68.38 301 LEU B CA 1
ATOM 5876 C C . LEU B 1 301 ? 4.027 -28.75 -22.812 1 68.38 301 LEU B C 1
ATOM 5878 O O . LEU B 1 301 ? 3.562 -27.719 -23.281 1 68.38 301 LEU B O 1
ATOM 5882 N N . GLU B 1 302 ? 5.273 -29.031 -22.859 1 68.56 302 GLU B N 1
ATOM 5883 C CA . GLU B 1 302 ? 6.16 -28.203 -23.688 1 68.56 302 GLU B CA 1
ATOM 5884 C C . GLU B 1 302 ? 5.715 -28.203 -25.141 1 68.56 302 GLU B C 1
ATOM 5886 O O . GLU B 1 302 ? 5.582 -27.141 -25.75 1 68.56 302 GLU B O 1
ATOM 5891 N N . ALA B 1 303 ? 5.516 -29.375 -25.609 1 68.81 303 ALA B N 1
ATOM 5892 C CA . ALA B 1 303 ? 5.102 -29.516 -27 1 68.81 303 ALA B CA 1
ATOM 5893 C C . ALA B 1 303 ? 3.727 -28.891 -27.234 1 68.81 303 ALA B C 1
ATOM 5895 O O . ALA B 1 303 ? 3.52 -28.172 -28.219 1 68.81 303 ALA B O 1
ATOM 5896 N N . ALA B 1 304 ? 2.832 -29.156 -26.328 1 65.12 304 ALA B N 1
ATOM 5897 C CA . ALA B 1 304 ? 1.46 -28.688 -26.484 1 65.12 304 ALA B CA 1
ATOM 5898 C C . ALA B 1 304 ? 1.391 -27.172 -26.406 1 65.12 304 ALA B C 1
ATOM 5900 O O . ALA B 1 304 ? 0.631 -26.531 -27.141 1 65.12 304 ALA B O 1
ATOM 5901 N N . GLY B 1 305 ? 2.109 -26.609 -25.578 1 69.06 305 GLY B N 1
ATOM 5902 C CA . GLY B 1 305 ? 2.166 -25.156 -25.453 1 69.06 305 GLY B CA 1
ATOM 5903 C C . GLY B 1 305 ? 2.719 -24.484 -26.703 1 69.06 305 GLY B C 1
ATOM 5904 O O . GLY B 1 305 ? 2.201 -23.438 -27.125 1 69.06 305 GLY B O 1
ATOM 5905 N N . VAL B 1 306 ? 3.711 -25.094 -27.25 1 63.88 306 VAL B N 1
ATOM 5906 C CA . VAL B 1 306 ? 4.301 -24.578 -28.484 1 63.88 306 VAL B CA 1
ATOM 5907 C C . VAL B 1 306 ? 3.273 -24.656 -29.609 1 63.88 306 VAL B C 1
ATOM 5909 O O . VAL B 1 306 ? 3.164 -23.719 -30.406 1 63.88 306 VAL B O 1
ATOM 5912 N N . GLU B 1 307 ? 2.561 -25.766 -29.578 1 63.84 307 GLU B N 1
ATOM 5913 C CA . GLU B 1 307 ? 1.536 -25.922 -30.609 1 63.84 307 GLU B CA 1
ATOM 5914 C C . GLU B 1 307 ? 0.461 -24.859 -30.5 1 63.84 307 GLU B C 1
ATOM 5916 O O . GLU B 1 307 ? -0.001 -24.328 -31.516 1 63.84 307 GLU B O 1
ATOM 5921 N N . LEU B 1 308 ? 0.087 -24.609 -29.328 1 66.81 308 LEU B N 1
ATOM 5922 C CA . LEU B 1 308 ? -0.897 -23.547 -29.109 1 66.81 308 LEU B CA 1
ATOM 5923 C C . LEU B 1 308 ? -0.374 -22.203 -29.594 1 66.81 308 LEU B C 1
ATOM 5925 O O . LEU B 1 308 ? -1.095 -21.469 -30.266 1 66.81 308 LEU B O 1
ATOM 5929 N N . LEU B 1 309 ? 0.734 -21.969 -29.297 1 66.38 309 LEU B N 1
ATOM 5930 C CA . LEU B 1 309 ? 1.332 -20.703 -29.719 1 66.38 309 LEU B CA 1
ATOM 5931 C C . LEU B 1 309 ? 1.408 -20.625 -31.234 1 66.38 309 LEU B C 1
ATOM 5933 O O . LEU B 1 309 ? 1.286 -19.531 -31.812 1 66.38 309 LEU B O 1
ATOM 5937 N N . LYS B 1 310 ? 1.603 -21.812 -31.672 1 61.84 310 LYS B N 1
ATOM 5938 C CA . LYS B 1 310 ? 1.663 -21.891 -33.125 1 61.84 310 LYS B CA 1
ATOM 5939 C C . LYS B 1 310 ? 0.264 -21.969 -33.75 1 61.84 310 LYS B C 1
ATOM 5941 O O . LYS B 1 310 ? 0.057 -21.594 -34.875 1 61.84 310 LYS B O 1
ATOM 5946 N N . ALA B 1 311 ? -0.753 -22.75 -32.938 1 53.09 311 ALA B N 1
ATOM 5947 C CA . ALA B 1 311 ? -2.08 -23.125 -33.406 1 53.09 311 ALA B CA 1
ATOM 5948 C C . ALA B 1 311 ? -2.895 -21.891 -33.781 1 53.09 311 ALA B C 1
ATOM 5950 O O . ALA B 1 311 ? -4.094 -21.984 -34.062 1 53.09 311 ALA B O 1
ATOM 5951 N N . LEU B 1 312 ? -2.52 -20.828 -33.531 1 50.81 312 LEU B N 1
ATOM 5952 C CA . LEU B 1 312 ? -3.482 -19.781 -33.906 1 50.81 312 LEU B CA 1
ATOM 5953 C C . LEU B 1 312 ? -4.176 -20.109 -35.219 1 50.81 312 LEU B C 1
ATOM 5955 O O . LEU B 1 312 ? -5.074 -19.391 -35.625 1 50.81 312 LEU B O 1
ATOM 5959 N N . GLU B 1 313 ? -3.725 -21.141 -35.844 1 31.48 313 GLU B N 1
ATOM 5960 C CA . GLU B 1 313 ? -4.43 -21.266 -37.125 1 31.48 313 GLU B CA 1
ATOM 5961 C C . GLU B 1 313 ? -5.715 -22.078 -36.969 1 31.48 313 GLU B C 1
ATOM 5963 O O . GLU B 1 313 ? -6.641 -21.953 -37.781 1 31.48 313 GLU B O 1
ATOM 5968 N N . GLY B 1 314 ? -5.828 -23.328 -36.156 1 29.44 314 GLY B N 1
ATOM 5969 C CA . GLY B 1 314 ? -6.957 -24.234 -36.312 1 29.44 314 GLY B CA 1
ATOM 5970 C C . GLY B 1 314 ? -7.938 -24.172 -35.156 1 29.44 314 GLY B C 1
ATOM 5971 O O . GLY B 1 314 ? -7.613 -23.641 -34.094 1 29.44 314 GLY B O 1
ATOM 5972 N N . ASN B 1 315 ? -9.32 -24.406 -35.188 1 28.33 315 ASN B N 1
ATOM 5973 C CA . ASN B 1 315 ? -10.547 -24.047 -34.5 1 28.33 315 ASN B CA 1
ATOM 5974 C C . ASN B 1 315 ? -10.852 -25.031 -33.344 1 28.33 315 ASN B C 1
ATOM 5976 O O . ASN B 1 315 ? -11.977 -25.062 -32.844 1 28.33 315 ASN B O 1
ATOM 5980 N N . ASP B 1 316 ? -10.32 -26.188 -33.031 1 24.84 316 ASP B N 1
ATOM 5981 C CA . ASP B 1 316 ? -11.109 -27.156 -32.25 1 24.84 316 ASP B CA 1
ATOM 5982 C C . ASP B 1 316 ? -10.836 -27.016 -30.75 1 24.84 316 ASP B C 1
ATOM 5984 O O . ASP B 1 316 ? -9.75 -27.344 -30.281 1 24.84 316 ASP B O 1
ATOM 5988 N N . LEU B 1 317 ? -11.523 -26.219 -29.797 1 28.77 317 LEU B N 1
ATOM 5989 C CA . LEU B 1 317 ? -11.023 -25.719 -28.516 1 28.77 317 LEU B CA 1
ATOM 5990 C C . LEU B 1 317 ? -11.836 -26.266 -27.359 1 28.77 317 LEU B C 1
ATOM 5992 O O . LEU B 1 317 ? -13.055 -26.078 -27.297 1 28.77 317 LEU B O 1
ATOM 5996 N N . ARG B 1 318 ? -11.578 -27.469 -26.578 1 28.77 318 ARG B N 1
ATOM 5997 C CA . ARG B 1 318 ? -12.375 -28.109 -25.531 1 28.77 318 ARG B CA 1
ATOM 5998 C C . ARG B 1 318 ? -12 -27.562 -24.156 1 28.77 318 ARG B C 1
ATOM 6000 O O . ARG B 1 318 ? -10.977 -26.906 -24 1 28.77 318 ARG B O 1
ATOM 6007 N N . THR B 1 319 ? -12.516 -27.953 -22.75 1 31.81 319 THR B N 1
ATOM 6008 C CA . THR B 1 319 ? -12.984 -27.391 -21.484 1 31.81 319 THR B CA 1
ATOM 6009 C C . THR B 1 319 ? -11.859 -27.375 -20.453 1 31.81 319 THR B C 1
ATOM 6011 O O . THR B 1 319 ? -11.008 -28.266 -20.422 1 31.81 319 THR B O 1
ATOM 6014 N N . LEU B 1 320 ? -11.695 -26.125 -19.531 1 36.19 320 LEU B N 1
ATOM 6015 C CA . LEU B 1 320 ? -10.5 -25.781 -18.766 1 36.19 320 LEU B CA 1
ATOM 6016 C C . LEU B 1 320 ? -10.758 -25.922 -17.266 1 36.19 320 LEU B C 1
ATOM 6018 O O . LEU B 1 320 ? -11.82 -25.516 -16.766 1 36.19 320 LEU B O 1
ATOM 6022 N N . PRO B 1 321 ? -9.812 -26.547 -16.391 1 34.78 321 PRO B N 1
ATOM 6023 C CA . PRO B 1 321 ? -9.922 -26.688 -14.945 1 34.78 321 PRO B CA 1
ATOM 6024 C C . PRO B 1 321 ? -9.32 -25.484 -14.195 1 34.78 321 PRO B C 1
ATOM 6026 O O . PRO B 1 321 ? -8.406 -24.844 -14.695 1 34.78 321 PRO B O 1
ATOM 6029 N N . THR B 1 322 ? -10.016 -24.891 -12.914 1 45.25 322 THR B N 1
ATOM 6030 C CA . THR B 1 322 ? -9.734 -23.578 -12.344 1 45.25 322 THR B CA 1
ATOM 6031 C C . THR B 1 322 ? -9.211 -23.719 -10.914 1 45.25 322 THR B C 1
ATOM 6033 O O . THR B 1 322 ? -9.672 -24.562 -10.156 1 45.25 322 THR B O 1
ATOM 6036 N N . SER B 1 323 ? -7.906 -23.547 -10.555 1 46.53 323 SER B N 1
ATOM 6037 C CA . SER B 1 323 ? -7.434 -23.438 -9.18 1 46.53 323 SER B CA 1
ATOM 6038 C C . SER B 1 323 ? -7.309 -21.969 -8.758 1 46.53 323 SER B C 1
ATOM 6040 O O . SER B 1 323 ? -6.77 -21.141 -9.5 1 46.53 323 SER B O 1
ATOM 6042 N N . LYS B 1 324 ? -7.859 -21.5 -7.461 1 52.88 324 LYS B N 1
ATOM 6043 C CA . LYS B 1 324 ? -8.016 -20.109 -7.074 1 52.88 324 LYS B CA 1
ATOM 6044 C C . LYS B 1 324 ? -6.855 -19.641 -6.203 1 52.88 324 LYS B C 1
ATOM 6046 O O . LYS B 1 324 ? -6.656 -18.438 -6.016 1 52.88 324 LYS B O 1
ATOM 6051 N N . ASP B 1 325 ? -5.988 -20.578 -5.664 1 66.69 325 ASP B N 1
ATOM 6052 C CA . ASP B 1 325 ? -5.082 -20.078 -4.633 1 66.69 325 ASP B CA 1
ATOM 6053 C C . ASP B 1 325 ? -3.693 -19.797 -5.207 1 66.69 325 ASP B C 1
ATOM 6055 O O . ASP B 1 325 ? -3.016 -20.719 -5.672 1 66.69 325 ASP B O 1
ATOM 6059 N N . THR B 1 326 ? -3.355 -18.656 -5.359 1 84.38 326 THR B N 1
ATOM 6060 C CA . THR B 1 326 ? -2.182 -18.078 -6.004 1 84.38 326 THR B CA 1
ATOM 6061 C C . THR B 1 326 ? -1.911 -16.672 -5.477 1 84.38 326 THR B C 1
ATOM 6063 O O . THR B 1 326 ? -2.828 -15.992 -5.008 1 84.38 326 THR B O 1
ATOM 6066 N N . ALA B 1 327 ? -0.644 -16.453 -5.207 1 91.69 327 ALA B N 1
ATOM 6067 C CA . ALA B 1 327 ? -0.243 -15.102 -4.836 1 91.69 327 ALA B CA 1
ATOM 6068 C C . ALA B 1 327 ? 0.649 -14.477 -5.906 1 91.69 327 ALA B C 1
ATOM 6070 O O . ALA B 1 327 ? 1.34 -15.195 -6.637 1 91.69 327 ALA B O 1
ATOM 6071 N N . HIS B 1 328 ? 0.597 -13.156 -5.93 1 97.06 328 HIS B N 1
ATOM 6072 C CA . HIS B 1 328 ? 1.372 -12.461 -6.953 1 97.06 328 HIS B CA 1
ATOM 6073 C C . HIS B 1 328 ? 1.993 -11.188 -6.395 1 97.06 328 HIS B C 1
ATOM 6075 O O . HIS B 1 328 ? 1.385 -10.5 -5.566 1 97.06 328 HIS B O 1
ATOM 6081 N N . VAL B 1 329 ? 3.225 -10.898 -6.883 1 98.31 329 VAL B N 1
ATOM 6082 C CA . VAL B 1 329 ? 3.934 -9.656 -6.586 1 98.31 329 VAL B CA 1
ATOM 6083 C C . VAL B 1 329 ? 4.488 -9.055 -7.875 1 98.31 329 VAL B C 1
ATOM 6085 O O . VAL B 1 329 ? 5.074 -9.766 -8.695 1 98.31 329 VAL B O 1
ATOM 6088 N N . SER B 1 330 ? 4.332 -7.734 -8.039 1 98.81 330 SER B N 1
ATOM 6089 C CA . SER B 1 330 ? 4.918 -6.992 -9.148 1 98.81 330 SER B CA 1
ATOM 6090 C C . SER B 1 330 ? 5.812 -5.863 -8.648 1 98.81 330 SER B C 1
ATOM 6092 O O . SER B 1 330 ? 5.418 -5.098 -7.766 1 98.81 330 SER B O 1
ATOM 6094 N N . VAL B 1 331 ? 7.016 -5.746 -9.25 1 98.75 331 VAL B N 1
ATOM 6095 C CA . VAL B 1 331 ? 7.969 -4.719 -8.844 1 98.75 331 VAL B CA 1
ATOM 6096 C C . VAL B 1 331 ? 8.617 -4.09 -10.078 1 98.75 331 VAL B C 1
ATOM 6098 O O . VAL B 1 331 ? 9.023 -4.801 -11 1 98.75 331 VAL B O 1
ATOM 6101 N N . VAL B 1 332 ? 8.695 -2.779 -10.133 1 98.62 332 VAL B N 1
ATOM 6102 C CA . VAL B 1 332 ? 9.445 -2.021 -11.125 1 98.62 332 VAL B CA 1
ATOM 6103 C C . VAL B 1 332 ? 10.266 -0.937 -10.43 1 98.62 332 VAL B C 1
ATOM 6105 O O . VAL B 1 332 ? 9.805 -0.324 -9.469 1 98.62 332 VAL B O 1
ATOM 6108 N N . ASP B 1 333 ? 11.484 -0.757 -10.875 1 97.31 333 ASP B N 1
ATOM 6109 C CA . ASP B 1 333 ? 12.281 0.29 -10.25 1 97.31 333 ASP B CA 1
ATOM 6110 C C . ASP B 1 333 ? 12.586 1.416 -11.234 1 97.31 333 ASP B C 1
ATOM 6112 O O . ASP B 1 333 ? 12.203 1.342 -12.406 1 97.31 333 ASP B O 1
ATOM 6116 N N . SER B 1 334 ? 13.234 2.455 -10.766 1 94.19 334 SER B N 1
ATOM 6117 C CA . SER B 1 334 ? 13.539 3.66 -11.523 1 94.19 334 SER B CA 1
ATOM 6118 C C . SER B 1 334 ? 14.609 3.396 -12.578 1 94.19 334 SER B C 1
ATOM 6120 O O . SER B 1 334 ? 14.781 4.184 -13.508 1 94.19 334 SER B O 1
ATOM 6122 N N . ASP B 1 335 ? 15.367 2.242 -12.469 1 95.12 335 ASP B N 1
ATOM 6123 C CA . ASP B 1 335 ? 16.406 1.904 -13.438 1 95.12 335 ASP B CA 1
ATOM 6124 C C . ASP B 1 335 ? 15.828 1.148 -14.625 1 95.12 335 ASP B C 1
ATOM 6126 O O . ASP B 1 335 ? 16.516 0.936 -15.625 1 95.12 335 ASP B O 1
ATOM 6130 N N . GLY B 1 336 ? 14.602 0.679 -14.469 1 97.25 336 GLY B N 1
ATOM 6131 C CA . GLY B 1 336 ? 13.922 0.089 -15.609 1 97.25 336 GLY B CA 1
ATOM 6132 C C . GLY B 1 336 ? 13.852 -1.425 -15.539 1 97.25 336 GLY B C 1
ATOM 6133 O O . GLY B 1 336 ? 13.516 -2.078 -16.531 1 97.25 336 GLY B O 1
ATOM 6134 N N . MET B 1 337 ? 14.18 -2.008 -14.461 1 98.5 337 MET B N 1
ATOM 6135 C CA . MET B 1 337 ? 13.992 -3.449 -14.312 1 98.5 337 MET B CA 1
ATOM 6136 C C . MET B 1 337 ? 12.586 -3.771 -13.828 1 98.5 337 MET B C 1
ATOM 6138 O O . MET B 1 337 ? 12.047 -3.082 -12.953 1 98.5 337 MET B O 1
ATOM 6142 N N . ALA B 1 338 ? 12.016 -4.766 -14.422 1 98.81 338 ALA B N 1
ATOM 6143 C CA . ALA B 1 338 ? 10.703 -5.27 -14.008 1 98.81 338 ALA B CA 1
ATOM 6144 C C . ALA B 1 338 ? 10.805 -6.715 -13.523 1 98.81 338 ALA B C 1
ATOM 6146 O O . ALA B 1 338 ? 11.547 -7.516 -14.094 1 98.81 338 ALA B O 1
ATOM 6147 N N . CYS B 1 339 ? 10.055 -7.02 -12.492 1 98.94 339 CYS B N 1
ATOM 6148 C CA . CYS B 1 339 ? 9.977 -8.391 -11.992 1 98.94 339 CYS B CA 1
ATOM 6149 C C . CYS B 1 339 ? 8.555 -8.727 -11.555 1 98.94 339 CYS B C 1
ATOM 6151 O O . CYS B 1 339 ? 7.969 -8.023 -10.734 1 98.94 339 CYS B O 1
ATOM 6153 N N . ALA B 1 340 ? 8.016 -9.758 -12.078 1 98.88 340 ALA B N 1
ATOM 6154 C CA . ALA B 1 340 ? 6.73 -10.328 -11.688 1 98.88 340 ALA B CA 1
ATOM 6155 C C . ALA B 1 340 ? 6.895 -11.75 -11.156 1 98.88 340 ALA B C 1
ATOM 6157 O O . ALA B 1 340 ? 7.484 -12.602 -11.82 1 98.88 340 ALA B O 1
ATOM 6158 N N . VAL B 1 341 ? 6.363 -12.023 -9.953 1 98.69 341 VAL B N 1
ATOM 6159 C CA . VAL B 1 341 ? 6.449 -13.344 -9.344 1 98.69 341 VAL B CA 1
ATOM 6160 C C . VAL B 1 341 ? 5.051 -13.852 -9 1 98.69 341 VAL B C 1
ATOM 6162 O O . VAL B 1 341 ? 4.289 -13.172 -8.312 1 98.69 341 VAL B O 1
ATOM 6165 N N . THR B 1 342 ? 4.691 -14.922 -9.508 1 98 342 THR B N 1
ATOM 6166 C CA . THR B 1 342 ? 3.488 -15.633 -9.094 1 98 342 THR B CA 1
ATOM 6167 C C . THR B 1 342 ? 3.842 -16.984 -8.469 1 98 342 THR B C 1
ATOM 6169 O O . THR B 1 342 ? 4.691 -17.703 -8.992 1 98 342 THR B O 1
ATOM 6172 N N . SER B 1 343 ? 3.281 -17.25 -7.352 1 97.31 343 SER B N 1
ATOM 6173 C CA . SER B 1 343 ? 3.525 -18.5 -6.645 1 97.31 343 SER B CA 1
ATOM 6174 C C . SER B 1 343 ? 2.217 -19.203 -6.273 1 97.31 343 SER B C 1
ATOM 6176 O O . SER B 1 343 ? 1.226 -18.531 -5.961 1 97.31 343 SER B O 1
ATOM 6178 N N . SER B 1 344 ? 2.301 -20.531 -6.312 1 94.81 344 SER B N 1
ATOM 6179 C CA . SER B 1 344 ? 1.127 -21.328 -5.977 1 94.81 344 SER B CA 1
ATOM 6180 C C . SER B 1 344 ? 1.514 -22.562 -5.16 1 94.81 344 SER B C 1
ATOM 6182 O O . SER B 1 344 ? 2.576 -23.141 -5.375 1 94.81 344 SER B O 1
ATOM 6184 N N . ALA B 1 345 ? 0.643 -22.859 -4.258 1 94.25 345 ALA B N 1
ATOM 6185 C CA . ALA B 1 345 ? 0.774 -24.078 -3.469 1 94.25 345 ALA B CA 1
ATOM 6186 C C . ALA B 1 345 ? -0.501 -24.922 -3.535 1 94.25 345 ALA B C 1
ATOM 6188 O O . ALA B 1 345 ? -0.699 -25.828 -2.725 1 94.25 345 ALA B O 1
ATOM 6189 N N . GLY B 1 346 ? -1.325 -24.594 -4.531 1 89.81 346 GLY B N 1
ATOM 6190 C CA . GLY B 1 346 ? -2.629 -25.234 -4.539 1 89.81 346 GLY B CA 1
ATOM 6191 C C . GLY B 1 346 ? -3.49 -24.859 -3.348 1 89.81 346 GLY B C 1
ATOM 6192 O O . GLY B 1 346 ? -3.361 -23.75 -2.812 1 89.81 346 GLY B O 1
ATOM 6193 N N . TYR B 1 347 ? -4.398 -25.766 -2.965 1 87.75 347 TYR B N 1
ATOM 6194 C CA . TYR B 1 347 ? -5.301 -25.469 -1.855 1 87.75 347 TYR B CA 1
ATOM 6195 C C . TYR B 1 347 ? -4.672 -25.859 -0.523 1 87.75 347 TYR B C 1
ATOM 6197 O O . TYR B 1 347 ? -5.27 -25.672 0.536 1 87.75 347 TYR B O 1
ATOM 6205 N N . SER B 1 348 ? -3.488 -26.328 -0.524 1 92.62 348 SER B N 1
ATOM 6206 C CA . SER B 1 348 ? -2.748 -26.812 0.632 1 92.62 348 SER B CA 1
ATOM 6207 C C . SER B 1 348 ? -3.037 -28.297 0.88 1 92.62 348 SER B C 1
ATOM 6209 O O . SER B 1 348 ? -4.156 -28.75 0.664 1 92.62 348 SER B O 1
ATOM 6211 N N . SER B 1 349 ? -2.109 -28.984 1.349 1 95.38 349 SER B N 1
ATOM 6212 C CA . SER B 1 349 ? -2.258 -30.391 1.711 1 95.38 349 SER B CA 1
ATOM 6213 C C . SER B 1 349 ? -2.826 -30.547 3.117 1 95.38 349 SER B C 1
ATOM 6215 O O . SER B 1 349 ? -3.287 -31.625 3.494 1 95.38 349 SER B O 1
ATOM 6217 N N . GLY B 1 350 ? -2.672 -29.469 3.842 1 96 350 GLY B N 1
ATOM 6218 C CA . GLY B 1 350 ? -3.066 -29.5 5.238 1 96 350 GLY B CA 1
ATOM 6219 C C . GLY B 1 350 ? -1.976 -30.031 6.156 1 96 350 GLY B C 1
ATOM 6220 O O . GLY B 1 350 ? -2.156 -30.094 7.371 1 96 350 GLY B O 1
ATOM 6221 N N . ILE B 1 351 ? -0.836 -30.297 5.617 1 96.69 351 ILE B N 1
ATOM 6222 C CA . ILE B 1 351 ? 0.215 -30.922 6.41 1 96.69 351 ILE B CA 1
ATOM 6223 C C . ILE B 1 351 ? 1.396 -29.969 6.555 1 96.69 351 ILE B C 1
ATOM 6225 O O . ILE B 1 351 ? 1.862 -29.391 5.566 1 96.69 351 ILE B O 1
ATOM 6229 N N . THR B 1 352 ? 1.855 -29.812 7.777 1 96.94 352 THR B N 1
ATOM 6230 C CA . THR B 1 352 ? 3.066 -29.062 8.086 1 96.94 352 THR B CA 1
ATOM 6231 C C . THR B 1 352 ? 4.207 -30 8.461 1 96.94 352 THR B C 1
ATOM 6233 O O . THR B 1 352 ? 4.023 -30.906 9.281 1 96.94 352 THR B O 1
ATOM 6236 N N . VAL B 1 353 ? 5.367 -29.844 7.832 1 97.62 353 VAL B N 1
ATOM 6237 C CA . VAL B 1 353 ? 6.547 -30.625 8.203 1 97.62 353 VAL B CA 1
ATOM 6238 C C . VAL B 1 353 ? 6.906 -30.344 9.664 1 97.62 353 VAL B C 1
ATOM 6240 O O . VAL B 1 353 ? 7.188 -29.203 10.039 1 97.62 353 VAL B O 1
ATOM 6243 N N . PRO B 1 354 ? 6.93 -31.375 10.453 1 95.94 354 PRO B N 1
ATOM 6244 C CA . PRO B 1 354 ? 7.113 -31.172 11.898 1 95.94 354 PRO B CA 1
ATOM 6245 C C . PRO B 1 354 ? 8.391 -30.406 12.227 1 95.94 354 PRO B C 1
ATOM 6247 O O . PRO B 1 354 ? 9.453 -30.703 11.656 1 95.94 354 PRO B O 1
ATOM 6250 N N . GLY B 1 355 ? 8.234 -29.422 13.07 1 95.19 355 GLY B N 1
ATOM 6251 C CA . GLY B 1 355 ? 9.375 -28.672 13.578 1 95.19 355 GLY B CA 1
ATOM 6252 C C . GLY B 1 355 ? 9.867 -27.609 12.625 1 95.19 355 GLY B C 1
ATOM 6253 O O . GLY B 1 355 ? 10.875 -26.953 12.891 1 95.19 355 GLY B O 1
ATOM 6254 N N . THR B 1 356 ? 9.211 -27.406 11.523 1 97.12 356 THR B N 1
ATOM 6255 C CA . THR B 1 356 ? 9.758 -26.484 10.531 1 97.12 356 THR B CA 1
ATOM 6256 C C . THR B 1 356 ? 8.773 -25.359 10.242 1 97.12 356 THR B C 1
ATOM 6258 O O . THR B 1 356 ? 9.172 -24.297 9.75 1 97.12 356 THR B O 1
ATOM 6261 N N . GLY B 1 357 ? 7.52 -25.578 10.484 1 96.94 357 GLY B N 1
ATOM 6262 C CA . GLY B 1 357 ? 6.496 -24.625 10.109 1 96.94 357 GLY B CA 1
ATOM 6263 C C . GLY B 1 357 ? 6.254 -24.562 8.617 1 96.94 357 GLY B C 1
ATOM 6264 O O . GLY B 1 357 ? 5.438 -23.766 8.148 1 96.94 357 GLY B O 1
ATOM 6265 N N . LEU B 1 358 ? 6.875 -25.391 7.801 1 97.69 358 LEU B N 1
ATOM 6266 C CA . LEU B 1 358 ? 6.711 -25.406 6.352 1 97.69 358 LEU B CA 1
ATOM 6267 C C . LEU B 1 358 ? 5.504 -26.25 5.957 1 97.69 358 LEU B C 1
ATOM 6269 O O . LEU B 1 358 ? 5.473 -27.469 6.215 1 97.69 358 LEU B O 1
ATOM 6273 N N . VAL B 1 359 ? 4.566 -25.625 5.309 1 96.38 359 VAL B N 1
ATOM 6274 C CA . VAL B 1 359 ? 3.338 -26.312 4.91 1 96.38 359 VAL B CA 1
ATOM 6275 C C . VAL B 1 359 ? 3.482 -26.844 3.488 1 96.38 359 VAL B C 1
ATOM 6277 O O . VAL B 1 359 ? 3.875 -26.109 2.576 1 96.38 359 VAL B O 1
ATOM 6280 N N . LEU B 1 360 ? 3.062 -28.094 3.309 1 96.88 360 LEU B N 1
ATOM 6281 C CA . LEU B 1 360 ? 3.174 -28.766 2.02 1 96.88 360 LEU B CA 1
ATOM 6282 C C . LEU B 1 360 ? 2.135 -28.234 1.037 1 96.88 360 LEU B C 1
ATOM 6284 O O . LEU B 1 360 ? 1.006 -27.922 1.427 1 96.88 360 LEU B O 1
ATOM 6288 N N . ASN B 1 361 ? 2.551 -28.172 -0.229 1 96.25 361 ASN B N 1
ATOM 6289 C CA . ASN B 1 361 ? 1.592 -27.844 -1.279 1 96.25 361 ASN B CA 1
ATOM 6290 C C . ASN B 1 361 ? 0.624 -29 -1.532 1 96.25 361 ASN B C 1
ATOM 6292 O O . ASN B 1 361 ? 0.735 -30.047 -0.91 1 96.25 361 ASN B O 1
ATOM 6296 N N . ASN B 1 362 ? -0.34 -28.781 -2.402 1 94.81 362 ASN B N 1
ATOM 6297 C CA . ASN B 1 362 ? -1.226 -29.844 -2.867 1 94.81 362 ASN B CA 1
ATOM 6298 C C . ASN B 1 362 ? -1.372 -29.828 -4.387 1 94.81 362 ASN B C 1
ATOM 6300 O O . ASN B 1 362 ? -2.463 -30.062 -4.91 1 94.81 362 ASN B O 1
ATOM 6304 N N . CYS B 1 363 ? -0.325 -29.516 -5.035 1 92.5 363 CYS B N 1
ATOM 6305 C CA . CYS B 1 363 ? -0.332 -29.297 -6.477 1 92.5 363 CYS B CA 1
ATOM 6306 C C . CYS B 1 363 ? -0.78 -30.547 -7.215 1 92.5 363 CYS B C 1
ATOM 6308 O O . CYS B 1 363 ? -1.268 -30.469 -8.344 1 92.5 363 CYS B O 1
ATOM 6310 N N . LEU B 1 364 ? -0.744 -31.734 -6.625 1 93.75 364 LEU B N 1
ATOM 6311 C CA . LEU B 1 364 ? -1.2 -32.969 -7.254 1 93.75 364 LEU B CA 1
ATOM 6312 C C . LEU B 1 364 ? -2.654 -33.25 -6.891 1 93.75 364 LEU B C 1
ATOM 6314 O O . LEU B 1 364 ? -3.303 -34.094 -7.531 1 93.75 364 LEU B O 1
ATOM 6318 N N . GLY B 1 365 ? -3.125 -32.562 -5.922 1 91.44 365 GLY B N 1
ATOM 6319 C CA . GLY B 1 365 ? -4.414 -32.906 -5.352 1 91.44 365 GLY B CA 1
ATOM 6320 C C . GLY B 1 365 ? -5.57 -32.125 -5.965 1 91.44 365 GLY B C 1
ATOM 6321 O O . GLY B 1 365 ? -6.691 -32.188 -5.449 1 91.44 365 GLY B O 1
ATOM 6322 N N . GLU B 1 366 ? -5.289 -31.453 -6.93 1 85.5 366 GLU B N 1
ATOM 6323 C CA . GLU B 1 366 ? -6.328 -30.688 -7.625 1 85.5 366 GLU B CA 1
ATOM 6324 C C . GLU B 1 366 ? -6.797 -31.422 -8.875 1 85.5 366 GLU B C 1
ATOM 6326 O O . GLU B 1 366 ? -6.105 -31.438 -9.898 1 85.5 366 GLU B O 1
ATOM 6331 N N . PRO B 1 367 ? -7.973 -31.922 -8.789 1 76.75 367 PRO B N 1
ATOM 6332 C CA . PRO B 1 367 ? -8.445 -32.719 -9.914 1 76.75 367 PRO B CA 1
ATOM 6333 C C . PRO B 1 367 ? -8.461 -31.953 -11.227 1 76.75 367 PRO B C 1
ATOM 6335 O O . PRO B 1 367 ? -8.203 -32.531 -12.289 1 76.75 367 PRO B O 1
ATOM 6338 N N . GLU B 1 368 ? -8.68 -30.734 -11.172 1 68.81 368 GLU B N 1
ATOM 6339 C CA . GLU B 1 368 ? -8.789 -29.938 -12.383 1 68.81 368 GLU B CA 1
ATOM 6340 C C . GLU B 1 368 ? -7.441 -29.812 -13.086 1 68.81 368 GLU B C 1
ATOM 6342 O O . GLU B 1 368 ? -7.387 -29.641 -14.305 1 68.81 368 GLU B O 1
ATOM 6347 N N . LEU B 1 369 ? -6.379 -29.891 -12.398 1 72.69 369 LEU B N 1
ATOM 6348 C CA . LEU B 1 369 ? -5.043 -29.734 -12.961 1 72.69 369 LEU B CA 1
ATOM 6349 C C . LEU B 1 369 ? -4.434 -31.078 -13.312 1 72.69 369 LEU B C 1
ATOM 6351 O O . LEU B 1 369 ? -3.469 -31.156 -14.07 1 72.69 369 LEU B O 1
ATOM 6355 N N . ASN B 1 370 ? -5 -32.125 -12.695 1 78.44 370 ASN B N 1
ATOM 6356 C CA . ASN B 1 370 ? -4.449 -33.469 -12.859 1 78.44 370 ASN B CA 1
ATOM 6357 C C . ASN B 1 370 ? -5.484 -34.438 -13.43 1 78.44 370 ASN B C 1
ATOM 6359 O O . ASN B 1 370 ? -5.723 -35.5 -12.859 1 78.44 370 ASN B O 1
ATOM 6363 N N . ARG B 1 371 ? -5.91 -34.125 -14.531 1 71.81 371 ARG B N 1
ATOM 6364 C CA . ARG B 1 371 ? -7.023 -34.844 -15.141 1 71.81 371 ARG B CA 1
ATOM 6365 C C . ARG B 1 371 ? -6.609 -36.25 -15.547 1 71.81 371 ARG B C 1
ATOM 6367 O O . ARG B 1 371 ? -7.445 -37.156 -15.609 1 71.81 371 ARG B O 1
ATOM 6374 N N . ARG B 1 372 ? -5.422 -36.438 -15.812 1 76.06 372 ARG B N 1
ATOM 6375 C CA . ARG B 1 372 ? -4.953 -37.75 -16.219 1 76.06 372 ARG B CA 1
ATOM 6376 C C . ARG B 1 372 ? -4.699 -38.656 -15 1 76.06 372 ARG B C 1
ATOM 6378 O O . ARG B 1 372 ? -4.453 -39.844 -15.148 1 76.06 372 ARG B O 1
ATOM 6385 N N . GLY B 1 373 ? -4.852 -38.125 -13.914 1 83.88 373 GLY B N 1
ATOM 6386 C CA . GLY B 1 373 ? -4.512 -38.781 -12.672 1 83.88 373 GLY B CA 1
ATOM 6387 C C . GLY B 1 373 ? -3.553 -38 -11.805 1 83.88 373 GLY B C 1
ATOM 6388 O O . GLY B 1 373 ? -2.658 -37.312 -12.32 1 83.88 373 GLY B O 1
ATOM 6389 N N . PHE B 1 374 ? -3.646 -38.219 -10.57 1 87.56 374 PHE B N 1
ATOM 6390 C CA . PHE B 1 374 ? -2.902 -37.375 -9.617 1 87.56 374 PHE B CA 1
ATOM 6391 C C . PHE B 1 374 ? -1.421 -37.75 -9.641 1 87.56 374 PHE B C 1
ATOM 6393 O O . PHE B 1 374 ? -0.568 -36.906 -9.367 1 87.56 374 PHE B O 1
ATOM 6400 N N . HIS B 1 375 ? -1.135 -39.031 -9.898 1 92.12 375 HIS B N 1
ATOM 6401 C CA . HIS B 1 375 ? 0.243 -39.531 -9.906 1 92.12 375 HIS B CA 1
ATOM 6402 C C . HIS B 1 375 ? 0.613 -40.125 -11.266 1 92.12 375 HIS B C 1
ATOM 6404 O O . HIS B 1 375 ? 1.33 -41.125 -11.336 1 92.12 375 HIS B O 1
ATOM 6410 N N . ALA B 1 376 ? 0.101 -39.438 -12.305 1 87.81 376 ALA B N 1
ATOM 6411 C CA . ALA B 1 376 ? 0.182 -40.062 -13.625 1 87.81 376 ALA B CA 1
ATOM 6412 C C . ALA B 1 376 ? 1.469 -39.656 -14.344 1 87.81 376 ALA B C 1
ATOM 6414 O O . ALA B 1 376 ? 1.907 -40.344 -15.266 1 87.81 376 ALA B O 1
ATOM 6415 N N . LEU B 1 377 ? 2.111 -38.656 -13.953 1 88.38 377 LEU B N 1
ATOM 6416 C CA . LEU B 1 377 ? 3.291 -38.156 -14.656 1 88.38 377 LEU B CA 1
ATOM 6417 C C . LEU B 1 377 ? 4.551 -38.844 -14.164 1 88.38 377 LEU B C 1
ATOM 6419 O O . LEU B 1 377 ? 4.625 -39.25 -13.008 1 88.38 377 LEU B O 1
ATOM 6423 N N . PRO B 1 378 ? 5.52 -39.031 -15.078 1 91.75 378 PRO B N 1
ATOM 6424 C CA . PRO B 1 378 ? 6.805 -39.531 -14.594 1 91.75 378 PRO B CA 1
ATOM 6425 C C . PRO B 1 378 ? 7.465 -38.594 -13.578 1 91.75 378 PRO B C 1
ATOM 6427 O O . PRO B 1 378 ? 7.406 -37.375 -13.734 1 91.75 378 PRO B O 1
ATOM 6430 N N . PRO B 1 379 ? 8.094 -39.25 -12.547 1 95.81 379 PRO B N 1
ATOM 6431 C CA . PRO B 1 379 ? 8.82 -38.406 -11.602 1 95.81 379 PRO B CA 1
ATOM 6432 C C . PRO B 1 379 ? 9.797 -37.469 -12.281 1 95.81 379 PRO B C 1
ATOM 6434 O O . PRO B 1 379 ? 10.484 -37.844 -13.227 1 95.81 379 PRO B O 1
ATOM 6437 N N . GLY B 1 380 ? 9.727 -36.188 -11.844 1 95.62 380 GLY B N 1
ATOM 6438 C CA . GLY B 1 380 ? 10.617 -35.156 -12.406 1 95.62 380 GLY B CA 1
ATOM 6439 C C . GLY B 1 380 ? 9.938 -34.281 -13.445 1 95.62 380 GLY B C 1
ATOM 6440 O O . GLY B 1 380 ? 10.477 -33.25 -13.836 1 95.62 380 GLY B O 1
ATOM 6441 N N . THR B 1 381 ? 8.734 -34.625 -13.836 1 92.75 381 THR B N 1
ATOM 6442 C CA . THR B 1 381 ? 8 -33.844 -14.828 1 92.75 381 THR B CA 1
ATOM 6443 C C . THR B 1 381 ? 7.355 -32.625 -14.195 1 92.75 381 THR B C 1
ATOM 6445 O O . THR B 1 381 ? 6.695 -32.719 -13.156 1 92.75 381 THR B O 1
ATOM 6448 N N . ARG B 1 382 ? 7.59 -31.422 -14.82 1 92.75 382 ARG B N 1
ATOM 6449 C CA . ARG B 1 382 ? 6.914 -30.203 -14.352 1 92.75 382 ARG B CA 1
ATOM 6450 C C . ARG B 1 382 ? 5.398 -30.359 -14.438 1 92.75 382 ARG B C 1
ATOM 6452 O O . ARG B 1 382 ? 4.875 -30.859 -15.438 1 92.75 382 ARG B O 1
ATOM 6459 N N . ILE B 1 383 ? 4.77 -29.938 -13.383 1 88.88 383 ILE B N 1
ATOM 6460 C CA . ILE B 1 383 ? 3.311 -29.984 -13.383 1 88.88 383 ILE B CA 1
ATOM 6461 C C . ILE B 1 383 ? 2.746 -28.781 -14.125 1 88.88 383 ILE B C 1
ATOM 6463 O O . ILE B 1 383 ? 3.414 -27.75 -14.258 1 88.88 383 ILE B O 1
ATOM 6467 N N . ALA B 1 384 ? 1.518 -28.922 -14.617 1 83 384 ALA B N 1
ATOM 6468 C CA . ALA B 1 384 ? 0.845 -27.828 -15.32 1 83 384 ALA B CA 1
ATOM 6469 C C . ALA B 1 384 ? 0.527 -26.688 -14.367 1 83 384 ALA B C 1
ATOM 6471 O O . ALA B 1 384 ? 0.211 -26.906 -13.195 1 83 384 ALA B O 1
ATOM 6472 N N . SER B 1 385 ? 0.576 -25.484 -14.914 1 88.31 385 SER B N 1
ATOM 6473 C CA . SER B 1 385 ? 0.251 -24.312 -14.102 1 88.31 385 SER B CA 1
ATOM 6474 C C . SER B 1 385 ? -0.386 -23.219 -14.945 1 88.31 385 SER B C 1
ATOM 6476 O O . SER B 1 385 ? 0.025 -22.984 -16.094 1 88.31 385 SER B O 1
ATOM 6478 N N . ASN B 1 386 ? -1.355 -22.516 -14.344 1 88.38 386 ASN B N 1
ATOM 6479 C CA . ASN B 1 386 ? -2.006 -21.391 -15 1 88.38 386 ASN B CA 1
ATOM 6480 C C . ASN B 1 386 ? -1.296 -20.078 -14.688 1 88.38 386 ASN B C 1
ATOM 6482 O O . ASN B 1 386 ? -1.637 -19.031 -15.25 1 88.38 386 ASN B O 1
ATOM 6486 N N . MET B 1 387 ? -0.301 -20.125 -13.812 1 94.5 387 MET B N 1
ATOM 6487 C CA . MET B 1 387 ? 0.405 -18.906 -13.453 1 94.5 387 MET B CA 1
ATOM 6488 C C . MET B 1 387 ? 0.986 -18.219 -14.688 1 94.5 387 MET B C 1
ATOM 6490 O O . MET B 1 387 ? 1.543 -18.875 -15.562 1 94.5 387 MET B O 1
ATOM 6494 N N . ALA B 1 388 ? 0.802 -16.906 -14.719 1 96.69 388 ALA B N 1
ATOM 6495 C CA . ALA B 1 388 ? 1.272 -16.203 -15.906 1 96.69 388 ALA B CA 1
ATOM 6496 C C . ALA B 1 388 ? 1.837 -14.836 -15.531 1 96.69 388 ALA B C 1
ATOM 6498 O O . ALA B 1 388 ? 1.44 -13.812 -16.109 1 96.69 388 ALA B O 1
ATOM 6499 N N . PRO B 1 389 ? 2.803 -14.812 -14.617 1 98.5 389 PRO B N 1
ATOM 6500 C CA . PRO B 1 389 ? 3.451 -13.516 -14.43 1 98.5 389 PRO B CA 1
ATOM 6501 C C . PRO B 1 389 ? 4.016 -12.938 -15.727 1 98.5 389 PRO B C 1
ATOM 6503 O O . PRO B 1 389 ? 4.613 -13.664 -16.516 1 98.5 389 PRO B O 1
ATOM 6506 N N . THR B 1 390 ? 3.844 -11.625 -15.93 1 98.81 390 THR B N 1
ATOM 6507 C CA . THR B 1 390 ? 4.141 -11.016 -17.219 1 98.81 390 THR B CA 1
ATOM 6508 C C . THR B 1 390 ? 4.879 -9.688 -17.031 1 98.81 390 THR B C 1
ATOM 6510 O O . THR B 1 390 ? 4.555 -8.914 -16.125 1 98.81 390 THR B O 1
ATOM 6513 N N . THR B 1 391 ? 5.895 -9.469 -17.828 1 98.88 391 THR B N 1
ATOM 6514 C CA . THR B 1 391 ? 6.539 -8.164 -17.938 1 98.88 391 THR B CA 1
ATOM 6515 C C . THR B 1 391 ? 6.344 -7.59 -19.344 1 98.88 391 THR B C 1
ATOM 6517 O O . THR B 1 391 ? 5.961 -8.312 -20.266 1 98.88 391 THR B O 1
ATOM 6520 N N . ALA B 1 392 ? 6.539 -6.285 -19.469 1 98.81 392 ALA B N 1
ATOM 6521 C CA . ALA B 1 392 ? 6.375 -5.652 -20.781 1 98.81 392 ALA B CA 1
ATOM 6522 C C . ALA B 1 392 ? 7.176 -4.355 -20.859 1 98.81 392 ALA B C 1
ATOM 6524 O O . ALA B 1 392 ? 7.496 -3.746 -19.844 1 98.81 392 ALA B O 1
ATOM 6525 N N . ARG B 1 393 ? 7.473 -4.004 -22.094 1 98.25 393 ARG B N 1
ATOM 6526 C CA . ARG B 1 393 ? 8.148 -2.742 -22.391 1 98.25 393 ARG B CA 1
ATOM 6527 C C . ARG B 1 393 ? 7.477 -2.025 -23.547 1 98.25 393 ARG B C 1
ATOM 6529 O O . ARG B 1 393 ? 7.055 -2.662 -24.516 1 98.25 393 ARG B O 1
ATOM 6536 N N . HIS B 1 394 ? 7.398 -0.787 -23.391 1 97.62 394 HIS B N 1
ATOM 6537 C CA . HIS B 1 394 ? 6.863 0.082 -24.422 1 97.62 394 HIS B CA 1
ATOM 6538 C C . HIS B 1 394 ? 7.98 0.778 -25.188 1 97.62 394 HIS B C 1
ATOM 6540 O O . HIS B 1 394 ? 9.047 1.048 -24.641 1 97.62 394 HIS B O 1
ATOM 6546 N N . ARG B 1 395 ? 7.781 1.214 -26.375 1 94.69 395 ARG B N 1
ATOM 6547 C CA . ARG B 1 395 ? 8.758 1.878 -27.234 1 94.69 395 ARG B CA 1
ATOM 6548 C C . ARG B 1 395 ? 9.172 3.223 -26.641 1 94.69 395 ARG B C 1
ATOM 6550 O O . ARG B 1 395 ? 10.297 3.686 -26.875 1 94.69 395 ARG B O 1
ATOM 6557 N N . ASP B 1 396 ? 8.305 3.762 -25.859 1 94.81 396 ASP B N 1
ATOM 6558 C CA . ASP B 1 396 ? 8.586 5.094 -25.328 1 94.81 396 ASP B CA 1
ATOM 6559 C C . ASP B 1 396 ? 9.352 5.008 -24.016 1 94.81 396 ASP B C 1
ATOM 6561 O O . ASP B 1 396 ? 9.586 6.027 -23.359 1 94.81 396 ASP B O 1
ATOM 6565 N N . GLY B 1 397 ? 9.68 3.822 -23.578 1 94.69 397 GLY B N 1
ATOM 6566 C CA . GLY B 1 397 ? 10.492 3.666 -22.375 1 94.69 397 GLY B CA 1
ATOM 6567 C C . GLY B 1 397 ? 9.703 3.16 -21.188 1 94.69 397 GLY B C 1
ATOM 6568 O O . GLY B 1 397 ? 10.281 2.803 -20.156 1 94.69 397 GLY B O 1
ATOM 6569 N N . ARG B 1 398 ? 8.398 3.1 -21.312 1 97 398 ARG B N 1
ATOM 6570 C CA . ARG B 1 398 ? 7.594 2.566 -20.219 1 97 398 ARG B CA 1
ATOM 6571 C C . ARG B 1 398 ? 7.934 1.104 -19.953 1 97 398 ARG B C 1
ATOM 6573 O O . ARG B 1 398 ? 8.266 0.359 -20.875 1 97 398 ARG B O 1
ATOM 6580 N N . VAL B 1 399 ? 7.82 0.684 -18.656 1 98.38 399 VAL B N 1
ATOM 6581 C CA . VAL B 1 399 ? 8.055 -0.679 -18.188 1 98.38 399 VAL B CA 1
ATOM 6582 C C . VAL B 1 399 ? 6.879 -1.146 -17.344 1 98.38 399 VAL B C 1
ATOM 6584 O O . VAL B 1 399 ? 6.242 -0.341 -16.656 1 98.38 399 VAL B O 1
ATOM 6587 N N . LEU B 1 400 ? 6.57 -2.473 -17.469 1 98.75 400 LEU B N 1
ATOM 6588 C CA . LEU B 1 400 ? 5.426 -3.01 -16.734 1 98.75 400 LEU B CA 1
ATOM 6589 C C . LEU B 1 400 ? 5.75 -4.375 -16.141 1 98.75 400 LEU B C 1
ATOM 6591 O O . LEU B 1 400 ? 6.383 -5.207 -16.797 1 98.75 400 LEU B O 1
ATOM 6595 N N . ALA B 1 401 ? 5.418 -4.625 -14.922 1 98.88 401 ALA B N 1
ATOM 6596 C CA . ALA B 1 401 ? 5.262 -5.938 -14.305 1 98.88 401 ALA B CA 1
ATOM 6597 C C . ALA B 1 401 ? 3.818 -6.168 -13.867 1 98.88 401 ALA B C 1
ATOM 6599 O O . ALA B 1 401 ? 3.193 -5.281 -13.281 1 98.88 401 ALA B O 1
ATOM 6600 N N . VAL B 1 402 ? 3.275 -7.359 -14.18 1 98.81 402 VAL B N 1
ATOM 6601 C CA . VAL B 1 402 ? 1.865 -7.582 -13.883 1 98.81 402 VAL B CA 1
ATOM 6602 C C . VAL B 1 402 ? 1.603 -9.078 -13.703 1 98.81 402 VAL B C 1
ATOM 6604 O O . VAL B 1 402 ? 2.299 -9.906 -14.289 1 98.81 402 VAL B O 1
ATOM 6607 N N . GLY B 1 403 ? 0.667 -9.422 -12.945 1 98.19 403 GLY B N 1
ATOM 6608 C CA . GLY B 1 403 ? 0.196 -10.781 -12.719 1 98.19 403 GLY B CA 1
ATOM 6609 C C . GLY B 1 403 ? -1.06 -10.844 -11.867 1 98.19 403 GLY B C 1
ATOM 6610 O O . GLY B 1 403 ? -1.611 -9.812 -11.492 1 98.19 403 GLY B O 1
ATOM 6611 N N . SER B 1 404 ? -1.488 -12.039 -11.648 1 96.69 404 SER B N 1
ATOM 6612 C CA . SER B 1 404 ? -2.729 -12.219 -10.906 1 96.69 404 SER B CA 1
ATOM 6613 C C . SER B 1 404 ? -2.836 -13.641 -10.352 1 96.69 404 SER B C 1
ATOM 6615 O O . SER B 1 404 ? -2.436 -14.602 -11.008 1 96.69 404 SER B O 1
ATOM 6617 N N . PRO B 1 405 ? -3.43 -13.719 -9.156 1 92.06 405 PRO B N 1
ATOM 6618 C CA . PRO B 1 405 ? -3.99 -15.016 -8.773 1 92.06 405 PRO B CA 1
ATOM 6619 C C . PRO B 1 405 ? -5.359 -15.273 -9.391 1 92.06 405 PRO B C 1
ATOM 6621 O O . PRO B 1 405 ? -5.906 -14.406 -10.078 1 92.06 405 PRO B O 1
ATOM 6624 N N . GLY B 1 406 ? -5.93 -16.547 -9.258 1 85.06 406 GLY B N 1
ATOM 6625 C CA . GLY B 1 406 ? -7.312 -16.75 -9.664 1 85.06 406 GLY B CA 1
ATOM 6626 C C . GLY B 1 406 ? -7.504 -17.969 -10.539 1 85.06 406 GLY B C 1
ATOM 6627 O O . GLY B 1 406 ? -8.383 -17.984 -11.406 1 85.06 406 GLY B O 1
ATOM 6628 N N . ALA B 1 407 ? -6.723 -18.859 -10.406 1 79.88 407 ALA B N 1
ATOM 6629 C CA . ALA B 1 407 ? -6.871 -20.125 -11.117 1 79.88 407 ALA B CA 1
ATOM 6630 C C . ALA B 1 407 ? -7.039 -19.906 -12.617 1 79.88 407 ALA B C 1
ATOM 6632 O O . ALA B 1 407 ? -6.223 -19.219 -13.242 1 79.88 407 ALA B O 1
ATOM 6633 N N . ASP B 1 408 ? -8.164 -20.359 -13.195 1 78.88 408 ASP B N 1
ATOM 6634 C CA . ASP B 1 408 ? -8.352 -20.266 -14.641 1 78.88 408 ASP B CA 1
ATOM 6635 C C . ASP B 1 408 ? -8.711 -18.844 -15.062 1 78.88 408 ASP B C 1
ATOM 6637 O O . ASP B 1 408 ? -8.703 -18.516 -16.25 1 78.88 408 ASP B O 1
ATOM 6641 N N . ARG B 1 409 ? -8.93 -17.984 -14.07 1 89.5 409 ARG B N 1
ATOM 6642 C CA . ARG B 1 409 ? -9.258 -16.594 -14.375 1 89.5 409 ARG B CA 1
ATOM 6643 C C . ARG B 1 409 ? -7.996 -15.75 -14.531 1 89.5 409 ARG B C 1
ATOM 6645 O O . ARG B 1 409 ? -8.062 -14.617 -15 1 89.5 409 ARG B O 1
ATOM 6652 N N . ILE B 1 410 ? -6.867 -16.344 -14.227 1 92.19 410 ILE B N 1
ATOM 6653 C CA . ILE B 1 410 ? -5.621 -15.594 -14.297 1 92.19 410 ILE B CA 1
ATOM 6654 C C . ILE B 1 410 ? -5.449 -15.016 -15.703 1 92.19 410 ILE B C 1
ATOM 6656 O O . ILE B 1 410 ? -5.273 -13.805 -15.859 1 92.19 410 ILE B O 1
ATOM 6660 N N . THR B 1 411 ? -5.613 -15.836 -16.688 1 93.62 411 THR B N 1
ATOM 6661 C CA . THR B 1 411 ? -5.289 -15.406 -18.047 1 93.62 411 THR B CA 1
ATOM 6662 C C . THR B 1 411 ? -6.355 -14.453 -18.578 1 93.62 411 THR B C 1
ATOM 6664 O O . THR B 1 411 ? -6.043 -13.492 -19.281 1 93.62 411 THR B O 1
ATOM 6667 N N . THR B 1 412 ? -7.629 -14.703 -18.188 1 95.31 412 THR B N 1
ATOM 6668 C CA . THR B 1 412 ? -8.68 -13.82 -18.688 1 95.31 412 THR B CA 1
ATOM 6669 C C . THR B 1 412 ? -8.633 -12.469 -17.984 1 95.31 412 THR B C 1
ATOM 6671 O O . THR B 1 412 ? -8.922 -11.438 -18.578 1 95.31 412 THR B O 1
ATOM 6674 N N . ALA B 1 413 ? -8.258 -12.531 -16.688 1 96.56 413 ALA B N 1
ATOM 6675 C CA . ALA B 1 413 ? -8.062 -11.266 -15.992 1 96.56 413 ALA B CA 1
ATOM 6676 C C . ALA B 1 413 ? -6.926 -10.461 -16.609 1 96.56 413 ALA B C 1
ATOM 6678 O O . ALA B 1 413 ? -7.074 -9.266 -16.891 1 96.56 413 ALA B O 1
ATOM 6679 N N . LEU B 1 414 ? -5.855 -11.102 -16.891 1 98.12 414 LEU B N 1
ATOM 6680 C CA . LEU B 1 414 ? -4.672 -10.422 -17.406 1 98.12 414 LEU B CA 1
ATOM 6681 C C . LEU B 1 414 ? -4.898 -9.938 -18.828 1 98.12 414 LEU B C 1
ATOM 6683 O O . LEU B 1 414 ? -4.457 -8.844 -19.203 1 98.12 414 LEU B O 1
ATOM 6687 N N . MET B 1 415 ? -5.562 -10.719 -19.656 1 97.62 415 MET B N 1
ATOM 6688 C CA . MET B 1 415 ? -5.832 -10.281 -21.031 1 97.62 415 MET B CA 1
ATOM 6689 C C . MET B 1 415 ? -6.613 -8.977 -21.031 1 97.62 415 MET B C 1
ATOM 6691 O O . MET B 1 415 ? -6.328 -8.078 -21.828 1 97.62 415 MET B O 1
ATOM 6695 N N . GLN B 1 416 ? -7.574 -8.898 -20.172 1 98 416 GLN B N 1
ATOM 6696 C CA . GLN B 1 416 ? -8.445 -7.723 -20.156 1 98 416 GLN B CA 1
ATOM 6697 C C . GLN B 1 416 ? -7.711 -6.504 -19.594 1 98 416 GLN B C 1
ATOM 6699 O O . GLN B 1 416 ? -7.844 -5.402 -20.141 1 98 416 GLN B O 1
ATOM 6704 N N . VAL B 1 417 ? -6.938 -6.664 -18.562 1 98.25 417 VAL B N 1
ATOM 6705 C CA . VAL B 1 417 ? -6.172 -5.559 -18 1 98.25 417 VAL B CA 1
ATOM 6706 C C . VAL B 1 417 ? -5.145 -5.07 -19.016 1 98.25 417 VAL B C 1
ATOM 6708 O O . VAL B 1 417 ? -4.961 -3.863 -19.203 1 98.25 417 VAL B O 1
ATOM 6711 N N . LEU B 1 418 ? -4.492 -5.973 -19.672 1 98.5 418 LEU B N 1
ATOM 6712 C CA . LEU B 1 418 ? -3.484 -5.613 -20.672 1 98.5 418 LEU B CA 1
ATOM 6713 C C . LEU B 1 418 ? -4.133 -4.984 -21.891 1 98.5 418 LEU B C 1
ATOM 6715 O O . LEU B 1 418 ? -3.547 -4.102 -22.531 1 98.5 418 LEU B O 1
ATOM 6719 N N . ALA B 1 419 ? -5.332 -5.395 -22.266 1 98 419 ALA B N 1
ATOM 6720 C CA . ALA B 1 419 ? -6.074 -4.727 -23.328 1 98 419 ALA B CA 1
ATOM 6721 C C . ALA B 1 419 ? -6.32 -3.258 -22.984 1 98 419 ALA B C 1
ATOM 6723 O O . ALA B 1 419 ? -6.105 -2.377 -23.828 1 98 419 ALA B O 1
ATOM 6724 N N . HIS B 1 420 ? -6.742 -3.025 -21.797 1 97.19 420 HIS B N 1
ATOM 6725 C CA . HIS B 1 420 ? -7.043 -1.668 -21.359 1 97.19 420 HIS B CA 1
ATOM 6726 C C . HIS B 1 420 ? -5.777 -0.824 -21.266 1 97.19 420 HIS B C 1
ATOM 6728 O O . HIS B 1 420 ? -5.746 0.31 -21.75 1 97.19 420 HIS B O 1
ATOM 6734 N N . TYR B 1 421 ? -4.746 -1.369 -20.719 1 97.56 421 TYR B N 1
ATOM 6735 C CA . TYR B 1 421 ? -3.553 -0.586 -20.422 1 97.56 421 TYR B CA 1
ATOM 6736 C C . TYR B 1 421 ? -2.674 -0.446 -21.656 1 97.56 421 TYR B C 1
ATOM 6738 O O . TYR B 1 421 ? -2.191 0.647 -21.969 1 97.56 421 TYR B O 1
ATOM 6746 N N . CYS B 1 422 ? -2.467 -1.521 -22.344 1 97.38 422 CYS B N 1
ATOM 6747 C CA . CYS B 1 422 ? -1.486 -1.526 -23.422 1 97.38 422 CYS B CA 1
ATOM 6748 C C . CYS B 1 422 ? -2.131 -1.133 -24.75 1 97.38 422 CYS B C 1
ATOM 6750 O O . CYS B 1 422 ? -1.544 -0.381 -25.531 1 97.38 422 CYS B O 1
ATOM 6752 N N . LEU B 1 423 ? -3.303 -1.577 -25.031 1 96.06 423 LEU B N 1
ATOM 6753 C CA . LEU B 1 423 ? -3.922 -1.296 -26.328 1 96.06 423 LEU B CA 1
ATOM 6754 C C . LEU B 1 423 ? -4.703 0.013 -26.281 1 96.06 423 LEU B C 1
ATOM 6756 O O . LEU B 1 423 ? -4.582 0.843 -27.188 1 96.06 423 LEU B O 1
ATOM 6760 N N . GLU B 1 424 ? -5.492 0.123 -25.203 1 95.19 424 GLU B N 1
ATOM 6761 C CA . GLU B 1 424 ? -6.34 1.307 -25.109 1 95.19 424 GLU B CA 1
ATOM 6762 C C . GLU B 1 424 ? -5.609 2.453 -24.422 1 95.19 424 GLU B C 1
ATOM 6764 O O . GLU B 1 424 ? -6.086 3.592 -24.422 1 95.19 424 GLU B O 1
ATOM 6769 N N . GLU B 1 425 ? -4.492 2.17 -23.734 1 93.62 425 GLU B N 1
ATOM 6770 C CA . GLU B 1 425 ? -3.625 3.158 -23.109 1 93.62 425 GLU B CA 1
ATOM 6771 C C . GLU B 1 425 ? -4.355 3.9 -22 1 93.62 425 GLU B C 1
ATOM 6773 O O . GLU B 1 425 ? -4.262 5.125 -21.891 1 93.62 425 GLU B O 1
ATOM 6778 N N . ARG B 1 426 ? -5.141 3.137 -21.266 1 93.06 426 ARG B N 1
ATOM 6779 C CA . ARG B 1 426 ? -5.777 3.674 -20.062 1 93.06 426 ARG B CA 1
ATOM 6780 C C . ARG B 1 426 ? -4.805 3.709 -18.891 1 93.06 426 ARG B C 1
ATOM 6782 O O . ARG B 1 426 ? -3.807 2.984 -18.891 1 93.06 426 ARG B O 1
ATOM 6789 N N . PRO B 1 427 ? -5.062 4.613 -17.875 1 91.69 427 PRO B N 1
ATOM 6790 C CA . PRO B 1 427 ? -4.23 4.605 -16.672 1 91.69 427 PRO B CA 1
ATOM 6791 C C . PRO B 1 427 ? -4.223 3.246 -15.977 1 91.69 427 PRO B C 1
ATOM 6793 O O . PRO B 1 427 ? -5.219 2.52 -16.016 1 91.69 427 PRO B O 1
ATOM 6796 N N . LEU B 1 428 ? -3.152 2.965 -15.328 1 94.62 428 LEU B N 1
ATOM 6797 C CA . LEU B 1 428 ? -2.895 1.635 -14.781 1 94.62 428 LEU B CA 1
ATOM 6798 C C . LEU B 1 428 ? -3.994 1.222 -13.812 1 94.62 428 LEU B C 1
ATOM 6800 O O . LEU B 1 428 ? -4.578 0.144 -13.945 1 94.62 428 LEU B O 1
ATOM 6804 N N . GLN B 1 429 ? -4.266 2.068 -12.812 1 93.19 429 GLN B N 1
ATOM 6805 C CA . GLN B 1 429 ? -5.258 1.693 -11.812 1 93.19 429 GLN B CA 1
ATOM 6806 C C . GLN B 1 429 ? -6.641 1.538 -12.438 1 93.19 429 GLN B C 1
ATOM 6808 O O . GLN B 1 429 ? -7.41 0.655 -12.047 1 93.19 429 GLN B O 1
ATOM 6813 N N . GLU B 1 430 ? -6.996 2.4 -13.352 1 91.25 430 GLU B N 1
ATOM 6814 C CA . GLU B 1 430 ? -8.266 2.283 -14.07 1 91.25 430 GLU B CA 1
ATOM 6815 C C . GLU B 1 430 ? -8.359 0.948 -14.805 1 91.25 430 GLU B C 1
ATOM 6817 O O . GLU B 1 430 ? -9.43 0.33 -14.836 1 91.25 430 GLU B O 1
ATOM 6822 N N . SER B 1 431 ? -7.289 0.532 -15.422 1 95.81 431 SER B N 1
ATOM 6823 C CA . SER B 1 431 ? -7.242 -0.736 -16.141 1 95.81 431 SER B CA 1
ATOM 6824 C C . SER B 1 431 ? -7.48 -1.914 -15.195 1 95.81 431 SER B C 1
ATOM 6826 O O . SER B 1 431 ? -8.164 -2.873 -15.555 1 95.81 431 SER B O 1
ATOM 6828 N N . VAL B 1 432 ? -6.93 -1.851 -14 1 95.5 432 VAL B N 1
ATOM 6829 C CA . VAL B 1 432 ? -7.074 -2.91 -13.008 1 95.5 432 VAL B CA 1
ATOM 6830 C C . VAL B 1 432 ? -8.492 -2.9 -12.438 1 95.5 432 VAL B C 1
ATOM 6832 O O . VAL B 1 432 ? -9.07 -3.959 -12.188 1 95.5 432 VAL B O 1
ATOM 6835 N N . ASP B 1 433 ? -9.109 -1.743 -12.352 1 92.5 433 ASP B N 1
ATOM 6836 C CA . ASP B 1 433 ? -10.422 -1.588 -11.727 1 92.5 433 ASP B CA 1
ATOM 6837 C C . ASP B 1 433 ? -11.539 -1.983 -12.695 1 92.5 433 ASP B C 1
ATOM 6839 O O . ASP B 1 433 ? -12.664 -2.262 -12.266 1 92.5 433 ASP B O 1
ATOM 6843 N N . ALA B 1 434 ? -11.25 -1.949 -13.953 1 93.88 434 ALA B N 1
ATOM 6844 C CA . ALA B 1 434 ? -12.289 -2.152 -14.961 1 93.88 434 ALA B CA 1
ATOM 6845 C C . ALA B 1 434 ? -13.023 -3.475 -14.734 1 93.88 434 ALA B C 1
ATOM 6847 O O . ALA B 1 434 ? -12.406 -4.465 -14.328 1 93.88 434 ALA B O 1
ATOM 6848 N N . PRO B 1 435 ? -14.359 -3.494 -15.016 1 94.31 435 PRO B N 1
ATOM 6849 C CA . PRO B 1 435 ? -15.109 -4.746 -14.875 1 94.31 435 PRO B CA 1
ATOM 6850 C C . PRO B 1 435 ? -14.594 -5.848 -15.805 1 94.31 435 PRO B C 1
ATOM 6852 O O . PRO B 1 435 ? -14.008 -5.559 -16.844 1 94.31 435 PRO B O 1
ATOM 6855 N N . ARG B 1 436 ? -14.859 -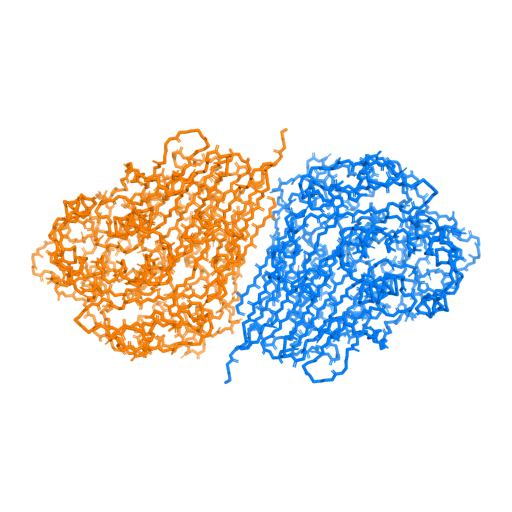7.09 -15.414 1 96.25 436 ARG B N 1
ATOM 6856 C CA . ARG B 1 436 ? -14.258 -8.195 -16.156 1 96.25 436 ARG B CA 1
ATOM 6857 C C . ARG B 1 436 ? -15.32 -9.211 -16.578 1 96.25 436 ARG B C 1
ATOM 6859 O O . ARG B 1 436 ? -16.391 -9.289 -15.969 1 96.25 436 ARG B O 1
ATOM 6866 N N . LEU B 1 437 ? -15.016 -9.828 -17.625 1 96.56 437 LEU B N 1
ATOM 6867 C CA . LEU B 1 437 ? -15.773 -10.938 -18.188 1 96.56 437 LEU B CA 1
ATOM 6868 C C . LEU B 1 437 ? -14.953 -12.227 -18.141 1 96.56 437 LEU B C 1
ATOM 6870 O O . LEU B 1 437 ? -13.734 -12.195 -18.328 1 96.56 437 LEU B O 1
ATOM 6874 N N . HIS B 1 438 ? -15.609 -13.352 -17.906 1 95.19 438 HIS B N 1
ATOM 6875 C CA . HIS B 1 438 ? -14.953 -14.648 -17.938 1 95.19 438 HIS B CA 1
ATOM 6876 C C . HIS B 1 438 ? -15.844 -15.703 -18.578 1 95.19 438 HIS B C 1
ATOM 6878 O O . HIS B 1 438 ? -16.969 -15.938 -18.109 1 95.19 438 HIS B O 1
ATOM 6884 N N . VAL B 1 439 ? -15.375 -16.297 -19.578 1 93.38 439 VAL B N 1
ATOM 6885 C CA . VAL B 1 439 ? -16.047 -17.453 -20.188 1 93.38 439 VAL B CA 1
ATOM 6886 C C . VAL B 1 439 ? -15.539 -18.734 -19.531 1 93.38 439 VAL B C 1
ATOM 6888 O O . VAL B 1 439 ? -14.352 -19.062 -19.625 1 93.38 439 VAL B O 1
ATOM 6891 N N . ARG B 1 440 ? -16.453 -19.406 -18.891 1 87.31 440 ARG B N 1
ATOM 6892 C CA . ARG B 1 440 ? -16.047 -20.656 -18.266 1 87.31 440 ARG B CA 1
ATOM 6893 C C . ARG B 1 440 ? -15.594 -21.672 -19.297 1 87.31 440 ARG B C 1
ATOM 6895 O O . ARG B 1 440 ? -16.188 -21.781 -20.375 1 87.31 440 ARG B O 1
ATOM 6902 N N . PRO B 1 441 ? -14.547 -22.281 -18.875 1 75.81 441 PRO B N 1
ATOM 6903 C CA . PRO B 1 441 ? -14.164 -23.359 -19.766 1 75.81 441 PRO B CA 1
ATOM 6904 C C . PRO B 1 441 ? -15.141 -24.531 -19.734 1 75.81 441 PRO B C 1
ATOM 6906 O O . PRO B 1 441 ? -15.82 -24.75 -18.719 1 75.81 441 PRO B O 1
ATOM 6909 N N . GLY B 1 442 ? -15.305 -25.25 -20.781 1 72.19 442 GLY B N 1
ATOM 6910 C CA . GLY B 1 442 ? -16.125 -26.438 -20.812 1 72.19 442 GLY B CA 1
ATOM 6911 C C . GLY B 1 442 ? -17.203 -26.406 -21.875 1 72.19 442 GLY B C 1
ATOM 6912 O O . GLY B 1 442 ? -17.188 -25.531 -22.75 1 72.19 442 GLY B O 1
ATOM 6913 N N . ASP B 1 443 ? -18.094 -27.375 -21.672 1 66.62 443 ASP B N 1
ATOM 6914 C CA . ASP B 1 443 ? -19.094 -27.609 -22.703 1 66.62 443 ASP B CA 1
ATOM 6915 C C . ASP B 1 443 ? -20.219 -26.578 -22.625 1 66.62 443 ASP B C 1
ATOM 6917 O O . ASP B 1 443 ? -20.703 -26.094 -23.641 1 66.62 443 ASP B O 1
ATOM 6921 N N . ALA B 1 444 ? -20.562 -26.266 -21.422 1 77.81 444 ALA B N 1
ATOM 6922 C CA . ALA B 1 444 ? -21.594 -25.234 -21.281 1 77.81 444 ALA B CA 1
ATOM 6923 C C . ALA B 1 444 ? -21.016 -23.844 -21.547 1 77.81 444 ALA B C 1
ATOM 6925 O O . ALA B 1 444 ? -19.891 -23.547 -21.156 1 77.81 444 ALA B O 1
ATOM 6926 N N . PHE B 1 445 ? -21.688 -23.219 -22.391 1 86.69 445 PHE B N 1
ATOM 6927 C CA . PHE B 1 445 ? -21.281 -21.844 -22.672 1 86.69 445 PHE B CA 1
ATOM 6928 C C . PHE B 1 445 ? -21.828 -20.891 -21.609 1 86.69 445 PHE B C 1
ATOM 6930 O O . PHE B 1 445 ? -22.984 -20.453 -21.703 1 86.69 445 PHE B O 1
ATOM 6937 N N . VAL B 1 446 ? -21.047 -20.625 -20.594 1 92.5 446 VAL B N 1
ATOM 6938 C CA . VAL B 1 446 ? -21.422 -19.781 -19.469 1 92.5 446 VAL B CA 1
ATOM 6939 C C . VAL B 1 446 ? -20.484 -18.578 -19.406 1 92.5 446 VAL B C 1
ATOM 6941 O O . VAL B 1 446 ? -19.266 -18.719 -19.516 1 92.5 446 VAL B O 1
ATOM 6944 N N . ILE B 1 447 ? -21.047 -17.406 -19.266 1 95.12 447 ILE B N 1
ATOM 6945 C CA . ILE B 1 447 ? -20.281 -16.188 -19.094 1 95.12 447 ILE B CA 1
ATOM 6946 C C . ILE B 1 447 ? -20.516 -15.609 -17.703 1 95.12 447 ILE B C 1
ATOM 6948 O O . ILE B 1 447 ? -21.656 -15.312 -17.328 1 95.12 447 ILE B O 1
ATOM 6952 N N . ASP B 1 448 ? -19.469 -15.555 -16.922 1 94.12 448 ASP B N 1
ATOM 6953 C CA . ASP B 1 448 ? -19.5 -14.773 -15.688 1 94.12 448 ASP B CA 1
ATOM 6954 C C . ASP B 1 448 ? -19.156 -13.312 -15.961 1 94.12 448 ASP B C 1
ATOM 6956 O O . ASP B 1 448 ? -18.25 -13.016 -16.734 1 94.12 448 ASP B O 1
ATOM 6960 N N . THR B 1 449 ? -19.938 -12.367 -15.391 1 95.62 449 THR B N 1
ATOM 6961 C CA . THR B 1 449 ? -19.703 -10.961 -15.656 1 95.62 449 THR B CA 1
ATOM 6962 C C . THR B 1 449 ? -19.922 -10.117 -14.398 1 95.62 449 THR B C 1
ATOM 6964 O O . THR B 1 449 ? -20.812 -10.406 -13.602 1 95.62 449 THR B O 1
ATOM 6967 N N . GLU B 1 450 ? -19.062 -9.172 -14.219 1 93.56 450 GLU B N 1
ATOM 6968 C CA . GLU B 1 450 ? -19.375 -8.047 -13.336 1 93.56 450 GLU B CA 1
ATOM 6969 C C . GLU B 1 450 ? -20.328 -7.059 -14.023 1 93.56 450 GLU B C 1
ATOM 6971 O O . GLU B 1 450 ? -20.594 -7.184 -15.211 1 93.56 450 GLU B O 1
ATOM 6976 N N . PRO B 1 451 ? -20.953 -6.137 -13.211 1 91.69 451 PRO B N 1
ATOM 6977 C CA . PRO B 1 451 ? -21.719 -5.098 -13.898 1 91.69 451 PRO B CA 1
ATOM 6978 C C . PRO B 1 451 ? -20.875 -4.305 -14.898 1 91.69 451 PRO B C 1
ATOM 6980 O O . PRO B 1 451 ? -19.984 -3.557 -14.5 1 91.69 451 PRO B O 1
ATOM 6983 N N . TYR B 1 452 ? -21.141 -4.551 -16.141 1 93.56 452 TYR B N 1
ATOM 6984 C CA . TYR B 1 452 ? -20.328 -4.016 -17.219 1 93.56 452 TYR B CA 1
ATOM 6985 C C . TYR B 1 452 ? -21.188 -3.414 -18.328 1 93.56 452 TYR B C 1
ATOM 6987 O O . TYR B 1 452 ? -21.391 -4.027 -19.375 1 93.56 452 TYR B O 1
ATOM 6995 N N . PRO B 1 453 ? -21.562 -2.148 -18.203 1 92.25 453 PRO B N 1
ATOM 6996 C CA . PRO B 1 453 ? -22.469 -1.523 -19.172 1 92.25 453 PRO B CA 1
ATOM 6997 C C . PRO B 1 453 ? -21.938 -1.577 -20.594 1 92.25 453 PRO B C 1
ATOM 6999 O O . PRO B 1 453 ? -22.688 -1.816 -21.547 1 92.25 453 PRO B O 1
ATOM 7002 N N . ALA B 1 454 ? -20.688 -1.401 -20.766 1 92.75 454 ALA B N 1
ATOM 7003 C CA . ALA B 1 454 ? -20.094 -1.363 -22.094 1 92.75 454 ALA B CA 1
ATOM 7004 C C . ALA B 1 454 ? -20.188 -2.725 -22.781 1 92.75 454 ALA B C 1
ATOM 7006 O O . ALA B 1 454 ? -20.016 -2.826 -24 1 92.75 454 ALA B O 1
ATOM 7007 N N . ALA B 1 455 ? -20.406 -3.779 -22.016 1 95.81 455 ALA B N 1
ATOM 7008 C CA . ALA B 1 455 ? -20.469 -5.129 -22.578 1 95.81 455 ALA B CA 1
ATOM 7009 C C . ALA B 1 455 ? -21.922 -5.59 -22.719 1 95.81 455 ALA B C 1
ATOM 7011 O O . ALA B 1 455 ? -22.172 -6.711 -23.172 1 95.81 455 ALA B O 1
ATOM 7012 N N . ALA B 1 456 ? -22.906 -4.742 -22.422 1 95.12 456 ALA B N 1
ATOM 7013 C CA . ALA B 1 456 ? -24.312 -5.129 -22.375 1 95.12 456 ALA B CA 1
ATOM 7014 C C . ALA B 1 456 ? -24.781 -5.699 -23.703 1 95.12 456 ALA B C 1
ATOM 7016 O O . ALA B 1 456 ? -25.484 -6.711 -23.75 1 95.12 456 ALA B O 1
ATOM 7017 N N . GLN B 1 457 ? -24.516 -5.031 -24.719 1 94.75 457 GLN B N 1
ATOM 7018 C CA . GLN B 1 457 ? -24.938 -5.477 -26.047 1 94.75 457 GLN B CA 1
ATOM 7019 C C . GLN B 1 457 ? -24.344 -6.836 -26.391 1 94.75 457 GLN B C 1
ATOM 7021 O O . GLN B 1 457 ? -25.031 -7.715 -26.906 1 94.75 457 GLN B O 1
ATOM 7026 N N . ALA B 1 458 ? -23.047 -7 -26.141 1 95.44 458 ALA B N 1
ATOM 7027 C CA . ALA B 1 458 ? -22.375 -8.266 -26.406 1 95.44 458 ALA B CA 1
ATOM 7028 C C . ALA B 1 458 ? -22.969 -9.406 -25.594 1 95.44 458 ALA B C 1
ATOM 7030 O O . ALA B 1 458 ? -23.109 -10.523 -26.078 1 95.44 458 ALA B O 1
ATOM 7031 N N . LEU B 1 459 ? -23.25 -9.141 -24.391 1 95.94 459 LEU B N 1
ATOM 7032 C CA . LEU B 1 459 ? -23.828 -10.133 -23.5 1 95.94 459 LEU B CA 1
ATOM 7033 C C . LEU B 1 459 ? -25.234 -10.523 -23.938 1 95.94 459 LEU B C 1
ATOM 7035 O O . LEU B 1 459 ? -25.594 -11.703 -23.922 1 95.94 459 LEU B O 1
ATOM 7039 N N . SER B 1 460 ? -26 -9.5 -24.359 1 94.12 460 SER B N 1
ATOM 7040 C CA . SER B 1 460 ? -27.359 -9.75 -24.812 1 94.12 460 SER B CA 1
ATOM 7041 C C . SER B 1 460 ? -27.391 -10.531 -26.109 1 94.12 460 SER B C 1
ATOM 7043 O O . SER B 1 460 ? -28.312 -11.305 -26.359 1 94.12 460 SER B O 1
ATOM 7045 N N . ALA B 1 461 ? -26.453 -10.352 -26.875 1 93.5 461 ALA B N 1
ATOM 7046 C CA . ALA B 1 461 ? -26.391 -10.992 -28.188 1 93.5 461 ALA B CA 1
ATOM 7047 C C . ALA B 1 461 ? -25.844 -12.414 -28.078 1 93.5 461 ALA B C 1
ATOM 7049 O O . ALA B 1 461 ? -25.922 -13.188 -29.031 1 93.5 461 ALA B O 1
ATOM 7050 N N . SER B 1 462 ? -25.375 -12.742 -26.953 1 91.56 462 SER B N 1
ATOM 7051 C CA . SER B 1 462 ? -24.766 -14.047 -26.766 1 91.56 462 SER B CA 1
ATOM 7052 C C . SER B 1 462 ? -25.797 -15.109 -26.406 1 91.56 462 SER B C 1
ATOM 7054 O O . SER B 1 462 ? -26.797 -14.82 -25.734 1 91.56 462 SER B O 1
ATOM 7056 N N . ASP B 1 463 ? -25.578 -16.375 -26.844 1 90 463 ASP B N 1
ATOM 7057 C CA . ASP B 1 463 ? -26.422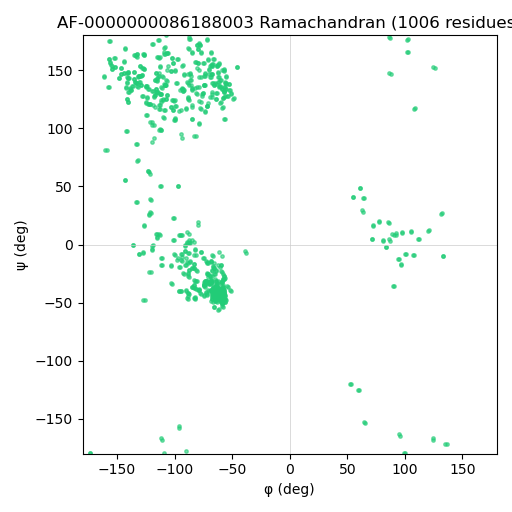 -17.516 -26.5 1 90 463 ASP B CA 1
ATOM 7058 C C . ASP B 1 463 ? -25.969 -18.172 -25.203 1 90 463 ASP B C 1
ATOM 7060 O O . ASP B 1 463 ? -26.453 -19.234 -24.828 1 90 463 ASP B O 1
ATOM 7064 N N . ALA B 1 464 ? -25.062 -17.547 -24.516 1 92.88 464 ALA B N 1
ATOM 7065 C CA . ALA B 1 464 ? -24.516 -18.109 -23.281 1 92.88 464 ALA B CA 1
ATOM 7066 C C . ALA B 1 464 ? -25.438 -17.859 -22.109 1 92.88 464 ALA B C 1
ATOM 7068 O O . ALA B 1 464 ? -26.234 -16.922 -22.125 1 92.88 464 ALA B O 1
ATOM 7069 N N . THR B 1 465 ? -25.375 -18.781 -21.125 1 93.69 465 THR B N 1
ATOM 7070 C CA . THR B 1 465 ? -25.938 -18.453 -19.812 1 93.69 465 THR B CA 1
ATOM 7071 C C . THR B 1 465 ? -25.094 -17.375 -19.125 1 93.69 465 THR B C 1
ATOM 7073 O O . THR B 1 465 ? -23.875 -17.531 -19 1 93.69 465 THR B O 1
ATOM 7076 N N . ILE B 1 466 ? -25.75 -16.359 -18.719 1 95.31 466 ILE B N 1
ATOM 7077 C CA . ILE B 1 466 ? -25.031 -15.242 -18.109 1 95.31 466 ILE B CA 1
ATOM 7078 C C . ILE B 1 466 ? -25.156 -15.344 -16.578 1 95.31 466 ILE B C 1
ATOM 7080 O O . ILE B 1 466 ? -26.266 -15.445 -16.047 1 95.31 466 ILE B O 1
ATOM 7084 N N . VAL B 1 467 ? -24.078 -15.383 -15.875 1 93.06 467 VAL B N 1
ATOM 7085 C CA . VAL B 1 467 ? -24.016 -15.344 -14.414 1 93.06 467 VAL B CA 1
ATOM 7086 C C . VAL B 1 467 ? -23.469 -14 -13.953 1 93.06 467 VAL B C 1
ATOM 7088 O O . VAL B 1 467 ? -22.297 -13.695 -14.172 1 93.06 467 VAL B O 1
ATOM 7091 N N . GLU B 1 468 ? -24.25 -13.242 -13.281 1 93.19 468 GLU B N 1
ATOM 7092 C CA . GLU B 1 468 ? -23.844 -11.922 -12.82 1 93.19 468 GLU B CA 1
ATOM 7093 C C . GLU B 1 468 ? -23.266 -11.984 -11.406 1 93.19 468 GLU B C 1
ATOM 7095 O O . GLU B 1 468 ? -23.766 -12.711 -10.555 1 93.19 468 GLU B O 1
ATOM 7100 N N . HIS B 1 469 ? -22.141 -11.344 -11.289 1 90.56 469 HIS B N 1
ATOM 7101 C CA . HIS B 1 469 ? -21.484 -11.203 -9.992 1 90.56 469 HIS B CA 1
ATOM 7102 C C . HIS B 1 469 ? -21.562 -9.758 -9.484 1 90.56 469 HIS B C 1
ATOM 7104 O O . HIS B 1 469 ? -21.875 -8.844 -10.258 1 90.56 469 HIS B O 1
ATOM 7110 N N . ASP B 1 470 ? -21.297 -9.57 -8.203 1 85.31 470 ASP B N 1
ATOM 7111 C CA . ASP B 1 470 ? -21.188 -8.227 -7.645 1 85.31 470 ASP B CA 1
ATOM 7112 C C . ASP B 1 470 ? -19.969 -7.488 -8.203 1 85.31 470 ASP B C 1
ATOM 7114 O O . ASP B 1 470 ? -19.031 -8.117 -8.703 1 85.31 470 ASP B O 1
ATOM 7118 N N . PRO B 1 471 ? -20.016 -6.164 -8.188 1 85.38 471 PRO B N 1
ATOM 7119 C CA . PRO B 1 471 ? -18.844 -5.422 -8.625 1 85.38 471 PRO B CA 1
ATOM 7120 C C . PRO B 1 471 ? -17.578 -5.801 -7.836 1 85.38 471 PRO B C 1
ATOM 7122 O O . PRO B 1 471 ? -17.656 -5.996 -6.617 1 85.38 471 PRO B O 1
ATOM 7125 N N . HIS B 1 472 ? -16.5 -6.02 -8.602 1 84 472 HIS B N 1
ATOM 7126 C CA . HIS B 1 472 ? -15.188 -6.312 -8.039 1 84 472 HIS B CA 1
ATOM 7127 C C . HIS B 1 472 ? -15.219 -7.598 -7.215 1 84 472 HIS B C 1
ATOM 7129 O O . HIS B 1 472 ? -14.758 -7.617 -6.07 1 84 472 HIS B O 1
ATOM 7135 N N . SER B 1 473 ? -15.773 -8.57 -7.797 1 83.81 473 SER B N 1
ATOM 7136 C CA . SER B 1 473 ? -15.836 -9.898 -7.203 1 83.81 473 SER B CA 1
ATOM 7137 C C . SER B 1 473 ? -14.477 -10.594 -7.242 1 83.81 473 SER B C 1
ATOM 7139 O O . SER B 1 473 ? -13.797 -10.578 -8.273 1 83.81 473 SER B O 1
ATOM 7141 N N . MET B 1 474 ? -14.141 -11.219 -6.172 1 81.38 474 MET B N 1
ATOM 7142 C CA . MET B 1 474 ? -12.891 -11.969 -6.074 1 81.38 474 MET B CA 1
ATOM 7143 C C . MET B 1 474 ? -12.836 -13.078 -7.117 1 81.38 474 MET B C 1
ATOM 7145 O O . MET B 1 474 ? -11.758 -13.578 -7.445 1 81.38 474 MET B O 1
ATOM 7149 N N . TYR B 1 475 ? -13.984 -13.398 -7.648 1 84.44 475 TYR B N 1
ATOM 7150 C CA . TYR B 1 475 ? -14.094 -14.438 -8.672 1 84.44 475 TYR B CA 1
ATOM 7151 C C . TYR B 1 475 ? -13.203 -14.109 -9.867 1 84.44 475 TYR B C 1
ATOM 7153 O O . TYR B 1 475 ? -12.656 -15.016 -10.508 1 84.44 475 TYR B O 1
ATOM 7161 N N . PHE B 1 476 ? -12.953 -12.836 -10.086 1 89.44 476 PHE B N 1
ATOM 7162 C CA . PHE B 1 476 ? -12.328 -12.414 -11.328 1 89.44 476 PHE B CA 1
ATOM 7163 C C . PHE B 1 476 ? -10.844 -12.133 -11.117 1 89.44 476 PHE B C 1
ATOM 7165 O O . PHE B 1 476 ? -10.234 -11.391 -11.891 1 89.44 476 PHE B O 1
ATOM 7172 N N . GLY B 1 477 ? -10.227 -12.68 -10.109 1 89.06 477 GLY B N 1
ATOM 7173 C CA . GLY B 1 477 ? -8.789 -12.57 -9.883 1 89.06 477 GLY B CA 1
ATOM 7174 C C . GLY B 1 477 ? -8.422 -11.445 -8.93 1 89.06 477 GLY B C 1
ATOM 7175 O O . GLY B 1 477 ? -9.227 -11.055 -8.086 1 89.06 477 GLY B O 1
ATOM 7176 N N . GLY B 1 478 ? -7.195 -11.078 -8.906 1 92.88 478 GLY B N 1
ATOM 7177 C CA . GLY B 1 478 ? -6.578 -10.031 -8.109 1 92.88 478 GLY B CA 1
ATOM 7178 C C . GLY B 1 478 ? -5.262 -9.547 -8.688 1 92.88 478 GLY B C 1
ATOM 7179 O O . GLY B 1 478 ? -4.191 -9.898 -8.188 1 92.88 478 GLY B O 1
ATOM 7180 N N . VAL B 1 479 ? -5.438 -8.656 -9.664 1 97 479 VAL B N 1
ATOM 7181 C CA . VAL B 1 479 ? -4.285 -8.242 -10.461 1 97 479 VAL B CA 1
ATOM 7182 C C . VAL B 1 479 ? -3.414 -7.293 -9.641 1 97 479 VAL B C 1
ATOM 7184 O O . VAL B 1 479 ? -3.922 -6.375 -9 1 97 479 VAL B O 1
ATOM 7187 N N . GLY B 1 480 ? -2.145 -7.52 -9.578 1 97.5 480 GLY B N 1
ATOM 7188 C CA . GLY B 1 480 ? -1.12 -6.602 -9.102 1 97.5 480 GLY B CA 1
ATOM 7189 C C . GLY B 1 480 ? -0.182 -6.137 -10.203 1 97.5 480 GLY B C 1
ATOM 7190 O O . GLY B 1 480 ? 0.346 -6.953 -10.961 1 97.5 480 GLY B O 1
ATOM 7191 N N . ALA B 1 481 ? -0.002 -4.801 -10.281 1 98.44 481 ALA B N 1
ATOM 7192 C CA . ALA B 1 481 ? 0.825 -4.277 -11.367 1 98.44 481 ALA B CA 1
ATOM 7193 C C . ALA B 1 481 ? 1.694 -3.121 -10.883 1 98.44 481 ALA B C 1
ATOM 7195 O O . ALA B 1 481 ? 1.321 -2.4 -9.953 1 98.44 481 ALA B O 1
ATOM 7196 N N . ALA B 1 482 ? 2.811 -2.99 -11.445 1 98.31 482 ALA B N 1
ATOM 7197 C CA . ALA B 1 482 ? 3.738 -1.88 -11.25 1 98.31 482 ALA B CA 1
ATOM 7198 C C . ALA B 1 482 ? 4.293 -1.392 -12.586 1 98.31 482 ALA B C 1
ATOM 7200 O O . ALA B 1 482 ? 4.562 -2.193 -13.484 1 98.31 482 ALA B O 1
ATOM 7201 N N . THR B 1 483 ? 4.477 -0.074 -12.719 1 97.75 483 THR B N 1
ATOM 7202 C CA . THR B 1 483 ? 4.938 0.451 -14 1 97.75 483 THR B CA 1
ATOM 7203 C C . THR B 1 483 ? 5.887 1.63 -13.789 1 97.75 483 THR B C 1
ATOM 7205 O O . THR B 1 483 ? 5.871 2.268 -12.734 1 97.75 483 THR B O 1
ATOM 7208 N N . LEU B 1 484 ? 6.785 1.753 -14.648 1 96.38 484 LEU B N 1
ATOM 7209 C CA . LEU B 1 484 ? 7.598 2.949 -14.844 1 96.38 484 LEU B CA 1
ATOM 7210 C C . LEU B 1 484 ? 7.121 3.73 -16.062 1 96.38 484 LEU B C 1
ATOM 7212 O O . LEU B 1 484 ? 7.039 3.182 -17.172 1 96.38 484 LEU B O 1
ATOM 7216 N N . LEU B 1 485 ? 6.695 4.938 -15.859 1 92.62 485 LEU B N 1
ATOM 7217 C CA . LEU B 1 485 ? 6.223 5.789 -16.953 1 92.62 485 LEU B CA 1
ATOM 7218 C C . LEU B 1 485 ? 7.383 6.566 -17.562 1 92.62 485 LEU B C 1
ATOM 7220 O O . LEU B 1 485 ? 8.469 6.629 -16.984 1 92.62 485 LEU B O 1
ATOM 7224 N N . PRO B 1 486 ? 6.977 7.172 -18.75 1 86.94 486 PRO B N 1
ATOM 7225 C CA . PRO B 1 486 ? 8.031 8.023 -19.312 1 86.94 486 PRO B CA 1
ATOM 7226 C C . PRO B 1 486 ? 8.406 9.18 -18.391 1 86.94 486 PRO B C 1
ATOM 7228 O O . PRO B 1 486 ? 7.543 9.742 -17.703 1 86.94 486 PRO B O 1
ATOM 7231 N N . GLY B 1 487 ? 9.594 9.539 -18.234 1 79.12 487 GLY B N 1
ATOM 7232 C CA . GLY B 1 487 ? 10.016 10.625 -17.359 1 79.12 487 GLY B CA 1
ATOM 7233 C C . GLY B 1 487 ? 10.477 10.156 -16 1 79.12 487 GLY B C 1
ATOM 7234 O O . GLY B 1 487 ? 10.969 10.953 -15.195 1 79.12 487 GLY B O 1
ATOM 7235 N N . GLY B 1 488 ? 10.062 8.883 -15.711 1 86.5 488 GLY B N 1
ATOM 7236 C CA . GLY B 1 488 ? 10.648 8.32 -14.508 1 86.5 488 GLY B CA 1
ATOM 7237 C C . GLY B 1 488 ? 9.648 8.109 -13.391 1 86.5 488 GLY B C 1
ATOM 7238 O O . GLY B 1 488 ? 10.008 7.672 -12.297 1 86.5 488 GLY B O 1
ATOM 7239 N N . GLU B 1 489 ? 8.414 8.359 -13.664 1 86.38 489 GLU B N 1
ATOM 7240 C CA . GLU B 1 489 ? 7.383 8.172 -12.648 1 86.38 489 GLU B CA 1
ATOM 7241 C C . GLU B 1 489 ? 7.082 6.691 -12.43 1 86.38 489 GLU B C 1
ATOM 7243 O O . GLU B 1 489 ? 6.988 5.922 -13.391 1 86.38 489 GLU B O 1
ATOM 7248 N N . LEU B 1 490 ? 6.957 6.371 -11.109 1 92.62 490 LEU B N 1
ATOM 7249 C CA . LEU B 1 490 ? 6.602 5.008 -10.727 1 92.62 490 LEU B CA 1
ATOM 7250 C C . LEU B 1 490 ? 5.176 4.945 -10.195 1 92.62 490 LEU B C 1
ATOM 7252 O O . LEU B 1 490 ? 4.73 5.844 -9.484 1 92.62 490 LEU B O 1
ATOM 7256 N N . GLN B 1 491 ? 4.457 3.908 -10.633 1 93.56 491 GLN B N 1
ATOM 7257 C CA . GLN B 1 491 ? 3.102 3.656 -10.156 1 93.56 491 GLN B CA 1
ATOM 7258 C C . GLN B 1 491 ? 2.898 2.178 -9.828 1 93.56 491 GLN B C 1
ATOM 7260 O O . GLN B 1 491 ? 3.531 1.312 -10.438 1 93.56 491 GLN B O 1
ATOM 7265 N N . ALA B 1 492 ? 2.102 1.914 -8.898 1 95.5 492 ALA B N 1
ATOM 7266 C CA . ALA B 1 492 ? 1.62 0.568 -8.602 1 95.5 492 ALA B CA 1
ATOM 7267 C C . ALA B 1 492 ? 0.101 0.547 -8.453 1 95.5 492 ALA B C 1
ATOM 7269 O O . ALA B 1 492 ? -0.501 1.532 -8.023 1 95.5 492 ALA B O 1
ATOM 7270 N N . ALA B 1 493 ? -0.469 -0.515 -8.883 1 94.56 493 ALA B N 1
ATOM 7271 C CA . ALA B 1 493 ? -1.919 -0.678 -8.805 1 94.56 493 ALA B CA 1
ATOM 7272 C C . ALA B 1 493 ? -2.287 -1.959 -8.062 1 94.56 493 ALA B C 1
ATOM 7274 O O . ALA B 1 493 ? -1.634 -2.99 -8.227 1 94.56 493 ALA B O 1
ATOM 7275 N N . ALA B 1 494 ? -3.256 -1.81 -7.223 1 90 494 ALA B N 1
ATOM 7276 C CA . ALA B 1 494 ? -3.814 -2.918 -6.453 1 90 494 ALA B CA 1
ATOM 7277 C C . ALA B 1 494 ? -5.254 -3.205 -6.867 1 90 494 ALA B C 1
ATOM 7279 O O . ALA B 1 494 ? -6 -2.289 -7.215 1 90 494 ALA B O 1
ATOM 7280 N N . ASP B 1 495 ? -5.602 -4.434 -6.793 1 92.12 495 ASP B N 1
ATOM 7281 C CA . ASP B 1 495 ? -6.934 -4.875 -7.207 1 92.12 495 ASP B CA 1
ATOM 7282 C C . ASP B 1 495 ? -7.875 -4.977 -6.008 1 92.12 495 ASP B C 1
ATOM 7284 O O . ASP B 1 495 ? -7.676 -5.816 -5.129 1 92.12 495 ASP B O 1
ATOM 7288 N N . PRO B 1 496 ? -8.867 -4.18 -5.988 1 83.75 496 PRO B N 1
ATOM 7289 C CA . PRO B 1 496 ? -9.773 -4.195 -4.84 1 83.75 496 PRO B CA 1
ATOM 7290 C C . PRO B 1 496 ? -10.57 -5.492 -4.734 1 83.75 496 PRO B C 1
ATOM 7292 O O . PRO B 1 496 ? -11.258 -5.719 -3.734 1 83.75 496 PRO B O 1
ATOM 7295 N N . ARG B 1 497 ? -10.5 -6.301 -5.727 1 87.12 497 ARG B N 1
ATOM 7296 C CA . ARG B 1 497 ? -11.203 -7.578 -5.715 1 87.12 497 ARG B CA 1
ATOM 7297 C C . ARG B 1 497 ? -10.633 -8.508 -4.648 1 87.12 497 ARG B C 1
ATOM 7299 O O . ARG B 1 497 ? -11.297 -9.469 -4.238 1 87.12 497 ARG B O 1
ATOM 7306 N N . ARG B 1 498 ? -9.406 -8.227 -4.227 1 84.62 498 ARG B N 1
ATOM 7307 C CA . ARG B 1 498 ? -8.734 -8.938 -3.143 1 84.62 498 ARG B CA 1
ATOM 7308 C C . ARG B 1 498 ? -8.062 -7.957 -2.188 1 84.62 498 ARG B C 1
ATOM 7310 O O . ARG B 1 498 ? -7.926 -6.77 -2.498 1 84.62 498 ARG B O 1
ATOM 7317 N N . ALA B 1 499 ? -7.738 -8.469 -1.004 1 85.44 499 ALA B N 1
ATOM 7318 C CA . ALA B 1 499 ? -6.82 -7.676 -0.19 1 85.44 499 ALA B CA 1
ATOM 7319 C C . ALA B 1 499 ? -5.52 -7.402 -0.937 1 85.44 499 ALA B C 1
ATOM 7321 O O . ALA B 1 499 ? -4.996 -8.281 -1.628 1 85.44 499 ALA B O 1
ATOM 7322 N N . ALA B 1 500 ? -5.121 -6.125 -0.928 1 90.88 500 ALA B N 1
ATOM 7323 C CA . ALA B 1 500 ? -3.932 -5.75 -1.69 1 90.88 500 ALA B CA 1
ATOM 7324 C C . ALA B 1 500 ? -3.312 -4.465 -1.146 1 90.88 500 ALA B C 1
ATOM 7326 O O . ALA B 1 500 ? -3.967 -3.713 -0.42 1 90.88 500 ALA B O 1
ATOM 7327 N N . ALA B 1 501 ? -2.104 -4.316 -1.483 1 93.56 501 ALA B N 1
ATOM 7328 C CA . ALA B 1 501 ? -1.372 -3.129 -1.057 1 93.56 501 ALA B CA 1
ATOM 7329 C C . ALA B 1 501 ? -0.348 -2.707 -2.107 1 93.56 501 ALA B C 1
ATOM 7331 O O . ALA B 1 501 ? 0.142 -3.541 -2.873 1 93.56 501 ALA B O 1
ATOM 7332 N N . THR B 1 502 ? -0.089 -1.439 -2.115 1 95.5 502 THR B N 1
ATOM 7333 C CA . THR B 1 502 ? 0.963 -0.892 -2.965 1 95.5 502 THR B CA 1
ATOM 7334 C C . THR B 1 502 ? 1.89 0.015 -2.16 1 95.5 502 THR B C 1
ATOM 7336 O O . THR B 1 502 ? 1.5 0.54 -1.115 1 95.5 502 THR B O 1
ATOM 7339 N N . ALA B 1 503 ? 3.08 0.14 -2.596 1 93.81 503 ALA B N 1
ATOM 7340 C CA . ALA B 1 503 ? 4.059 1.078 -2.055 1 93.81 503 ALA B CA 1
ATOM 7341 C C . ALA B 1 503 ? 4.914 1.679 -3.168 1 93.81 503 ALA B C 1
ATOM 7343 O O . ALA B 1 503 ? 5.32 0.977 -4.098 1 93.81 503 ALA B O 1
ATOM 7344 N N . VAL B 1 504 ? 5.102 2.943 -3.111 1 91.69 504 VAL B N 1
ATOM 7345 C CA . VAL B 1 504 ? 5.988 3.662 -4.02 1 91.69 504 VAL B CA 1
ATOM 7346 C C . VAL B 1 504 ? 6.953 4.535 -3.215 1 91.69 504 VAL B C 1
ATOM 7348 O O . VAL B 1 504 ? 6.551 5.184 -2.244 1 91.69 504 VAL B O 1
ATOM 7351 N N . GLY B 1 505 ? 8.289 4.59 -3.578 1 85.38 505 GLY B N 1
ATOM 7352 C CA . GLY B 1 505 ? 9.219 5.453 -2.869 1 85.38 505 GLY B CA 1
ATOM 7353 C C . GLY B 1 505 ? 10.672 5.176 -3.221 1 85.38 505 GLY B C 1
ATOM 7354 O O . GLY B 1 505 ? 10.984 4.164 -3.855 1 85.38 505 GLY B O 1
#

Secondary structure (DSSP, 8-state):
-PPPPEEEEESSHHHHHHHHHHHHTT--HHHHHHHHHHHHHHHSTTT--TBSEEEEEEE-SSS--EEEEE--B---TT--GGGTT-S-EEEEE-GGG-EEEEESGGGPPBP-HHHHHHHHHHHH--S-HHHHHHHHHHHHHH-EEPPHHHHHHHHHHHHHHSSSSHHHHHHHEETTEE--TT-EE--HHHHHHHHHHHHH-GGGTTTSHHHHHHHHHHHHHT----HHHHHH---EEEEPEEEEETTEEEEE--TT-SHHHHHHHHHHHHHHH---HHHHHHHHHHHHHHIIIIITT-S-HHHHHHHHHH-TT-------------EEEEEEETTS-EEEEEEE-TT--S-B-TTT-PBB--TTS-TTT-TT-TT-SPTTPBPP-----EEEEETTS-EEEEE---TTHHHHHHHHHHIIIIIS---HHHHHHS--EEEPSSSS-EEEE-S-GGGHHHHHH--SEEEE--TT-GGG---EEEEEPGGG-EEEE--TTS-EEEEE-/-PPPPEEEEESSHHHHHHHHHHHHTT--HHHHHHHHHHHHHHHSTTT--TBSEEEEEEE-SSS--EEEEE--B---TT--GGGTT-S-EEEEE-GGG-EEEEESGGGPPBP-HHHHHHHHHHHH--S-HHHHHHHHHHHHHH-EEPPHHHHHHHHHHHHHHSSSSHHHHHHHEETTEE--TT-EE--HHHHHHHHHHHHH-GGGTTTSHHHHHHHHHHHHHT----HHHHHH---EEEEPEEEEETTEEEEE--TT-SHHHHHHHHHHHHHHH---HHHHHHHHHHHHHHIIIIITT-S-HHHHHHHHHH-TT-------------EEEEEEETTS-EEEEEEE-TT--S-B-TTT-PBB--TTS-TTT-TT-TT-SPTTPBPP-----EEEEETTS-EEEEE---TTHHHHHHHHHHIIIIIS---HHHHHHS--EEEPSSSS-EEEE-S-GGGHHHHHH--SEEEE--TT-GGG---EEEEEPGGG-EEEE--TTS-EEEEE-

Radius of gyration: 28.67 Å; Cα contacts (8 Å, |Δi|>4): 2902; chains: 2; bounding box: 55×92×71 Å

Foldseek 3Di:
DPQKWKKKWFLADLLQVQLRVCSNVVKDNLLSFLLSVLLCQQQQPLLFHPQAWKWKWKDDLDDAIKIWGQGFFFFAPPHDPVLAPDQWDWDWFPPPNIDIWIFGQALFTRGGHQQSSVVSCVVGTDDALLSSLVSNLCCQAVWDFHAQFSQVLCQRCVCPQQNPAPVSCVQQDDPSGGDHGGDTGHHNLQSVLSNCCSVVNCVCCQQNDVVVLSQVVCVVRSHRHHSVLSVPDHIDIDRFDWDDQAQKIKGKHAPLEDQRLLLLLLRVQCSVPNQALLSLLVSQQQSLQQCQVFQLPDLGSNVRSVCSNVVPPDGRGAAAFFFFRKTKMWMAMLSGMTMIMMIHQTSFNSYDRPSRRGTGGSLLTRCRQPVVHSNPHPGPGRGYDSWIWMWMAGPLRKIKTKWWGAGVLGSQLVSQLCSCCVVVVDDNQCSLQAWGWHFGGHDAGEIETEPHVSCVVSVVVDPHHYHYDYRLACNNTWMWMWMADRPRDIDIYTRPNRNMDMDID/DPQKWKKKWFLADLLQVQLRVCSNVVKDNLLSFLLSVLLCQQQQPLLFHPQAWKWKWKDDLDDAIKIWGQGFFFFAPPHDPVLAPDFWDWDWFPPPNIDIWIFGQALFTGGGHQQSSVVSCVVGTDDALLSSLVSNLCCQAVWDFHAQFSQVLCQRCVCPQQNPAPVSCVQQDDPSGGDHGGDTGHHNLQSVLSNCCSVVNCVCCQQRDVVVLSQVVCVVRSHRHHSVLSVPDHIDIDRFDWDDQAQKIKGKHAPLEDQRLLLLLLRVQCSVPNQALLSLLVSQQQSLQQCQVFQLPDLGSNVRSVCSNVVPPDGRGAFAFFFFRKTKMWMAMLSGMIMIMMIHQTSFNSYDRPSRRGTGGSLLTRCRQPVVHSNPHPGPGRGYDSWIWMWMAGPLRKIKTKWWGAGVLGSQLVSQLCSCCPVVVDDNQCSLQAWGWHFHTHDAGEIETEPHVSCVVSVVPDPHHYHYDYRLACNNTWMWMWMADRPRDIDIYTRPNRNMDMDID

Nearest PDB structures (foldseek):
  2e0w-assembly2_B  TM=8.313E-01  e=3.370E-35  Escherichia coli K-12
  2e0w-assembly1_A  TM=8.385E-01  e=3.385E-34  Escherichia coli K-12
  2i3o-assembly2_C  TM=8.484E-01  e=7.752E-33  Thermoplasma acidophilum
  2dbx-assembly1_A  TM=7.991E-01  e=3.261E-18  Escherichia coli K-12
  2nqo-assembly1_C  TM=8.170E-01  e=2.523E-14  Helicobacter pylori

Organism: NCBI:txid1656884

InterPro domains:
  IPR029055 Nucleophile aminohydrolases, N-terminal [SSF56235] (4-499)
  IPR043137 Gamma-glutamyltranspeptidase, small subunit, C-terminal domain [G3DSA:3.60.20.40] (326-505)
  IPR051792 Gamma-glutamyltransferase, bacteria [PTHR43199] (5-272)

Sequence (1010 aa):
MPTRRVAVAAPNALAAQAGSDITHLGGSPVDAAIAAMLVTYVSEPGVVSALGGAFVNVWPADGDPVVIDANCEMPGRGLPQSRFGHGMLELNLAYGGGITIFAGAGSAATPGAFAGFAEAHRRFGQVPWRAVCEPAINVARQGYRLGSAAASYLQIVGEALFGFDPQTRAAYFVDDAPADTGALMRSPELADALEVIATQGVSALYGGELGRALADQMDAEGGLITLADLTAYRPIARRATQDALGEWRTATNPPPSIGGPVLATMLRLLQRRGSSPEEILRIQREVGSYRSDRLDVAEDLEAAGVELLKALEGNDLRTLPTSKDTAHVSVVDSDGMACAVTSSAGYSSGITVPGTGLVLNNCLGEPELNRRGFHALPPGTRIASNMAPTTARHRDGRVLAVGSPGADRITTALMQVLAHYCLEERPLQESVDAPRLHVRPGDAFVIDTEPYPAAAQALSASDATIVEHDPHSMYFGGVGAATLLPGGELQAAADPRRAAATAVGMPTRRVAVAAPNALAAQAGSDITHLGGSPVDAAIAAMLVTYVSEPGVVSALGGAFVNVWPADGDPVVIDANCEMPGRGLPQSRFGHGMLELNLAYGGGITIFAGAGSAATPGAFAGFAEAHRRFGQVPWRAVCEPAINVARQGYRLGSAAASYLQIVGEALFGFDPQTRAAYFVDDAPADTGALMRSPELADALEVIATQGVSALYGGELGRALADQMDAEGGLITLADLTAYRPIARRATQDALGEWRTATNPPPSIGGPVLATMLRLLQRRGSSPEEILRIQREVGSYRSDRLDVAEDLEAAGVELLKALEGNDLRTLPTSKDTAHVSVVDSDGMACAVTSSAGYSSGITVPGTGLVLNNCLGEPELNRRGFHALPPGTRIASNMAPTTARHRDGRVLAVGSPGADRITTALMQVLAHYCLEERPLQESVDAPRLHVRPGDAFVIDTEPYPAAAQALSASDATIVEHDPHSMYFGGVGAATLLPGGELQAAADPRRAAATAVG

Solvent-accessible surface area (backbone atoms only — not comparable to full-atom values): 46408 Å² total; per-residue (Å²): 127,84,77,69,33,39,8,23,4,20,59,32,25,69,17,15,37,32,21,51,43,35,28,40,63,54,23,28,35,56,31,9,38,49,17,16,49,48,25,37,35,61,65,24,49,69,38,26,39,67,34,10,17,22,39,41,24,34,31,46,60,78,69,72,47,36,21,33,43,4,51,27,21,33,36,32,49,93,56,63,75,85,60,59,90,40,31,61,41,82,40,79,36,71,52,92,84,51,41,72,40,28,21,29,42,33,7,29,34,36,54,19,28,58,54,21,50,51,52,50,36,72,76,54,37,60,52,60,66,42,66,40,41,42,56,26,29,47,43,18,56,76,32,48,56,34,44,53,60,30,17,53,53,28,63,58,36,18,70,80,46,30,46,77,29,69,60,27,26,65,65,50,36,52,96,90,33,50,34,45,50,31,38,80,43,62,34,58,40,32,19,50,43,46,47,44,34,36,73,67,31,58,52,29,51,36,62,28,70,57,18,47,49,43,21,51,49,16,60,76,47,37,21,41,38,27,52,60,35,37,48,66,59,72,52,43,83,37,70,35,44,71,46,65,33,71,65,27,39,37,34,26,35,37,52,45,32,45,16,9,28,52,36,51,43,52,40,48,48,33,57,75,73,39,76,49,55,54,48,49,53,51,48,40,48,53,52,33,12,31,39,22,53,43,48,64,70,40,90,49,36,45,60,40,25,50,44,50,58,65,36,79,76,74,84,79,37,34,41,52,54,65,53,64,37,34,41,36,30,7,12,16,28,65,77,47,28,22,16,8,38,26,35,35,7,32,78,37,13,24,41,36,36,81,86,28,58,44,32,40,12,6,64,31,16,35,56,57,73,26,66,82,38,60,75,62,61,60,58,70,38,73,55,74,39,47,63,42,23,24,29,33,41,33,83,77,62,26,34,31,6,28,31,37,16,21,23,61,27,20,40,49,40,48,49,53,28,45,38,32,32,50,64,65,61,42,59,65,53,59,24,59,66,49,68,55,64,43,56,50,44,41,86,61,57,36,33,42,28,30,76,42,78,88,34,44,65,46,58,68,72,43,90,46,51,76,44,82,47,60,77,66,41,50,79,58,16,38,46,19,26,6,30,28,41,69,95,60,46,53,41,48,24,55,19,71,28,33,45,17,4,24,26,37,70,126,84,76,69,34,38,8,22,5,19,58,32,26,68,18,15,37,32,20,51,43,34,29,41,63,54,23,28,35,54,31,10,37,50,17,16,49,49,25,38,34,62,65,24,49,69,40,26,37,66,35,9,17,23,38,41,23,34,30,45,61,79,68,74,49,38,20,33,45,4,52,28,20,33,36,31,50,93,55,62,76,85,60,60,90,40,32,61,40,84,40,80,35,69,53,92,83,52,39,73,39,28,21,31,43,34,6,29,35,36,54,20,28,58,53,20,49,51,52,50,35,71,74,54,37,59,54,59,67,41,66,38,41,41,57,26,29,48,42,18,55,75,32,47,57,35,43,54,60,30,17,52,51,28,62,59,37,19,71,78,46,31,47,78,29,70,62,26,26,67,64,48,35,51,95,90,32,50,34,44,47,31,38,79,43,59,34,57,40,30,17,51,44,46,47,46,33,37,73,68,30,58,51,30,50,36,61,28,71,56,18,46,49,41,21,52,49,16,60,76,48,37,21,38,39,27,50,58,35,38,49,65,60,72,53,43,82,36,72,35,44,72,45,65,33,72,63,26,40,38,34,26,35,36,52,46,32,44,16,10,27,53,35,52,45,51,39,48,50,33,57,75,72,41,75,48,55,54,48,48,52,50,48,40,47,51,52,32,12,30,39,20,55,43,48,63,69,41,89,48,36,43,60,40,26,50,43,50,60,64,36,78,77,72,84,80,36,34,39,51,55,66,54,63,37,34,41,36,30,6,12,17,28,65,78,48,28,23,15,7,37,27,35,35,8,32,78,36,13,25,41,36,35,81,86,28,60,45,32,40,13,7,64,31,17,35,57,55,72,25,68,83,38,61,73,62,61,60,57,69,38,72,53,74,38,47,63,40,24,24,28,36,39,32,83,76,62,26,34,30,6,28,31,37,16,21,21,60,28,19,39,49,41,48,48,52,28,46,39,31,31,50,63,65,60,42,58,64,52,59,23,59,65,49,66,54,64,43,56,51,42,42,88,62,58,37,33,40,30,30,78,42,77,89,32,45,66,46,56,67,71,42,92,48,51,76,44,80,48,60,76,64,39,50,78,59,16,38,46,19,24,7,29,27,41,68,96,60,48,52,42,47,24,56,18,70,29,32,46,16,3,22,27,36,68